Protein 2Q1W (pdb70)

Nearest PDB structures (foldseek):
  2q1w-assembly2_A-2  TM=1.003E+00  e=2.134E-65  Bordetella bronchiseptica
  2q1w-assembly1_B  TM=9.911E-01  e=5.938E-61  Bordetella bronchiseptica
  3sc6-assembly5_E  TM=8.103E-01  e=2.542E-18  Bacillus anthracis str. Ames
  3sc6-assembly6_F  TM=7.758E-01  e=1.770E-17  Bacillus anthracis str. Ames
  3sc6-assembly2_B  TM=7.796E-01  e=9.189E-17  Bacillus anthracis str. Ames

Structure (mmCIF, N/CA/C/O backbone):
data_2Q1W
#
_entry.id   2Q1W
#
_cell.length_a   93.673
_cell.length_b   158.988
_cell.length_c   68.222
_cell.angle_alpha   90.00
_cell.angle_beta   90.00
_cell.angle_gamma   90.00
#
_symmetry.space_group_name_H-M   'P 21 21 2'
#
loop_
_entity.id
_entity.type
_entity.pdbx_description
1 polymer 'Putative nucleotide sugar epimerase/ dehydratase'
2 non-polymer NICOTINAMIDE-ADENINE-DINUCLEOTIDE
3 water water
#
loop_
_atom_site.group_PDB
_atom_site.id
_atom_site.type_symbol
_atom_site.label_atom_id
_atom_site.label_alt_id
_atom_site.label_comp_id
_atom_site.label_asym_id
_atom_site.label_entity_id
_atom_site.label_seq_id
_atom_site.pdbx_PDB_ins_code
_atom_site.Cartn_x
_atom_site.Cartn_y
_atom_site.Cartn_z
_atom_site.occupancy
_atom_site.B_iso_or_equiv
_atom_site.auth_seq_id
_atom_site.auth_comp_id
_atom_site.auth_asym_id
_atom_site.auth_atom_id
_atom_site.pdbx_PDB_model_num
ATOM 1 N N . MET A 1 21 ? 31.815 -15.571 50.208 1.00 43.52 1 MET A N 1
ATOM 2 C CA . MET A 1 21 ? 31.075 -14.720 49.220 1.00 45.12 1 MET A CA 1
ATOM 3 C C . MET A 1 21 ? 29.564 -14.795 49.455 1.00 41.98 1 MET A C 1
ATOM 4 O O . MET A 1 21 ? 28.976 -15.885 49.519 1.00 41.99 1 MET A O 1
ATOM 9 N N . LYS A 1 22 ? 28.951 -13.640 49.629 1.00 38.85 2 LYS A N 1
ATOM 10 C CA . LYS A 1 22 ? 27.493 -13.576 49.802 1.00 36.33 2 LYS A CA 1
ATOM 11 C C . LYS A 1 22 ? 26.904 -13.040 48.500 1.00 34.08 2 LYS A C 1
ATOM 12 O O . LYS A 1 22 ? 27.580 -12.349 47.745 1.00 32.90 2 LYS A O 1
ATOM 18 N N . LYS A 1 23 ? 25.643 -13.380 48.247 1.00 32.86 3 LYS A N 1
ATOM 19 C CA . LYS A 1 23 ? 24.874 -12.810 47.149 1.00 31.36 3 LYS A CA 1
ATOM 20 C C . LYS A 1 23 ? 23.884 -11.872 47.833 1.00 30.67 3 LYS A C 1
ATOM 21 O O . LYS A 1 23 ? 23.119 -12.290 48.706 1.00 30.96 3 LYS A O 1
ATOM 27 N N . VAL A 1 24 ? 23.911 -10.601 47.472 1.00 29.87 4 VAL A N 1
ATOM 28 C CA . VAL A 1 24 ? 23.029 -9.622 48.152 1.00 28.06 4 VAL A CA 1
ATOM 29 C C . VAL A 1 24 ? 22.176 -8.859 47.162 1.00 26.54 4 VAL A C 1
ATOM 30 O O . VAL A 1 24 ? 22.696 -8.333 46.186 1.00 26.23 4 VAL A O 1
ATOM 34 N N . PHE A 1 25 ? 20.868 -8.801 47.442 1.00 25.47 5 PHE A N 1
ATOM 35 C CA . PHE A 1 25 ? 19.944 -7.917 46.711 1.00 24.76 5 PHE A CA 1
ATOM 36 C C . PHE A 1 25 ? 19.669 -6.612 47.492 1.00 24.10 5 PHE A C 1
ATOM 37 O O . PHE A 1 25 ? 19.314 -6.651 48.655 1.00 25.49 5 PHE A O 1
ATOM 45 N N . ILE A 1 26 ? 19.853 -5.469 46.842 1.00 23.03 6 ILE A N 1
ATOM 46 C CA . ILE A 1 26 ? 19.687 -4.195 47.479 1.00 22.00 6 ILE A CA 1
ATOM 47 C C . ILE A 1 26 ? 18.627 -3.378 46.728 1.00 22.55 6 ILE A C 1
ATOM 48 O O . ILE A 1 26 ? 18.784 -3.112 45.536 1.00 20.99 6 ILE A O 1
ATOM 53 N N . THR A 1 27 ? 17.543 -3.003 47.427 1.00 22.75 7 THR A N 1
ATOM 54 C CA . THR A 1 27 ? 16.568 -2.058 46.851 1.00 22.36 7 THR A CA 1
ATOM 55 C C . THR A 1 27 ? 16.985 -0.610 47.177 1.00 22.47 7 THR A C 1
ATOM 56 O O . THR A 1 27 ? 17.543 -0.365 48.250 1.00 23.36 7 THR A O 1
ATOM 60 N N . GLY A 1 28 ? 16.761 0.332 46.256 1.00 21.75 8 GLY A N 1
ATOM 61 C CA . GLY A 1 28 ? 17.196 1.712 46.454 1.00 21.59 8 GLY A CA 1
ATOM 62 C C . GLY A 1 28 ? 18.725 1.819 46.473 1.00 22.19 8 GLY A C 1
ATOM 63 O O . GLY A 1 28 ? 19.321 2.583 47.226 1.00 21.99 8 GLY A O 1
ATOM 64 N N . ILE A 1 29 ? 19.360 1.046 45.612 1.00 22.34 9 ILE A N 1
ATOM 65 C CA . ILE A 1 29 ? 20.801 0.909 45.625 1.00 22.07 9 ILE A CA 1
ATOM 66 C C . ILE A 1 29 ? 21.552 2.205 45.227 1.00 22.27 9 ILE A C 1
ATOM 67 O O . ILE A 1 29 ? 22.755 2.339 45.431 1.00 23.38 9 ILE A O 1
ATOM 72 N N . CYS A 1 30 ? 20.842 3.165 44.663 1.00 22.87 10 CYS A N 1
ATOM 73 C CA . CYS A 1 30 ? 21.466 4.427 44.266 1.00 23.07 10 CYS A CA 1
ATOM 74 C C . CYS A 1 30 ? 21.162 5.533 45.275 1.00 22.61 10 CYS A C 1
ATOM 75 O O . CYS A 1 30 ? 21.387 6.728 44.989 1.00 22.75 10 CYS A O 1
ATOM 78 N N . GLY A 1 31 ? 20.656 5.134 46.450 1.00 23.23 11 GLY A N 1
ATOM 79 C CA . GLY A 1 31 ? 20.345 6.080 47.536 1.00 23.29 11 GLY A CA 1
ATOM 80 C C . GLY A 1 31 ? 21.523 6.212 48.467 1.00 24.23 11 GLY A C 1
ATOM 81 O O . GLY A 1 31 ? 22.600 5.591 48.255 1.00 22.70 11 GLY A O 1
ATOM 82 N N . GLN A 1 32 ? 21.332 7.047 49.490 1.00 24.17 12 GLN A N 1
ATOM 83 C CA . GLN A 1 32 ? 22.387 7.409 50.415 1.00 23.22 12 GLN A CA 1
ATOM 84 C C . GLN A 1 32 ? 22.848 6.152 51.150 1.00 22.40 12 GLN A C 1
ATOM 85 O O . GLN A 1 32 ? 24.031 5.831 51.196 1.00 23.06 12 GLN A O 1
ATOM 91 N N . ILE A 1 33 ? 21.906 5.449 51.711 1.00 22.36 13 ILE A N 1
ATOM 92 C CA . ILE A 1 33 ? 22.214 4.296 52.550 1.00 22.50 13 ILE A CA 1
ATOM 93 C C . ILE A 1 33 ? 22.562 3.075 51.641 1.00 22.70 13 ILE A C 1
ATOM 94 O O . ILE A 1 33 ? 23.586 2.419 51.842 1.00 21.45 13 ILE A O 1
ATOM 99 N N . GLY A 1 34 ? 21.751 2.851 50.605 1.00 22.92 14 GLY A N 1
ATOM 100 C CA . GLY A 1 34 ? 21.900 1.654 49.763 1.00 23.24 14 GLY A CA 1
ATOM 101 C C . GLY A 1 34 ? 23.218 1.641 49.045 1.00 23.62 14 GLY A C 1
ATOM 102 O O . GLY A 1 34 ? 23.835 0.593 48.960 1.00 24.06 14 GLY A O 1
ATOM 103 N N . SER A 1 35 ? 23.651 2.797 48.529 1.00 23.68 15 SER A N 1
ATOM 104 C CA . SER A 1 35 ? 24.897 2.897 47.745 1.00 24.67 15 SER A CA 1
ATOM 105 C C . SER A 1 35 ? 26.129 2.647 48.586 1.00 25.61 15 SER A C 1
ATOM 106 O O . SER A 1 35 ? 27.065 1.958 48.164 1.00 27.39 15 SER A O 1
ATOM 109 N N . HIS A 1 36 ? 26.129 3.189 49.798 1.00 26.12 16 HIS A N 1
ATOM 110 C CA . HIS A 1 36 ? 27.215 2.929 50.762 1.00 25.53 16 HIS A CA 1
ATOM 111 C C . HIS A 1 36 ? 27.323 1.492 51.225 1.00 25.95 16 HIS A C 1
ATOM 112 O O . HIS A 1 36 ? 28.415 1.013 51.467 1.00 25.79 16 HIS A O 1
ATOM 119 N N . ILE A 1 37 ? 26.189 0.824 51.390 1.00 26.32 17 ILE A N 1
ATOM 120 C CA . ILE A 1 37 ? 26.179 -0.619 51.631 1.00 27.19 17 ILE A CA 1
ATOM 121 C C . ILE A 1 37 ? 26.727 -1.386 50.412 1.00 27.39 17 ILE A C 1
ATOM 122 O O . ILE A 1 37 ? 27.649 -2.167 50.543 1.00 27.64 17 ILE A O 1
ATOM 127 N N . ALA A 1 38 ? 26.190 -1.146 49.227 1.00 26.95 18 ALA A N 1
ATOM 128 C CA . ALA A 1 38 ? 26.752 -1.778 48.037 1.00 27.53 18 ALA A CA 1
ATOM 129 C C . ALA A 1 38 ? 28.302 -1.741 47.999 1.00 28.43 18 ALA A C 1
ATOM 130 O O . ALA A 1 38 ? 28.936 -2.767 47.780 1.00 28.78 18 ALA A O 1
ATOM 132 N N . GLU A 1 39 ? 28.893 -0.558 48.190 1.00 28.65 19 GLU A N 1
ATOM 133 C CA . GLU A 1 39 ? 30.348 -0.371 48.130 1.00 28.82 19 GLU A CA 1
ATOM 134 C C . GLU A 1 39 ? 31.139 -1.297 49.030 1.00 28.81 19 GLU A C 1
ATOM 135 O O . GLU A 1 39 ? 32.046 -1.948 48.586 1.00 29.23 19 GLU A O 1
ATOM 141 N N . LEU A 1 40 ? 30.763 -1.350 50.295 1.00 29.05 20 LEU A N 1
ATOM 142 C CA . LEU A 1 40 ? 31.367 -2.195 51.270 1.00 28.55 20 LEU A CA 1
ATOM 143 C C . LEU A 1 40 ? 31.284 -3.672 50.857 1.00 29.72 20 LEU A C 1
ATOM 144 O O . LEU A 1 40 ? 32.274 -4.393 50.930 1.00 29.04 20 LEU A O 1
ATOM 149 N N . LEU A 1 41 ? 30.109 -4.113 50.409 1.00 28.90 21 LEU A N 1
ATOM 150 C CA . LEU A 1 41 ? 29.905 -5.507 49.990 1.00 29.72 21 LEU A CA 1
ATOM 151 C C . LEU A 1 41 ? 30.748 -5.838 48.739 1.00 30.72 21 LEU A C 1
ATOM 152 O O . LEU A 1 41 ? 31.272 -6.941 48.615 1.00 30.01 21 LEU A O 1
ATOM 157 N N . LEU A 1 42 ? 30.873 -4.864 47.826 1.00 31.63 22 LEU A N 1
ATOM 158 C CA . LEU A 1 42 ? 31.517 -5.105 46.56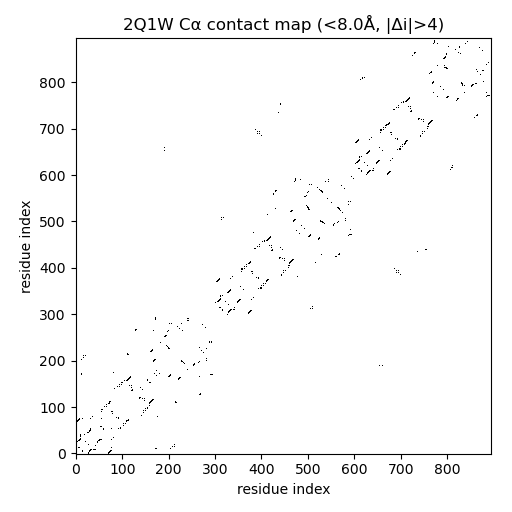4 1.00 32.67 22 LEU A CA 1
ATOM 159 C C . LEU A 1 42 ? 33.023 -5.168 46.792 1.00 33.60 22 LEU A C 1
ATOM 160 O O . LEU A 1 42 ? 33.711 -5.985 46.188 1.00 34.19 22 LEU A O 1
ATOM 165 N N . GLU A 1 43 ? 33.509 -4.302 47.671 1.00 34.09 23 GLU A N 1
ATOM 166 C CA . GLU A 1 43 ? 34.913 -4.222 48.009 1.00 34.57 23 GLU A CA 1
ATOM 167 C C . GLU A 1 43 ? 35.405 -5.544 48.630 1.00 34.20 23 GLU A C 1
ATOM 168 O O . GLU A 1 43 ? 36.557 -5.960 48.407 1.00 34.65 23 GLU A O 1
ATOM 172 N N . ARG A 1 44 ? 34.545 -6.225 49.370 1.00 33.10 24 ARG A N 1
ATOM 173 C CA . ARG A 1 44 ? 34.961 -7.477 50.013 1.00 33.26 24 ARG A CA 1
ATOM 174 C C . ARG A 1 44 ? 34.700 -8.718 49.143 1.00 33.03 24 ARG A C 1
ATOM 175 O O . ARG A 1 44 ? 34.910 -9.857 49.583 1.00 32.28 24 ARG A O 1
ATOM 183 N N . GLY A 1 45 ? 34.222 -8.494 47.921 1.00 33.24 25 GLY A N 1
ATOM 184 C CA . GLY A 1 45 ? 34.080 -9.576 46.946 1.00 33.30 25 GLY A CA 1
ATOM 185 C C . GLY A 1 45 ? 32.720 -10.235 46.862 1.00 33.53 25 GLY A C 1
ATOM 186 O O . GLY A 1 45 ? 32.611 -11.326 46.308 1.00 33.39 25 GLY A O 1
ATOM 187 N N . ASP A 1 46 ? 31.676 -9.598 47.408 1.00 33.08 26 ASP A N 1
ATOM 188 C CA . ASP A 1 46 ? 30.317 -10.156 47.310 1.00 31.94 26 ASP A CA 1
ATOM 189 C C . ASP A 1 46 ? 29.673 -9.898 45.956 1.00 31.44 26 ASP A C 1
ATOM 190 O O . ASP A 1 46 ? 30.067 -8.994 45.218 1.00 30.53 26 ASP A O 1
ATOM 195 N N . LYS A 1 47 ? 28.678 -10.720 45.634 1.00 31.76 27 LYS A N 1
ATOM 196 C CA . LYS A 1 47 ? 27.849 -10.487 44.450 1.00 32.23 27 LYS A CA 1
ATOM 197 C C . LYS A 1 47 ? 26.659 -9.580 44.854 1.00 30.59 27 LYS A C 1
ATOM 198 O O . LYS A 1 47 ? 25.928 -9.869 45.824 1.00 30.05 27 LYS A O 1
ATOM 204 N N . VAL A 1 48 ? 26.525 -8.472 44.131 1.00 29.20 28 VAL A N 1
ATOM 205 C CA . VAL A 1 48 ? 25.514 -7.450 44.419 1.00 28.37 28 VAL A CA 1
ATOM 206 C C . VAL A 1 48 ? 24.599 -7.230 43.210 1.00 26.95 28 VAL A C 1
ATOM 207 O O . VAL A 1 48 ? 25.077 -7.026 42.103 1.00 26.52 28 VAL A O 1
ATOM 211 N N . VAL A 1 49 ? 23.288 -7.326 43.445 1.00 25.83 29 VAL A N 1
ATOM 212 C CA . VAL A 1 49 ? 22.267 -6.969 42.448 1.00 24.47 29 VAL A CA 1
ATOM 213 C C . VAL A 1 49 ? 21.376 -5.886 43.077 1.00 23.89 29 VAL A C 1
ATOM 214 O O . VAL A 1 49 ? 20.965 -6.014 44.229 1.00 23.52 29 VAL A O 1
ATOM 218 N N . GLY A 1 50 ? 21.114 -4.803 42.355 1.00 23.35 30 GLY A N 1
ATOM 219 C CA . GLY A 1 50 ? 20.275 -3.756 42.920 1.00 23.16 30 GLY A CA 1
ATOM 220 C C . GLY A 1 50 ? 19.272 -3.155 41.953 1.00 23.13 30 GLY A C 1
ATOM 221 O O . GLY A 1 50 ? 19.437 -3.266 40.739 1.00 22.59 30 GLY A O 1
ATOM 222 N N . ILE A 1 51 ? 18.293 -2.451 42.519 1.00 22.15 31 ILE A N 1
ATOM 223 C CA . ILE A 1 51 ? 17.241 -1.783 41.756 1.00 22.61 31 ILE A CA 1
ATOM 224 C C . ILE A 1 51 ? 17.025 -0.360 42.284 1.00 21.87 31 ILE A C 1
ATOM 225 O O . ILE A 1 51 ? 17.107 -0.127 43.466 1.00 22.47 31 ILE A O 1
ATOM 230 N N . ASP A 1 52 ? 16.784 0.591 41.392 1.00 22.19 32 ASP A N 1
ATOM 231 C CA . ASP A 1 52 ? 16.473 1.966 41.782 1.00 22.76 32 ASP A CA 1
ATOM 232 C C . ASP A 1 52 ? 15.702 2.590 40.622 1.00 22.70 32 ASP A C 1
ATOM 233 O O . ASP A 1 52 ? 15.987 2.295 39.483 1.00 23.05 32 ASP A O 1
ATOM 238 N N . ASN A 1 53 ? 14.718 3.422 40.935 1.00 23.07 33 ASN A N 1
ATOM 239 C CA . ASN A 1 53 ? 13.907 4.098 39.945 1.00 23.75 33 ASN A CA 1
ATOM 240 C C . ASN A 1 53 ? 14.291 5.564 39.840 1.00 24.00 33 ASN A C 1
ATOM 241 O O . ASN A 1 53 ? 13.714 6.298 39.046 1.00 24.16 33 ASN A O 1
ATOM 246 N N . PHE A 1 54 ? 15.253 5.984 40.670 1.00 24.93 34 PHE A N 1
ATOM 247 C CA . PHE A 1 54 ? 15.738 7.366 40.724 1.00 24.57 34 PHE A CA 1
ATOM 248 C C . PHE A 1 54 ? 14.719 8.404 41.149 1.00 25.25 34 PHE A C 1
ATOM 249 O O . PHE A 1 54 ? 14.795 9.569 40.706 1.00 25.41 34 PHE A O 1
ATOM 257 N N . ALA A 1 55 ? 13.790 8.006 42.030 1.00 25.48 35 ALA A N 1
ATOM 258 C CA . ALA A 1 55 ? 12.819 8.951 42.613 1.00 25.34 35 ALA A CA 1
ATOM 259 C C . ALA A 1 55 ? 13.565 10.034 43.387 1.00 25.52 35 ALA A C 1
ATOM 260 O O . ALA A 1 55 ? 13.177 11.225 43.363 1.00 25.56 35 ALA A O 1
ATOM 262 N N . THR A 1 56 ? 14.626 9.611 44.077 1.00 24.60 36 THR A N 1
ATOM 263 C CA . THR A 1 56 ? 15.483 10.516 44.810 1.00 25.54 36 THR A CA 1
ATOM 264 C C . THR A 1 56 ? 16.984 10.218 44.677 1.00 26.07 36 THR A C 1
ATOM 265 O O . THR A 1 56 ? 17.790 11.100 44.881 1.00 26.89 36 THR A O 1
ATOM 269 N N . GLY A 1 57 ? 17.336 8.973 44.376 1.00 26.37 37 GLY A N 1
ATOM 270 C CA . GLY A 1 57 ? 18.705 8.586 44.157 1.00 27.01 37 GLY A CA 1
ATOM 271 C C . GLY A 1 57 ? 19.272 9.098 42.853 1.00 27.60 37 GLY A C 1
ATOM 272 O O . GLY A 1 57 ? 18.564 9.713 42.061 1.00 27.05 37 GLY A O 1
ATOM 273 N N . ARG A 1 58 ? 20.559 8.831 42.648 1.00 28.18 38 ARG A N 1
ATOM 274 C CA . ARG A 1 58 ? 21.312 9.361 41.538 1.00 30.56 38 ARG A CA 1
ATOM 275 C C . ARG A 1 58 ? 22.238 8.254 41.047 1.00 30.67 38 ARG A C 1
ATOM 276 O O . ARG A 1 58 ? 22.783 7.491 41.841 1.00 30.27 38 ARG A O 1
ATOM 284 N N . ARG A 1 59 ? 22.418 8.160 39.735 1.00 31.74 39 ARG A N 1
ATOM 285 C CA . ARG A 1 59 ? 23.147 7.045 39.174 1.00 32.55 39 ARG A CA 1
ATOM 286 C C . ARG A 1 59 ? 24.633 7.141 39.523 1.00 32.23 39 ARG A C 1
ATOM 287 O O . ARG A 1 59 ? 25.288 6.126 39.691 1.00 32.85 39 ARG A O 1
ATOM 295 N N . GLU A 1 60 ? 25.127 8.361 39.686 1.00 31.90 40 GLU A N 1
ATOM 296 C CA . GLU A 1 60 ? 26.514 8.633 40.087 1.00 32.93 40 GLU A CA 1
ATOM 297 C C . GLU A 1 60 ? 26.826 8.186 41.498 1.00 32.27 40 GLU A C 1
ATOM 298 O O . GLU A 1 60 ? 27.992 8.234 41.887 1.00 32.12 40 GLU A O 1
ATOM 304 N N . HIS A 1 61 ? 25.802 7.740 42.249 1.00 30.85 41 HIS A N 1
ATOM 305 C CA . HIS A 1 61 ? 26.009 7.194 43.605 1.00 29.60 41 HIS A CA 1
ATOM 306 C C . HIS A 1 61 ? 26.510 5.745 43.579 1.00 30.08 41 HIS 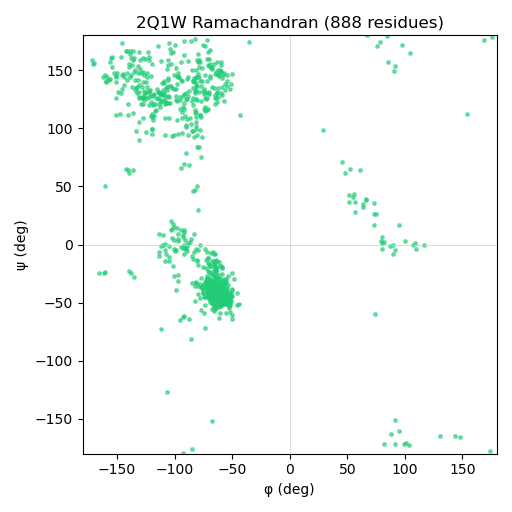A C 1
ATOM 307 O O . HIS A 1 61 ? 27.006 5.213 44.580 1.00 29.08 41 HIS A O 1
ATOM 314 N N . LEU A 1 62 ? 26.344 5.091 42.442 1.00 31.06 42 LEU A N 1
ATOM 315 C CA . LEU A 1 62 ? 26.751 3.704 42.330 1.00 32.29 42 LEU A CA 1
ATOM 316 C C . LEU A 1 62 ? 27.797 3.564 41.231 1.00 32.58 42 LEU A C 1
ATOM 317 O O . LEU A 1 62 ? 27.497 3.748 40.068 1.00 33.01 42 LEU A O 1
ATOM 322 N N . LYS A 1 63 ? 29.041 3.270 41.606 1.00 34.16 43 LYS A N 1
ATOM 323 C CA . LYS A 1 63 ? 30.112 3.072 40.608 1.00 34.81 43 LYS A CA 1
ATOM 324 C C . LYS A 1 63 ? 30.016 1.633 40.064 1.00 35.21 43 LYS A C 1
ATOM 325 O O . LYS A 1 63 ? 29.774 0.709 40.824 1.00 35.96 43 LYS A O 1
ATOM 327 N N . ASP A 1 64 ? 30.178 1.455 38.761 1.00 35.87 44 ASP A N 1
ATOM 328 C CA . ASP A 1 64 ? 30.117 0.117 38.141 1.00 37.56 44 ASP A CA 1
ATOM 329 C C . ASP A 1 64 ? 31.205 -0.813 38.659 1.00 37.45 44 ASP A C 1
ATOM 330 O O . ASP A 1 64 ? 32.329 -0.382 38.961 1.00 37.14 44 ASP A O 1
ATOM 335 N N . HIS A 1 65 ? 30.869 -2.099 38.743 1.00 36.25 45 HIS A N 1
ATOM 336 C CA . HIS A 1 65 ? 31.786 -3.085 39.271 1.00 34.89 45 HIS A CA 1
ATOM 337 C C . HIS A 1 65 ? 31.454 -4.437 38.591 1.00 34.19 45 HIS A C 1
ATOM 338 O O . HIS A 1 65 ? 30.284 -4.698 38.285 1.00 34.09 45 HIS A O 1
ATOM 345 N N . PRO A 1 66 ? 32.483 -5.265 38.300 1.00 33.06 46 PRO A N 1
ATOM 346 C CA . PRO A 1 66 ? 32.265 -6.589 37.734 1.00 32.24 46 PRO A CA 1
ATOM 347 C C . PRO A 1 66 ? 31.253 -7.456 38.446 1.00 31.75 46 PRO A C 1
ATOM 348 O O . PRO A 1 66 ? 30.533 -8.210 37.770 1.00 31.11 46 PRO A O 1
ATOM 352 N N . ASN A 1 67 ? 31.217 -7.400 39.783 1.00 31.07 47 ASN A N 1
ATOM 353 C CA . ASN A 1 67 ? 30.255 -8.203 40.557 1.00 30.59 47 ASN A CA 1
ATOM 354 C C . ASN A 1 67 ? 28.920 -7.495 40.867 1.00 29.46 47 ASN A C 1
ATOM 355 O O . ASN A 1 67 ? 28.134 -7.990 41.658 1.00 29.68 47 ASN A O 1
ATOM 360 N N . LEU A 1 68 ? 28.675 -6.344 40.245 1.00 28.23 48 LEU A N 1
ATOM 361 C CA . LEU A 1 68 ? 27.462 -5.591 40.454 1.00 27.07 48 LEU A CA 1
ATOM 362 C C . LEU A 1 68 ? 26.573 -5.622 39.195 1.00 28.04 48 LEU A C 1
ATOM 363 O O . LEU A 1 68 ? 27.010 -5.316 38.087 1.00 27.68 48 LEU A O 1
ATOM 368 N N . THR A 1 69 ? 25.312 -5.962 39.400 1.00 28.45 49 THR A N 1
ATOM 369 C CA . THR A 1 69 ? 24.286 -5.915 38.355 1.00 28.87 49 THR A CA 1
ATOM 370 C C . THR A 1 69 ? 23.255 -4.888 38.814 1.00 28.95 49 THR A C 1
ATOM 371 O O . THR A 1 69 ? 22.607 -5.086 39.841 1.00 28.64 49 THR A O 1
ATOM 375 N N . PHE A 1 70 ? 23.137 -3.784 38.071 1.00 28.76 50 PHE A N 1
ATOM 376 C CA . PHE A 1 70 ? 22.176 -2.758 38.379 1.00 28.05 50 PHE A CA 1
ATOM 377 C C . PHE A 1 70 ? 21.019 -2.780 37.373 1.00 28.03 50 PHE A C 1
ATOM 378 O O . PHE A 1 70 ? 21.265 -2.875 36.179 1.00 29.04 50 PHE A O 1
ATOM 386 N N . VAL A 1 71 ? 19.775 -2.668 37.851 1.00 27.08 51 VAL A N 1
ATOM 387 C CA . VAL A 1 71 ? 18.574 -2.590 36.978 1.00 26.87 51 VAL A CA 1
ATOM 388 C C . VAL A 1 71 ? 17.713 -1.397 37.383 1.00 26.27 51 VAL A C 1
ATOM 389 O O . VAL A 1 71 ? 17.289 -1.312 38.519 1.00 25.32 51 VAL A O 1
ATOM 393 N N . GLU A 1 72 ? 17.487 -0.466 36.455 1.00 25.75 52 GLU A N 1
ATOM 394 C CA . GLU A 1 72 ? 16.546 0.652 36.667 1.00 26.18 52 GLU A CA 1
ATOM 395 C C . GLU A 1 72 ? 15.079 0.155 36.653 1.00 25.31 52 GLU A C 1
ATOM 396 O O . GLU A 1 72 ? 14.650 -0.537 35.720 1.00 24.29 52 GLU A O 1
ATOM 402 N N . GLY A 1 73 ? 14.338 0.478 37.716 1.00 24.72 53 GLY A N 1
ATOM 403 C CA . GLY A 1 73 ? 12.946 0.024 37.864 1.00 24.28 53 GLY A CA 1
ATOM 404 C C . GLY A 1 73 ? 12.385 0.268 39.259 1.00 23.79 53 GLY A C 1
ATOM 405 O O . GLY A 1 73 ? 13.085 0.752 40.142 1.00 24.61 53 GLY A O 1
ATOM 406 N N . SER A 1 74 ? 11.108 -0.051 39.437 1.00 22.96 54 SER A N 1
ATOM 407 C CA . SER A 1 74 ? 10.407 0.188 40.671 1.00 21.60 54 SER A CA 1
ATOM 408 C C . SER A 1 74 ? 10.215 -1.120 41.393 1.00 22.17 54 SER A C 1
ATOM 409 O O . SER A 1 74 ? 9.944 -2.155 40.768 1.00 20.62 54 SER A O 1
ATOM 412 N N . ILE A 1 75 ? 10.356 -1.070 42.713 1.00 21.69 55 ILE A N 1
ATOM 413 C CA . ILE A 1 75 ? 10.022 -2.235 43.522 1.00 21.60 55 ILE A CA 1
ATOM 414 C C . ILE A 1 75 ? 8.531 -2.553 43.475 1.00 22.34 55 ILE A C 1
ATOM 415 O O . ILE A 1 75 ? 8.137 -3.660 43.848 1.00 22.11 55 ILE A O 1
ATOM 420 N N . ALA A 1 76 ? 7.710 -1.610 42.979 1.00 22.37 56 ALA A N 1
ATOM 421 C CA . ALA A 1 76 ? 6.268 -1.911 42.788 1.00 23.18 56 ALA A CA 1
ATOM 422 C C . ALA A 1 76 ? 6.070 -2.892 41.617 1.00 23.06 56 ALA A C 1
ATOM 423 O O . ALA A 1 76 ? 4.999 -3.445 41.466 1.00 21.21 56 ALA A O 1
ATOM 425 N N . ASP A 1 77 ? 7.133 -3.121 40.830 1.00 22.81 57 ASP A N 1
ATOM 426 C CA . ASP A 1 77 ? 7.065 -3.960 39.638 1.00 22.65 57 ASP A CA 1
ATOM 427 C C . ASP A 1 77 ? 7.227 -5.391 40.132 1.00 22.97 57 ASP A C 1
ATOM 428 O O . ASP A 1 77 ? 8.310 -5.836 40.365 1.00 23.94 57 ASP A O 1
ATOM 433 N N . HIS A 1 78 ? 6.105 -6.057 40.403 1.00 23.75 58 HIS A N 1
ATOM 434 C CA . HIS A 1 78 ? 6.101 -7.375 41.052 1.00 23.87 58 HIS A CA 1
ATOM 435 C C . HIS A 1 78 ? 6.952 -8.422 40.311 1.00 22.94 58 HIS A C 1
ATOM 436 O O . HIS A 1 78 ? 7.724 -9.171 40.919 1.00 23.96 58 HIS A O 1
ATOM 443 N N . ALA A 1 79 ? 6.811 -8.441 38.994 1.00 23.02 59 ALA A N 1
ATOM 444 C CA . ALA A 1 79 ? 7.505 -9.376 38.166 1.00 22.89 59 ALA A CA 1
ATOM 445 C C . ALA A 1 79 ? 8.997 -9.122 38.152 1.00 24.07 59 ALA A C 1
ATOM 446 O O . ALA A 1 79 ? 9.754 -10.078 38.204 1.00 25.17 59 ALA A O 1
ATOM 448 N N . LEU A 1 80 ? 9.428 -7.854 38.094 1.00 24.06 60 LEU A N 1
ATOM 449 C CA . LEU A 1 80 ? 10.846 -7.553 38.144 1.00 24.64 60 LEU A CA 1
ATOM 450 C C . LEU A 1 80 ? 11.535 -7.940 39.466 1.00 25.53 60 LEU A C 1
ATOM 451 O O . LEU A 1 80 ? 12.674 -8.436 39.458 1.00 23.79 60 LEU A O 1
ATOM 456 N N . VAL A 1 81 ? 10.856 -7.657 40.585 1.00 25.50 61 VAL A N 1
ATOM 457 C CA . VAL A 1 81 ? 11.402 -7.981 41.915 1.00 25.25 61 VAL A CA 1
ATOM 458 C C . VAL A 1 81 ? 11.588 -9.498 42.081 1.00 25.68 61 VAL A C 1
ATOM 459 O O . VAL A 1 81 ? 12.635 -9.961 42.474 1.00 25.46 61 VAL A O 1
ATOM 463 N N . ASN A 1 82 ? 10.552 -10.263 41.767 1.00 26.61 62 ASN A N 1
ATOM 464 C CA . ASN A 1 82 ? 10.619 -11.725 41.748 1.00 27.75 62 ASN A CA 1
ATOM 465 C C . ASN A 1 82 ? 11.661 -12.302 40.781 1.00 27.97 62 ASN A C 1
ATOM 466 O O . ASN A 1 82 ? 12.323 -13.275 41.098 1.00 28.03 62 ASN A O 1
ATOM 471 N N . GLN A 1 83 ? 11.814 -11.675 39.624 1.00 28.04 63 GLN A N 1
ATOM 472 C CA . GLN A 1 83 ? 12.759 -12.133 38.641 1.00 28.23 63 GLN A CA 1
ATOM 473 C C . GLN A 1 83 ? 14.192 -11.974 39.141 1.00 28.01 63 GLN A C 1
ATOM 474 O O . GLN A 1 83 ? 14.977 -12.919 39.065 1.00 27.53 63 GLN A O 1
ATOM 480 N N . LEU A 1 84 ? 14.522 -10.782 39.638 1.00 27.15 64 LEU A N 1
ATOM 481 C CA . LEU A 1 84 ? 15.843 -10.504 40.189 1.00 27.50 64 LEU A CA 1
ATOM 482 C C . LEU A 1 84 ? 16.202 -11.331 41.445 1.00 27.58 64 LEU A C 1
ATOM 483 O O . LEU A 1 84 ? 17.294 -11.867 41.528 1.00 27.67 64 LEU A O 1
ATOM 488 N N . ILE A 1 85 ? 15.299 -11.408 42.415 1.00 27.64 65 ILE A N 1
ATOM 489 C CA . ILE A 1 85 ? 15.513 -12.216 43.619 1.00 28.85 65 ILE A CA 1
ATOM 490 C C . ILE A 1 85 ? 15.490 -13.732 43.284 1.00 29.66 65 ILE A C 1
ATOM 491 O O . ILE A 1 85 ? 16.322 -14.504 43.771 1.00 28.69 65 ILE A O 1
ATOM 496 N N . GLY A 1 86 ? 14.556 -14.135 42.418 1.00 30.38 66 GLY A N 1
ATOM 497 C CA . GLY A 1 86 ? 14.465 -15.541 41.999 1.00 30.46 66 GLY A CA 1
ATOM 498 C C . GLY A 1 86 ? 15.747 -16.041 41.344 1.00 30.43 66 GLY A C 1
ATOM 499 O O . GLY A 1 86 ? 16.197 -17.138 41.621 1.00 31.25 66 GLY A O 1
ATOM 500 N N . ASP A 1 87 ? 16.327 -15.225 40.492 1.00 29.75 67 ASP A N 1
ATOM 501 C CA . ASP A 1 87 ? 17.518 -15.582 39.747 1.00 30.46 67 ASP A CA 1
ATOM 502 C C . ASP A 1 87 ? 18.759 -15.614 40.628 1.00 30.55 67 ASP A C 1
ATOM 503 O O . ASP A 1 87 ? 19.597 -16.482 40.452 1.00 30.39 67 ASP A O 1
ATOM 508 N N . LEU A 1 88 ? 18.854 -14.683 41.579 1.00 30.59 68 LEU A N 1
ATOM 509 C CA . LEU A 1 88 ? 20.079 -14.486 42.348 1.00 30.76 68 LEU A CA 1
ATOM 510 C C . LEU A 1 88 ? 20.144 -15.520 43.464 1.00 30.41 68 LEU A C 1
ATOM 511 O O . LEU A 1 88 ? 21.231 -15.957 43.828 1.00 30.28 68 LEU A O 1
ATOM 516 N N . GLN A 1 89 ? 18.982 -15.909 43.981 1.00 29.86 69 GLN A N 1
ATOM 517 C CA . GLN A 1 89 ? 18.899 -16.681 45.235 1.00 30.59 69 GLN A CA 1
ATOM 518 C C . GLN A 1 89 ? 19.844 -16.065 46.304 1.00 30.23 69 GLN A C 1
ATOM 519 O O . GLN A 1 89 ? 20.903 -16.640 46.611 1.00 30.22 69 GLN A O 1
ATOM 525 N N . PRO A 1 90 ? 19.480 -14.862 46.825 1.00 29.03 70 PRO A N 1
ATOM 526 C CA . PRO A 1 90 ? 20.422 -14.114 47.654 1.00 27.31 70 PRO A CA 1
ATOM 527 C C . PRO A 1 90 ? 20.536 -14.699 49.072 1.00 26.99 70 PRO A C 1
ATOM 528 O O . PRO A 1 90 ? 19.620 -15.363 49.548 1.00 26.87 70 PRO A O 1
ATOM 532 N N . ASP A 1 91 ? 21.692 -14.510 49.703 1.00 26.40 71 ASP A N 1
ATOM 533 C CA . ASP A 1 91 ? 21.859 -14.797 51.119 1.00 27.07 71 ASP A CA 1
ATOM 534 C C . ASP A 1 91 ? 21.137 -13.729 51.959 1.00 27.25 71 ASP A C 1
ATOM 535 O O . ASP A 1 91 ? 20.634 -14.042 53.006 1.00 28.54 71 ASP A O 1
ATOM 540 N N . ALA A 1 92 ? 21.064 -12.488 51.464 1.00 27.11 72 ALA A N 1
ATOM 541 C CA . ALA A 1 92 ? 20.408 -11.396 52.185 1.00 26.17 72 ALA A CA 1
ATOM 542 C C . ALA A 1 92 ? 19.725 -10.463 51.219 1.00 25.83 72 ALA A C 1
ATOM 543 O O . ALA A 1 92 ? 20.222 -10.254 50.116 1.00 25.87 72 ALA A O 1
ATOM 545 N N . VAL A 1 93 ? 18.597 -9.892 51.658 1.00 24.37 73 VAL A N 1
ATOM 546 C CA . VAL A 1 93 ? 18.033 -8.702 51.003 1.00 23.93 73 VAL A CA 1
ATOM 547 C C . VAL A 1 93 ? 18.257 -7.471 51.922 1.00 23.60 73 VAL A C 1
ATOM 548 O O . VAL A 1 93 ? 18.018 -7.538 53.112 1.00 23.82 73 VAL A O 1
ATOM 552 N N . VAL A 1 94 ? 18.699 -6.354 51.345 1.00 23.89 74 VAL A N 1
ATOM 553 C CA . VAL A 1 94 ? 18.884 -5.123 52.079 1.00 22.71 74 VAL A CA 1
ATOM 554 C C . VAL A 1 94 ? 17.929 -4.150 51.438 1.00 22.44 74 VAL A C 1
ATOM 555 O O . VAL A 1 94 ? 18.127 -3.784 50.306 1.00 23.21 74 VAL A O 1
ATOM 559 N N . HIS A 1 95 ? 16.875 -3.770 52.158 1.00 22.66 75 HIS A N 1
ATOM 560 C CA . HIS A 1 95 ? 15.726 -3.095 51.590 1.00 21.68 75 HIS A CA 1
ATOM 561 C C . HIS A 1 95 ? 15.700 -1.617 52.028 1.00 22.53 75 HIS A C 1
ATOM 562 O O . HIS A 1 95 ? 15.231 -1.271 53.113 1.00 23.79 75 HIS A O 1
ATOM 569 N N . THR A 1 96 ? 16.265 -0.756 51.199 1.00 22.74 76 THR A N 1
ATOM 570 C CA . THR A 1 96 ? 16.402 0.661 51.522 1.00 22.88 76 THR A CA 1
ATOM 571 C C . THR A 1 96 ? 15.448 1.527 50.674 1.00 22.92 76 THR A C 1
ATOM 572 O O . THR A 1 96 ? 15.252 2.704 50.972 1.00 22.64 76 THR A O 1
ATOM 576 N N . ALA A 1 97 ? 14.869 0.974 49.614 1.00 21.34 77 ALA A N 1
ATOM 577 C CA . ALA A 1 97 ? 14.002 1.805 48.763 1.00 22.94 77 ALA A CA 1
ATOM 578 C C . ALA A 1 97 ? 12.760 2.321 49.502 1.00 23.54 77 ALA A C 1
ATOM 579 O O . ALA A 1 97 ? 12.033 1.538 50.134 1.00 24.44 77 ALA A O 1
ATOM 581 N N . ALA A 1 98 ? 12.502 3.624 49.376 1.00 23.01 78 ALA A N 1
ATOM 582 C CA . ALA A 1 98 ? 11.343 4.221 50.020 1.00 22.96 78 ALA A CA 1
ATOM 583 C C . ALA A 1 98 ? 10.959 5.481 49.306 1.00 22.44 78 ALA A C 1
ATOM 584 O O . ALA A 1 98 ? 11.819 6.253 48.876 1.00 21.52 78 ALA A O 1
ATOM 586 N N . SER A 1 99 ? 9.641 5.668 49.203 1.00 22.70 79 SER A N 1
ATOM 587 C CA . SER A 1 99 ? 9.050 6.933 48.756 1.00 23.32 79 SER A CA 1
ATOM 588 C C . SER A 1 99 ? 8.720 7.789 49.977 1.00 23.80 79 SER A C 1
ATOM 589 O O . SER A 1 99 ? 8.245 7.265 51.000 1.00 23.62 79 SER A O 1
ATOM 592 N N . TYR A 1 100 ? 8.962 9.104 49.868 1.00 24.53 80 TYR A N 1
ATOM 593 C CA . TYR A 1 100 ? 8.800 10.023 51.004 1.00 25.28 80 TYR A CA 1
ATOM 594 C C . TYR A 1 100 ? 8.774 11.514 50.678 1.00 26.05 80 TYR A C 1
ATOM 595 O O . TYR A 1 100 ? 8.204 12.267 51.456 1.00 26.24 80 TYR A O 1
ATOM 604 N N . LYS A 1 101 ? 9.375 11.924 49.556 1.00 26.71 81 LYS A N 1
ATOM 605 C CA . LYS A 1 101 ? 9.814 13.328 49.330 1.00 28.23 81 LYS A CA 1
ATOM 606 C C . LYS A 1 101 ? 8.683 14.356 49.284 1.00 28.73 81 LYS A C 1
ATOM 607 O O . LYS A 1 101 ? 8.939 15.542 49.464 1.00 28.64 81 LYS A O 1
ATOM 609 N N . ASP A 1 102 ? 7.460 13.892 48.996 1.00 29.46 82 ASP A N 1
ATOM 610 C CA . ASP A 1 102 ? 6.288 14.752 48.934 1.00 28.88 82 ASP A CA 1
ATOM 611 C C . ASP A 1 102 ? 5.217 14.155 49.822 1.00 29.75 82 ASP A C 1
ATOM 612 O O . ASP A 1 102 ? 4.632 13.135 49.459 1.00 28.82 82 ASP A O 1
ATOM 617 N N . PRO A 1 103 ? 4.945 14.814 50.980 1.00 30.33 83 PRO A N 1
ATOM 618 C CA . PRO A 1 103 ? 3.986 14.352 51.992 1.00 30.87 83 PRO A CA 1
ATOM 619 C C . PRO A 1 103 ? 2.520 14.327 51.533 1.00 30.67 83 PRO A C 1
ATOM 620 O O . PRO A 1 103 ? 1.674 13.685 52.173 1.00 30.66 83 PRO A O 1
ATOM 624 N N . ASP A 1 104 ? 2.220 15.005 50.428 1.00 30.05 84 ASP A N 1
ATOM 625 C CA . ASP A 1 104 ? 0.876 14.929 49.831 1.00 29.19 84 ASP A CA 1
ATOM 626 C C . ASP A 1 104 ? 0.733 13.835 48.771 1.00 27.82 84 ASP A C 1
ATOM 627 O O . ASP A 1 104 ? -0.385 13.549 48.310 1.00 27.44 84 ASP A O 1
ATOM 632 N N . ASP A 1 105 ? 1.862 13.212 48.400 1.00 26.31 85 ASP A N 1
ATOM 633 C CA . ASP A 1 105 ? 1.880 12.169 47.386 1.00 25.64 85 ASP A CA 1
ATOM 634 C C . ASP A 1 105 ? 1.613 10.808 48.010 1.00 24.83 85 ASP A C 1
ATOM 635 O O . ASP A 1 105 ? 2.514 9.966 48.069 1.00 23.76 85 ASP A O 1
ATOM 640 N N . TRP A 1 106 ? 0.397 10.590 48.496 1.00 23.85 86 TRP A N 1
ATOM 641 C CA . TRP A 1 106 ? 0.108 9.318 49.181 1.00 24.29 86 TRP A CA 1
ATOM 642 C C . TRP A 1 106 ? 0.139 8.125 48.207 1.00 24.03 86 TRP A C 1
ATOM 643 O O . TRP A 1 106 ? 0.311 6.964 48.626 1.00 24.08 86 TRP A O 1
ATOM 654 N N . TYR A 1 107 ? -0.082 8.424 46.926 1.00 23.24 87 TYR A N 1
ATOM 655 C CA . TYR A 1 107 ? -0.082 7.428 45.889 1.00 23.46 87 TYR A CA 1
ATOM 656 C C . TYR A 1 107 ? 1.277 6.729 45.758 1.00 23.25 87 TYR A C 1
ATOM 657 O O . TYR A 1 107 ? 1.327 5.506 45.795 1.00 23.41 87 TYR A O 1
ATOM 666 N N . ASN A 1 108 ? 2.367 7.487 45.621 1.00 22.17 88 ASN A N 1
ATOM 667 C CA . ASN A 1 108 ? 3.673 6.867 45.480 1.00 23.03 88 ASN A CA 1
ATOM 668 C C . ASN A 1 108 ? 4.185 6.299 46.790 1.00 22.81 88 ASN A C 1
ATOM 669 O O . ASN A 1 108 ? 4.870 5.276 46.795 1.00 21.81 88 ASN A O 1
ATOM 674 N N . ASP A 1 109 ? 3.845 6.962 47.896 1.00 22.63 89 ASP A N 1
ATOM 675 C CA . ASP A 1 109 ? 4.159 6.410 49.232 1.00 21.87 89 ASP A CA 1
ATOM 676 C C . ASP A 1 109 ? 3.620 4.989 49.426 1.00 20.97 89 ASP A C 1
ATOM 677 O O . ASP A 1 109 ? 4.345 4.089 49.833 1.00 20.05 89 ASP A O 1
ATOM 682 N N . THR A 1 110 ? 2.335 4.790 49.119 1.00 20.96 90 THR A N 1
ATOM 683 C CA . THR A 1 110 ? 1.750 3.473 49.302 1.00 20.65 90 THR A CA 1
ATOM 684 C C . THR A 1 110 ? 2.200 2.509 48.212 1.00 21.62 90 THR A C 1
ATOM 685 O O . THR A 1 110 ? 2.465 1.342 48.496 1.00 21.84 90 THR A O 1
ATOM 689 N N . LEU A 1 111 ? 2.246 2.983 46.963 1.00 21.64 91 LEU A N 1
ATOM 690 C CA . LEU A 1 111 ? 2.711 2.160 45.842 1.00 22.34 91 LEU A CA 1
ATOM 691 C C . LEU A 1 111 ? 4.183 1.685 46.011 1.00 21.57 91 LEU A C 1
ATOM 692 O O . LEU A 1 111 ? 4.508 0.510 45.821 1.00 21.72 91 LEU A O 1
ATOM 697 N N . THR A 1 112 ? 5.068 2.581 46.385 1.00 20.40 92 THR A N 1
ATOM 698 C CA . THR A 1 112 ? 6.458 2.151 46.678 1.00 21.09 92 THR A CA 1
ATOM 699 C C . THR A 1 112 ? 6.593 1.379 48.040 1.00 21.44 92 THR A C 1
ATOM 700 O O . THR A 1 112 ? 7.142 0.279 48.113 1.00 21.58 92 THR A O 1
ATOM 704 N N . ASN A 1 113 ? 6.086 1.972 49.114 1.00 21.53 93 ASN A N 1
ATOM 705 C CA . ASN A 1 113 ? 6.361 1.441 50.420 1.00 21.33 93 ASN A CA 1
ATOM 706 C C . ASN A 1 113 ? 5.506 0.253 50.785 1.00 21.42 93 ASN A C 1
ATOM 707 O O . ASN A 1 113 ? 6.021 -0.631 51.419 1.00 21.10 93 ASN A O 1
ATOM 712 N N . CYS A 1 114 ? 4.221 0.225 50.360 1.00 20.59 94 CYS A N 1
ATOM 713 C CA . CYS A 1 114 ? 3.310 -0.847 50.727 1.00 20.85 94 CYS A CA 1
ATOM 714 C C . CYS A 1 114 ? 3.321 -1.948 49.669 1.00 21.07 94 CYS A C 1
ATOM 715 O O . CYS A 1 114 ? 3.643 -3.112 49.993 1.00 22.08 94 CYS A O 1
ATOM 718 N N . VAL A 1 115 ? 2.923 -1.609 48.438 1.00 20.66 95 VAL A N 1
ATOM 719 C CA . VAL A 1 115 ? 2.933 -2.561 47.312 1.00 20.26 95 VAL A CA 1
ATOM 720 C C . VAL A 1 115 ? 4.382 -2.969 46.980 1.00 20.37 95 VAL A C 1
ATOM 721 O O . VAL A 1 115 ? 4.714 -4.159 46.974 1.00 21.91 95 VAL A O 1
ATOM 725 N N . GLY A 1 116 ? 5.247 -2.008 46.716 1.00 19.78 96 GLY A N 1
ATOM 726 C CA . GLY A 1 116 ? 6.672 -2.342 46.492 1.00 20.50 96 GLY A CA 1
ATOM 727 C C . GLY A 1 116 ? 7.308 -3.053 47.670 1.00 20.92 96 GLY A C 1
ATOM 728 O O . GLY A 1 116 ? 7.947 -4.086 47.515 1.00 21.89 96 GLY A O 1
ATOM 729 N N . GLY A 1 117 ? 7.140 -2.482 48.854 1.00 21.22 97 GLY A N 1
ATOM 730 C CA . GLY A 1 117 ? 7.687 -3.031 50.091 1.00 21.27 97 GLY A CA 1
ATOM 731 C C . GLY A 1 117 ? 7.272 -4.458 50.363 1.00 22.65 97 GLY A C 1
ATOM 732 O O . GLY A 1 117 ? 8.132 -5.283 50.678 1.00 23.47 97 GLY A O 1
ATOM 733 N N . SER A 1 118 ? 5.981 -4.765 50.226 1.00 22.21 98 SER A N 1
ATOM 734 C CA . SER A 1 118 ? 5.474 -6.118 50.415 1.00 21.54 98 SER A CA 1
ATOM 735 C C . SER A 1 118 ? 5.891 -7.062 49.296 1.00 22.64 98 SER A C 1
ATOM 736 O O . SER A 1 118 ? 6.106 -8.264 49.537 1.00 22.17 98 SER A O 1
ATOM 739 N N . ASN A 1 119 ? 6.044 -6.525 48.073 1.00 23.67 99 ASN A N 1
ATOM 740 C CA . ASN A 1 119 ? 6.647 -7.287 46.948 1.00 24.15 99 ASN A CA 1
ATOM 741 C C . ASN A 1 119 ? 7.988 -7.879 47.348 1.00 24.33 99 ASN A C 1
ATOM 742 O O . ASN A 1 119 ? 8.264 -9.074 47.130 1.00 24.14 99 ASN A O 1
ATOM 747 N N . VAL A 1 120 ? 8.829 -7.013 47.911 1.00 23.92 100 VAL A N 1
ATOM 748 C CA . VAL A 1 120 ? 10.215 -7.343 48.246 1.00 23.66 100 VAL A CA 1
ATOM 749 C C . VAL A 1 120 ? 10.243 -8.301 49.426 1.00 23.91 100 VAL A C 1
ATOM 750 O O . VAL A 1 120 ? 11.030 -9.250 49.457 1.00 23.10 100 VAL A O 1
ATOM 754 N N . VAL A 1 121 ? 9.371 -8.063 50.394 1.00 23.82 101 VAL A N 1
ATOM 755 C CA . VAL A 1 121 ? 9.339 -8.927 51.549 1.00 23.53 101 VAL A CA 1
ATOM 756 C C . VAL A 1 121 ? 8.877 -10.328 51.133 1.00 24.72 101 VAL A C 1
ATOM 757 O O . VAL A 1 121 ? 9.503 -11.318 51.495 1.00 25.57 101 VAL A O 1
ATOM 761 N N . GLN A 1 122 ? 7.790 -10.420 50.366 1.00 25.20 102 GLN A N 1
ATOM 762 C CA . GLN A 1 122 ? 7.257 -11.723 49.961 1.00 25.30 102 GLN A CA 1
ATOM 763 C C . GLN A 1 122 ? 8.201 -12.495 49.019 1.00 26.01 102 GLN A C 1
ATOM 764 O O . GLN A 1 122 ? 8.329 -13.714 49.144 1.00 26.25 102 GLN A O 1
ATOM 770 N N . ALA A 1 123 ? 8.814 -11.791 48.076 1.00 26.41 103 ALA A N 1
ATOM 771 C CA . ALA A 1 123 ? 9.803 -12.406 47.174 1.00 27.87 103 ALA A CA 1
ATOM 772 C C . ALA A 1 123 ? 11.034 -12.967 47.925 1.00 28.94 103 ALA A C 1
ATOM 773 O O . ALA A 1 123 ? 11.591 -14.010 47.520 1.00 29.84 103 ALA A O 1
ATOM 775 N N . ALA A 1 124 ? 11.468 -12.269 48.977 1.00 28.09 104 ALA A N 1
ATOM 776 C CA . ALA A 1 124 ? 12.551 -12.756 49.809 1.00 28.49 104 ALA A CA 1
ATOM 777 C C . ALA A 1 124 ? 12.122 -14.023 50.580 1.00 28.58 104 ALA A C 1
ATOM 778 O O . ALA A 1 124 ? 12.874 -14.965 50.668 1.00 28.57 104 ALA A O 1
ATOM 780 N N . LYS A 1 125 ? 10.912 -14.012 51.126 1.00 28.98 105 LYS A N 1
ATOM 781 C CA . LYS A 1 125 ? 10.277 -15.140 51.783 1.00 29.19 105 LYS A CA 1
ATOM 782 C C . LYS A 1 125 ? 10.139 -16.356 50.849 1.00 30.09 105 LYS A C 1
ATOM 783 O O . LYS A 1 125 ? 10.528 -17.470 51.217 1.00 30.12 105 LYS A O 1
ATOM 787 N N . LYS A 1 126 ? 9.608 -16.149 49.638 1.00 30.35 106 LYS A N 1
ATOM 788 C CA . LYS A 1 126 ? 9.371 -17.244 48.697 1.00 30.26 106 LYS A CA 1
ATOM 789 C C . LYS A 1 126 ? 10.674 -17.893 48.236 1.00 30.06 106 LYS A C 1
ATOM 790 O O . LYS A 1 126 ? 10.691 -19.074 47.843 1.00 29.66 106 LYS A O 1
ATOM 792 N N . ASN A 1 127 ? 11.748 -17.114 48.276 1.00 29.96 107 ASN A N 1
ATOM 793 C CA . ASN A 1 127 ? 13.080 -17.564 47.855 1.00 30.53 107 ASN A CA 1
ATOM 794 C C . ASN A 1 127 ? 14.005 -17.954 48.998 1.00 30.72 107 ASN A C 1
ATOM 795 O O . ASN A 1 127 ? 15.215 -18.099 48.802 1.00 31.39 107 ASN A O 1
ATOM 800 N N . ASN A 1 128 ? 13.431 -18.143 50.186 1.00 31.91 108 ASN A N 1
ATOM 801 C CA . ASN A 1 128 ? 14.181 -18.606 51.368 1.00 33.12 108 ASN A CA 1
ATOM 802 C C . ASN A 1 128 ? 15.431 -17.781 51.624 1.00 32.71 108 ASN A C 1
ATOM 803 O O . ASN A 1 128 ? 16.516 -18.341 51.905 1.00 32.51 108 ASN A O 1
ATOM 808 N N . VAL A 1 129 ? 15.297 -16.455 51.481 1.00 31.49 109 VAL A N 1
ATOM 809 C CA . VAL A 1 129 ? 16.400 -15.550 51.810 1.00 30.67 109 VAL A CA 1
ATOM 810 C C . VAL A 1 129 ? 16.727 -15.676 53.319 1.00 30.18 109 VAL A C 1
ATOM 811 O O . VAL A 1 129 ? 15.832 -15.569 54.175 1.00 29.06 109 VAL A O 1
ATOM 815 N N . GLY A 1 130 ? 18.006 -15.922 53.620 1.00 29.28 110 GLY A N 1
ATOM 816 C CA . GLY A 1 130 ? 18.442 -16.137 55.001 1.00 29.14 110 GLY A CA 1
ATOM 817 C C . GLY A 1 130 ? 18.319 -14.929 55.909 1.00 28.25 110 GLY A C 1
ATOM 818 O O . GLY A 1 130 ? 17.926 -15.070 57.078 1.00 28.51 110 GLY A O 1
ATOM 819 N N . ARG A 1 131 ? 18.688 -13.760 55.376 1.00 27.26 111 ARG A N 1
ATOM 820 C CA . ARG A 1 131 ? 18.718 -12.494 56.145 1.00 27.11 111 ARG A CA 1
ATOM 821 C C . ARG A 1 131 ? 18.061 -11.295 55.434 1.00 26.01 111 ARG A C 1
ATOM 822 O O . ARG A 1 131 ? 18.283 -11.076 54.264 1.00 25.74 111 ARG A O 1
ATOM 830 N N . PHE A 1 132 ? 17.264 -10.530 56.172 1.00 25.36 112 PHE A N 1
ATOM 831 C CA . PHE A 1 132 ? 16.569 -9.403 55.611 1.00 24.97 112 PHE A CA 1
ATOM 832 C C . PHE A 1 132 ? 16.879 -8.191 56.477 1.00 24.61 112 PHE A C 1
ATOM 833 O O . PHE A 1 132 ? 16.689 -8.236 57.697 1.00 24.49 112 PHE A O 1
ATOM 841 N N . VAL A 1 133 ? 17.363 -7.127 55.838 1.00 24.29 113 VAL A N 1
ATOM 842 C CA . VAL A 1 133 ? 17.752 -5.896 56.572 1.00 24.95 113 VAL A CA 1
ATOM 843 C C . VAL A 1 133 ? 16.849 -4.746 56.126 1.00 24.44 113 VAL A C 1
ATOM 844 O O . VAL A 1 133 ? 16.826 -4.380 54.935 1.00 25.21 113 VAL A O 1
ATOM 848 N N . TYR A 1 134 ? 16.060 -4.237 57.061 1.00 24.20 114 TYR A N 1
ATOM 849 C CA . TYR A 1 134 ? 15.134 -3.164 56.776 1.00 24.33 114 TYR A CA 1
ATOM 850 C C . TYR A 1 134 ? 15.570 -1.875 57.476 1.00 25.36 114 TYR A C 1
ATOM 851 O O . TYR A 1 134 ? 16.319 -1.914 58.453 1.00 25.76 114 TYR A O 1
ATOM 860 N N . PHE A 1 135 ? 15.093 -0.734 56.955 1.00 26.56 115 PHE A N 1
ATOM 861 C CA . PHE A 1 135 ? 15.411 0.595 57.477 1.00 26.00 115 PHE A CA 1
ATOM 862 C C . PHE A 1 135 ? 14.099 1.278 57.735 1.00 26.36 115 PHE A C 1
ATOM 863 O O . PHE A 1 135 ? 13.255 1.300 56.849 1.00 24.99 115 PHE A O 1
ATOM 871 N N . GLN A 1 136 ? 13.915 1.783 58.967 1.00 26.22 116 GLN A N 1
ATOM 872 C CA . GLN A 1 136 ? 12.619 2.288 59.393 1.00 25.92 116 GLN A CA 1
ATOM 873 C C . GLN A 1 136 ? 12.760 3.631 60.130 1.00 26.90 116 GLN A C 1
ATOM 874 O O . GLN A 1 136 ? 13.777 3.895 60.765 1.00 26.17 116 GLN A O 1
ATOM 880 N N . THR A 1 137 ? 11.737 4.481 59.997 1.00 27.49 117 THR A N 1
ATOM 881 C CA . THR A 1 137 ? 11.721 5.794 60.632 1.00 28.37 117 THR A CA 1
ATOM 882 C C . THR A 1 137 ? 11.228 5.673 62.062 1.00 28.82 117 THR A C 1
ATOM 883 O O . THR A 1 137 ? 10.312 4.901 62.340 1.00 30.05 117 THR A O 1
ATOM 887 N N . ALA A 1 138 ? 11.838 6.431 62.968 1.00 29.09 118 ALA A N 1
ATOM 888 C CA . ALA A 1 138 ? 11.409 6.497 64.368 1.00 28.87 118 ALA A CA 1
ATOM 889 C C . ALA A 1 138 ? 9.971 6.987 64.523 1.00 28.65 118 ALA A C 1
ATOM 890 O O . ALA A 1 138 ? 9.386 6.810 65.566 1.00 28.56 118 ALA A O 1
ATOM 892 N N . LEU A 1 139 ? 9.432 7.632 63.483 1.00 28.69 119 LEU A N 1
ATOM 893 C CA . LEU A 1 139 ? 8.082 8.173 63.491 1.00 28.64 119 LEU A CA 1
ATOM 894 C C . LEU A 1 139 ? 7.011 7.077 63.593 1.00 29.09 119 LEU A C 1
ATOM 895 O O . LEU A 1 139 ? 5.838 7.385 63.799 1.00 28.71 119 LEU A O 1
ATOM 900 N N . CYS A 1 140 ? 7.423 5.811 63.482 1.00 29.97 120 CYS A N 1
ATOM 901 C CA . CYS A 1 140 ? 6.542 4.654 63.794 1.00 31.76 120 CYS A CA 1
ATOM 902 C C . CYS A 1 140 ? 5.991 4.754 65.213 1.00 32.72 120 CYS A C 1
ATOM 903 O O . CYS A 1 140 ? 4.906 4.271 65.485 1.00 32.10 120 CYS A O 1
ATOM 906 N N . TYR A 1 141 ? 6.773 5.383 66.104 1.00 33.80 121 TYR A N 1
ATOM 907 C CA . TYR A 1 141 ? 6.409 5.569 67.507 1.00 34.99 121 TYR A CA 1
ATOM 908 C C . TYR A 1 141 ? 5.448 6.759 67.676 1.00 36.80 121 TYR A C 1
ATOM 909 O O . TYR A 1 141 ? 4.813 6.920 68.716 1.00 37.42 121 TYR A O 1
ATOM 918 N N . GLY A 1 142 ? 5.328 7.579 66.636 1.00 38.22 122 GLY A N 1
ATOM 919 C CA . GLY A 1 142 ? 4.418 8.700 66.683 1.00 39.68 122 GLY A CA 1
ATOM 920 C C . GLY A 1 142 ? 5.138 9.977 67.007 1.00 41.07 122 GLY A C 1
ATOM 921 O O . GLY A 1 142 ? 6.371 10.014 67.052 1.00 39.88 122 GLY A O 1
ATOM 922 N N . VAL A 1 143 ? 4.339 11.019 67.232 1.00 43.29 123 VAL A N 1
ATOM 923 C CA . VAL A 1 143 ? 4.824 12.391 67.396 1.00 45.45 123 VAL A CA 1
ATOM 924 C C . VAL A 1 143 ? 4.611 12.962 68.823 1.00 46.78 123 VAL A C 1
ATOM 925 O O . VAL A 1 143 ? 4.840 14.161 69.062 1.00 47.41 123 VAL A O 1
ATOM 929 N N . LYS A 1 144 ? 4.197 12.111 69.764 1.00 47.95 124 LYS A N 1
ATOM 930 C CA . LYS A 1 144 ? 4.013 12.531 71.173 1.00 49.29 124 LYS A CA 1
ATOM 931 C C . LYS A 1 144 ? 4.466 11.394 72.098 1.00 50.54 124 LYS A C 1
ATOM 932 O O . LYS A 1 144 ? 3.621 10.805 72.828 1.00 50.34 124 LYS A O 1
ATOM 934 N N . PRO A 1 145 ? 5.790 11.071 72.071 1.00 51.20 125 PRO A N 1
ATOM 935 C CA . PRO A 1 145 ? 6.286 9.932 72.851 1.00 52.37 125 PRO A CA 1
ATOM 936 C C . PRO A 1 145 ? 6.396 10.317 74.304 1.00 53.59 125 PRO A C 1
ATOM 937 O O . PRO A 1 145 ? 7.235 11.149 74.653 1.00 55.21 125 PRO A O 1
ATOM 941 N N . ILE A 1 146 ? 5.521 9.770 75.137 1.00 54.32 126 ILE A N 1
ATOM 942 C CA . ILE A 1 146 ? 5.718 9.827 76.574 1.00 54.46 126 ILE A CA 1
ATOM 943 C C . ILE A 1 146 ? 6.528 8.547 76.855 1.00 54.79 126 ILE A C 1
ATOM 944 O O . ILE A 1 146 ? 5.984 7.424 76.839 1.00 55.26 126 ILE A O 1
ATOM 946 N N . GLN A 1 147 ? 7.840 8.750 77.024 1.00 54.06 127 GLN A N 1
ATOM 947 C CA . GLN A 1 147 ? 8.867 7.727 77.239 1.00 52.88 127 GLN A CA 1
ATOM 948 C C . GLN A 1 147 ? 10.121 8.408 76.699 1.00 52.26 127 GLN A C 1
ATOM 949 O O . GLN A 1 147 ? 10.217 8.679 75.493 1.00 52.39 127 GLN A O 1
ATOM 955 N N . GLN A 1 148 ? 11.056 8.720 77.593 1.00 51.32 128 GLN A N 1
ATOM 956 C CA . GLN A 1 148 ? 12.250 9.502 77.251 1.00 50.72 128 GLN A CA 1
ATOM 957 C C . GLN A 1 148 ? 13.446 8.823 77.926 1.00 49.44 128 GLN A C 1
ATOM 958 O O . GLN A 1 148 ? 13.496 8.767 79.166 1.00 49.60 128 GLN A O 1
ATOM 964 N N . PRO A 1 149 ? 14.386 8.246 77.136 1.00 47.86 129 PRO A N 1
ATOM 965 C CA . PRO A 1 149 ? 14.378 7.998 75.697 1.00 46.65 129 PRO A CA 1
ATOM 966 C C . PRO A 1 149 ? 13.368 6.914 75.328 1.00 45.62 129 PRO A C 1
ATOM 967 O O . PRO A 1 149 ? 12.859 6.198 76.216 1.00 45.09 129 PRO A O 1
ATOM 971 N N . VAL A 1 150 ? 13.101 6.808 74.020 1.00 44.05 130 VAL A N 1
ATOM 972 C CA . VAL A 1 150 ? 12.157 5.850 73.475 1.00 42.22 130 VAL A CA 1
ATOM 973 C C . VAL A 1 150 ? 12.783 4.472 73.483 1.00 41.50 130 VAL A C 1
ATOM 974 O O . VAL A 1 150 ? 13.936 4.286 73.068 1.00 41.20 130 VAL A O 1
ATOM 978 N N . ARG A 1 151 ? 12.014 3.516 73.985 1.00 40.88 131 ARG A N 1
ATOM 979 C CA . ARG A 1 151 ? 12.456 2.123 74.074 1.00 40.74 131 ARG A CA 1
ATOM 980 C C . ARG A 1 151 ? 11.800 1.262 72.966 1.00 39.68 131 ARG A C 1
ATOM 981 O O . ARG A 1 151 ? 10.858 1.689 72.330 1.00 38.37 131 ARG A O 1
ATOM 983 N N . LEU A 1 152 ? 12.333 0.066 72.735 1.00 40.19 132 LEU A N 1
ATOM 984 C CA . LEU A 1 152 ? 11.837 -0.810 71.676 1.00 40.59 132 LEU A CA 1
ATOM 985 C C . LEU A 1 152 ? 10.387 -1.258 71.919 1.00 41.43 132 LEU A C 1
ATOM 986 O O . LEU A 1 152 ? 9.669 -1.631 70.975 1.00 41.29 132 LEU A O 1
ATOM 991 N N . ASP A 1 153 ? 9.946 -1.186 73.175 1.00 41.99 133 ASP A N 1
ATOM 992 C CA . ASP A 1 153 ? 8.610 -1.645 73.535 1.00 42.84 133 ASP A CA 1
ATOM 993 C C . ASP A 1 153 ? 7.596 -0.534 73.455 1.00 42.51 133 ASP A C 1
ATOM 994 O O . ASP A 1 153 ? 6.425 -0.770 73.665 1.00 43.17 133 ASP A O 1
ATOM 999 N N . HIS A 1 154 ? 8.042 0.682 73.167 1.00 41.92 134 HIS A N 1
ATOM 1000 C CA . HIS A 1 154 ? 7.132 1.808 72.971 1.00 41.13 134 HIS A CA 1
ATOM 1001 C C . HIS A 1 154 ? 6.033 1.433 71.961 1.00 41.19 134 HIS A C 1
ATOM 1002 O O . HIS A 1 154 ? 6.316 0.748 70.959 1.00 40.22 134 HIS A O 1
ATOM 1009 N N . PRO A 1 155 ? 4.774 1.840 72.251 1.00 41.05 135 PRO A N 1
ATOM 1010 C CA . PRO A 1 155 ? 3.644 1.666 71.346 1.00 41.01 135 PRO A CA 1
ATOM 1011 C C . PRO A 1 155 ? 3.767 2.394 70.001 1.00 40.34 135 PRO A C 1
ATOM 1012 O O . PRO A 1 155 ? 4.332 3.489 69.903 1.00 39.57 135 PRO A O 1
ATOM 1016 N N . ARG A 1 156 ? 3.215 1.761 68.982 1.00 40.05 136 ARG A N 1
ATOM 1017 C CA . ARG A 1 156 ? 3.285 2.260 67.623 1.00 39.90 136 ARG A CA 1
ATOM 1018 C C . ARG A 1 156 ? 2.159 3.215 67.338 1.00 38.93 136 ARG A C 1
ATOM 1019 O O . ARG A 1 156 ? 1.001 2.971 67.708 1.00 39.36 136 ARG A O 1
ATOM 1027 N N . ASN A 1 157 ? 2.515 4.348 66.752 1.00 37.71 137 ASN A N 1
ATOM 1028 C CA . ASN A 1 157 ? 1.531 5.371 66.391 1.00 36.82 137 ASN A CA 1
ATOM 1029 C C . ASN A 1 157 ? 1.930 5.948 65.043 1.00 35.29 137 ASN A C 1
ATOM 1030 O O . ASN A 1 157 ? 2.264 7.136 64.970 1.00 35.34 137 ASN A O 1
ATOM 1035 N N . PRO A 1 158 ? 1.909 5.112 63.976 1.00 34.05 138 PRO A N 1
ATOM 1036 C CA . PRO A 1 158 ? 2.434 5.551 62.666 1.00 32.80 138 PRO A CA 1
ATOM 1037 C C . PRO A 1 158 ? 1.563 6.566 61.941 1.00 31.67 138 PRO A C 1
ATOM 1038 O O . PRO A 1 158 ? 1.973 7.068 60.899 1.00 31.66 138 PRO A O 1
ATOM 1042 N N . ALA A 1 159 ? 0.372 6.855 62.472 1.00 30.39 139 ALA A N 1
ATOM 1043 C CA . ALA A 1 159 ? -0.624 7.638 61.729 1.00 29.64 139 ALA A CA 1
ATOM 1044 C C . ALA A 1 159 ? -0.384 9.162 61.830 1.00 29.25 139 ALA A C 1
ATOM 1045 O O . ALA A 1 159 ? -1.314 9.955 62.102 1.00 29.03 139 ALA A O 1
ATOM 1047 N N . ASN A 1 160 ? 0.872 9.567 61.625 1.00 27.63 140 ASN A N 1
ATOM 1048 C CA . ASN A 1 160 ? 1.225 10.990 61.712 1.00 27.61 140 ASN A CA 1
ATOM 1049 C C . ASN A 1 160 ? 1.648 11.611 60.393 1.00 27.39 140 ASN A C 1
ATOM 1050 O O . ASN A 1 160 ? 1.813 12.826 60.320 1.00 27.87 140 ASN A O 1
ATOM 1055 N N . SER A 1 161 ? 1.856 10.767 59.371 1.00 26.55 141 SER A N 1
ATOM 1056 C CA . SER A 1 161 ? 2.290 11.189 58.042 1.00 25.25 141 SER A CA 1
ATOM 1057 C C . SER A 1 161 ? 2.167 9.989 57.151 1.00 24.69 141 SER A C 1
ATOM 1058 O O . SER A 1 161 ? 2.178 8.863 57.631 1.00 24.40 141 SER A O 1
ATOM 1061 N N . SER A 1 162 ? 2.024 10.260 55.857 1.00 23.74 142 SER A N 1
ATOM 1062 C CA . SER A 1 162 ? 1.980 9.280 54.810 1.00 22.51 142 SER A CA 1
ATOM 1063 C C . SER A 1 162 ? 3.215 8.403 54.861 1.00 22.99 142 SER A C 1
ATOM 1064 O O . SER A 1 162 ? 3.140 7.161 54.818 1.00 23.64 142 SER A O 1
ATOM 1067 N N . TYR A 1 163 ? 4.365 9.053 54.969 1.00 22.33 143 TYR A N 1
ATOM 1068 C CA . TYR A 1 163 ? 5.638 8.386 55.090 1.00 22.71 143 TYR A CA 1
ATOM 1069 C C . TYR A 1 163 ? 5.623 7.360 56.228 1.00 22.52 143 TYR A C 1
ATOM 1070 O O . TYR A 1 163 ? 5.934 6.177 56.024 1.00 21.87 143 TYR A O 1
ATOM 1079 N N . ALA A 1 164 ? 5.223 7.808 57.423 1.00 23.10 144 ALA A N 1
ATOM 1080 C CA . ALA A 1 164 ? 5.242 6.964 58.590 1.00 22.25 144 ALA A CA 1
ATOM 1081 C C . ALA A 1 164 ? 4.296 5.788 58.438 1.00 23.03 144 ALA A C 1
ATOM 1082 O O . ALA A 1 164 ? 4.685 4.652 58.770 1.00 23.41 144 ALA A O 1
ATOM 1084 N N . ILE A 1 165 ? 3.072 6.045 57.931 1.00 22.36 145 ILE A N 1
ATOM 1085 C CA . ILE A 1 165 ? 2.051 5.030 57.806 1.00 21.89 145 ILE A CA 1
ATOM 1086 C C . ILE A 1 165 ? 2.505 3.922 56.837 1.00 22.29 145 ILE A C 1
ATOM 1087 O O . ILE A 1 165 ? 2.399 2.701 57.144 1.00 22.17 145 ILE A O 1
ATOM 1092 N N . SER A 1 166 ? 2.981 4.341 55.662 1.00 21.84 146 SER A N 1
ATOM 1093 C CA . SER A 1 166 ? 3.348 3.414 54.609 1.00 22.65 146 SER A CA 1
ATOM 1094 C C . SER A 1 166 ? 4.625 2.618 54.945 1.00 22.79 146 SER A C 1
ATOM 1095 O O . SER A 1 166 ? 4.727 1.421 54.648 1.00 22.15 146 SER A O 1
ATOM 1098 N N . LYS A 1 167 ? 5.590 3.293 55.566 1.00 22.11 147 LYS A N 1
ATOM 1099 C CA . LYS A 1 167 ? 6.804 2.654 56.032 1.00 22.50 147 LYS A CA 1
ATOM 1100 C C . LYS A 1 167 ? 6.490 1.619 57.078 1.00 22.83 147 LYS A C 1
ATOM 1101 O O . LYS A 1 167 ? 7.126 0.556 57.102 1.00 22.46 147 LYS A O 1
ATOM 1107 N N . SER A 1 168 ? 5.510 1.929 57.934 1.00 22.41 148 SER A N 1
ATOM 1108 C CA . SER A 1 168 ? 5.136 1.021 59.019 1.00 23.85 148 SER A CA 1
ATOM 1109 C C . SER A 1 168 ? 4.325 -0.153 58.561 1.00 23.92 148 SER A C 1
ATOM 1110 O O . SER A 1 168 ? 4.523 -1.266 59.063 1.00 24.71 148 SER A O 1
ATOM 1113 N N . ALA A 1 169 ? 3.434 0.055 57.584 1.00 24.72 149 ALA A N 1
ATOM 1114 C CA . ALA A 1 169 ? 2.794 -1.082 56.917 1.00 24.19 149 ALA A CA 1
ATOM 1115 C C . ALA A 1 169 ? 3.852 -2.022 56.322 1.00 25.10 149 ALA A C 1
ATOM 1116 O O . ALA A 1 169 ? 3.763 -3.238 56.488 1.00 26.33 149 ALA A O 1
ATOM 1118 N N . ASN A 1 170 ? 4.873 -1.478 55.665 1.00 25.06 150 ASN A N 1
ATOM 1119 C CA . ASN A 1 170 ? 5.991 -2.301 55.161 1.00 25.49 150 ASN A CA 1
ATOM 1120 C C . ASN A 1 170 ? 6.667 -3.070 56.309 1.00 25.32 150 ASN A C 1
ATOM 1121 O O . ASN A 1 170 ? 6.972 -4.268 56.157 1.00 24.88 150 ASN A O 1
ATOM 1126 N N . GLU A 1 171 ? 6.882 -2.406 57.446 1.00 24.88 151 GLU A N 1
ATOM 1127 C CA . GLU A 1 171 ? 7.432 -3.092 58.631 1.00 25.05 151 GLU A CA 1
ATOM 1128 C C . GLU A 1 171 ? 6.539 -4.244 59.099 1.00 25.46 151 GLU A C 1
ATOM 1129 O O . GLU A 1 171 ? 7.038 -5.364 59.415 1.00 25.32 151 GLU A O 1
ATOM 1135 N N . ASP A 1 172 ? 5.222 -3.980 59.148 1.00 23.91 152 ASP A N 1
ATOM 1136 C CA . ASP A 1 172 ? 4.250 -4.988 59.495 1.00 23.26 152 ASP A CA 1
ATOM 1137 C C . ASP A 1 172 ? 4.369 -6.267 58.651 1.00 23.55 152 ASP A C 1
ATOM 1138 O O . ASP A 1 172 ? 4.386 -7.361 59.208 1.00 24.11 152 ASP A O 1
ATOM 1143 N N . TYR A 1 173 ? 4.409 -6.124 57.321 1.00 23.11 153 TYR A N 1
ATOM 1144 C CA . TYR A 1 173 ? 4.618 -7.257 56.420 1.00 23.61 153 TYR A CA 1
ATOM 1145 C C . TYR A 1 173 ? 5.878 -8.061 56.746 1.00 24.68 153 TYR A C 1
ATOM 1146 O O . TYR A 1 173 ? 5.852 -9.304 56.713 1.00 24.69 153 TYR A O 1
ATOM 1155 N N . LEU A 1 174 ? 6.987 -7.354 56.983 1.00 24.04 154 LEU A N 1
ATOM 1156 C CA . LEU A 1 174 ? 8.252 -7.993 57.338 1.00 25.04 154 LEU A CA 1
ATOM 1157 C C . LEU A 1 174 ? 8.132 -8.864 58.597 1.00 25.66 154 LEU A C 1
ATOM 1158 O O . LEU A 1 174 ? 8.622 -10.007 58.629 1.00 25.53 154 LEU A O 1
ATOM 1163 N N . GLU A 1 175 ? 7.514 -8.312 59.646 1.00 26.70 155 GLU A N 1
ATOM 1164 C CA . GLU A 1 175 ? 7.331 -9.046 60.903 1.00 28.71 155 GLU A CA 1
ATOM 1165 C C . GLU A 1 175 ? 6.505 -10.302 60.634 1.00 29.05 155 GLU A C 1
ATOM 1166 O O . GLU A 1 175 ? 6.886 -11.405 61.023 1.00 29.45 155 GLU A O 1
ATOM 1172 N N . TYR A 1 176 ? 5.395 -10.119 59.910 1.00 29.42 156 TYR A N 1
ATOM 1173 C CA . TYR A 1 176 ? 4.466 -11.204 59.615 1.00 28.78 156 TYR A CA 1
ATOM 1174 C C . TYR A 1 176 ? 5.084 -12.320 58.752 1.00 28.15 156 TYR A C 1
ATOM 1175 O O . TYR A 1 176 ? 4.699 -13.461 58.871 1.00 28.12 156 TYR A O 1
ATOM 1184 N N . SER A 1 177 ? 6.069 -11.980 57.927 1.00 28.26 157 SER A N 1
ATOM 1185 C CA . SER A 1 177 ? 6.629 -12.888 56.912 1.00 27.71 157 SER A CA 1
ATOM 1186 C C . SER A 1 177 ? 7.318 -14.132 57.484 1.00 28.77 157 SER A C 1
ATOM 1187 O O . SER A 1 177 ? 7.362 -15.162 56.803 1.00 28.16 157 SER A O 1
ATOM 1190 N N . GLY A 1 178 ? 7.857 -14.032 58.705 1.00 26.90 158 GLY A N 1
ATOM 1191 C CA . GLY A 1 178 ? 8.625 -15.122 59.269 1.00 28.61 158 GLY A CA 1
ATOM 1192 C C . GLY A 1 178 ? 10.098 -15.073 58.874 1.00 29.17 158 GLY A C 1
ATOM 1193 O O . GLY A 1 178 ? 10.884 -15.944 59.276 1.00 29.41 158 GLY A O 1
ATOM 1194 N N . LEU A 1 179 ? 10.458 -14.071 58.072 1.00 28.65 159 LEU A N 1
ATOM 1195 C CA . LEU A 1 179 ? 11.825 -13.875 57.629 1.00 28.78 159 LEU A CA 1
ATOM 1196 C C . LEU A 1 179 ? 12.717 -13.622 58.839 1.00 29.23 159 LEU A C 1
ATOM 1197 O O . LEU A 1 179 ? 12.264 -13.085 59.863 1.00 29.05 159 LEU A O 1
ATOM 1202 N N . ASP A 1 180 ? 13.982 -14.013 58.724 1.00 30.15 160 ASP A N 1
ATOM 1203 C CA . ASP A 1 180 ? 14.973 -13.620 59.741 1.00 31.33 160 ASP A CA 1
ATOM 1204 C C . ASP A 1 180 ? 15.534 -12.242 59.375 1.00 30.81 160 ASP A C 1
ATOM 1205 O O . ASP A 1 180 ? 16.362 -12.107 58.473 1.00 32.67 160 ASP A O 1
ATOM 1210 N N . PHE A 1 181 ? 15.078 -11.223 60.084 1.00 29.99 161 PHE A N 1
ATOM 1211 C CA . PHE A 1 181 ? 15.369 -9.848 59.722 1.00 28.60 161 PHE A CA 1
ATOM 1212 C C . PHE A 1 181 ? 16.055 -9.084 60.825 1.00 27.65 161 PHE A C 1
ATOM 1213 O O . PHE A 1 181 ? 16.013 -9.459 61.993 1.00 26.97 161 PHE A O 1
ATOM 1221 N N . VAL A 1 182 ? 16.676 -7.985 60.416 1.00 26.78 162 VAL A N 1
ATOM 1222 C CA . VAL A 1 182 ? 17.077 -6.916 61.324 1.00 25.81 162 VAL A CA 1
ATOM 1223 C C . VAL A 1 182 ? 16.446 -5.625 60.815 1.00 25.12 162 VAL A C 1
ATOM 1224 O O . VAL A 1 182 ? 16.535 -5.321 59.627 1.00 22.81 162 VAL A O 1
ATOM 1228 N N . THR A 1 183 ? 15.803 -4.887 61.704 1.00 24.97 163 THR A N 1
ATOM 1229 C CA . THR A 1 183 ? 15.307 -3.550 61.339 1.00 26.00 163 THR A CA 1
ATOM 1230 C C . THR A 1 183 ? 16.094 -2.514 62.086 1.00 25.79 163 THR A C 1
ATOM 1231 O O . THR A 1 183 ? 16.101 -2.496 63.299 1.00 25.83 163 THR A O 1
ATOM 1235 N N . PHE A 1 184 ? 16.719 -1.612 61.359 1.00 25.57 164 PHE A N 1
ATOM 1236 C CA . PHE A 1 184 ? 17.280 -0.463 62.022 1.00 25.45 164 PHE A CA 1
ATOM 1237 C C . PHE A 1 184 ? 16.277 0.689 61.989 1.00 25.01 164 PHE A C 1
ATOM 1238 O O . PHE A 1 184 ? 16.011 1.284 60.934 1.00 24.26 164 PHE A O 1
ATOM 1246 N N . ARG A 1 185 ? 15.808 1.046 63.179 1.00 25.22 165 ARG A N 1
ATOM 1247 C CA . ARG A 1 185 ? 14.974 2.208 63.368 1.00 26.25 165 ARG A CA 1
ATOM 1248 C C . ARG A 1 185 ? 15.844 3.456 63.617 1.00 27.41 165 ARG A C 1
ATOM 1249 O O . ARG A 1 185 ? 16.697 3.472 64.499 1.00 26.48 165 ARG A O 1
ATOM 1257 N N . LEU A 1 186 ? 15.593 4.500 62.838 1.00 27.61 166 LEU A N 1
ATOM 1258 C CA . LEU A 1 186 ? 16.545 5.593 62.715 1.00 28.42 166 LEU A CA 1
ATOM 1259 C C . LEU A 1 186 ? 15.844 6.920 62.941 1.00 28.36 166 LEU A C 1
ATOM 1260 O O . LEU A 1 186 ? 14.672 7.087 62.612 1.00 28.89 166 LEU A O 1
ATOM 1265 N N . ALA A 1 187 ? 16.569 7.871 63.499 1.00 29.35 167 ALA A N 1
ATOM 1266 C CA . ALA A 1 187 ? 16.075 9.232 63.502 1.00 30.25 167 ALA A CA 1
ATOM 1267 C C . ALA A 1 187 ? 16.501 9.949 62.220 1.00 29.99 167 ALA A C 1
ATOM 1268 O O . ALA A 1 187 ? 15.632 10.314 61.448 1.00 30.36 167 ALA A O 1
ATOM 1270 N N . ASN A 1 188 ? 17.821 10.144 62.015 1.00 29.75 168 ASN A N 1
ATOM 1271 C CA . ASN A 1 188 ? 18.365 11.019 60.958 1.00 29.73 168 ASN A CA 1
ATOM 1272 C C . ASN A 1 188 ? 19.732 10.552 60.485 1.00 29.26 168 ASN A C 1
ATOM 1273 O O . ASN A 1 188 ? 20.717 10.706 61.187 1.00 30.58 168 ASN A O 1
ATOM 1278 N N . VAL A 1 189 ? 19.799 10.070 59.260 1.00 28.38 169 VAL A N 1
ATOM 1279 C CA . VAL A 1 189 ? 21.039 9.598 58.653 1.00 27.14 169 VAL A CA 1
ATOM 1280 C C . VAL A 1 189 ? 21.480 10.657 57.650 1.00 27.44 169 VAL A C 1
ATOM 1281 O O . VAL A 1 189 ? 20.681 11.061 56.787 1.00 26.92 169 VAL A O 1
ATOM 1285 N N . VAL A 1 190 ? 22.731 11.110 57.772 1.00 25.75 170 VAL A N 1
ATOM 1286 C CA . VAL A 1 190 ? 23.233 12.187 56.940 1.00 26.53 170 VAL A CA 1
ATOM 1287 C C . VAL A 1 190 ? 24.683 11.844 56.506 1.00 27.11 170 VAL A C 1
ATOM 1288 O O . VAL A 1 190 ? 25.312 10.934 57.069 1.00 27.34 170 VAL A O 1
ATOM 1292 N N . GLY A 1 191 ? 25.213 12.563 55.521 1.00 26.91 171 GLY A N 1
ATOM 1293 C CA . GLY A 1 191 ? 26.559 12.278 55.026 1.00 27.04 171 GLY A CA 1
ATOM 1294 C C . GLY A 1 191 ? 26.564 12.510 53.528 1.00 27.00 171 GLY A C 1
ATOM 1295 O O . GLY A 1 191 ? 25.657 13.164 53.017 1.00 26.76 171 GLY A O 1
ATOM 1296 N N . PRO A 1 192 ? 27.596 12.011 52.816 1.00 26.20 172 PRO A N 1
ATOM 1297 C CA . PRO A 1 192 ? 27.535 12.135 51.363 1.00 26.47 172 PRO A CA 1
ATOM 1298 C C . PRO A 1 192 ? 26.323 11.390 50.773 1.00 26.56 172 PRO A C 1
ATOM 1299 O O . PRO A 1 192 ? 25.911 10.387 51.316 1.00 26.45 172 PRO A O 1
ATOM 1303 N N . ARG A 1 193 ? 25.728 11.941 49.716 1.00 27.10 173 ARG A N 1
ATOM 1304 C CA . ARG A 1 193 ? 24.588 11.332 48.995 1.00 27.46 173 ARG A CA 1
ATOM 1305 C C . ARG A 1 193 ? 23.281 11.565 49.722 1.00 28.16 173 ARG A C 1
ATOM 1306 O O . ARG A 1 193 ? 22.264 11.012 49.325 1.00 27.50 173 ARG A O 1
ATOM 1314 N N . ASN A 1 194 ? 23.325 12.376 50.787 1.00 28.97 174 ASN A N 1
ATOM 1315 C CA . ASN A 1 194 ? 22.145 12.754 51.555 1.00 29.64 174 ASN A CA 1
ATOM 1316 C C . ASN A 1 194 ? 21.438 13.815 50.736 1.00 31.47 174 ASN A C 1
ATOM 1317 O O . ASN A 1 194 ? 21.978 14.907 50.542 1.00 32.47 174 ASN A O 1
ATOM 1322 N N . VAL A 1 195 ? 20.267 13.493 50.210 1.00 31.64 175 VAL A N 1
ATOM 1323 C CA . VAL A 1 195 ? 19.620 14.386 49.277 1.00 33.58 175 VAL A CA 1
ATOM 1324 C C . VAL A 1 195 ? 18.374 15.010 49.898 1.00 34.51 175 VAL A C 1
ATOM 1325 O O . VAL A 1 195 ? 17.629 15.690 49.221 1.00 35.59 175 VAL A O 1
ATOM 1329 N N . SER A 1 196 ? 18.166 14.798 51.190 1.00 35.18 176 SER A N 1
ATOM 1330 C CA . SER A 1 196 ? 16.998 15.323 51.857 1.00 35.81 176 SER A CA 1
ATOM 1331 C C . SER A 1 196 ? 17.322 15.819 53.257 1.00 35.49 176 SER A C 1
ATOM 1332 O O . SER A 1 196 ? 18.182 15.270 53.931 1.00 36.47 176 SER A O 1
ATOM 1335 N N . GLY A 1 197 ? 16.619 16.861 53.703 1.00 35.58 177 GLY A N 1
ATOM 1336 C CA . GLY A 1 197 ? 16.730 17.346 55.086 1.00 33.99 177 GLY A CA 1
ATOM 1337 C C . GLY A 1 197 ? 17.563 18.604 55.112 1.00 33.04 177 GLY A C 1
ATOM 1338 O O . GLY A 1 197 ? 17.893 19.126 54.055 1.00 33.54 177 GLY A O 1
ATOM 1339 N N . PRO A 1 198 ? 17.899 19.104 56.317 1.00 32.24 178 PRO A N 1
ATOM 1340 C CA . PRO A 1 198 ? 18.545 20.407 56.456 1.00 31.44 178 PRO A CA 1
ATOM 1341 C C . PRO A 1 198 ? 19.979 20.461 55.910 1.00 31.80 178 PRO A C 1
ATOM 1342 O O . PRO A 1 198 ? 20.449 21.555 55.537 1.00 32.07 178 PRO A O 1
ATOM 1346 N N . LEU A 1 199 ? 20.673 19.324 55.850 1.00 29.94 179 LEU A N 1
ATOM 1347 C CA . LEU A 1 199 ? 22.072 19.363 55.418 1.00 29.47 179 LEU A CA 1
ATOM 1348 C C . LEU A 1 199 ? 22.199 19.928 53.988 1.00 28.13 179 LEU A C 1
ATOM 1349 O O . LEU A 1 199 ? 22.850 20.963 53.820 1.00 28.39 179 LEU A O 1
ATOM 1354 N N . PRO A 1 200 ? 21.555 19.294 52.967 1.00 27.08 180 PRO A N 1
ATOM 1355 C CA . PRO A 1 200 ? 21.704 19.879 51.630 1.00 26.62 180 PRO A CA 1
ATOM 1356 C C . PRO A 1 200 ? 21.058 21.266 51.457 1.00 26.15 180 PRO A C 1
ATOM 1357 O O . PRO A 1 200 ? 21.506 22.071 50.627 1.00 26.15 180 PRO A O 1
ATOM 1361 N N . ILE A 1 201 ? 20.028 21.560 52.242 1.00 25.78 181 ILE A N 1
ATOM 1362 C CA . ILE A 1 201 ? 19.379 22.878 52.166 1.00 24.84 181 ILE A CA 1
ATOM 1363 C C . ILE A 1 201 ? 20.311 23.948 52.665 1.00 23.00 181 ILE A C 1
ATOM 1364 O O . ILE A 1 201 ? 20.450 24.961 52.032 1.00 22.82 181 ILE A O 1
ATOM 1369 N N . PHE A 1 202 ? 20.921 23.727 53.822 1.00 22.99 182 PHE A N 1
ATOM 1370 C CA . PHE A 1 202 ? 21.948 24.642 54.323 1.00 23.30 182 PHE A CA 1
ATOM 1371 C C . PHE A 1 202 ? 23.049 24.841 53.260 1.00 23.10 182 PHE A C 1
ATOM 1372 O O . PHE A 1 202 ? 23.420 25.980 52.974 1.00 23.01 182 PHE A O 1
ATOM 1380 N N . PHE A 1 203 ? 23.528 23.756 52.643 1.00 23.39 183 PHE A N 1
ATOM 1381 C CA . PHE A 1 203 ? 24.623 23.879 51.637 1.00 24.89 183 PHE A CA 1
ATOM 1382 C C . PHE A 1 203 ? 24.217 24.757 50.490 1.00 25.93 183 PHE A C 1
ATOM 1383 O O . PHE A 1 203 ? 24.966 25.661 50.126 1.00 26.20 183 PHE A O 1
ATOM 1391 N N . GLN A 1 204 ? 23.030 24.486 49.924 1.00 27.04 184 GLN A N 1
ATOM 1392 C CA . GLN A 1 204 ? 22.575 25.171 48.721 1.00 27.07 184 GLN A CA 1
ATOM 1393 C C . GLN A 1 204 ? 22.316 26.630 49.002 1.00 26.96 184 GLN A C 1
ATOM 1394 O O . GLN A 1 204 ? 22.755 27.495 48.270 1.00 26.83 184 GLN A O 1
ATOM 1396 N N . ARG A 1 205 ? 21.615 26.911 50.089 1.00 27.53 185 ARG A N 1
ATOM 1397 C CA . ARG A 1 205 ? 21.220 28.277 50.373 1.00 27.88 185 ARG A CA 1
ATOM 1398 C C . ARG A 1 205 ? 22.420 29.088 50.790 1.00 28.45 185 ARG A C 1
ATOM 1399 O O . ARG A 1 205 ? 22.492 30.278 50.448 1.00 28.57 185 ARG A O 1
ATOM 1407 N N . LEU A 1 206 ? 23.339 28.469 51.532 1.00 28.66 186 LEU A N 1
ATOM 1408 C CA . LEU A 1 206 ? 24.596 29.149 51.879 1.00 29.41 186 LEU A CA 1
ATOM 1409 C C . LEU A 1 206 ? 25.435 29.481 50.657 1.00 29.94 186 LEU A C 1
ATOM 1410 O O . LEU A 1 206 ? 25.982 30.560 50.610 1.00 30.73 186 LEU A O 1
ATOM 1415 N N . SER A 1 207 ? 25.513 28.560 49.693 1.00 30.70 187 SER A N 1
ATOM 1416 C CA . SER A 1 207 ? 26.126 28.785 48.371 1.00 31.32 187 SER A CA 1
ATOM 1417 C C . SER A 1 207 ? 25.541 29.927 47.549 1.00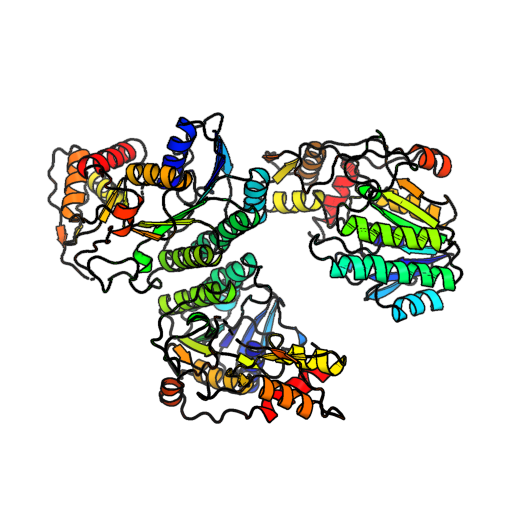 32.08 187 SER A C 1
ATOM 1418 O O . SER A 1 207 ? 26.279 30.601 46.828 1.00 32.66 187 SER A O 1
ATOM 1421 N N . GLU A 1 208 ? 24.219 30.098 47.599 1.00 32.61 188 GLU A N 1
ATOM 1422 C CA . GLU A 1 208 ? 23.523 31.130 46.816 1.00 32.58 188 GLU A CA 1
ATOM 1423 C C . GLU A 1 208 ? 23.419 32.473 47.557 1.00 32.80 188 GLU A C 1
ATOM 1424 O O . GLU A 1 208 ? 22.861 33.452 47.029 1.00 34.06 188 GLU A O 1
ATOM 1430 N N . GLY A 1 209 ? 23.938 32.517 48.782 1.00 31.71 189 GLY A N 1
ATOM 1431 C CA . GLY A 1 209 ? 23.876 33.715 49.588 1.00 31.44 189 GLY A CA 1
ATOM 1432 C C . GLY A 1 209 ? 22.472 33.961 50.119 1.00 31.13 189 GLY A C 1
ATOM 1433 O O . GLY A 1 209 ? 22.113 35.100 50.415 1.00 30.94 189 GLY A O 1
ATOM 1434 N N . LYS A 1 210 ? 21.680 32.904 50.270 1.00 30.29 190 LYS A N 1
ATOM 1435 C CA . LYS A 1 210 ? 20.314 33.090 50.740 1.00 30.45 190 LYS A CA 1
ATOM 1436 C C . LYS A 1 210 ? 20.167 32.814 52.262 1.00 31.02 190 LYS A C 1
ATOM 1437 O O . LYS A 1 210 ? 20.906 32.034 52.840 1.00 30.81 190 LYS A O 1
ATOM 1443 N N . LYS A 1 211 ? 19.199 33.473 52.885 1.00 31.12 191 LYS A N 1
ATOM 1444 C CA . LYS A 1 211 ? 18.965 33.347 54.309 1.00 31.26 191 LYS A CA 1
ATOM 1445 C C . LYS A 1 211 ? 18.587 31.904 54.658 1.00 30.41 191 LYS A C 1
ATOM 1446 O O . LYS A 1 211 ? 17.781 31.262 53.963 1.00 29.03 191 LYS A O 1
ATOM 1452 N N . CYS A 1 212 ? 19.203 31.411 55.723 1.00 28.84 192 CYS A N 1
ATOM 1453 C CA . CYS A 1 212 ? 18.919 30.093 56.244 1.00 28.89 192 CYS A CA 1
ATOM 1454 C C . CYS A 1 212 ? 18.129 30.217 57.541 1.00 28.60 192 CYS A C 1
ATOM 1455 O O . CYS A 1 212 ? 18.262 31.204 58.274 1.00 27.03 192 CYS A O 1
ATOM 1458 N N . PHE A 1 213 ? 17.300 29.213 57.832 1.00 28.08 193 PHE A N 1
ATOM 1459 C CA . PHE A 1 213 ? 16.610 29.209 59.135 1.00 27.67 193 PHE A CA 1
ATOM 1460 C C . PHE A 1 213 ? 17.149 28.129 60.045 1.00 27.42 193 PHE A C 1
ATOM 1461 O O . PHE A 1 213 ? 17.278 26.949 59.656 1.00 28.18 193 PHE A O 1
ATOM 1469 N N . VAL A 1 214 ? 17.470 28.508 61.275 1.00 26.91 194 VAL A N 1
ATOM 1470 C CA . VAL A 1 214 ? 17.858 27.491 62.241 1.00 25.56 194 VAL A CA 1
ATOM 1471 C C . VAL A 1 214 ? 16.676 27.291 63.188 1.00 24.77 194 VAL A C 1
ATOM 1472 O O . VAL A 1 214 ? 16.237 28.234 63.848 1.00 24.40 194 VAL A O 1
ATOM 1476 N N . THR A 1 215 ? 16.208 26.047 63.233 1.00 23.61 195 THR A N 1
ATOM 1477 C CA . THR A 1 215 ? 15.102 25.640 64.050 1.00 23.85 195 THR A CA 1
ATOM 1478 C C . THR A 1 215 ? 15.622 25.341 65.447 1.00 23.34 195 THR A C 1
ATOM 1479 O O . THR A 1 215 ? 16.732 24.805 65.624 1.00 22.93 195 THR A O 1
ATOM 1483 N N . LYS A 1 216 ? 14.820 25.747 66.428 1.00 23.15 196 LYS A N 1
ATOM 1484 C CA . LYS A 1 216 ? 15.069 25.458 67.844 1.00 22.68 196 LYS A CA 1
ATOM 1485 C C . LYS A 1 216 ? 14.577 24.035 68.096 1.00 23.60 196 LYS A C 1
ATOM 1486 O O . LYS A 1 216 ? 13.408 23.807 68.491 1.00 23.03 196 LYS A O 1
ATOM 1492 N N . ALA A 1 217 ? 15.484 23.095 67.778 1.00 22.88 197 ALA A N 1
ATOM 1493 C CA . ALA A 1 217 ? 15.296 21.684 67.977 1.00 23.52 197 ALA A CA 1
ATOM 1494 C C . ALA A 1 217 ? 16.669 21.047 68.123 1.00 24.56 197 ALA A C 1
ATOM 1495 O O . ALA A 1 217 ? 17.710 21.628 67.737 1.00 25.49 197 ALA A O 1
ATOM 1497 N N . ARG A 1 218 ? 16.674 19.848 68.680 1.00 24.69 198 ARG A N 1
ATOM 1498 C CA . ARG A 1 218 ? 17.885 19.073 68.853 1.00 24.68 198 ARG A CA 1
ATOM 1499 C C . ARG A 1 218 ? 17.587 17.702 68.251 1.00 26.31 198 ARG A C 1
ATOM 1500 O O . ARG A 1 218 ? 16.525 17.120 68.485 1.00 26.51 198 ARG A O 1
ATOM 1508 N N . ARG A 1 219 ? 18.518 17.177 67.475 1.00 27.16 199 ARG A N 1
ATOM 1509 C CA . ARG A 1 219 ? 18.296 15.919 66.792 1.00 28.15 199 ARG A CA 1
ATOM 1510 C C . ARG A 1 219 ? 19.497 15.028 66.794 1.00 28.04 199 ARG A C 1
ATOM 1511 O O . ARG A 1 219 ? 20.621 15.468 66.880 1.00 27.34 199 ARG A O 1
ATOM 1519 N N . ASP A 1 220 ? 19.234 13.744 66.660 1.00 29.58 200 ASP A N 1
ATOM 1520 C CA . ASP A 1 220 ? 20.306 12.774 66.621 1.00 30.76 200 ASP A CA 1
ATOM 1521 C C . ASP A 1 220 ? 20.615 12.506 65.167 1.00 30.91 200 ASP A C 1
ATOM 1522 O O . ASP A 1 220 ? 19.762 12.054 64.428 1.00 32.78 200 ASP A O 1
ATOM 1527 N N . PHE A 1 221 ? 21.826 12.851 64.753 1.00 31.15 201 PHE A N 1
ATOM 1528 C CA . PHE A 1 221 ? 22.282 12.643 63.416 1.00 31.03 201 PHE A CA 1
ATOM 1529 C C . PHE A 1 221 ? 23.297 11.489 63.399 1.00 31.40 201 PHE A C 1
ATOM 1530 O O . PHE A 1 221 ? 24.335 11.573 64.050 1.00 31.97 201 PHE A O 1
ATOM 1538 N N . VAL A 1 222 ? 23.009 10.450 62.627 1.00 30.66 202 VAL A N 1
ATOM 1539 C CA . VAL A 1 222 ? 23.934 9.324 62.441 1.00 31.20 202 VAL A CA 1
ATOM 1540 C C . VAL A 1 222 ? 24.603 9.406 61.054 1.00 29.95 202 VAL A C 1
ATOM 1541 O O . VAL A 1 222 ? 23.924 9.672 60.039 1.00 29.74 202 VAL A O 1
ATOM 1545 N N . PHE A 1 223 ? 25.909 9.163 61.019 1.00 28.11 203 PHE A N 1
ATOM 1546 C CA . PHE A 1 223 ? 26.687 9.148 59.761 1.00 27.54 203 PHE A CA 1
ATOM 1547 C C . PHE A 1 223 ? 26.360 7.900 58.918 1.00 26.82 203 PHE A C 1
ATOM 1548 O O . PHE A 1 223 ? 26.394 6.776 59.428 1.00 27.15 203 PHE A O 1
ATOM 1556 N N . VAL A 1 224 ? 26.071 8.087 57.630 1.00 26.53 204 VAL A N 1
ATOM 1557 C CA . VAL A 1 224 ? 25.716 6.950 56.758 1.00 25.71 204 VAL A CA 1
ATOM 1558 C C . VAL A 1 224 ? 26.702 5.780 56.824 1.00 26.08 204 VAL A C 1
ATOM 1559 O O . VAL A 1 224 ? 26.298 4.624 56.837 1.00 26.01 204 VAL A O 1
ATOM 1563 N N . LYS A 1 225 ? 27.998 6.081 56.901 1.00 26.63 205 LYS A N 1
ATOM 1564 C CA . LYS A 1 225 ? 29.022 5.040 56.870 1.00 26.90 205 LYS A CA 1
ATOM 1565 C C . LYS A 1 225 ? 28.964 4.227 58.138 1.00 26.18 205 LYS A C 1
ATOM 1566 O O . LYS A 1 225 ? 29.132 3.033 58.087 1.00 26.44 205 LYS A O 1
ATOM 1572 N N . ASP A 1 226 ? 28.674 4.857 59.271 1.00 26.75 206 ASP A N 1
ATOM 1573 C CA . ASP A 1 226 ? 28.448 4.084 60.517 1.00 27.03 206 ASP A CA 1
ATOM 1574 C C . ASP A 1 226 ? 27.337 3.034 60.342 1.00 26.96 206 ASP A C 1
ATOM 1575 O O . ASP A 1 226 ? 27.507 1.876 60.717 1.00 27.38 206 ASP A O 1
ATOM 1580 N N . LEU A 1 227 ? 26.201 3.462 59.789 1.00 26.56 207 LEU A N 1
ATOM 1581 C CA . LEU A 1 227 ? 25.057 2.585 59.525 1.00 25.91 207 LEU A CA 1
ATOM 1582 C C . LEU A 1 227 ? 25.372 1.479 58.503 1.00 26.21 207 LEU A C 1
ATOM 1583 O O . LEU A 1 227 ? 24.962 0.320 58.679 1.00 26.06 207 LEU A O 1
ATOM 1588 N N . ALA A 1 228 ? 26.087 1.836 57.434 1.00 26.16 208 ALA A N 1
ATOM 1589 C CA . ALA A 1 228 ? 26.458 0.852 56.423 1.00 26.53 208 ALA A CA 1
ATOM 1590 C C . ALA A 1 228 ? 27.312 -0.268 57.001 1.00 27.74 208 ALA A C 1
ATOM 1591 O O . ALA A 1 228 ? 27.094 -1.450 56.655 1.00 28.58 208 ALA A O 1
ATOM 1593 N N . ARG A 1 229 ? 28.285 0.088 57.861 1.00 28.38 209 ARG A N 1
ATOM 1594 C CA . ARG A 1 229 ? 29.137 -0.913 58.498 1.00 29.69 209 ARG A CA 1
ATOM 1595 C C . ARG A 1 229 ? 28.305 -1.849 59.339 1.00 29.09 209 ARG A C 1
ATOM 1596 O O . ARG A 1 229 ? 28.470 -3.044 59.270 1.00 30.11 209 ARG A O 1
ATOM 1604 N N . ALA A 1 230 ? 27.407 -1.304 60.144 1.00 29.50 210 ALA A N 1
ATOM 1605 C CA . ALA A 1 230 ? 26.553 -2.134 60.971 1.00 29.15 210 ALA A CA 1
ATOM 1606 C C . ALA A 1 230 ? 25.625 -3.019 60.117 1.00 29.68 210 ALA A C 1
ATOM 1607 O O . ALA A 1 230 ? 25.293 -4.171 60.516 1.00 30.15 210 ALA A O 1
ATOM 1609 N N . THR A 1 231 ? 25.206 -2.490 58.958 1.00 28.68 211 THR A N 1
ATOM 1610 C CA . THR A 1 231 ? 24.405 -3.286 57.994 1.00 28.13 211 THR A CA 1
ATOM 1611 C C . THR A 1 231 ? 25.145 -4.512 57.452 1.00 28.67 211 THR A C 1
ATOM 1612 O O . THR A 1 231 ? 24.531 -5.589 57.383 1.00 28.86 211 THR A O 1
ATOM 1616 N N . VAL A 1 232 ? 26.423 -4.338 57.060 1.00 28.57 212 VAL A N 1
ATOM 1617 C CA . VAL A 1 232 ? 27.269 -5.438 56.603 1.00 29.18 212 VAL A CA 1
ATOM 1618 C C . VAL A 1 232 ? 27.331 -6.568 57.646 1.00 30.52 212 VAL A C 1
ATOM 1619 O O . VAL A 1 232 ? 27.350 -7.737 57.288 1.00 30.30 212 VAL A O 1
ATOM 1623 N N . ARG A 1 233 ? 27.358 -6.200 58.935 1.00 31.50 213 ARG A N 1
ATOM 1624 C CA . ARG A 1 233 ? 27.303 -7.160 60.047 1.00 32.44 213 ARG A CA 1
ATOM 1625 C C . ARG A 1 233 ? 25.971 -7.897 60.196 1.00 32.15 213 ARG A C 1
ATOM 1626 O O . ARG A 1 233 ? 25.934 -9.111 60.437 1.00 32.29 213 ARG A O 1
ATOM 1634 N N . ALA A 1 234 ? 24.875 -7.161 60.063 1.00 32.12 214 ALA A N 1
ATOM 1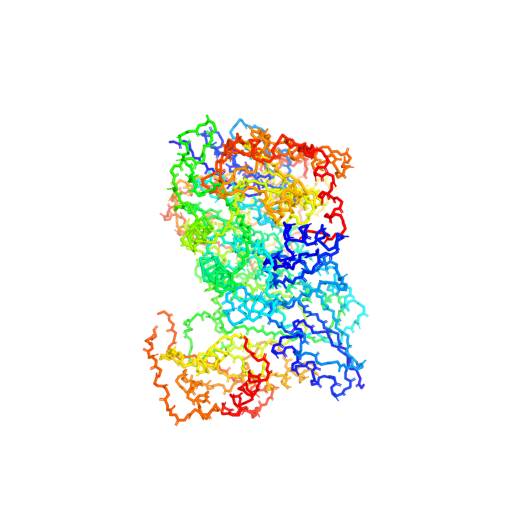635 C CA . ALA A 1 234 ? 23.540 -7.757 60.103 1.00 31.39 214 ALA A CA 1
ATOM 1636 C C . ALA A 1 234 ? 23.385 -8.702 58.923 1.00 31.62 214 ALA A C 1
ATOM 1637 O O . ALA A 1 234 ? 22.740 -9.736 59.056 1.00 32.23 214 ALA A O 1
ATOM 1639 N N . VAL A 1 235 ? 24.009 -8.356 57.787 1.00 31.99 215 VAL A N 1
ATOM 1640 C CA . VAL A 1 235 ? 24.025 -9.208 56.596 1.00 32.42 215 VAL A CA 1
ATOM 1641 C C . VAL A 1 235 ? 24.724 -10.546 56.919 1.00 33.65 215 VAL A C 1
ATOM 1642 O O . VAL A 1 235 ? 24.261 -11.616 56.521 1.00 32.25 215 VAL A O 1
ATOM 1646 N N . ASP A 1 236 ? 25.816 -10.449 57.686 1.00 34.60 216 ASP A N 1
ATOM 1647 C CA . ASP A 1 236 ? 26.623 -11.577 58.122 1.00 35.08 216 ASP A CA 1
ATOM 1648 C C . ASP A 1 236 ? 26.087 -12.286 59.370 1.00 35.82 216 ASP A C 1
ATOM 1649 O O . ASP A 1 236 ? 26.784 -13.129 59.955 1.00 36.67 216 ASP A O 1
ATOM 1654 N N . GLY A 1 237 ? 24.880 -11.939 59.802 1.00 35.54 217 GLY A N 1
ATOM 1655 C CA . GLY A 1 237 ? 24.214 -12.692 60.869 1.00 34.91 217 GLY A CA 1
ATOM 1656 C C . GLY A 1 237 ? 24.058 -12.032 62.228 1.00 34.43 217 GLY A C 1
ATOM 1657 O O . GLY A 1 237 ? 23.402 -12.578 63.099 1.00 34.03 217 GLY A O 1
ATOM 1658 N N . VAL A 1 238 ? 24.611 -10.832 62.404 1.00 34.24 218 VAL A N 1
ATOM 1659 C CA . VAL A 1 238 ? 24.523 -10.140 63.707 1.00 33.30 218 VAL A CA 1
ATOM 1660 C C . VAL A 1 238 ? 23.161 -9.483 63.890 1.00 32.89 218 VAL A C 1
ATOM 1661 O O . VAL A 1 238 ? 22.693 -8.787 62.993 1.00 32.94 218 VAL A O 1
ATOM 1665 N N . GLY A 1 239 ? 22.526 -9.708 65.038 1.00 32.23 219 GLY A N 1
ATOM 1666 C CA . GLY A 1 239 ? 21.252 -9.065 65.364 1.00 31.73 219 GLY A CA 1
ATOM 1667 C C . GLY A 1 239 ? 20.043 -9.867 64.925 1.00 31.82 219 GLY A C 1
ATOM 1668 O O . GLY A 1 239 ? 20.117 -10.585 63.925 1.00 31.99 219 GLY A O 1
ATOM 1669 N N . HIS A 1 240 ? 18.937 -9.750 65.667 1.00 31.07 220 HIS A N 1
ATOM 1670 C CA . HIS A 1 240 ? 17.634 -10.293 65.262 1.00 31.57 220 HIS A CA 1
ATOM 1671 C C . HIS A 1 240 ? 16.505 -9.314 65.641 1.00 31.48 220 HIS A C 1
ATOM 1672 O O . HIS A 1 240 ? 16.332 -8.988 66.817 1.00 31.93 220 HIS A O 1
ATOM 1679 N N . GLY A 1 241 ? 15.731 -8.838 64.664 1.00 30.84 221 GLY A N 1
ATOM 1680 C CA . GLY A 1 241 ? 14.556 -8.034 65.016 1.00 31.16 221 GLY A CA 1
ATOM 1681 C C . GLY A 1 241 ? 14.844 -6.540 64.985 1.00 30.44 221 GLY A C 1
ATOM 1682 O O . GLY A 1 241 ? 15.793 -6.118 64.353 1.00 29.82 221 GLY A O 1
ATOM 1683 N N . ALA A 1 242 ? 14.009 -5.751 65.654 1.00 30.66 222 ALA A N 1
ATOM 1684 C CA . ALA A 1 242 ? 14.113 -4.292 65.588 1.00 31.11 222 ALA A CA 1
ATOM 1685 C C . ALA A 1 242 ? 15.158 -3.737 66.549 1.00 31.42 222 ALA A C 1
ATOM 1686 O O . ALA A 1 242 ? 15.326 -4.240 67.657 1.00 31.31 222 ALA A O 1
ATOM 1688 N N . TYR A 1 243 ? 15.868 -2.713 66.084 1.00 30.90 223 TYR A N 1
ATOM 1689 C CA . TYR A 1 243 ? 16.910 -2.057 66.848 1.00 31.14 223 TYR A CA 1
ATOM 1690 C C . TYR A 1 243 ? 16.832 -0.570 66.627 1.00 31.81 223 TYR A C 1
ATOM 1691 O O . TYR A 1 243 ? 16.426 -0.103 65.556 1.00 31.26 223 TYR A O 1
ATOM 1700 N N . HIS A 1 244 ? 17.303 0.170 67.624 1.00 32.41 224 HIS A N 1
ATOM 1701 C CA . HIS A 1 244 ? 17.573 1.589 67.438 1.00 32.57 224 HIS A CA 1
ATOM 1702 C C . HIS A 1 244 ? 19.014 1.756 67.043 1.00 32.66 224 HIS A C 1
ATOM 1703 O O . HIS A 1 244 ? 19.907 1.379 67.790 1.00 33.08 224 HIS A O 1
ATOM 1710 N N . PHE A 1 245 ? 19.239 2.301 65.851 1.00 32.73 225 PHE A N 1
ATOM 1711 C CA . PHE A 1 245 ? 20.575 2.707 65.453 1.00 32.67 225 PHE A CA 1
ATOM 1712 C C . PHE A 1 245 ? 20.732 4.201 65.706 1.00 33.65 225 PHE A C 1
ATOM 1713 O O . PHE A 1 245 ? 20.345 5.036 64.904 1.00 32.94 225 PHE A O 1
ATOM 1721 N N . SER A 1 246 ? 21.293 4.492 66.867 1.00 34.85 226 SER A N 1
ATOM 1722 C CA . SER A 1 246 ? 21.444 5.839 67.394 1.00 36.57 226 SER A CA 1
ATOM 1723 C C . SER A 1 246 ? 22.615 5.859 68.382 1.00 37.65 226 SER A C 1
ATOM 1724 O O . SER A 1 246 ? 23.010 4.805 68.927 1.00 38.11 226 SER A O 1
ATOM 1727 N N . SER A 1 247 ? 23.140 7.052 68.651 1.00 38.99 227 SER A N 1
ATOM 1728 C CA . SER A 1 247 ? 24.138 7.213 69.733 1.00 40.09 227 SER A CA 1
ATOM 1729 C C . SER A 1 247 ? 23.475 7.401 71.100 1.00 40.47 227 SER A C 1
ATOM 1730 O O . SER A 1 247 ? 24.141 7.325 72.128 1.00 41.53 227 SER A O 1
ATOM 1733 N N . GLY A 1 248 ? 22.158 7.601 71.115 1.00 40.58 228 GLY A N 1
ATOM 1734 C CA . GLY A 1 248 ? 21.455 7.987 72.335 1.00 40.23 228 GLY A CA 1
ATOM 1735 C C . GLY A 1 248 ? 21.569 9.477 72.665 1.00 39.79 228 GLY A C 1
ATOM 1736 O O . GLY A 1 248 ? 20.974 9.956 73.636 1.00 40.67 228 GLY A O 1
ATOM 1737 N N . THR A 1 249 ? 22.343 10.206 71.875 1.00 38.85 229 THR A N 1
ATOM 1738 C CA . THR A 1 249 ? 22.597 11.629 72.104 1.00 38.30 229 THR A CA 1
ATOM 1739 C C . THR A 1 249 ? 22.006 12.482 70.975 1.00 36.55 229 THR A C 1
ATOM 1740 O O . THR A 1 249 ? 21.563 11.949 69.965 1.00 36.98 229 THR A O 1
ATOM 1744 N N . ASP A 1 250 ? 22.002 13.799 71.139 1.00 34.69 230 ASP A N 1
ATOM 1745 C CA . ASP A 1 250 ? 21.462 14.678 70.116 1.00 32.33 230 ASP A CA 1
ATOM 1746 C C . ASP A 1 250 ? 22.227 16.002 70.018 1.00 31.09 230 ASP A C 1
ATOM 1747 O O . ASP A 1 250 ? 23.120 16.288 70.831 1.00 30.80 230 ASP A O 1
ATOM 1752 N N . VAL A 1 251 ? 21.880 16.812 69.020 1.00 29.74 231 VAL A N 1
ATOM 1753 C CA . VAL A 1 251 ? 22.605 18.042 68.760 1.00 28.84 231 VAL A CA 1
ATOM 1754 C C . VAL A 1 251 ? 21.630 19.129 68.292 1.00 27.52 231 VAL A C 1
ATOM 1755 O O . VAL A 1 251 ? 20.674 18.806 67.573 1.00 27.14 231 VAL A O 1
ATOM 1759 N N . ALA A 1 252 ? 21.862 20.386 68.689 1.00 25.04 232 ALA A N 1
ATOM 1760 C CA . ALA A 1 252 ? 21.074 21.532 68.219 1.00 25.00 232 ALA A CA 1
ATOM 1761 C C . ALA A 1 252 ? 21.197 21.676 66.717 1.00 24.86 232 ALA A C 1
ATOM 1762 O O . ALA A 1 252 ? 22.255 21.376 66.138 1.00 25.94 232 ALA A O 1
ATOM 1764 N N . ILE A 1 253 ? 20.147 22.163 66.071 1.00 23.79 233 ILE A N 1
ATOM 1765 C CA . ILE A 1 253 ? 20.233 22.391 64.634 1.00 23.09 233 ILE A CA 1
ATOM 1766 C C . ILE A 1 253 ? 21.286 23.472 64.357 1.00 23.14 233 ILE A C 1
ATOM 1767 O O . ILE A 1 253 ? 21.930 23.463 63.324 1.00 22.81 233 ILE A O 1
ATOM 1772 N N . LYS A 1 254 ? 21.435 24.404 65.288 1.00 23.35 234 LYS A N 1
ATOM 1773 C CA . LYS A 1 254 ? 22.415 25.456 65.191 1.00 24.01 234 LYS A CA 1
ATOM 1774 C C . LYS A 1 254 ? 23.850 24.928 65.053 1.00 24.02 234 LYS A C 1
ATOM 1775 O O . LYS A 1 254 ? 24.630 25.456 64.279 1.00 23.79 234 LYS A O 1
ATOM 1781 N N . GLU A 1 255 ? 24.164 23.866 65.785 1.00 24.62 235 GLU A N 1
ATOM 1782 C CA . GLU A 1 255 ? 25.457 23.219 65.715 1.00 26.57 235 GLU A CA 1
ATOM 1783 C C . GLU A 1 255 ? 25.632 22.607 64.357 1.00 24.80 235 GLU A C 1
ATOM 1784 O O . GLU A 1 255 ? 26.741 22.607 63.825 1.00 24.14 235 GLU A O 1
ATOM 1790 N N . LEU A 1 256 ? 24.542 22.102 63.775 1.00 23.55 236 LEU A N 1
ATOM 1791 C CA . LEU A 1 256 ? 24.647 21.476 62.460 1.00 23.84 236 LEU A CA 1
ATOM 1792 C C . LEU A 1 256 ? 24.946 22.579 61.429 1.00 23.44 236 LEU A C 1
ATOM 1793 O O . LEU A 1 256 ? 25.885 22.469 60.627 1.00 23.19 236 LEU A O 1
ATOM 1798 N N . TYR A 1 257 ? 24.149 23.650 61.480 1.00 22.52 237 TYR A N 1
ATOM 1799 C CA . TYR A 1 257 ? 24.349 24.792 60.615 1.00 22.68 237 TYR A CA 1
ATOM 1800 C C . TYR A 1 257 ? 25.793 25.325 60.730 1.00 23.23 237 TYR A C 1
ATOM 1801 O O . TYR A 1 257 ? 26.419 25.645 59.755 1.00 23.97 237 TYR A O 1
ATOM 1810 N N . ASP A 1 258 ? 26.296 25.457 61.945 1.00 24.25 238 ASP A N 1
ATOM 1811 C CA . ASP A 1 258 ? 27.626 26.001 62.166 1.00 25.01 238 ASP A CA 1
ATOM 1812 C C . ASP A 1 258 ? 28.747 25.110 61.598 1.00 24.41 238 ASP A C 1
ATOM 1813 O O . ASP A 1 258 ? 29.740 25.621 61.130 1.00 24.86 238 ASP A O 1
ATOM 1818 N N . ALA A 1 259 ? 28.573 23.786 61.678 1.00 24.63 239 ALA A N 1
ATOM 1819 C CA . ALA A 1 259 ? 29.485 22.808 61.078 1.00 24.17 239 ALA A CA 1
ATOM 1820 C C . ALA A 1 259 ? 29.468 22.937 59.552 1.00 24.57 239 ALA A C 1
ATOM 1821 O O . ALA A 1 259 ? 30.505 22.830 58.925 1.00 25.31 239 ALA A O 1
ATOM 1823 N N . VAL A 1 260 ? 28.292 23.147 58.954 1.00 24.44 240 VAL A N 1
ATOM 1824 C CA . VAL A 1 260 ? 28.194 23.394 57.501 1.00 24.58 240 VAL A CA 1
ATOM 1825 C C . VAL A 1 260 ? 28.953 24.679 57.107 1.00 25.16 240 VAL A C 1
ATOM 1826 O O . VAL A 1 260 ? 29.782 24.642 56.196 1.00 25.16 240 VAL A O 1
ATOM 1830 N N . VAL A 1 261 ? 28.715 25.774 57.832 1.00 24.66 241 VAL A N 1
ATOM 1831 C CA . VAL A 1 261 ? 29.373 27.014 57.554 1.00 26.91 241 VAL A CA 1
ATOM 1832 C C . VAL A 1 261 ? 30.891 26.796 57.626 1.00 27.73 241 VAL A C 1
ATOM 1833 O O . VAL A 1 261 ? 31.626 27.224 56.754 1.00 27.63 241 VAL A O 1
ATOM 1837 N N . GLU A 1 262 ? 31.344 26.098 58.652 1.00 28.88 242 GLU A N 1
ATOM 1838 C CA . GLU A 1 262 ? 32.771 25.872 58.818 1.00 30.39 242 GLU A CA 1
ATOM 1839 C C . GLU A 1 262 ? 33.376 24.909 57.785 1.00 29.77 242 GLU A C 1
ATOM 1840 O O . GLU A 1 262 ? 34.477 25.183 57.277 1.00 30.02 242 GLU A O 1
ATOM 1846 N N . ALA A 1 263 ? 32.679 23.815 57.447 1.00 29.19 243 ALA A N 1
ATOM 1847 C CA . ALA A 1 263 ? 33.143 22.910 56.351 1.00 29.40 243 ALA A CA 1
ATOM 1848 C C . ALA A 1 263 ? 33.216 23.601 54.993 1.00 29.82 243 ALA A C 1
ATOM 1849 O O . ALA A 1 263 ? 34.047 23.267 54.157 1.00 30.22 243 ALA A O 1
ATOM 1851 N N . MET A 1 264 ? 32.317 24.557 54.774 1.00 30.18 244 MET A N 1
ATOM 1852 C CA . MET A 1 264 ? 32.298 25.316 53.545 1.00 29.68 244 MET A CA 1
ATOM 1853 C C . MET A 1 264 ? 33.352 26.427 53.520 1.00 30.87 244 MET A C 1
ATOM 1854 O O . MET A 1 264 ? 33.514 27.100 52.497 1.00 32.94 244 MET A O 1
ATOM 1859 N N . ALA A 1 265 ? 34.057 26.626 54.622 1.00 31.36 245 ALA A N 1
ATOM 1860 C CA . ALA A 1 265 ? 35.159 27.592 54.692 1.00 32.13 245 ALA A CA 1
ATOM 1861 C C . ALA A 1 265 ? 34.707 29.012 54.306 1.00 32.88 245 ALA A C 1
ATOM 1862 O O . ALA A 1 265 ? 35.452 29.762 53.670 1.00 33.41 245 ALA A O 1
ATOM 1864 N N . LEU A 1 266 ? 33.486 29.379 54.695 1.00 32.88 246 LEU A N 1
ATOM 1865 C CA . LEU A 1 266 ? 32.928 30.697 54.364 1.00 33.19 246 LEU A CA 1
ATOM 1866 C C . LEU A 1 266 ? 33.712 31.778 55.107 1.00 34.16 246 LEU A C 1
ATOM 1867 O O . LEU A 1 266 ? 34.054 31.600 56.287 1.00 34.01 246 LEU A O 1
ATOM 1872 N N . PRO A 1 267 ? 34.052 32.877 54.409 1.00 34.76 247 PRO A N 1
ATOM 1873 C CA . PRO A 1 267 ? 34.791 34.034 54.979 1.00 35.82 247 PRO A CA 1
ATOM 1874 C C . PRO A 1 267 ? 34.118 34.750 56.159 1.00 36.36 247 PRO A C 1
ATOM 1875 O O . PRO A 1 267 ? 34.796 35.173 57.100 1.00 37.68 247 PRO A O 1
ATOM 1879 N N . SER A 1 268 ? 32.806 34.914 56.092 1.00 36.34 248 SER A N 1
ATOM 1880 C CA . SER A 1 268 ? 32.054 35.665 57.091 1.00 37.24 248 SER A CA 1
ATOM 1881 C C . SER A 1 268 ? 30.945 34.756 57.574 1.00 35.76 248 SER A C 1
ATOM 1882 O O . SER A 1 268 ? 30.415 34.006 56.787 1.00 35.18 248 SER A O 1
ATOM 1885 N N . TYR A 1 269 ? 30.586 34.862 58.855 1.00 35.22 249 TYR A N 1
ATOM 1886 C CA . TYR A 1 269 ? 29.527 34.029 59.444 1.00 33.89 249 TYR A CA 1
ATOM 1887 C C . TYR A 1 269 ? 28.143 34.535 59.077 1.00 33.06 249 TYR A C 1
ATOM 1888 O O . TYR A 1 269 ? 27.752 35.605 59.511 1.00 33.03 249 TYR A O 1
ATOM 1897 N N . PRO A 1 270 ? 27.397 33.769 58.259 1.00 32.71 250 PRO A N 1
ATOM 1898 C CA . PRO A 1 270 ? 26.069 34.262 57.881 1.00 32.72 250 PRO A CA 1
ATOM 1899 C C . PRO A 1 270 ? 25.070 33.957 58.991 1.00 32.32 250 PRO A C 1
ATOM 1900 O O . PRO A 1 270 ? 24.763 32.785 59.269 1.00 32.95 250 PRO A O 1
ATOM 1904 N N . GLU A 1 271 ? 24.576 35.017 59.609 1.00 32.02 251 GLU A N 1
ATOM 1905 C CA . GLU A 1 271 ? 23.689 34.913 60.747 1.00 32.73 251 GLU A CA 1
ATOM 1906 C C . GLU A 1 271 ? 22.384 34.261 60.303 1.00 31.31 251 GLU A C 1
ATOM 1907 O O . GLU A 1 271 ? 21.707 34.778 59.400 1.00 31.27 251 GLU A O 1
ATOM 1913 N N . PRO A 1 272 ? 22.039 33.117 60.910 1.00 29.53 252 PRO A N 1
ATOM 1914 C CA . PRO A 1 272 ? 20.802 32.476 60.465 1.00 28.93 252 PRO A CA 1
ATOM 1915 C C . PRO A 1 272 ? 19.596 33.144 61.117 1.00 28.55 252 PRO A C 1
ATOM 1916 O O . PRO A 1 272 ? 19.724 33.816 62.153 1.00 28.18 252 PRO A O 1
ATOM 1920 N N . GLU A 1 273 ? 18.427 32.971 60.505 1.00 28.57 253 GLU A N 1
ATOM 1921 C CA . GLU A 1 273 ? 17.167 33.320 61.173 1.00 28.08 253 GLU A CA 1
ATOM 1922 C C . GLU A 1 273 ? 16.821 32.155 62.111 1.00 26.83 253 GLU A C 1
ATOM 1923 O O . GLU A 1 273 ? 17.059 30.993 61.776 1.00 27.04 253 GLU A O 1
ATOM 1929 N N . ILE A 1 274 ? 16.242 32.483 63.256 1.00 25.24 254 ILE A N 1
ATOM 1930 C CA . ILE A 1 274 ? 15.854 31.519 64.242 1.00 24.69 254 ILE A CA 1
ATOM 1931 C C . ILE A 1 274 ? 14.332 31.316 64.172 1.00 24.41 254 ILE A C 1
ATOM 1932 O O . ILE A 1 274 ? 13.572 32.267 64.037 1.00 24.93 254 ILE A O 1
ATOM 1937 N N . ARG A 1 275 ? 13.893 30.068 64.229 1.00 23.90 255 ARG A N 1
ATOM 1938 C CA . ARG A 1 275 ? 12.467 29.740 64.223 1.00 23.85 255 ARG A CA 1
ATOM 1939 C C . ARG A 1 275 ? 12.193 28.675 65.253 1.00 23.97 255 ARG A C 1
ATOM 1940 O O . ARG A 1 275 ? 13.104 28.008 65.730 1.00 23.64 255 ARG A O 1
ATOM 1948 N N . GLU A 1 276 ? 10.911 28.484 65.543 1.00 25.79 256 GLU A N 1
ATOM 1949 C CA . GLU A 1 276 ? 10.467 27.447 66.464 1.00 26.41 256 GLU A CA 1
ATOM 1950 C C . GLU A 1 276 ? 10.116 26.240 65.637 1.00 27.92 256 GLU A C 1
ATOM 1951 O O . GLU A 1 276 ? 9.843 26.380 64.463 1.00 27.84 256 GLU A O 1
ATOM 1957 N N . LEU A 1 277 ? 10.131 25.063 66.249 1.00 29.04 257 LEU A N 1
ATOM 1958 C CA . LEU A 1 277 ? 9.646 23.853 65.621 1.00 30.88 257 LEU A CA 1
ATOM 1959 C C . LEU A 1 277 ? 8.171 24.062 65.256 1.00 31.37 257 LEU A C 1
ATOM 1960 O O . LEU A 1 277 ? 7.372 24.468 66.088 1.00 31.07 257 LEU A O 1
ATOM 1965 N N . GLY A 1 278 ? 7.806 23.784 64.013 1.00 32.91 258 GLY A N 1
ATOM 1966 C CA . GLY A 1 278 ? 6.434 24.004 63.575 1.00 35.37 258 GLY A CA 1
ATOM 1967 C C . GLY A 1 278 ? 5.596 22.725 63.572 1.00 38.01 258 GLY A C 1
ATOM 1968 O O . GLY A 1 278 ? 6.142 21.605 63.727 1.00 37.15 258 GLY A O 1
ATOM 1969 N N . PRO A 1 279 ? 4.264 22.867 63.355 1.00 40.02 259 PRO A N 1
ATOM 1970 C CA . PRO A 1 279 ? 3.340 21.701 63.472 1.00 41.91 259 PRO A CA 1
ATOM 1971 C C . PRO A 1 279 ? 3.590 20.588 62.454 1.00 43.95 259 PRO A C 1
ATOM 1972 O O . PRO A 1 279 ? 3.181 19.448 62.685 1.00 45.00 259 PRO A O 1
ATOM 1976 N N . ASP A 1 280 ? 4.272 20.908 61.355 1.00 45.78 260 ASP A N 1
ATOM 1977 C CA . ASP A 1 280 ? 4.590 19.924 60.315 1.00 47.76 260 ASP A CA 1
ATOM 1978 C C . ASP A 1 280 ? 6.019 19.366 60.424 1.00 48.77 260 ASP A C 1
ATOM 1979 O O . ASP A 1 280 ? 6.404 18.465 59.651 1.00 49.34 260 ASP A O 1
ATOM 1984 N N . ASP A 1 281 ? 6.807 19.910 61.359 1.00 49.21 261 ASP A N 1
ATOM 1985 C CA . ASP A 1 281 ? 8.155 19.414 61.626 1.00 49.24 261 ASP A CA 1
ATOM 1986 C C . ASP A 1 281 ? 8.010 18.250 62.607 1.00 49.65 261 ASP A C 1
ATOM 1987 O O . ASP A 1 281 ? 7.082 18.226 63.441 1.00 49.00 261 ASP A O 1
ATOM 1992 N N . ALA A 1 282 ? 8.935 17.299 62.532 1.00 50.56 262 ALA A N 1
ATOM 1993 C CA . ALA A 1 282 ? 8.931 16.157 63.443 1.00 51.41 262 ALA A CA 1
ATOM 1994 C C . ALA A 1 282 ? 9.521 16.575 64.778 1.00 51.61 262 ALA A C 1
ATOM 1995 O O . ALA A 1 282 ? 10.403 17.420 64.797 1.00 52.41 262 ALA A O 1
ATOM 1997 N N . PRO A 1 283 ? 9.041 16.003 65.904 1.00 52.13 263 PRO A N 1
ATOM 1998 C CA . PRO A 1 283 ? 9.573 16.338 67.261 1.00 52.24 263 PRO A CA 1
ATOM 1999 C C . PRO A 1 283 ? 10.997 15.806 67.567 1.00 52.19 263 PRO A C 1
ATOM 2000 O O . PRO A 1 283 ? 11.513 14.948 66.857 1.00 51.94 263 PRO A O 1
ATOM 2004 N N . SER A 1 284 ? 11.616 16.326 68.628 1.00 52.48 264 SER A N 1
ATOM 2005 C CA . SER A 1 284 ? 12.969 15.944 68.988 1.00 51.88 264 SER A CA 1
ATOM 2006 C C . SER A 1 284 ? 12.937 14.545 69.670 1.00 52.29 264 SER A C 1
ATOM 2007 O O . SER A 1 284 ? 13.049 14.447 70.902 1.00 51.96 264 SER A O 1
ATOM 2010 N N . ILE A 1 285 ? 12.757 13.478 68.870 1.00 51.66 265 ILE A N 1
ATOM 2011 C CA . ILE A 1 285 ? 12.694 12.066 69.385 1.00 51.25 265 ILE A CA 1
ATOM 2012 C C . ILE A 1 285 ? 14.058 11.362 69.640 1.00 50.16 265 ILE A C 1
ATOM 2013 O O . ILE A 1 285 ? 14.806 11.057 68.694 1.00 50.89 265 ILE A O 1
ATOM 2015 N N . LEU A 1 286 ? 14.351 11.087 70.915 1.00 48.27 266 LEU A N 1
ATOM 2016 C CA . LEU A 1 286 ? 15.593 10.425 71.318 1.00 45.70 266 LEU A CA 1
ATOM 2017 C C . LEU A 1 286 ? 15.389 8.906 71.550 1.00 44.48 266 LEU A C 1
ATOM 2018 O O . LEU A 1 286 ? 14.422 8.480 72.194 1.00 44.10 266 LEU A O 1
ATOM 2020 N N . LEU A 1 287 ? 16.299 8.099 71.016 1.00 42.32 267 LEU A N 1
ATOM 2021 C CA . LEU A 1 287 ? 16.123 6.652 70.983 1.00 40.56 267 LEU A CA 1
ATOM 2022 C C . LEU A 1 287 ? 17.099 5.952 71.907 1.00 39.87 267 LEU A C 1
ATOM 2023 O O . LEU A 1 287 ? 18.264 6.284 71.955 1.00 39.69 267 LEU A O 1
ATOM 2028 N N . ASP A 1 288 ? 16.600 4.943 72.602 1.00 39.14 268 ASP A N 1
ATOM 2029 C CA . ASP A 1 288 ? 17.396 4.153 73.499 1.00 38.60 268 ASP A CA 1
ATOM 2030 C C . ASP A 1 288 ? 18.185 3.070 72.755 1.00 38.23 268 ASP A C 1
ATOM 2031 O O . ASP A 1 288 ? 17.589 2.113 72.222 1.00 37.59 268 ASP A O 1
ATOM 2036 N N . PRO A 1 289 ? 19.539 3.185 72.787 1.00 37.46 269 PRO A N 1
ATOM 2037 C CA . PRO A 1 289 ? 20.466 2.316 72.068 1.00 37.15 269 PRO A CA 1
ATOM 2038 C C . PRO A 1 289 ? 20.856 1.020 72.818 1.00 36.64 269 PRO A C 1
ATOM 2039 O O . PRO A 1 289 ? 21.633 0.238 72.305 1.00 36.78 269 PRO A O 1
ATOM 2043 N N . SER A 1 290 ? 20.295 0.795 73.996 1.00 36.53 270 SER A N 1
ATOM 2044 C CA . SER A 1 290 ? 20.753 -0.282 74.878 1.00 36.72 270 SER A CA 1
ATOM 2045 C C . SER A 1 290 ? 20.838 -1.673 74.223 1.00 36.01 270 SER A C 1
ATOM 2046 O O . SER A 1 290 ? 21.811 -2.381 74.401 1.00 35.63 270 SER A O 1
ATOM 2049 N N . ARG A 1 291 ? 19.829 -2.044 73.434 1.00 36.23 271 ARG A N 1
ATOM 2050 C CA . ARG A 1 291 ? 19.801 -3.367 72.804 1.00 35.25 271 ARG A CA 1
ATOM 2051 C C . ARG A 1 291 ? 20.820 -3.498 71.703 1.00 35.07 271 ARG A C 1
ATOM 2052 O O . ARG A 1 291 ? 21.299 -4.584 71.435 1.00 36.17 271 ARG A O 1
ATOM 2060 N N . THR A 1 292 ? 21.121 -2.380 71.051 1.00 35.27 272 THR A N 1
ATOM 2061 C CA . THR A 1 292 ? 22.114 -2.294 69.980 1.00 35.77 272 THR A CA 1
ATOM 2062 C C . THR A 1 292 ? 23.544 -2.454 70.513 1.00 36.37 272 THR A C 1
ATOM 2063 O O . THR A 1 292 ? 24.361 -3.101 69.888 1.00 36.40 272 THR A O 1
ATOM 2067 N N . ILE A 1 293 ? 23.837 -1.813 71.647 1.00 37.85 273 ILE A N 1
ATOM 2068 C CA . ILE A 1 293 ? 25.107 -1.991 72.392 1.00 38.59 273 ILE A CA 1
ATOM 2069 C C . ILE A 1 293 ? 25.235 -3.452 72.815 1.00 38.91 273 ILE A C 1
ATOM 2070 O O . ILE A 1 293 ? 26.259 -4.089 72.599 1.00 39.75 273 ILE A O 1
ATOM 2075 N N . GLN A 1 294 ? 24.158 -3.997 73.351 1.00 39.52 274 GLN A N 1
ATOM 2076 C CA . GLN A 1 294 ? 24.110 -5.404 73.752 1.00 40.49 274 GLN A CA 1
ATOM 2077 C C . GLN A 1 294 ? 24.506 -6.368 72.625 1.00 40.42 274 GLN A C 1
ATOM 2078 O O . GLN A 1 294 ? 25.367 -7.219 72.825 1.00 40.64 274 GLN A O 1
ATOM 2084 N N . ASP A 1 295 ? 23.888 -6.210 71.445 1.00 40.63 275 ASP A N 1
ATOM 2085 C CA . ASP A 1 295 ? 24.044 -7.138 70.306 1.00 39.77 275 ASP A CA 1
ATOM 2086 C C . ASP A 1 295 ? 25.059 -6.722 69.248 1.00 39.03 275 ASP A C 1
ATOM 2087 O O . ASP A 1 295 ? 25.614 -7.571 68.542 1.00 38.29 275 ASP A O 1
ATOM 2092 N N . PHE A 1 296 ? 25.291 -5.420 69.122 1.00 38.21 276 PHE A N 1
ATOM 2093 C CA . PHE A 1 296 ? 26.263 -4.937 68.157 1.00 37.96 276 PHE A CA 1
ATOM 2094 C C . PHE A 1 296 ? 27.525 -4.425 68.850 1.00 38.81 276 PHE A C 1
ATOM 2095 O O . PHE A 1 296 ? 28.510 -4.104 68.187 1.00 38.06 276 PHE A O 1
ATOM 2103 N N . GLY A 1 297 ? 27.487 -4.333 70.180 1.00 40.03 277 GLY A N 1
ATOM 2104 C CA . GLY A 1 297 ? 28.606 -3.743 70.922 1.00 41.73 277 GLY A CA 1
ATOM 2105 C C . GLY A 1 297 ? 28.618 -2.219 70.871 1.00 42.95 277 GLY A C 1
ATOM 2106 O O . GLY A 1 297 ? 27.802 -1.588 70.171 1.00 42.32 277 GLY A O 1
ATOM 2107 N N . LYS A 1 298 ? 29.539 -1.629 71.631 1.00 44.29 278 LYS A N 1
ATOM 2108 C CA . LYS A 1 298 ? 29.688 -0.179 71.674 1.00 45.41 278 LYS A CA 1
ATOM 2109 C C . LYS A 1 298 ? 30.320 0.237 70.373 1.00 45.90 278 LYS A C 1
ATOM 2110 O O . LYS A 1 298 ? 31.426 -0.207 70.043 1.00 47.10 278 LYS A O 1
ATOM 2112 N N . ILE A 1 299 ? 29.598 1.051 69.609 1.00 45.65 279 ILE A N 1
ATOM 2113 C CA . ILE A 1 299 ? 30.083 1.525 68.310 1.00 45.56 279 ILE A CA 1
ATOM 2114 C C . ILE A 1 299 ? 30.772 2.884 68.457 1.00 45.02 279 ILE A C 1
ATOM 2115 O O . ILE A 1 299 ? 30.339 3.728 69.259 1.00 45.33 279 ILE A O 1
ATOM 2120 N N . GLU A 1 300 ? 31.860 3.072 67.710 1.00 44.25 280 GLU A N 1
ATOM 2121 C CA . GLU A 1 300 ? 32.490 4.376 67.593 1.00 43.49 280 GLU A CA 1
ATOM 2122 C C . GLU A 1 300 ? 31.753 5.164 66.505 1.00 42.75 280 GLU A C 1
ATOM 2123 O O . GLU A 1 300 ? 31.987 4.962 65.318 1.00 43.50 280 GLU A O 1
ATOM 2125 N N . PHE A 1 301 ? 30.826 6.019 66.918 1.00 41.35 281 PHE A N 1
ATOM 2126 C CA . PHE A 1 301 ? 30.088 6.887 66.010 1.00 39.51 281 PHE A CA 1
ATOM 2127 C C . PHE A 1 301 ? 30.982 8.042 65.509 1.00 39.09 281 PHE A C 1
ATOM 2128 O O . PHE A 1 301 ? 31.663 8.708 66.294 1.00 39.20 281 PHE A O 1
ATOM 2136 N N . THR A 1 302 ? 30.985 8.257 64.198 1.00 37.72 282 THR A N 1
ATOM 2137 C CA . THR A 1 302 ? 31.743 9.340 63.585 1.00 36.86 282 THR A CA 1
ATOM 2138 C C . THR A 1 302 ? 31.311 10.732 64.116 1.00 36.59 282 THR A C 1
ATOM 2139 O O . THR A 1 302 ? 30.127 11.039 64.135 1.00 36.91 282 THR A O 1
ATOM 2143 N N . PRO A 1 303 ? 32.271 11.577 64.542 1.00 36.32 283 PRO A N 1
ATOM 2144 C CA . PRO A 1 303 ? 31.887 12.915 65.005 1.00 36.09 283 PRO A CA 1
ATOM 2145 C C . PRO A 1 303 ? 31.177 13.746 63.939 1.00 35.67 283 PRO A C 1
ATOM 2146 O O . PRO A 1 303 ? 31.365 13.523 62.738 1.00 35.69 283 PRO A O 1
ATOM 2150 N N . LEU A 1 304 ? 30.408 14.729 64.391 1.00 35.05 284 LEU A N 1
ATOM 2151 C CA . LEU A 1 304 ? 29.626 15.576 63.508 1.00 34.99 284 LEU A CA 1
ATOM 2152 C C . LEU A 1 304 ? 30.494 16.341 62.498 1.00 34.67 284 LEU A C 1
ATOM 2153 O O . LEU A 1 304 ? 30.165 16.420 61.326 1.00 33.81 284 LEU A O 1
ATOM 2158 N N . LYS A 1 305 ? 31.600 16.916 62.967 1.00 34.84 285 LYS A N 1
ATOM 2159 C CA . LYS A 1 305 ? 32.536 17.638 62.094 1.00 35.74 285 LYS A CA 1
ATOM 2160 C C . LYS A 1 305 ? 33.005 16.800 60.893 1.00 33.75 285 LYS A C 1
ATOM 2161 O O . LYS A 1 305 ? 32.995 17.269 59.760 1.00 34.29 285 LYS A O 1
ATOM 2167 N N . GLU A 1 306 ? 33.397 15.561 61.152 1.00 32.42 286 GLU A N 1
ATOM 2168 C CA . GLU A 1 306 ? 33.741 14.628 60.105 1.00 30.88 286 GLU A CA 1
ATOM 2169 C C . GLU A 1 306 ? 32.568 14.252 59.175 1.00 29.50 286 GLU A C 1
ATOM 2170 O O . GLU A 1 306 ? 32.720 14.206 57.954 1.00 29.59 286 GLU A O 1
ATOM 2172 N N . THR A 1 307 ? 31.410 13.938 59.755 1.00 28.54 287 THR A N 1
ATOM 2173 C CA . THR A 1 307 ? 30.181 13.652 58.990 1.00 26.98 287 THR A CA 1
ATOM 2174 C C . THR A 1 307 ? 29.865 14.781 57.999 1.00 26.73 287 THR A C 1
ATOM 2175 O O . THR A 1 307 ? 29.624 14.552 56.807 1.00 26.15 287 THR A O 1
ATOM 2179 N N . VAL A 1 308 ? 29.895 16.005 58.512 1.00 26.54 288 VAL A N 1
ATOM 2180 C CA . VAL A 1 308 ? 29.532 17.204 57.768 1.00 27.29 288 VAL A CA 1
ATOM 2181 C C . VAL A 1 308 ? 30.590 17.482 56.716 1.00 27.09 288 VAL A C 1
ATOM 2182 O O . VAL A 1 308 ? 30.240 17.793 55.584 1.00 27.79 288 VAL A O 1
ATOM 2186 N N . ALA A 1 309 ? 31.875 17.352 57.067 1.00 26.45 289 ALA A N 1
ATOM 2187 C CA . ALA A 1 309 ? 32.944 17.496 56.062 1.00 26.20 289 ALA A CA 1
ATOM 2188 C C . ALA A 1 309 ? 32.792 16.583 54.838 1.00 25.45 289 ALA A C 1
ATOM 2189 O O . ALA A 1 309 ? 32.874 17.045 53.717 1.00 26.03 289 ALA A O 1
ATOM 2191 N N . ALA A 1 310 ? 32.568 15.289 55.053 1.00 26.29 290 ALA A N 1
ATOM 2192 C CA . ALA A 1 310 ? 32.276 14.372 53.938 1.00 26.00 290 ALA A CA 1
ATOM 2193 C C . ALA A 1 310 ? 31.005 14.778 53.159 1.00 26.26 290 ALA A C 1
ATOM 2194 O O . ALA A 1 310 ? 30.955 14.637 51.959 1.00 27.25 290 ALA A O 1
ATOM 2196 N N . ALA A 1 311 ? 29.986 15.316 53.817 1.00 26.32 291 ALA A N 1
ATOM 2197 C CA . ALA A 1 311 ? 28.799 15.730 53.064 1.00 26.02 291 ALA A CA 1
ATOM 2198 C C . ALA A 1 311 ? 29.108 16.916 52.184 1.00 26.08 291 ALA A C 1
ATOM 2199 O O . ALA A 1 311 ? 28.681 16.949 51.022 1.00 25.83 291 ALA A O 1
ATOM 2201 N N . VAL A 1 312 ? 29.841 17.899 52.720 1.00 26.45 292 VAL A N 1
ATOM 2202 C CA . VAL A 1 312 ? 30.106 19.140 51.951 1.00 27.32 292 VAL A CA 1
ATOM 2203 C C . VAL A 1 312 ? 31.039 18.858 50.755 1.00 27.44 292 VAL A C 1
ATOM 2204 O O . VAL A 1 312 ? 30.852 19.410 49.668 1.00 27.25 292 VAL A O 1
ATOM 2208 N N . ALA A 1 313 ? 32.002 17.958 50.937 1.00 28.85 293 ALA A N 1
ATOM 2209 C CA . ALA A 1 313 ? 32.849 17.517 49.809 1.00 29.47 293 ALA A CA 1
ATOM 2210 C C . ALA A 1 313 ? 32.006 16.884 48.698 1.00 30.03 293 ALA A C 1
ATOM 2211 O O . ALA A 1 313 ? 32.164 17.208 47.527 1.00 30.39 293 ALA A O 1
ATOM 2213 N N . TYR A 1 314 ? 31.086 16.000 49.079 1.00 30.41 294 TYR A N 1
ATOM 2214 C CA . TYR A 1 314 ? 30.125 15.418 48.144 1.00 30.19 294 TYR A CA 1
ATOM 2215 C C . TYR A 1 314 ? 29.295 16.496 47.395 1.00 29.87 294 TYR A C 1
ATOM 2216 O O . TYR A 1 314 ? 29.191 16.478 46.164 1.00 29.65 294 TYR A O 1
ATOM 2225 N N . PHE A 1 315 ? 28.719 17.435 48.141 1.00 30.36 295 PHE A N 1
ATOM 2226 C CA . PHE A 1 315 ? 27.920 18.514 47.547 1.00 30.60 295 PHE A CA 1
ATOM 2227 C C . PHE A 1 315 ? 28.765 19.369 46.619 1.00 30.92 295 PHE A C 1
ATOM 2228 O O . PHE A 1 315 ? 28.297 19.754 45.561 1.00 30.96 295 PHE A O 1
ATOM 2236 N N . ARG A 1 316 ? 29.999 19.679 47.017 1.00 31.89 296 ARG A N 1
ATOM 2237 C CA A ARG A 1 316 ? 30.890 20.385 46.127 0.00 35.34 296 ARG A CA 1
ATOM 2238 C CA B ARG A 1 316 ? 30.895 20.439 46.147 0.50 33.59 296 ARG A CA 1
ATOM 2239 C C . ARG A 1 316 ? 31.130 19.693 44.827 1.00 35.85 296 ARG A C 1
ATOM 2240 O O . ARG A 1 316 ? 31.124 20.308 43.761 1.00 36.13 296 ARG A O 1
ATOM 2255 N N . GLU A 1 317 ? 31.253 18.363 44.895 1.00 38.60 297 GLU A N 1
ATOM 2256 C CA . GLU A 1 317 ? 31.477 17.531 43.695 1.00 41.77 297 GLU A CA 1
ATOM 2257 C C . GLU A 1 317 ? 30.242 17.339 42.813 1.00 41.95 297 GLU A C 1
ATOM 2258 O O . GLU A 1 317 ? 30.255 17.708 41.634 1.00 42.53 297 GLU A O 1
ATOM 2264 N N . TYR A 1 318 ? 29.173 16.783 43.386 1.00 42.49 298 TYR A N 1
ATOM 2265 C CA . TYR A 1 318 ? 28.001 16.402 42.592 1.00 43.13 298 TYR A CA 1
ATOM 2266 C C . TYR A 1 318 ? 26.850 17.392 42.649 1.00 42.72 298 TYR A C 1
ATOM 2267 O O . TYR A 1 318 ? 25.843 17.174 41.997 1.00 41.72 298 TYR A O 1
ATOM 2276 N N . GLY A 1 319 ? 26.983 18.443 43.459 1.00 43.86 299 GLY A N 1
ATOM 2277 C CA . GLY A 1 319 ? 25.899 19.404 43.696 1.00 44.30 299 GLY A CA 1
ATOM 2278 C C . GLY A 1 319 ? 24.713 18.811 44.441 1.00 45.68 299 GLY A C 1
ATOM 2279 O O . GLY A 1 319 ? 24.706 17.624 44.794 1.00 45.31 299 GLY A O 1
ATOM 2280 N N . VAL A 1 320 ? 23.699 19.637 44.686 1.00 46.45 300 VAL A N 1
ATOM 2281 C CA . VAL A 1 320 ? 22.519 19.188 45.433 1.00 47.63 300 VAL A CA 1
ATOM 2282 C C . VAL A 1 320 ? 21.384 18.847 44.456 1.00 48.24 300 VAL A C 1
ATOM 2283 O O . VAL A 1 320 ? 20.800 17.753 44.529 1.00 49.51 300 VAL A O 1
ATOM 2287 N N . HIS B 1 20 ? 19.437 31.490 1.104 1.00 33.11 0 HIS B N 1
ATOM 2288 C CA . HIS B 1 20 ? 19.035 30.036 1.082 1.00 32.19 0 HIS B CA 1
ATOM 2289 C C . HIS B 1 20 ? 18.975 29.377 2.476 1.00 31.61 0 HIS B C 1
ATOM 2290 O O . HIS B 1 20 ? 18.409 28.284 2.620 1.00 31.17 0 HIS B O 1
ATOM 2297 N N . MET B 1 21 ? 19.579 30.026 3.484 1.00 31.57 1 MET B N 1
ATOM 2298 C CA . MET B 1 21 ? 19.633 29.498 4.870 1.00 31.24 1 MET B CA 1
ATOM 2299 C C . MET B 1 21 ? 19.274 30.587 5.877 1.00 29.83 1 MET B C 1
ATOM 2300 O O . MET B 1 21 ? 20.131 31.410 6.244 1.00 30.06 1 MET B O 1
ATOM 2305 N N . LYS B 1 22 ? 18.009 30.593 6.311 1.00 27.54 2 LYS B N 1
ATOM 2306 C CA . LYS B 1 22 ? 17.591 31.382 7.447 1.00 25.28 2 LYS B CA 1
ATOM 2307 C C . LYS B 1 22 ? 18.164 30.792 8.740 1.00 24.24 2 LYS B C 1
ATOM 2308 O O . LYS B 1 22 ? 18.461 29.604 8.834 1.00 23.34 2 LYS B O 1
ATOM 2314 N N . LYS B 1 23 ? 18.323 31.663 9.722 1.00 23.32 3 LYS B N 1
ATOM 2315 C CA . LYS B 1 23 ? 18.711 31.294 11.065 1.00 22.30 3 LYS B CA 1
ATOM 2316 C C . LYS B 1 23 ? 17.506 31.469 11.961 1.00 21.09 3 LYS B C 1
ATOM 2317 O O . LYS B 1 23 ? 16.957 32.568 12.077 1.00 20.80 3 LYS B O 1
ATOM 2323 N N . VAL B 1 24 ? 17.098 30.381 12.607 1.00 21.26 4 VAL B N 1
ATOM 2324 C CA . VAL B 1 24 ? 15.892 30.388 13.436 1.00 19.62 4 VAL B CA 1
ATOM 2325 C C . VAL B 1 24 ? 16.185 29.839 14.830 1.00 19.45 4 VAL B C 1
ATOM 2326 O O . VAL B 1 24 ? 16.692 28.744 14.974 1.00 20.13 4 VAL B O 1
ATOM 2330 N N . PHE B 1 25 ? 15.837 30.599 15.862 1.00 19.45 5 PHE B N 1
ATOM 2331 C CA . PHE B 1 25 ? 15.955 30.120 17.239 1.00 19.30 5 PHE B CA 1
ATOM 2332 C C . PHE B 1 25 ? 14.587 29.600 17.760 1.00 19.49 5 PHE B C 1
ATOM 2333 O O . PHE B 1 25 ? 13.595 30.319 17.710 1.00 19.67 5 PHE B O 1
ATOM 2341 N N . ILE B 1 26 ? 14.531 28.337 18.208 1.00 18.50 6 ILE B N 1
ATOM 2342 C CA . ILE B 1 26 ? 13.267 27.772 18.708 1.00 17.69 6 ILE B CA 1
ATOM 2343 C C . ILE B 1 26 ? 13.337 27.488 20.215 1.00 18.31 6 ILE B C 1
ATOM 2344 O O . ILE B 1 26 ? 14.305 26.866 20.696 1.00 18.04 6 ILE B O 1
ATOM 2349 N N . THR B 1 27 ? 12.338 27.968 20.977 1.00 17.79 7 THR B N 1
ATOM 2350 C CA . THR B 1 27 ? 12.270 27.642 22.395 1.00 16.94 7 THR B CA 1
ATOM 2351 C C . THR B 1 27 ? 11.281 26.492 22.541 1.00 17.74 7 THR B C 1
ATOM 2352 O O . THR B 1 27 ? 10.315 26.424 21.783 1.00 17.07 7 THR B O 1
ATOM 2356 N N . GLY B 1 28 ? 11.527 25.564 23.483 1.00 16.99 8 GLY B N 1
ATOM 2357 C CA . GLY B 1 28 ? 10.631 24.447 23.634 1.00 16.83 8 GLY B CA 1
ATOM 2358 C C . GLY B 1 28 ? 10.698 23.569 22.412 1.00 16.90 8 GLY B C 1
ATOM 2359 O O . GLY B 1 28 ? 9.661 23.021 21.953 1.00 16.77 8 GLY B O 1
ATOM 2360 N N . ILE B 1 29 ? 11.916 23.401 21.892 1.00 16.44 9 ILE B N 1
ATOM 2361 C CA . ILE B 1 29 ? 12.137 22.713 20.620 1.00 16.63 9 ILE B CA 1
ATOM 2362 C C . ILE B 1 29 ? 11.852 21.189 20.706 1.00 18.37 9 ILE B C 1
ATOM 2363 O O . ILE B 1 29 ? 11.666 20.535 19.658 1.00 19.21 9 ILE B O 1
ATOM 2368 N N . CYS B 1 30 ? 11.827 20.602 21.912 1.00 17.83 10 CYS B N 1
ATOM 2369 C CA . CYS B 1 30 ? 11.549 19.173 21.990 1.00 18.30 10 CYS B CA 1
ATOM 2370 C C . CYS B 1 30 ? 10.073 18.910 22.290 1.00 19.20 10 CYS B C 1
ATOM 2371 O O . CYS B 1 30 ? 9.728 17.765 22.562 1.00 19.36 10 CYS B O 1
ATOM 2374 N N . GLY B 1 31 ? 9.234 19.963 22.259 1.00 18.69 11 GLY B N 1
ATOM 2375 C CA . GLY B 1 31 ? 7.770 19.821 22.436 1.00 18.81 11 GLY B CA 1
ATOM 2376 C C . GLY B 1 31 ? 7.005 19.494 21.177 1.00 17.81 11 GLY B C 1
ATOM 2377 O O . GLY B 1 31 ? 7.569 19.418 20.117 1.00 18.97 11 GLY B O 1
ATOM 2378 N N . GLN B 1 32 ? 5.706 19.254 21.308 1.00 18.38 12 GLN B N 1
ATOM 2379 C CA . GLN B 1 32 ? 4.875 18.921 20.181 1.00 16.03 12 GLN B CA 1
ATOM 2380 C C . GLN B 1 32 ? 5.045 19.902 19.030 1.00 16.81 12 GLN B C 1
ATOM 2381 O O . GLN B 1 32 ? 5.403 19.532 17.916 1.00 17.48 12 GLN B O 1
ATOM 2387 N N . ILE B 1 33 ? 4.747 21.159 19.285 1.00 17.33 13 ILE B N 1
ATOM 2388 C CA . ILE B 1 33 ? 4.762 22.174 18.227 1.00 17.86 13 ILE B CA 1
ATOM 2389 C C . ILE B 1 33 ? 6.177 22.556 17.791 1.00 17.57 13 ILE B C 1
ATOM 2390 O O . ILE B 1 33 ? 6.435 22.650 16.605 1.00 19.71 13 ILE B O 1
ATOM 2395 N N . GLY B 1 34 ? 7.089 22.784 18.729 1.00 18.34 14 GLY B N 1
ATOM 2396 C CA . GLY B 1 34 ? 8.464 23.222 18.395 1.00 17.76 14 GLY B CA 1
ATOM 2397 C C . GLY B 1 34 ? 9.229 22.252 17.521 1.00 17.72 14 GLY B C 1
ATOM 2398 O O . GLY B 1 34 ? 9.952 22.665 16.615 1.00 18.03 14 GLY B O 1
ATOM 2399 N N . SER B 1 35 ? 9.107 20.949 17.816 1.00 18.01 15 SER B N 1
ATOM 2400 C CA . SER B 1 35 ? 9.901 19.919 17.114 1.00 17.37 15 SER B CA 1
ATOM 2401 C C . SER B 1 35 ? 9.453 19.740 15.679 1.00 17.21 15 SER B C 1
ATOM 2402 O O . SER B 1 35 ? 10.307 19.498 14.802 1.00 16.68 15 SER B O 1
ATOM 2405 N N . HIS B 1 36 ? 8.119 19.831 15.440 1.00 16.78 16 HIS B N 1
ATOM 2406 C CA . HIS B 1 36 ? 7.552 19.737 14.100 1.00 17.19 16 HIS B CA 1
ATOM 2407 C C . HIS B 1 36 ? 7.951 20.971 13.269 1.00 16.96 16 HIS B C 1
ATOM 2408 O O . HIS B 1 36 ? 8.216 20.863 12.095 1.00 19.26 16 HIS B O 1
ATOM 2415 N N . ILE B 1 37 ? 7.977 22.133 13.871 1.00 17.37 17 ILE B N 1
ATOM 2416 C CA . ILE B 1 37 ? 8.490 23.326 13.206 1.00 18.51 17 ILE B CA 1
ATOM 2417 C C . ILE B 1 37 ? 10.006 23.150 12.874 1.00 19.17 17 ILE B C 1
ATOM 2418 O O . ILE B 1 37 ? 10.421 23.441 11.764 1.00 19.46 17 ILE B O 1
ATOM 2423 N N . ALA B 1 38 ? 10.808 22.677 13.825 1.00 18.57 18 ALA B N 1
ATOM 2424 C CA . ALA B 1 38 ? 12.257 22.422 13.574 1.00 20.28 18 ALA B CA 1
ATOM 2425 C C . ALA B 1 38 ? 12.492 21.535 12.371 1.00 20.69 18 ALA B C 1
ATOM 2426 O O . ALA B 1 38 ? 13.335 21.836 11.544 1.00 22.40 18 ALA B O 1
ATOM 2428 N N . GLU B 1 39 ? 11.740 20.443 12.285 1.00 20.64 19 GLU B N 1
ATOM 2429 C CA . GLU B 1 39 ? 11.835 19.516 11.167 1.00 20.94 19 GLU B CA 1
ATOM 2430 C C . GLU B 1 39 ? 11.596 20.157 9.821 1.00 20.06 19 GLU B C 1
ATOM 2431 O O . GLU B 1 39 ? 12.317 19.875 8.893 1.00 19.73 19 GLU B O 1
ATOM 2437 N N . LEU B 1 40 ? 10.545 20.980 9.719 1.00 19.95 20 LEU B N 1
ATOM 2438 C CA . LEU B 1 40 ? 10.205 21.666 8.478 1.00 19.60 20 LEU B CA 1
ATOM 2439 C C . LEU B 1 40 ? 11.348 22.588 8.072 1.00 19.98 20 LEU B C 1
ATOM 2440 O O . LEU B 1 40 ? 11.743 22.578 6.912 1.00 19.23 20 LEU B O 1
ATOM 2445 N N . LEU B 1 41 ? 11.859 23.376 9.021 1.00 19.25 21 LEU B N 1
ATOM 2446 C CA . LEU B 1 41 ? 12.956 24.323 8.756 1.00 19.53 21 LEU B CA 1
ATOM 2447 C C . LEU B 1 41 ? 14.257 23.626 8.343 1.00 20.18 21 LEU B C 1
ATOM 2448 O O . LEU B 1 41 ? 14.941 24.040 7.385 1.00 20.09 21 LEU B O 1
ATOM 2453 N N . LEU B 1 42 ? 14.564 22.525 9.019 1.00 20.45 22 LEU B N 1
ATOM 2454 C CA . LEU B 1 42 ? 15.805 21.805 8.726 1.00 20.02 22 LEU B CA 1
ATOM 2455 C C . LEU B 1 42 ? 15.780 21.138 7.366 1.00 20.55 22 LEU B C 1
ATOM 2456 O O . LEU B 1 42 ? 16.804 21.138 6.657 1.00 20.15 22 LEU B O 1
ATOM 2461 N N . GLU B 1 43 ? 14.630 20.587 6.977 1.00 21.37 23 GLU B N 1
ATOM 2462 C CA . GLU B 1 43 ? 14.566 19.828 5.707 1.00 23.00 23 GLU B CA 1
ATOM 2463 C C . GLU B 1 43 ? 14.688 20.741 4.510 1.00 21.96 23 GLU B C 1
ATOM 2464 O O . GLU B 1 43 ? 15.110 20.318 3.440 1.00 21.07 23 GLU B O 1
ATOM 2470 N N . ARG B 1 44 ? 14.344 22.011 4.708 1.00 22.13 24 ARG B N 1
ATOM 2471 C CA . ARG B 1 44 ? 14.442 22.985 3.621 1.00 21.26 24 ARG B CA 1
ATOM 2472 C C . ARG B 1 44 ? 15.783 23.684 3.549 1.00 20.52 24 ARG B C 1
ATOM 2473 O O . ARG B 1 44 ? 15.991 24.515 2.678 1.00 21.02 24 ARG B O 1
ATOM 2481 N N . GLY B 1 45 ? 16.686 23.401 4.484 1.00 21.40 25 GLY B N 1
ATOM 2482 C CA . GLY B 1 45 ? 18.040 23.976 4.442 1.00 19.59 25 GLY B CA 1
ATOM 2483 C C . GLY B 1 45 ? 18.331 25.065 5.473 1.00 20.64 25 GLY B C 1
ATOM 2484 O O . GLY B 1 45 ? 19.431 25.613 5.527 1.00 19.52 25 GLY B O 1
ATOM 2485 N N . ASP B 1 46 ? 17.359 25.404 6.310 1.00 21.75 26 ASP B N 1
ATOM 2486 C CA . ASP B 1 46 ? 17.607 26.418 7.380 1.00 21.78 26 ASP B CA 1
ATOM 2487 C C . ASP B 1 46 ? 18.530 25.954 8.517 1.00 21.19 26 ASP B C 1
ATOM 2488 O O . ASP B 1 46 ? 18.712 24.756 8.766 1.00 19.71 26 ASP B O 1
ATOM 2493 N N . LYS B 1 47 ? 19.092 26.932 9.216 1.00 21.74 27 LYS B N 1
ATOM 2494 C CA . LYS B 1 47 ? 19.910 26.653 10.377 1.00 22.09 27 LYS B CA 1
ATOM 2495 C C . LYS B 1 47 ? 19.042 26.860 11.610 1.00 21.73 27 LYS B C 1
ATOM 2496 O O . LYS B 1 47 ? 18.480 27.930 11.797 1.00 21.48 27 LYS B O 1
ATOM 2502 N N . VAL B 1 48 ? 18.947 25.831 12.448 1.00 21.47 28 VAL B N 1
ATOM 2503 C CA . VAL B 1 48 ? 18.113 25.898 13.638 1.00 22.07 28 VAL B CA 1
ATOM 2504 C C . VAL B 1 48 ? 18.927 25.732 14.923 1.00 22.34 28 VAL B C 1
ATOM 2505 O O . VAL B 1 48 ? 19.652 24.769 15.059 1.00 22.89 28 VAL B O 1
ATOM 2509 N N . VAL B 1 49 ? 18.751 26.653 15.867 1.00 22.03 29 VAL B N 1
ATOM 2510 C CA . VAL B 1 49 ? 19.243 26.489 17.217 1.00 21.32 29 VAL B CA 1
ATOM 2511 C C . VAL B 1 49 ? 18.028 26.401 18.163 1.00 22.10 29 VAL B C 1
ATOM 2512 O O . VAL B 1 49 ? 17.084 27.211 18.057 1.00 22.94 29 VAL B O 1
ATOM 2516 N N . GLY B 1 50 ? 18.011 25.407 19.054 1.00 21.14 30 GLY B N 1
ATOM 2517 C CA . GLY B 1 50 ? 16.864 25.281 19.954 1.00 20.22 30 GLY B CA 1
ATOM 2518 C C . GLY B 1 50 ? 17.216 25.000 21.396 1.00 18.91 30 GLY B C 1
ATOM 2519 O O . GLY B 1 50 ? 18.281 24.475 21.682 1.00 18.51 30 GLY B O 1
ATOM 2520 N N . ILE B 1 51 ? 16.283 25.313 22.300 1.00 18.69 31 ILE B N 1
ATOM 2521 C CA . ILE B 1 51 ? 16.470 25.130 23.749 1.00 18.14 31 ILE B CA 1
ATOM 2522 C C . ILE B 1 51 ? 15.257 24.409 24.356 1.00 18.81 31 ILE B C 1
ATOM 2523 O O . ILE B 1 51 ? 14.095 24.699 24.003 1.00 18.13 31 ILE B O 1
ATOM 2528 N N . ASP B 1 52 ? 15.529 23.459 25.249 1.00 18.48 32 ASP B N 1
ATOM 2529 C CA . ASP B 1 52 ? 14.440 22.750 25.950 1.00 18.48 32 ASP B CA 1
ATOM 2530 C C . ASP B 1 52 ? 14.921 22.293 27.314 1.00 18.34 32 ASP B C 1
ATOM 2531 O O . ASP B 1 52 ? 16.101 21.912 27.437 1.00 19.07 32 ASP B O 1
ATOM 2536 N N . ASN B 1 53 ? 14.074 22.397 28.348 1.00 18.74 33 ASN B N 1
ATOM 2537 C CA . ASN B 1 53 ? 14.454 21.872 29.702 1.00 19.24 33 ASN B CA 1
ATOM 2538 C C . ASN B 1 53 ? 13.842 20.497 30.027 1.00 20.11 33 ASN B C 1
ATOM 2539 O O . ASN B 1 53 ? 13.998 19.962 31.141 1.00 20.14 33 ASN B O 1
ATOM 2544 N N . PHE B 1 54 ? 13.130 19.935 29.049 1.00 21.13 34 PHE B N 1
ATOM 2545 C CA . PHE B 1 54 ? 12.393 18.690 29.262 1.00 21.99 34 PHE B CA 1
ATOM 2546 C C . PHE B 1 54 ? 11.379 18.717 30.403 1.00 21.86 34 PHE B C 1
ATOM 2547 O O . PHE B 1 54 ? 11.062 17.669 30.966 1.00 20.61 34 PHE B O 1
ATOM 2555 N N . ALA B 1 55 ? 10.820 19.892 30.714 1.00 21.91 35 ALA B N 1
ATOM 2556 C CA . ALA B 1 55 ? 9.678 19.921 31.637 1.00 21.87 35 ALA B CA 1
ATOM 2557 C C . ALA B 1 55 ? 8.543 19.045 31.131 1.00 22.38 35 ALA B C 1
ATOM 2558 O O . ALA B 1 55 ? 7.870 18.367 31.919 1.00 22.03 35 ALA B O 1
ATOM 2560 N N . THR B 1 56 ? 8.300 19.064 29.812 1.00 22.84 36 THR B N 1
ATOM 2561 C CA . THR B 1 56 ? 7.236 18.217 29.221 1.00 23.04 36 THR B CA 1
ATOM 2562 C C . THR B 1 56 ? 7.654 17.488 27.935 1.00 23.18 36 THR B C 1
ATOM 2563 O O . THR B 1 56 ? 7.102 16.445 27.630 1.00 22.28 36 THR B O 1
ATOM 2567 N N . GLY B 1 57 ? 8.600 18.055 27.177 1.00 23.06 37 GLY B N 1
ATOM 2568 C CA . GLY B 1 57 ? 8.940 17.498 25.889 1.00 23.41 37 GLY B CA 1
ATOM 2569 C C . GLY B 1 57 ? 9.959 16.402 26.111 1.00 24.67 37 GLY B C 1
ATOM 2570 O O . GLY B 1 57 ? 10.304 16.098 27.252 1.00 23.66 37 GLY B O 1
ATOM 2571 N N . ARG B 1 58 ? 10.454 15.824 25.024 1.00 24.82 38 ARG B N 1
ATOM 2572 C CA . ARG B 1 58 ? 11.336 14.643 25.101 1.00 26.80 38 ARG B CA 1
ATOM 2573 C C . ARG B 1 58 ? 12.446 14.795 24.106 1.00 25.95 38 ARG B C 1
ATOM 2574 O O . ARG B 1 58 ? 12.201 15.295 22.998 1.00 25.26 38 ARG B O 1
ATOM 2582 N N . ARG B 1 59 ? 13.645 14.321 24.462 1.00 26.08 39 ARG B N 1
ATOM 2583 C CA . ARG B 1 59 ? 14.784 14.404 23.541 1.00 27.37 39 ARG B CA 1
ATOM 2584 C C . ARG B 1 59 ? 14.524 13.703 22.220 1.00 27.15 39 ARG B C 1
ATOM 2585 O O . ARG B 1 59 ? 15.021 14.143 21.204 1.00 27.22 39 ARG B O 1
ATOM 2593 N N . GLU B 1 60 ? 13.729 12.624 22.251 1.00 26.79 40 GLU B N 1
ATOM 2594 C CA . GLU B 1 60 ? 13.486 11.754 21.102 1.00 27.30 40 GLU B CA 1
ATOM 2595 C C . GLU B 1 60 ? 12.594 12.435 20.066 1.00 26.31 40 GLU B C 1
ATOM 2596 O O . GLU B 1 60 ? 12.498 11.982 18.930 1.00 25.46 40 GLU B O 1
ATOM 2602 N N . HIS B 1 61 ? 11.972 13.542 20.465 1.00 25.96 41 HIS B N 1
ATOM 2603 C CA . HIS B 1 61 ? 11.108 14.353 19.585 1.00 25.76 41 HIS B CA 1
ATOM 2604 C C . HIS B 1 61 ? 11.902 15.131 18.566 1.00 25.94 41 HIS B C 1
ATOM 2605 O O . HIS B 1 61 ? 11.365 15.517 17.536 1.00 25.45 41 HIS B O 1
ATOM 2612 N N . LEU B 1 62 ? 13.188 15.318 18.855 1.00 26.33 42 LEU B N 1
ATOM 2613 C CA . LEU B 1 62 ? 14.071 16.118 18.023 1.00 27.26 42 LEU B CA 1
ATOM 2614 C C . LEU B 1 62 ? 15.227 15.294 17.487 1.00 27.92 42 LEU B C 1
ATOM 2615 O O . LEU B 1 62 ? 16.229 15.039 18.160 1.00 27.88 42 LEU B O 1
ATOM 2620 N N . LYS B 1 63 ? 15.060 14.873 16.242 1.00 29.32 43 LYS B N 1
ATOM 2621 C CA . LYS B 1 63 ? 16.050 14.061 15.561 1.00 30.51 43 LYS B CA 1
ATOM 2622 C C . LYS B 1 63 ? 17.264 14.912 15.165 1.00 31.10 43 LYS B C 1
ATOM 2623 O O . LYS B 1 63 ? 17.156 16.112 14.820 1.00 30.84 43 LYS B O 1
ATOM 2626 N N . ASP B 1 64 ? 18.419 14.289 15.215 1.00 31.51 44 ASP B N 1
ATOM 2627 C CA . ASP B 1 64 ? 19.647 14.954 14.838 1.00 31.88 44 ASP B CA 1
ATOM 2628 C C . ASP B 1 64 ? 19.743 15.382 13.380 1.00 30.56 44 ASP B C 1
ATOM 2629 O O . ASP B 1 64 ? 19.201 14.749 12.507 1.00 28.95 44 ASP B O 1
ATOM 2634 N N . HIS B 1 65 ? 20.464 16.483 13.156 1.00 29.62 45 HIS B N 1
ATOM 2635 C CA . HIS B 1 65 ? 20.568 17.066 11.841 1.00 28.04 45 HIS B CA 1
ATOM 2636 C C . HIS B 1 65 ? 21.787 17.942 11.799 1.00 27.34 45 HIS B C 1
ATOM 2637 O O . HIS B 1 65 ? 22.064 18.639 12.771 1.00 26.55 45 HIS B O 1
ATOM 2644 N N . PRO B 1 66 ? 22.541 17.906 10.674 1.00 27.60 46 PRO B N 1
ATOM 2645 C CA . PRO B 1 66 ? 23.736 18.740 10.500 1.00 26.43 46 PRO B CA 1
ATOM 2646 C C . PRO B 1 66 ? 23.541 20.238 10.720 1.00 25.93 46 PRO B C 1
ATOM 2647 O O . PRO B 1 66 ? 24.507 20.936 11.084 1.00 25.03 46 PRO B O 1
ATOM 2651 N N . ASN B 1 67 ? 22.324 20.747 10.498 1.00 24.62 47 ASN B N 1
ATOM 2652 C CA . ASN B 1 67 ? 22.096 22.194 10.658 1.00 23.80 47 ASN B CA 1
ATOM 2653 C C . ASN B 1 67 ? 21.388 22.525 11.923 1.00 23.34 47 ASN B C 1
ATOM 2654 O O . ASN B 1 67 ? 20.947 23.639 12.106 1.00 23.90 47 ASN B O 1
ATOM 2659 N N . LEU B 1 68 ? 21.308 21.540 12.810 1.00 23.26 48 LEU B N 1
ATOM 2660 C CA . LEU B 1 68 ? 20.664 21.696 14.128 1.00 22.60 48 LEU B CA 1
ATOM 2661 C C . LEU B 1 68 ? 21.686 21.779 15.236 1.00 22.34 48 LEU B C 1
ATOM 2662 O O . LEU B 1 68 ? 22.549 20.907 15.348 1.00 22.26 48 LEU B O 1
ATOM 2667 N N . THR B 1 69 ? 21.561 22.820 16.065 1.00 22.58 49 THR B N 1
ATOM 2668 C CA . THR B 1 69 ? 22.227 22.884 17.367 1.00 22.76 49 THR B CA 1
ATOM 2669 C C . THR B 1 69 ? 21.193 22.837 18.495 1.00 22.43 49 THR B C 1
ATOM 2670 O O . THR B 1 69 ? 20.388 23.745 18.619 1.00 22.79 49 THR B O 1
ATOM 2674 N N . PHE B 1 70 ? 21.270 21.801 19.328 1.00 22.78 50 PHE B N 1
ATOM 2675 C CA . PHE B 1 70 ? 20.434 21.652 20.509 1.00 23.17 50 PHE B CA 1
ATOM 2676 C C . PHE B 1 70 ? 21.132 21.998 21.824 1.00 23.48 50 PHE B C 1
ATOM 2677 O O . PHE B 1 70 ? 22.236 21.525 22.101 1.00 22.94 50 PHE B O 1
ATOM 2685 N N . VAL B 1 71 ? 20.426 22.752 22.658 1.00 23.63 51 VAL B N 1
ATOM 2686 C CA . VAL B 1 71 ? 20.929 23.187 23.974 1.00 24.41 51 VAL B CA 1
ATOM 2687 C C . VAL B 1 71 ? 19.907 22.826 25.038 1.00 24.91 51 VAL B C 1
ATOM 2688 O O . VAL B 1 71 ? 18.748 23.297 24.973 1.00 24.22 51 VAL B O 1
ATOM 2692 N N . GLU B 1 72 ? 20.314 22.015 26.020 1.00 24.84 52 GLU B N 1
ATOM 2693 C CA . GLU B 1 72 ? 19.449 21.751 27.196 1.00 25.08 52 GLU B CA 1
ATOM 2694 C C . GLU B 1 72 ? 19.562 22.901 28.190 1.00 23.37 52 GLU B C 1
ATOM 2695 O O . GLU B 1 72 ? 20.652 23.231 28.650 1.00 23.50 52 GLU B O 1
ATOM 2701 N N . GLY B 1 73 ? 18.442 23.502 28.537 1.00 22.14 53 GLY B N 1
ATOM 2702 C CA . GLY B 1 73 ? 18.494 24.617 29.447 1.00 21.88 53 GLY B CA 1
ATOM 2703 C C . GLY B 1 73 ? 17.114 25.199 29.603 1.00 20.93 53 GLY B C 1
ATOM 2704 O O . GLY B 1 73 ? 16.179 24.746 28.943 1.00 21.24 53 GLY B O 1
ATOM 2705 N N . SER B 1 74 ? 17.016 26.220 30.443 1.00 19.93 54 SER B N 1
ATOM 2706 C CA . SER B 1 74 ? 15.769 26.929 30.710 1.00 20.17 54 SER B CA 1
ATOM 2707 C C . SER B 1 74 ? 15.776 28.355 30.133 1.00 19.25 54 SER B C 1
ATOM 2708 O O . SER B 1 74 ? 16.732 29.096 30.306 1.00 19.79 54 SER B O 1
ATOM 2711 N N . ILE B 1 75 ? 14.707 28.745 29.453 1.00 17.99 55 ILE B N 1
ATOM 2712 C CA . ILE B 1 75 ? 14.566 30.131 28.997 1.00 17.37 55 ILE B CA 1
ATOM 2713 C C . ILE B 1 75 ? 14.469 31.142 30.146 1.00 17.69 55 ILE B C 1
ATOM 2714 O O . ILE B 1 75 ? 14.587 32.373 29.917 1.00 18.36 55 ILE B O 1
ATOM 2719 N N . ALA B 1 76 ? 14.246 30.646 31.371 1.00 17.20 56 ALA B N 1
ATOM 2720 C CA . ALA B 1 76 ? 14.299 31.501 32.549 1.00 18.51 56 ALA B CA 1
ATOM 2721 C C . ALA B 1 76 ? 15.730 32.031 32.775 1.00 17.57 56 ALA B C 1
ATOM 2722 O O . ALA B 1 76 ? 15.930 32.964 33.506 1.00 19.79 56 ALA B O 1
ATOM 2724 N N . ASP B 1 77 ? 16.726 31.425 32.159 1.00 18.54 57 ASP B N 1
ATOM 2725 C CA . ASP B 1 77 ? 18.121 31.804 32.385 1.00 17.58 57 ASP B CA 1
ATOM 2726 C C . ASP B 1 77 ? 18.419 32.983 31.447 1.00 17.45 57 ASP B C 1
ATOM 2727 O O . ASP B 1 77 ? 18.656 32.813 30.249 1.00 18.02 57 ASP B O 1
ATOM 2732 N N . HIS B 1 78 ? 18.339 34.192 31.983 1.00 17.06 58 HIS B N 1
ATOM 2733 C CA . HIS B 1 78 ? 18.498 35.402 31.178 1.00 18.70 58 HIS B CA 1
ATOM 2734 C C . HIS B 1 78 ? 19.821 35.397 30.371 1.00 19.89 58 HIS B C 1
ATOM 2735 O O . HIS B 1 78 ? 19.826 35.735 29.173 1.00 19.93 58 HIS B O 1
ATOM 2742 N N . ALA B 1 79 ? 20.927 34.968 30.998 1.00 19.64 59 ALA B N 1
ATOM 2743 C CA . ALA B 1 79 ? 22.231 35.043 30.346 1.00 19.13 59 ALA B CA 1
ATOM 2744 C C . ALA B 1 79 ? 22.350 34.036 29.201 1.00 19.52 59 ALA B C 1
ATOM 2745 O O . ALA B 1 79 ? 22.820 34.380 28.128 1.00 18.83 59 ALA B O 1
ATOM 2747 N N . LEU B 1 80 ? 21.917 32.794 29.427 1.00 19.89 60 LEU B N 1
ATOM 2748 C CA . LEU B 1 80 ? 21.832 31.783 28.374 1.00 20.70 60 LEU B CA 1
ATOM 2749 C C . LEU B 1 80 ? 21.022 32.231 27.140 1.00 19.75 60 LEU B C 1
ATOM 2750 O O . LEU B 1 80 ? 21.445 32.037 26.031 1.00 20.15 60 LEU B O 1
ATOM 2755 N N . VAL B 1 81 ? 19.839 32.771 27.345 1.00 20.20 61 VAL B N 1
ATOM 2756 C CA . VAL B 1 81 ? 18.998 33.175 26.228 1.00 20.00 61 VAL B CA 1
ATOM 2757 C C . VAL B 1 81 ? 19.714 34.260 25.401 1.00 19.82 61 VAL B C 1
ATOM 2758 O O . VAL B 1 81 ? 19.807 34.194 24.175 1.00 18.89 61 VAL B O 1
ATOM 2762 N N . ASN B 1 82 ? 20.235 35.243 26.100 1.00 19.96 62 ASN B N 1
ATOM 2763 C CA . ASN B 1 82 ? 20.874 36.356 25.468 1.00 20.61 62 ASN B CA 1
ATOM 2764 C C . ASN B 1 82 ? 22.153 35.930 24.701 1.00 20.45 62 ASN B C 1
ATOM 2765 O O . ASN B 1 82 ? 22.398 36.427 23.607 1.00 21.24 62 ASN B O 1
ATOM 2770 N N . GLN B 1 83 ? 22.877 34.958 25.241 1.00 20.12 63 GLN B N 1
ATOM 2771 C CA . GLN B 1 83 ? 24.044 34.357 24.589 1.00 21.24 63 GLN B CA 1
ATOM 2772 C C . GLN B 1 83 ? 23.630 33.535 23.319 1.00 21.16 63 GLN B C 1
ATOM 2773 O O . GLN B 1 83 ? 24.233 33.716 22.235 1.00 20.34 63 GLN B O 1
ATOM 2779 N N . LEU B 1 84 ? 22.640 32.641 23.458 1.00 19.87 64 LEU B N 1
ATOM 2780 C CA . LEU B 1 84 ? 22.142 31.848 22.304 1.00 20.20 64 LEU B CA 1
ATOM 2781 C C . LEU B 1 84 ? 21.642 32.709 21.156 1.00 19.29 64 LEU B C 1
ATOM 2782 O O . LEU B 1 84 ? 22.036 32.497 20.024 1.00 19.93 64 LEU B O 1
ATOM 2787 N N . ILE B 1 85 ? 20.760 33.675 21.441 1.00 19.71 65 ILE B N 1
ATOM 2788 C CA . ILE B 1 85 ? 20.213 34.580 20.409 1.00 19.00 65 ILE B CA 1
ATOM 2789 C C . ILE B 1 85 ? 21.287 35.599 19.936 1.00 19.77 65 ILE B C 1
ATOM 2790 O O . ILE B 1 85 ? 21.387 35.907 18.732 1.00 19.19 65 ILE B O 1
ATOM 2795 N N . GLY B 1 86 ? 22.057 36.108 20.899 1.00 19.60 66 GLY B N 1
ATOM 2796 C CA . GLY B 1 86 ? 23.173 37.014 20.642 1.00 20.49 66 GLY B CA 1
ATOM 2797 C C . GLY B 1 86 ? 24.170 36.369 19.682 1.00 20.93 66 GLY B C 1
ATOM 2798 O O . GLY B 1 86 ? 24.491 36.959 18.664 1.00 21.33 66 GLY B O 1
ATOM 2799 N N . ASP B 1 87 ? 24.581 35.137 19.965 1.00 20.72 67 ASP B N 1
ATOM 2800 C CA . ASP B 1 87 ? 25.547 34.433 19.110 1.00 22.34 67 ASP B CA 1
ATOM 2801 C C . ASP B 1 87 ? 24.994 34.095 17.707 1.00 22.57 67 ASP B C 1
ATOM 2802 O O . ASP B 1 87 ? 25.717 34.175 16.739 1.00 22.51 67 ASP B O 1
ATOM 2807 N N . LEU B 1 88 ? 23.714 33.745 17.605 1.00 21.67 68 LEU B N 1
ATOM 2808 C CA . LEU B 1 88 ? 23.134 33.320 16.327 1.00 20.34 68 LEU B CA 1
ATOM 2809 C C . LEU B 1 88 ? 22.733 34.481 15.438 1.00 20.05 68 LEU B C 1
ATOM 2810 O O . LEU B 1 88 ? 22.795 34.387 14.216 1.00 20.24 68 LEU B O 1
ATOM 2815 N N . GLN B 1 89 ? 22.257 35.564 16.037 1.00 21.11 69 GLN B N 1
ATOM 2816 C CA . GLN B 1 89 ? 21.595 36.633 15.258 1.00 20.94 69 GLN B CA 1
ATOM 2817 C C . GLN B 1 89 ? 20.476 36.038 14.368 1.00 21.09 69 GLN B C 1
ATOM 2818 O O . GLN B 1 89 ? 20.540 36.071 13.106 1.00 20.66 69 GLN B O 1
ATOM 2824 N N . PRO B 1 90 ? 19.427 35.478 15.007 1.00 20.14 70 PRO B N 1
ATOM 2825 C CA . PRO B 1 90 ? 18.434 34.791 14.141 1.00 20.36 70 PRO B CA 1
ATOM 2826 C C . PRO B 1 90 ? 17.646 35.757 13.266 1.00 20.21 70 PRO B C 1
ATOM 2827 O O . PRO B 1 90 ? 17.469 36.936 13.641 1.00 20.09 70 PRO B O 1
ATOM 2831 N N . ASP B 1 91 ? 17.205 35.248 12.115 1.00 19.33 71 ASP B N 1
ATOM 2832 C CA . ASP B 1 91 ? 16.220 35.917 11.289 1.00 20.41 71 ASP B CA 1
ATOM 2833 C C . ASP B 1 91 ? 14.885 35.859 11.993 1.00 20.37 71 ASP B C 1
ATOM 2834 O O . ASP B 1 91 ? 14.068 36.759 11.836 1.00 21.63 71 ASP B O 1
ATOM 2839 N N . ALA B 1 92 ? 14.676 34.814 12.790 1.00 19.51 72 ALA B N 1
ATOM 2840 C CA . ALA B 1 92 ? 13.395 34.607 13.456 1.00 19.26 72 ALA B CA 1
ATOM 2841 C C . ALA B 1 92 ? 13.519 33.825 14.762 1.00 19.01 72 ALA B C 1
ATOM 2842 O O . ALA B 1 92 ? 14.393 32.959 14.917 1.00 19.07 72 ALA B O 1
ATOM 2844 N N . VAL B 1 93 ? 12.636 34.169 15.699 1.00 19.46 73 VAL B N 1
ATOM 2845 C CA . VAL B 1 93 ? 12.461 33.434 16.944 1.00 19.47 73 VAL B CA 1
ATOM 2846 C C . VAL B 1 93 ? 11.041 32.810 16.955 1.00 20.82 73 VAL B C 1
ATOM 2847 O O . VAL B 1 93 ? 10.014 33.507 16.700 1.00 19.71 73 VAL B O 1
ATOM 2851 N N . VAL B 1 94 ? 11.015 31.491 17.167 1.00 19.32 74 VAL B N 1
ATOM 2852 C CA . VAL B 1 94 ? 9.776 30.751 17.328 1.00 18.17 74 VAL B CA 1
ATOM 2853 C C . VAL B 1 94 ? 9.689 30.345 18.810 1.00 18.91 74 VAL B C 1
ATOM 2854 O O . VAL B 1 94 ? 10.438 29.469 19.272 1.00 17.66 74 VAL B O 1
ATOM 2858 N N . HIS B 1 95 ? 8.769 30.988 19.539 1.00 18.22 75 HIS B N 1
ATOM 2859 C CA . HIS B 1 95 ? 8.710 30.836 20.972 1.00 17.60 75 HIS B CA 1
ATOM 2860 C C . HIS B 1 95 ? 7.568 29.887 21.383 1.00 18.10 75 HIS B C 1
ATOM 2861 O O . HIS B 1 95 ? 6.424 30.318 21.527 1.00 16.17 75 HIS B O 1
ATOM 2868 N N . THR B 1 96 ? 7.885 28.588 21.546 1.00 18.05 76 THR B N 1
ATOM 2869 C CA . THR B 1 96 ? 6.877 27.608 21.917 1.00 17.32 76 THR B CA 1
ATOM 2870 C C . THR B 1 96 ? 7.013 27.197 23.398 1.00 17.63 76 THR B C 1
ATOM 2871 O O . THR B 1 96 ? 6.085 26.619 23.978 1.00 17.80 76 THR B O 1
ATOM 2875 N N . ALA B 1 97 ? 8.130 27.518 24.047 1.00 16.92 77 ALA B N 1
ATOM 2876 C CA . ALA B 1 97 ? 8.344 27.010 25.418 1.00 17.31 77 ALA B CA 1
ATOM 2877 C C . ALA B 1 97 ? 7.318 27.565 26.405 1.00 18.75 77 ALA B C 1
ATOM 2878 O O . ALA B 1 97 ? 7.162 28.780 26.503 1.00 19.85 77 ALA B O 1
ATOM 2880 N N . ALA B 1 98 ? 6.657 26.693 27.169 1.00 19.16 78 ALA B N 1
ATOM 2881 C CA . ALA B 1 98 ? 5.681 27.128 28.181 1.00 19.01 78 ALA B CA 1
ATOM 2882 C C . ALA B 1 98 ? 5.616 26.152 29.326 1.00 18.54 78 ALA B C 1
ATOM 2883 O O . ALA B 1 98 ? 5.743 24.936 29.134 1.00 19.29 78 ALA B O 1
ATOM 2885 N N . SER B 1 99 ? 5.407 26.676 30.522 1.00 18.61 79 SER B N 1
ATOM 2886 C CA . SER B 1 99 ? 5.117 25.828 31.684 1.00 19.59 79 SER B CA 1
ATOM 2887 C C . SER B 1 99 ? 3.578 25.817 31.898 1.00 19.78 79 SER B C 1
ATOM 2888 O O . SER B 1 99 ? 2.940 26.865 31.796 1.00 19.80 79 SER B O 1
ATOM 2891 N N . TYR B 1 100 ? 3.013 24.653 32.202 1.00 20.35 80 TYR B N 1
ATOM 2892 C CA . TYR B 1 100 ? 1.566 24.483 32.337 1.00 21.36 80 TYR B CA 1
ATOM 2893 C C . TYR B 1 100 ? 1.161 23.221 33.124 1.00 23.51 80 TYR B C 1
ATOM 2894 O O . TYR B 1 100 ? 0.047 23.178 33.669 1.00 24.18 80 TYR B O 1
ATOM 2903 N N . LYS B 1 101 ? 2.015 22.186 33.166 1.00 24.01 81 LYS B N 1
ATOM 2904 C CA . LYS B 1 101 ? 1.500 20.818 33.487 1.00 26.49 81 LYS B CA 1
ATOM 2905 C C . LYS B 1 101 ? 0.903 20.622 34.880 1.00 26.54 81 LYS B C 1
ATOM 2906 O O . LYS B 1 101 ? 0.135 19.679 35.082 1.00 25.89 81 LYS B O 1
ATOM 2912 N N . ASP B 1 102 ? 1.306 21.457 35.851 1.00 25.75 82 ASP B N 1
ATOM 2913 C CA . ASP B 1 102 ? 0.762 21.384 37.208 1.00 24.37 82 ASP B CA 1
ATOM 2914 C C . ASP B 1 102 ? 0.091 22.726 37.507 1.00 24.50 82 ASP B C 1
ATOM 2915 O O . ASP B 1 102 ? 0.791 23.740 37.683 1.00 25.29 82 ASP B O 1
ATOM 2920 N N . PRO B 1 103 ? -1.263 22.759 37.583 1.00 23.74 83 PRO B N 1
ATOM 2921 C CA . PRO B 1 103 ? -1.981 24.030 37.798 1.00 23.52 83 PRO B CA 1
ATOM 2922 C C . PRO B 1 103 ? -1.664 24.755 39.096 1.00 23.25 83 PRO B C 1
ATOM 2923 O O . PRO B 1 103 ? -1.956 25.949 39.234 1.00 22.67 83 PRO B O 1
ATOM 2927 N N . ASP B 1 104 ? -1.105 24.035 40.054 1.00 22.83 84 ASP B N 1
ATOM 2928 C CA . ASP B 1 104 ? -0.776 24.634 41.312 1.00 23.25 84 ASP B CA 1
ATOM 2929 C C . ASP B 1 104 ? 0.674 25.091 41.309 1.00 22.03 84 ASP B C 1
ATOM 2930 O O . ASP B 1 104 ? 1.129 25.700 42.285 1.00 22.14 84 ASP B O 1
ATOM 2935 N N . ASP B 1 105 ? 1.385 24.840 40.213 1.00 20.51 85 ASP B N 1
ATOM 2936 C CA . ASP B 1 105 ? 2.797 25.216 40.174 1.00 19.82 85 ASP B CA 1
ATOM 2937 C C . ASP B 1 105 ? 2.930 26.622 39.582 1.00 19.43 85 ASP B C 1
ATOM 2938 O O . ASP B 1 105 ? 3.414 26.783 38.488 1.00 19.28 85 ASP B O 1
ATOM 2943 N N . TRP B 1 106 ? 2.480 27.623 40.332 1.00 19.32 86 TRP B N 1
ATOM 2944 C CA . TRP B 1 106 ? 2.562 29.038 39.931 1.00 19.09 86 TRP B CA 1
ATOM 2945 C C . TRP B 1 106 ? 3.985 29.513 39.751 1.00 20.20 86 TRP B C 1
ATOM 2946 O O . TRP B 1 106 ? 4.271 30.431 38.934 1.00 20.60 86 TRP B O 1
ATOM 2957 N N . TYR B 1 107 ? 4.889 28.917 40.509 1.00 19.10 87 TYR B N 1
ATOM 2958 C CA . TYR B 1 107 ? 6.265 29.337 40.458 1.00 19.53 87 TYR B CA 1
ATOM 2959 C C . TYR B 1 107 ? 6.887 29.074 39.064 1.00 18.92 87 TYR B C 1
ATOM 2960 O O . TYR B 1 107 ? 7.406 29.981 38.443 1.00 19.87 87 TYR B O 1
ATOM 2969 N N . ASN B 1 108 ? 6.826 27.837 38.586 1.00 18.21 88 ASN B N 1
ATOM 2970 C CA . ASN B 1 108 ? 7.374 27.505 37.298 1.00 17.79 88 ASN B CA 1
ATOM 2971 C C . ASN B 1 108 ? 6.640 28.170 36.137 1.00 18.41 88 ASN B C 1
ATOM 2972 O O . ASN B 1 108 ? 7.269 28.509 35.151 1.00 18.23 88 ASN B O 1
ATOM 2977 N N . ASP B 1 109 ? 5.300 28.291 36.238 1.00 16.33 89 ASP B N 1
ATOM 2978 C CA . ASP B 1 109 ? 4.515 28.972 35.251 1.00 15.87 89 ASP B CA 1
ATOM 2979 C C . ASP B 1 109 ? 4.959 30.391 35.094 1.00 15.51 89 ASP B C 1
ATOM 2980 O O . ASP B 1 109 ? 5.054 30.869 33.981 1.00 15.96 89 ASP B O 1
ATOM 2985 N N . THR B 1 110 ? 5.170 31.096 36.196 1.00 14.91 90 THR B N 1
ATOM 2986 C CA . THR B 1 110 ? 5.622 32.489 36.108 1.00 15.27 90 THR B CA 1
ATOM 2987 C C . THR B 1 110 ? 7.129 32.598 35.766 1.00 16.01 90 THR B C 1
ATOM 2988 O O . THR B 1 110 ? 7.532 33.498 35.026 1.00 17.77 90 THR B O 1
ATOM 2992 N N . LEU B 1 111 ? 7.953 31.698 36.293 1.00 16.25 91 LEU B N 1
ATOM 2993 C CA . LEU B 1 111 ? 9.382 31.663 35.958 1.00 16.02 91 LEU B CA 1
ATOM 2994 C C . LEU B 1 111 ? 9.628 31.316 34.484 1.00 17.18 91 LEU B C 1
ATOM 2995 O O . LEU B 1 111 ? 10.446 31.960 33.830 1.00 18.64 91 LEU B O 1
ATOM 3000 N N . THR B 1 112 ? 8.902 30.345 33.932 1.00 17.03 92 THR B N 1
ATOM 3001 C CA . THR B 1 112 ? 9.013 30.034 32.505 1.00 16.83 92 THR B CA 1
ATOM 3002 C C . THR B 1 112 ? 8.264 31.036 31.615 1.00 17.54 92 THR B C 1
ATOM 3003 O O . THR B 1 112 ? 8.859 31.616 30.715 1.00 18.57 92 THR B O 1
ATOM 3007 N N . ASN B 1 113 ? 6.955 31.210 31.847 1.00 17.76 93 ASN B N 1
ATOM 3008 C CA . ASN B 1 113 ? 6.097 32.033 31.002 1.00 17.54 93 ASN B CA 1
ATOM 3009 C C . ASN B 1 113 ? 6.331 33.500 31.107 1.00 18.05 93 ASN B C 1
ATOM 3010 O O . ASN B 1 113 ? 6.286 3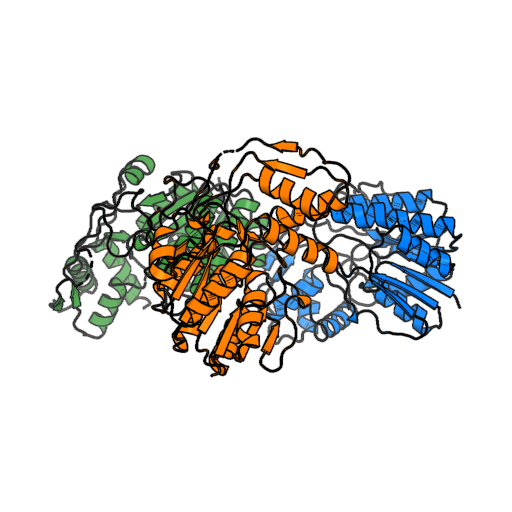4.182 30.090 1.00 19.15 93 ASN B O 1
ATOM 3015 N N . CYS B 1 114 ? 6.622 33.988 32.313 1.00 17.99 94 CYS B N 1
ATOM 3016 C CA . CYS B 1 114 ? 6.786 35.436 32.542 1.00 18.67 94 CYS B CA 1
ATOM 3017 C C . CYS B 1 114 ? 8.260 35.841 32.466 1.00 18.31 94 CYS B C 1
ATOM 3018 O O . CYS B 1 114 ? 8.628 36.608 31.590 1.00 19.37 94 CYS B O 1
ATOM 3021 N N . VAL B 1 115 ? 9.076 35.345 33.385 1.00 17.84 95 VAL B N 1
ATOM 3022 C CA . VAL B 1 115 ? 10.544 35.607 33.335 1.00 18.21 95 VAL B CA 1
ATOM 3023 C C . VAL B 1 115 ? 11.125 35.039 32.045 1.00 17.86 95 VAL B C 1
ATOM 3024 O O . VAL B 1 115 ? 11.630 35.800 31.229 1.00 18.58 95 VAL B O 1
ATOM 3028 N N . GLY B 1 116 ? 11.054 33.717 31.863 1.00 16.70 96 GLY B N 1
ATOM 3029 C CA . GLY B 1 116 ? 11.523 33.092 30.619 1.00 17.02 96 GLY B CA 1
ATOM 3030 C C . GLY B 1 116 ? 10.940 33.736 29.371 1.00 18.41 96 GLY B C 1
ATOM 3031 O O . GLY B 1 116 ? 11.650 34.083 28.434 1.00 17.11 96 GLY B O 1
ATOM 3032 N N . GLY B 1 117 ? 9.615 33.918 29.367 1.00 18.72 97 GLY B N 1
ATOM 3033 C CA . GLY B 1 117 ? 8.948 34.498 28.214 1.00 18.94 97 GLY B CA 1
ATOM 3034 C C . GLY B 1 117 ? 9.355 35.923 27.890 1.00 19.33 97 GLY B C 1
ATOM 3035 O O . GLY B 1 117 ? 9.636 36.241 26.737 1.00 19.13 97 GLY B O 1
ATOM 3036 N N . SER B 1 118 ? 9.366 36.800 28.891 1.00 19.59 98 SER B N 1
ATOM 3037 C CA . SER B 1 118 ? 9.947 38.164 28.675 1.00 19.80 98 SER B CA 1
ATOM 3038 C C . SER B 1 118 ? 11.443 38.162 28.280 1.00 19.28 98 SER B C 1
ATOM 3039 O O . SER B 1 118 ? 11.852 38.992 27.487 1.00 18.86 98 SER B O 1
ATOM 3042 N N . ASN B 1 119 ? 12.249 37.231 28.820 1.00 19.60 99 ASN B N 1
ATOM 3043 C CA . ASN B 1 119 ? 13.668 37.047 28.381 1.00 19.33 99 ASN B CA 1
ATOM 3044 C C . ASN B 1 119 ? 13.781 36.894 26.872 1.00 20.00 99 ASN B C 1
ATOM 3045 O O . ASN B 1 119 ? 14.612 37.540 26.236 1.00 21.22 99 ASN B O 1
ATOM 3050 N N . VAL B 1 120 ? 12.993 35.972 26.343 1.00 18.50 100 VAL B N 1
ATOM 3051 C CA . VAL B 1 120 ? 12.979 35.587 24.935 1.00 18.39 100 VAL B CA 1
ATOM 3052 C C . VAL B 1 120 ? 12.529 36.749 24.026 1.00 17.89 100 VAL B C 1
ATOM 3053 O O . VAL B 1 120 ? 13.164 37.040 23.030 1.00 17.91 100 VAL B O 1
ATOM 3057 N N . VAL B 1 121 ? 11.457 37.429 24.413 1.00 18.61 101 VAL B N 1
ATOM 3058 C CA . VAL B 1 121 ? 10.985 38.583 23.717 1.00 17.37 101 VAL B CA 1
ATOM 3059 C C . VAL B 1 121 ? 12.041 39.677 23.742 1.00 17.49 101 VAL B C 1
ATOM 3060 O O . VAL B 1 121 ? 12.352 40.232 22.723 1.00 17.80 101 VAL B O 1
ATOM 3064 N N . GLN B 1 122 ? 12.580 40.005 24.890 1.00 18.13 102 GLN B N 1
ATOM 3065 C CA . GLN B 1 122 ? 13.510 41.140 24.955 1.00 18.93 102 GLN B CA 1
ATOM 3066 C C . GLN B 1 122 ? 14.826 40.851 24.191 1.00 18.37 102 GLN B C 1
ATOM 3067 O O . GLN B 1 122 ? 15.350 41.739 23.515 1.00 18.59 102 GLN B O 1
ATOM 3073 N N . ALA B 1 123 ? 15.335 39.631 24.292 1.00 17.44 103 ALA B N 1
ATOM 3074 C CA . ALA B 1 123 ? 16.584 39.259 23.594 1.00 19.29 103 ALA B CA 1
ATOM 3075 C C . ALA B 1 123 ? 16.423 39.329 22.068 1.00 19.77 103 ALA B C 1
ATOM 3076 O O . ALA B 1 123 ? 17.333 39.741 21.340 1.00 19.41 103 ALA B O 1
ATOM 3078 N N . ALA B 1 124 ? 15.252 38.911 21.593 1.00 19.46 104 ALA B N 1
ATOM 3079 C CA . ALA B 1 124 ? 14.915 39.022 20.206 1.00 19.29 104 ALA B CA 1
ATOM 3080 C C . ALA B 1 124 ? 14.932 40.519 19.791 1.00 20.71 104 ALA B C 1
ATOM 3081 O O . ALA B 1 124 ? 15.533 40.863 18.762 1.00 20.21 104 ALA B O 1
ATOM 3083 N N . LYS B 1 125 ? 14.285 41.390 20.575 1.00 20.86 105 LYS B N 1
ATOM 3084 C CA . LYS B 1 125 ? 14.226 42.812 20.239 1.00 22.11 105 LYS B CA 1
ATOM 3085 C C . LYS B 1 125 ? 15.641 43.429 20.263 1.00 22.62 105 LYS B C 1
ATOM 3086 O O . LYS B 1 125 ? 16.041 44.128 19.360 1.00 22.82 105 LYS B O 1
ATOM 3089 N N . LYS B 1 126 ? 16.394 43.161 21.314 1.00 24.11 106 LYS B N 1
ATOM 3090 C CA . LYS B 1 126 ? 17.778 43.678 21.447 1.00 24.72 106 LYS B CA 1
ATOM 3091 C C . LYS B 1 126 ? 18.646 43.283 20.250 1.00 24.78 106 LYS B C 1
ATOM 3092 O O . LYS B 1 126 ? 19.587 44.004 19.879 1.00 25.27 106 LYS B O 1
ATOM 3096 N N . ASN B 1 127 ? 18.358 42.123 19.669 1.00 24.71 107 ASN B N 1
ATOM 3097 C CA . ASN B 1 127 ? 19.160 41.598 18.558 1.00 23.88 107 ASN B CA 1
ATOM 3098 C C . ASN B 1 127 ? 18.502 41.802 17.189 1.00 23.89 107 ASN B C 1
ATOM 3099 O O . ASN B 1 127 ? 18.877 41.167 16.204 1.00 23.73 107 ASN B O 1
ATOM 3104 N N . ASN B 1 128 ? 17.535 42.710 17.137 1.00 24.32 108 ASN B N 1
ATOM 3105 C CA . ASN B 1 128 ? 16.930 43.118 15.866 1.00 25.82 108 ASN B CA 1
ATOM 3106 C C . ASN B 1 128 ? 16.390 41.939 15.058 1.00 25.13 108 ASN B C 1
ATOM 3107 O O . ASN B 1 128 ? 16.559 41.895 13.818 1.00 25.17 108 ASN B O 1
ATOM 3112 N N . VAL B 1 129 ? 15.758 40.979 15.753 1.00 23.72 109 VAL B N 1
ATOM 3113 C CA . VAL B 1 129 ? 15.270 39.756 15.110 1.00 22.10 109 VAL B CA 1
ATOM 3114 C C . VAL B 1 129 ? 14.080 40.211 14.239 1.00 22.55 109 VAL B C 1
ATOM 3115 O O . VAL B 1 129 ? 13.218 40.943 14.731 1.00 23.93 109 VAL B O 1
ATOM 3119 N N . GLY B 1 130 ? 14.047 39.825 12.956 1.00 21.44 110 GLY B N 1
ATOM 3120 C CA . GLY B 1 130 ? 13.036 40.331 12.038 1.00 20.38 110 GLY B CA 1
ATOM 3121 C C . GLY B 1 130 ? 11.622 39.831 12.241 1.00 21.43 110 GLY B C 1
ATOM 3122 O O . GLY B 1 130 ? 10.645 40.566 11.937 1.00 20.19 110 GLY B O 1
ATOM 3123 N N . ARG B 1 131 ? 11.504 38.569 12.693 1.00 20.51 111 ARG B N 1
ATOM 3124 C CA . ARG B 1 131 ? 10.211 37.879 12.832 1.00 20.08 111 ARG B CA 1
ATOM 3125 C C . ARG B 1 131 ? 10.137 37.098 14.166 1.00 19.61 111 ARG B C 1
ATOM 3126 O O . ARG B 1 131 ? 11.066 36.418 14.526 1.00 20.02 111 ARG B O 1
ATOM 3134 N N . PHE B 1 132 ? 9.024 37.184 14.883 1.00 19.41 112 PHE B N 1
ATOM 3135 C CA . PHE B 1 132 ? 8.857 36.472 16.158 1.00 18.17 112 PHE B CA 1
ATOM 3136 C C . PHE B 1 132 ? 7.518 35.754 16.073 1.00 18.64 112 PHE B C 1
ATOM 3137 O O . PHE B 1 132 ? 6.513 36.384 15.747 1.00 18.32 112 PHE B O 1
ATOM 3145 N N . VAL B 1 133 ? 7.489 34.440 16.319 1.00 19.21 113 VAL B N 1
ATOM 3146 C CA . VAL B 1 133 ? 6.227 33.690 16.241 1.00 17.78 113 VAL B CA 1
ATOM 3147 C C . VAL B 1 133 ? 5.986 33.153 17.649 1.00 18.29 113 VAL B C 1
ATOM 3148 O O . VAL B 1 133 ? 6.889 32.562 18.272 1.00 18.14 113 VAL B O 1
ATOM 3152 N N . TYR B 1 134 ? 4.771 33.397 18.146 1.00 17.88 114 TYR B N 1
ATOM 3153 C CA . TYR B 1 134 ? 4.329 33.031 19.485 1.00 17.90 114 TYR B CA 1
ATOM 3154 C C . TYR B 1 134 ? 3.046 32.211 19.398 1.00 18.65 114 TYR B C 1
ATOM 3155 O O . TYR B 1 134 ? 2.345 32.285 18.391 1.00 18.63 114 TYR B O 1
ATOM 3164 N N . PHE B 1 135 ? 2.753 31.449 20.465 1.00 19.21 115 PHE B N 1
ATOM 3165 C CA . PHE B 1 135 ? 1.622 30.506 20.528 1.00 19.39 115 PHE B CA 1
ATOM 3166 C C . PHE B 1 135 ? 0.901 30.779 21.826 1.00 20.11 115 PHE B C 1
ATOM 3167 O O . PHE B 1 135 ? 1.525 30.839 22.893 1.00 19.76 115 PHE B O 1
ATOM 3175 N N . GLN B 1 136 ? -0.407 31.025 21.725 1.00 19.44 116 GLN B N 1
ATOM 3176 C CA . GLN B 1 136 ? -1.114 31.512 22.875 1.00 19.69 116 GLN B CA 1
ATOM 3177 C C . GLN B 1 136 ? -2.372 30.681 23.027 1.00 20.94 116 GLN B C 1
ATOM 3178 O O . GLN B 1 136 ? -2.939 30.210 22.022 1.00 20.24 116 GLN B O 1
ATOM 3184 N N . THR B 1 137 ? -2.800 30.488 24.281 1.00 21.00 117 THR B N 1
ATOM 3185 C CA . THR B 1 137 ? -4.067 29.800 24.568 1.00 20.93 117 THR B CA 1
ATOM 3186 C C . THR B 1 137 ? -5.313 30.707 24.430 1.00 21.62 117 THR B C 1
ATOM 3187 O O . THR B 1 137 ? -5.319 31.857 24.907 1.00 21.16 117 THR B O 1
ATOM 3191 N N . ALA B 1 138 ? -6.372 30.172 23.806 1.00 21.82 118 ALA B N 1
ATOM 3192 C CA . ALA B 1 138 ? -7.643 30.896 23.707 1.00 22.72 118 ALA B CA 1
ATOM 3193 C C . ALA B 1 138 ? -8.313 31.116 25.064 1.00 22.70 118 ALA B C 1
ATOM 3194 O O . ALA B 1 138 ? -9.287 31.863 25.151 1.00 23.66 118 ALA B O 1
ATOM 3196 N N . LEU B 1 139 ? -7.777 30.503 26.131 1.00 23.07 119 LEU B N 1
ATOM 3197 C CA . LEU B 1 139 ? -8.139 30.874 27.531 1.00 21.32 119 LEU B CA 1
ATOM 3198 C C . LEU B 1 139 ? -7.821 32.309 27.937 1.00 21.60 119 LEU B C 1
ATOM 3199 O O . LEU B 1 139 ? -8.356 32.790 28.957 1.00 21.69 119 LEU B O 1
ATOM 3204 N N . CYS B 1 140 ? -6.995 33.015 27.156 1.00 21.57 120 CYS B N 1
ATOM 3205 C CA . CYS B 1 140 ? -6.881 34.494 27.272 1.00 21.66 120 CYS B CA 1
ATOM 3206 C C . CYS B 1 140 ? -8.257 35.203 27.290 1.00 22.21 120 CYS B C 1
ATOM 3207 O O . CYS B 1 140 ? -8.406 36.288 27.898 1.00 20.65 120 CYS B O 1
ATOM 3210 N N . TYR B 1 141 ? -9.234 34.567 26.617 1.00 22.93 121 TYR B N 1
ATOM 3211 C CA . TYR B 1 141 ? -10.625 35.068 26.496 1.00 25.03 121 TYR B CA 1
ATOM 3212 C C . TYR B 1 141 ? -11.543 34.722 27.646 1.00 25.83 121 TYR B C 1
ATOM 3213 O O . TYR B 1 141 ? -12.635 35.256 27.718 1.00 26.38 121 TYR B O 1
ATOM 3222 N N . GLY B 1 142 ? -11.120 33.807 28.511 1.00 27.50 122 GLY B N 1
ATOM 3223 C CA . GLY B 1 142 ? -11.962 33.315 29.595 1.00 28.00 122 GLY B CA 1
ATOM 3224 C C . GLY B 1 142 ? -12.479 31.935 29.285 1.00 28.48 122 GLY B C 1
ATOM 3225 O O . GLY B 1 142 ? -12.412 31.501 28.155 1.00 29.02 122 GLY B O 1
ATOM 3226 N N . VAL B 1 143 ? -12.998 31.248 30.295 1.00 29.25 123 VAL B N 1
ATOM 3227 C CA . VAL B 1 143 ? -13.593 29.900 30.137 1.00 31.63 123 VAL B CA 1
ATOM 3228 C C . VAL B 1 143 ? -14.965 29.914 29.426 1.00 32.05 123 VAL B C 1
ATOM 3229 O O . VAL B 1 143 ? -15.328 28.955 28.768 1.00 32.56 123 VAL B O 1
ATOM 3233 N N . LYS B 1 144 ? -15.734 30.984 29.578 1.00 33.05 124 LYS B N 1
ATOM 3234 C CA . LYS B 1 144 ? -17.025 31.048 28.900 1.00 35.04 124 LYS B CA 1
ATOM 3235 C C . LYS B 1 144 ? -17.120 32.386 28.196 1.00 34.81 124 LYS B C 1
ATOM 3236 O O . LYS B 1 144 ? -17.601 33.355 28.792 1.00 35.65 124 LYS B O 1
ATOM 3242 N N . PRO B 1 145 ? -16.669 32.446 26.922 1.00 35.09 125 PRO B N 1
ATOM 3243 C CA . PRO B 1 145 ? -16.686 33.697 26.142 1.00 34.91 125 PRO B CA 1
ATOM 3244 C C . PRO B 1 145 ? -18.091 34.253 25.877 1.00 35.14 125 PRO B C 1
ATOM 3245 O O . PRO B 1 145 ? -19.068 33.508 25.926 1.00 35.37 125 PRO B O 1
ATOM 3249 N N . ILE B 1 146 ? -18.158 35.561 25.611 1.00 35.11 126 ILE B N 1
ATOM 3250 C CA . ILE B 1 146 ? -19.405 36.305 25.395 1.00 35.20 126 ILE B CA 1
ATOM 3251 C C . ILE B 1 146 ? -19.662 36.588 23.904 1.00 35.44 126 ILE B C 1
ATOM 3252 O O . ILE B 1 146 ? -20.621 37.302 23.541 1.00 35.38 126 ILE B O 1
ATOM 3257 N N . GLN B 1 147 ? -18.802 36.035 23.040 1.00 34.29 127 GLN B N 1
ATOM 3258 C CA . GLN B 1 147 ? -19.058 36.024 21.603 1.00 33.79 127 GLN B CA 1
ATOM 3259 C C . GLN B 1 147 ? -19.005 34.580 21.140 1.00 33.58 127 GLN B C 1
ATOM 3260 O O . GLN B 1 147 ? -18.263 33.769 21.705 1.00 33.53 127 GLN B O 1
ATOM 3266 N N . GLN B 1 148 ? -19.809 34.269 20.131 1.00 33.13 128 GLN B N 1
ATOM 3267 C CA . GLN B 1 148 ? -19.771 32.996 19.428 1.00 32.73 128 GLN B CA 1
ATOM 3268 C C . GLN B 1 148 ? -20.154 33.250 17.982 1.00 32.74 128 GLN B C 1
ATOM 3269 O O . GLN B 1 148 ? -21.306 33.603 17.732 1.00 33.39 128 GLN B O 1
ATOM 3275 N N . PRO B 1 149 ? -19.197 33.076 17.021 1.00 33.44 129 PRO B N 1
ATOM 3276 C CA . PRO B 1 149 ? -17.760 32.711 17.255 1.00 32.76 129 PRO B CA 1
ATOM 3277 C C . PRO B 1 149 ? -16.945 33.791 17.991 1.00 31.44 129 PRO B C 1
ATOM 3278 O O . PRO B 1 149 ? -17.312 34.961 17.950 1.00 31.26 129 PRO B O 1
ATOM 3282 N N . VAL B 1 150 ? -15.862 33.395 18.671 1.00 30.54 130 VAL B N 1
ATOM 3283 C CA . VAL B 1 150 ? -15.013 34.346 19.386 1.00 29.01 130 VAL B CA 1
ATOM 3284 C C . VAL B 1 150 ? -14.199 35.107 18.345 1.00 28.21 130 VAL B C 1
ATOM 3285 O O . VAL B 1 150 ? -13.568 34.511 17.465 1.00 27.03 130 VAL B O 1
ATOM 3289 N N . ARG B 1 151 ? -14.227 36.428 18.456 1.00 27.78 131 ARG B N 1
ATOM 3290 C CA . ARG B 1 151 ? -13.483 37.317 17.564 1.00 27.24 131 ARG B CA 1
ATOM 3291 C C . ARG B 1 151 ? -12.203 37.809 18.257 1.00 28.06 131 ARG B C 1
ATOM 3292 O O . ARG B 1 151 ? -12.050 37.706 19.501 1.00 27.48 131 ARG B O 1
ATOM 3300 N N . LEU B 1 152 ? -11.303 38.378 17.456 1.00 28.14 132 LEU B N 1
ATOM 3301 C CA . LEU B 1 152 ? -10.034 38.821 17.973 1.00 29.23 132 LEU B CA 1
ATOM 3302 C C . LEU B 1 152 ? -10.158 40.058 18.867 1.00 30.83 132 LEU B C 1
ATOM 3303 O O . LEU B 1 152 ? -9.202 40.382 19.590 1.00 31.14 132 LEU B O 1
ATOM 3308 N N . ASP B 1 153 ? -11.340 40.707 18.861 1.00 30.44 133 ASP B N 1
ATOM 3309 C CA . ASP B 1 153 ? -11.544 41.862 19.710 1.00 30.56 133 ASP B CA 1
ATOM 3310 C C . ASP B 1 153 ? -12.258 41.519 21.008 1.00 30.70 133 ASP B C 1
ATOM 3311 O O . ASP B 1 153 ? -12.582 42.405 21.814 1.00 30.96 133 ASP B O 1
ATOM 3316 N N . HIS B 1 154 ? -12.492 40.227 21.212 1.00 30.19 134 HIS B N 1
ATOM 3317 C CA . HIS B 1 154 ? -13.092 39.741 22.451 1.00 30.21 134 HIS B CA 1
ATOM 3318 C C . HIS B 1 154 ? -12.283 40.233 23.638 1.00 29.95 134 HIS B C 1
ATOM 3319 O O . HIS B 1 154 ? -11.042 40.206 23.599 1.00 30.58 134 HIS B O 1
ATOM 3326 N N . PRO B 1 155 ? -12.984 40.702 24.689 1.00 30.25 135 PRO B N 1
ATOM 3327 C CA . PRO B 1 155 ? -12.368 41.157 25.920 1.00 30.06 135 PRO B CA 1
ATOM 3328 C C . PRO B 1 155 ? -11.454 40.078 26.514 1.00 29.44 135 PRO B C 1
ATOM 3329 O O . PRO B 1 155 ? -11.753 38.886 26.472 1.00 29.15 135 PRO B O 1
ATOM 3333 N N . ARG B 1 156 ? -10.336 40.514 27.040 1.00 29.70 136 ARG B N 1
ATOM 3334 C CA . ARG B 1 156 ? -9.370 39.610 27.674 1.00 29.31 136 ARG B CA 1
ATOM 3335 C C . ARG B 1 156 ? -9.785 39.346 29.126 1.00 27.78 136 ARG B C 1
ATOM 3336 O O . ARG B 1 156 ? -10.012 40.276 29.916 1.00 28.68 136 ARG B O 1
ATOM 3344 N N . ASN B 1 157 ? -9.899 38.071 29.461 1.00 26.26 137 ASN B N 1
ATOM 3345 C CA . ASN B 1 157 ? -10.279 37.621 30.784 0.50 24.32 137 ASN B CA 1
ATOM 3346 C C . ASN B 1 157 ? -9.357 36.461 31.195 1.00 24.35 137 ASN B C 1
ATOM 3347 O O . ASN B 1 157 ? -9.809 35.328 31.330 1.00 23.60 137 ASN B O 1
ATOM 3352 N N . PRO B 1 158 ? -8.032 36.729 31.343 1.00 23.38 138 PRO B N 1
ATOM 3353 C CA . PRO B 1 158 ? -7.077 35.619 31.530 1.00 23.74 138 PRO B CA 1
ATOM 3354 C C . PRO B 1 158 ? -6.949 35.039 32.945 1.00 23.41 138 PRO B C 1
ATOM 3355 O O . PRO B 1 158 ? -6.215 34.070 33.117 1.00 24.80 138 PRO B O 1
ATOM 3359 N N . ALA B 1 159 ? -7.634 35.614 33.941 1.00 22.59 139 ALA B N 1
ATOM 3360 C CA . ALA B 1 159 ? -7.439 35.226 35.340 1.00 21.83 139 ALA B CA 1
ATOM 3361 C C . ALA B 1 159 ? -8.239 34.006 35.757 1.00 22.01 139 ALA B C 1
ATOM 3362 O O . ALA B 1 159 ? -8.844 33.967 36.815 1.00 23.14 139 ALA B O 1
ATOM 3364 N N . ASN B 1 160 ? -8.212 32.972 34.925 1.00 22.45 140 ASN B N 1
ATOM 3365 C CA . ASN B 1 160 ? -8.904 31.722 35.212 1.00 21.60 140 ASN B CA 1
ATOM 3366 C C . ASN B 1 160 ? -8.031 30.512 35.475 1.00 22.13 140 ASN B C 1
ATOM 3367 O O . ASN B 1 160 ? -8.560 29.419 35.703 1.00 20.68 140 ASN B O 1
ATOM 3372 N N . SER B 1 161 ? -6.698 30.684 35.403 1.00 21.46 141 SER B N 1
ATOM 3373 C CA . SER B 1 161 ? -5.751 29.609 35.686 1.00 20.75 141 SER B CA 1
ATOM 3374 C C . SER B 1 161 ? -4.379 30.237 35.705 1.00 20.50 141 SER B C 1
ATOM 3375 O O . SER B 1 161 ? -4.191 31.318 35.193 1.00 20.51 141 SER B O 1
ATOM 3378 N N . SER B 1 162 ? -3.435 29.576 36.354 1.00 20.92 142 SER B N 1
ATOM 3379 C CA . SER B 1 162 ? -2.056 30.025 36.350 1.00 20.10 142 SER B CA 1
ATOM 3380 C C . SER B 1 162 ? -1.506 30.073 34.919 1.00 20.62 142 SER B C 1
ATOM 3381 O O . SER B 1 162 ? -0.799 31.023 34.517 1.00 21.64 142 SER B O 1
ATOM 3384 N N . TYR B 1 163 ? -1.797 29.019 34.159 1.00 20.42 143 TYR B N 1
ATOM 3385 C CA . TYR B 1 163 ? -1.451 28.905 32.759 1.00 20.02 143 TYR B CA 1
ATOM 3386 C C . TYR B 1 163 ? -1.912 30.121 31.916 1.00 19.62 143 TYR B C 1
ATOM 3387 O O . TYR B 1 163 ? -1.088 30.783 31.293 1.00 19.06 143 TYR B O 1
ATOM 3396 N N . ALA B 1 164 ? -3.211 30.419 31.914 1.00 19.46 144 ALA B N 1
ATOM 3397 C CA . ALA B 1 164 ? -3.723 31.554 31.153 1.00 19.59 144 ALA B CA 1
ATOM 3398 C C . ALA B 1 164 ? -3.148 32.907 31.592 1.00 20.30 144 ALA B C 1
ATOM 3399 O O . ALA B 1 164 ? -2.850 33.741 30.733 1.00 21.91 144 ALA B O 1
ATOM 3401 N N . ILE B 1 165 ? -3.023 33.140 32.906 1.00 20.25 145 ILE B N 1
ATOM 3402 C CA . ILE B 1 165 ? -2.537 34.408 33.417 1.00 20.07 145 ILE B CA 1
ATOM 3403 C C . ILE B 1 165 ? -1.074 34.609 32.939 1.00 19.69 145 ILE B C 1
ATOM 3404 O O . ILE B 1 165 ? -0.721 35.669 32.438 1.00 19.61 145 ILE B O 1
ATOM 3409 N N . SER B 1 166 ? -0.226 33.588 33.118 1.00 18.86 146 SER B N 1
ATOM 3410 C CA . SER B 1 166 ? 1.218 33.715 32.777 1.00 17.11 146 SER B CA 1
ATOM 3411 C C . SER B 1 166 ? 1.496 33.668 31.243 1.00 17.18 146 SER B C 1
ATOM 3412 O O . SER B 1 166 ? 2.315 34.401 30.740 1.00 17.01 146 SER B O 1
ATOM 3415 N N . LYS B 1 167 ? 0.785 32.838 30.491 1.00 18.23 147 LYS B N 1
ATOM 3416 C CA . LYS B 1 167 ? 0.788 32.945 29.019 1.00 17.30 147 LYS B CA 1
ATOM 3417 C C . LYS B 1 167 ? 0.405 34.350 28.474 1.00 17.54 147 LYS B C 1
ATOM 3418 O O . LYS B 1 167 ? 0.957 34.827 27.471 1.00 16.33 147 LYS B O 1
ATOM 3424 N N . SER B 1 168 ? -0.564 34.995 29.112 1.00 17.13 148 SER B N 1
ATOM 3425 C CA . SER B 1 168 ? -1.101 36.241 28.594 1.00 17.03 148 SER B CA 1
ATOM 3426 C C . SER B 1 168 ? -0.211 37.394 28.963 1.00 17.19 148 SER B C 1
ATOM 3427 O O . SER B 1 168 ? -0.125 38.338 28.214 1.00 18.25 148 SER B O 1
ATOM 3430 N N . ALA B 1 169 ? 0.439 37.340 30.123 1.00 18.61 149 ALA B N 1
ATOM 3431 C CA . ALA B 1 169 ? 1.552 38.279 30.453 1.00 18.36 149 ALA B CA 1
ATOM 3432 C C . ALA B 1 169 ? 2.667 38.228 29.414 1.00 19.14 149 ALA B C 1
ATOM 3433 O O . ALA B 1 169 ? 3.142 39.251 28.957 1.00 19.14 149 ALA B O 1
ATOM 3435 N N . ASN B 1 170 ? 3.078 37.021 29.027 1.00 19.43 150 ASN B N 1
ATOM 3436 C CA . ASN B 1 170 ? 4.058 36.853 27.976 1.00 19.26 150 ASN B CA 1
ATOM 3437 C C . ASN B 1 170 ? 3.557 37.476 26.684 1.00 20.46 150 ASN B C 1
ATOM 3438 O O . ASN B 1 170 ? 4.313 38.168 26.003 1.00 20.78 150 ASN B O 1
ATOM 3443 N N . GLU B 1 171 ? 2.289 37.216 26.316 1.00 19.96 151 GLU B N 1
ATOM 3444 C CA . GLU B 1 171 ? 1.719 37.875 25.147 1.00 20.08 151 GLU B CA 1
ATOM 3445 C C . GLU B 1 171 ? 1.792 39.405 25.234 1.00 19.71 151 GLU B C 1
ATOM 3446 O O . GLU B 1 171 ? 2.152 40.049 24.257 1.00 20.91 151 GLU B O 1
ATOM 3452 N N . ASP B 1 172 ? 1.409 39.986 26.375 1.00 19.51 152 ASP B N 1
ATOM 3453 C CA . ASP B 1 172 ? 1.494 41.423 26.616 1.00 19.59 152 ASP B CA 1
ATOM 3454 C C . ASP B 1 172 ? 2.919 42.001 26.304 1.00 20.34 152 ASP B C 1
ATOM 3455 O O . ASP B 1 172 ? 3.030 43.067 25.726 1.00 19.95 152 ASP B O 1
ATOM 3460 N N . TYR B 1 173 ? 3.984 41.327 26.749 1.00 19.77 153 TYR B N 1
ATOM 3461 C CA . TYR B 1 173 ? 5.384 41.796 26.516 1.00 20.50 153 TYR B CA 1
ATOM 3462 C C . TYR B 1 173 ? 5.717 41.794 25.034 1.00 20.61 153 TYR B C 1
ATOM 3463 O O . TYR B 1 173 ? 6.393 42.699 24.550 1.00 20.64 153 TYR B O 1
ATOM 3472 N N . LEU B 1 174 ? 5.166 40.812 24.314 1.00 20.04 154 LEU B N 1
ATOM 3473 C CA . LEU B 1 174 ? 5.391 40.666 22.876 1.00 20.89 154 LEU B CA 1
ATOM 3474 C C . LEU B 1 174 ? 4.771 41.851 22.134 1.00 20.66 154 LEU B C 1
ATOM 3475 O O . LEU B 1 174 ? 5.428 42.504 21.307 1.00 20.99 154 LEU B O 1
ATOM 3480 N N . GLU B 1 175 ? 3.510 42.099 22.419 1.00 20.86 155 GLU B N 1
ATOM 3481 C CA . GLU B 1 175 ? 2.787 43.263 21.909 1.00 21.50 155 GLU B CA 1
ATOM 3482 C C . GLU B 1 175 ? 3.510 44.541 22.269 1.00 20.88 155 GLU B C 1
ATOM 3483 O O . GLU B 1 175 ? 3.682 45.385 21.428 1.00 22.70 155 GLU B O 1
ATOM 3489 N N . TYR B 1 176 ? 3.940 44.675 23.512 1.00 21.21 156 TYR B N 1
ATOM 3490 C CA . TYR B 1 176 ? 4.620 45.879 23.976 1.00 20.51 156 TYR B CA 1
ATOM 3491 C C . TYR B 1 176 ? 6.026 46.075 23.351 1.00 21.73 156 TYR B C 1
ATOM 3492 O O . TYR B 1 176 ? 6.446 47.221 23.149 1.00 21.86 156 TYR B O 1
ATOM 3501 N N . SER B 1 177 ? 6.732 44.985 23.039 1.00 20.71 157 SER B N 1
ATOM 3502 C CA . SER B 1 177 ? 8.127 45.056 22.550 1.00 21.73 157 SER B CA 1
ATOM 3503 C C . SER B 1 177 ? 8.420 45.895 21.271 1.00 21.95 157 SER B C 1
ATOM 3504 O O . SER B 1 177 ? 9.540 46.394 21.094 1.00 23.74 157 SER B O 1
ATOM 3507 N N . GLY B 1 178 ? 7.460 46.000 20.361 1.00 22.91 158 GLY B N 1
ATOM 3508 C CA . GLY B 1 178 ? 7.701 46.635 19.076 1.00 23.30 158 GLY B CA 1
ATOM 3509 C C . GLY B 1 178 ? 8.141 45.640 17.995 1.00 23.72 158 GLY B C 1
ATOM 3510 O O . GLY B 1 178 ? 8.259 46.019 16.838 1.00 25.23 158 GLY B O 1
ATOM 3511 N N . LEU B 1 179 ? 8.351 44.371 18.356 1.00 23.41 159 LEU B N 1
ATOM 3512 C CA . LEU B 1 179 ? 8.711 43.303 17.390 1.00 23.16 159 LEU B CA 1
ATOM 3513 C C . LEU B 1 179 ? 7.666 43.091 16.298 1.00 23.87 159 LEU B C 1
ATOM 3514 O O . LEU B 1 179 ? 6.444 43.314 16.516 1.00 24.32 159 LEU B O 1
ATOM 3519 N N . ASP B 1 180 ? 8.130 42.674 15.113 1.00 24.27 160 ASP B N 1
ATOM 3520 C CA . ASP B 1 180 ? 7.228 42.186 14.066 1.00 24.74 160 ASP B CA 1
ATOM 3521 C C . ASP B 1 180 ? 6.879 40.739 14.371 1.00 24.65 160 ASP B C 1
ATOM 3522 O O . ASP B 1 180 ? 7.653 39.821 14.074 1.00 24.98 160 ASP B O 1
ATOM 3527 N N . PHE B 1 181 ? 5.706 40.528 14.955 1.00 23.73 161 PHE B N 1
ATOM 3528 C CA . PHE B 1 181 ? 5.348 39.217 15.461 1.00 22.22 161 PHE B CA 1
ATOM 3529 C C . PHE B 1 181 ? 4.065 38.720 14.801 1.00 21.75 161 PHE B C 1
ATOM 3530 O O . PHE B 1 181 ? 3.276 39.506 14.270 1.00 21.18 161 PHE B O 1
ATOM 3538 N N . VAL B 1 182 ? 3.895 37.405 14.851 1.00 21.39 162 VAL B N 1
ATOM 3539 C CA . VAL B 1 182 ? 2.616 36.706 14.628 1.00 20.71 162 VAL B CA 1
ATOM 3540 C C . VAL B 1 182 ? 2.358 35.908 15.916 1.00 20.70 162 VAL B C 1
ATOM 3541 O O . VAL B 1 182 ? 3.266 35.233 16.429 1.00 19.82 162 VAL B O 1
ATOM 3545 N N . THR B 1 183 ? 1.152 36.046 16.471 1.00 20.32 163 THR B N 1
ATOM 3546 C CA . THR B 1 183 ? 0.705 35.160 17.545 1.00 19.35 163 THR B CA 1
ATOM 3547 C C . THR B 1 183 ? -0.389 34.273 16.982 1.00 20.02 163 THR B C 1
ATOM 3548 O O . THR B 1 183 ? -1.365 34.783 16.452 1.00 18.77 163 THR B O 1
ATOM 3552 N N . PHE B 1 184 ? -0.198 32.956 17.089 1.00 19.85 164 PHE B N 1
ATOM 3553 C CA . PHE B 1 184 ? -1.281 32.010 16.845 1.00 19.96 164 PHE B CA 1
ATOM 3554 C C . PHE B 1 184 ? -1.992 31.711 18.165 1.00 20.28 164 PHE B C 1
ATOM 3555 O O . PHE B 1 184 ? -1.384 31.233 19.121 1.00 18.80 164 PHE B O 1
ATOM 3563 N N . ARG B 1 185 ? -3.267 32.082 18.212 1.00 21.37 165 ARG B N 1
ATOM 3564 C CA . ARG B 1 185 ? -4.133 31.844 19.389 1.00 20.58 165 ARG B CA 1
ATOM 3565 C C . ARG B 1 185 ? -4.868 30.557 19.118 1.00 21.04 165 ARG B C 1
ATOM 3566 O O . ARG B 1 185 ? -5.457 30.383 18.050 1.00 20.15 165 ARG B O 1
ATOM 3574 N N . LEU B 1 186 ? -4.789 29.625 20.056 1.00 20.76 166 LEU B N 1
ATOM 3575 C CA . LEU B 1 186 ? -5.250 28.282 19.742 1.00 20.94 166 LEU B CA 1
ATOM 3576 C C . LEU B 1 186 ? -6.164 27.758 20.822 1.00 20.98 166 LEU B C 1
ATOM 3577 O O . LEU B 1 186 ? -6.079 28.183 21.966 1.00 21.13 166 LEU B O 1
ATOM 3582 N N . ALA B 1 187 ? -7.042 26.836 20.421 1.00 22.00 167 ALA B N 1
ATOM 3583 C CA . ALA B 1 187 ? -7.857 26.031 21.325 1.00 22.34 167 ALA B CA 1
ATOM 3584 C C . ALA B 1 187 ? -7.036 24.817 21.733 1.00 23.02 167 ALA B C 1
ATOM 3585 O O . ALA B 1 187 ? -6.443 24.807 22.830 1.00 25.44 167 ALA B O 1
ATOM 3587 N N . ASN B 1 188 ? -6.986 23.788 20.895 1.00 22.18 168 ASN B N 1
ATOM 3588 C CA . ASN B 1 188 ? -6.218 22.576 21.209 1.00 22.24 168 ASN B CA 1
ATOM 3589 C C . ASN B 1 188 ? -5.405 22.171 19.987 1.00 20.89 168 ASN B C 1
ATOM 3590 O O . ASN B 1 188 ? -5.943 22.117 18.895 1.00 21.11 168 ASN B O 1
ATOM 3595 N N . VAL B 1 189 ? -4.136 21.874 20.198 1.00 20.01 169 VAL B N 1
ATOM 3596 C CA . VAL B 1 189 ? -3.236 21.327 19.164 1.00 20.44 169 VAL B CA 1
ATOM 3597 C C . VAL B 1 189 ? -2.896 19.857 19.510 1.00 21.53 169 VAL B C 1
ATOM 3598 O O . VAL B 1 189 ? -2.471 19.544 20.634 1.00 22.14 169 VAL B O 1
ATOM 3602 N N . VAL B 1 190 ? -3.072 18.953 18.546 1.00 21.93 170 VAL B N 1
ATOM 3603 C CA . VAL B 1 190 ? -3.027 17.517 18.803 1.00 21.95 170 VAL B CA 1
ATOM 3604 C C . VAL B 1 190 ? -2.344 16.841 17.623 1.00 22.79 170 VAL B C 1
ATOM 3605 O O . VAL B 1 190 ? -2.148 17.467 16.552 1.00 21.79 170 VAL B O 1
ATOM 3609 N N . GLY B 1 191 ? -1.969 15.578 17.825 1.00 22.09 171 GLY B N 1
ATOM 3610 C CA . GLY B 1 191 ? -1.192 14.844 16.840 1.00 22.14 171 GLY B CA 1
ATOM 3611 C C . GLY B 1 191 ? -0.001 14.181 17.501 1.00 22.29 171 GLY B C 1
ATOM 3612 O O . GLY B 1 191 ? 0.048 14.089 18.726 1.00 21.94 171 GLY B O 1
ATOM 3613 N N . PRO B 1 192 ? 0.991 13.720 16.704 1.00 22.57 172 PRO B N 1
ATOM 3614 C CA . PRO B 1 192 ? 2.150 13.088 17.323 1.00 21.46 172 PRO B CA 1
ATOM 3615 C C . PRO B 1 192 ? 2.829 14.072 18.273 1.00 22.54 172 PRO B C 1
ATOM 3616 O O . PRO B 1 192 ? 2.860 15.279 17.979 1.00 21.86 172 PRO B O 1
ATOM 3620 N N . ARG B 1 193 ? 3.339 13.561 19.401 1.00 22.32 173 ARG B N 1
ATOM 3621 C CA . ARG B 1 193 ? 4.106 14.370 20.359 1.00 22.92 173 ARG B CA 1
ATOM 3622 C C . ARG B 1 193 ? 3.233 15.215 21.300 1.00 23.07 173 ARG B C 1
ATOM 3623 O O . ARG B 1 193 ? 3.757 15.934 22.146 1.00 23.68 173 ARG B O 1
ATOM 3631 N N . ASN B 1 194 ? 1.920 15.103 21.154 1.00 23.55 174 ASN B N 1
ATOM 3632 C CA . ASN B 1 194 ? 0.960 15.719 22.059 1.00 24.38 174 ASN B CA 1
ATOM 3633 C C . ASN B 1 194 ? 1.037 14.951 23.378 1.00 25.42 174 ASN B C 1
ATOM 3634 O O . ASN B 1 194 ? 0.763 13.750 23.420 1.00 25.56 174 ASN B O 1
ATOM 3639 N N . VAL B 1 195 ? 1.451 15.646 24.440 1.00 27.07 175 VAL B N 1
ATOM 3640 C CA . VAL B 1 195 ? 1.615 15.026 25.744 1.00 28.51 175 VAL B CA 1
ATOM 3641 C C . VAL B 1 195 ? 0.560 15.516 26.742 1.00 30.12 175 VAL B C 1
ATOM 3642 O O . VAL B 1 195 ? 0.532 15.054 27.880 1.00 32.37 175 VAL B O 1
ATOM 3646 N N . SER B 1 196 ? -0.338 16.405 26.331 1.00 30.38 176 SER B N 1
ATOM 3647 C CA . SER B 1 196 ? -1.330 16.917 27.270 1.00 31.63 176 SER B CA 1
ATOM 3648 C C . SER B 1 196 ? -2.747 16.853 26.731 1.00 31.18 176 SER B C 1
ATOM 3649 O O . SER B 1 196 ? -2.971 16.804 25.520 1.00 33.07 176 SER B O 1
ATOM 3652 N N . GLY B 1 197 ? -3.720 16.884 27.616 1.00 30.03 177 GLY B N 1
ATOM 3653 C CA . GLY B 1 197 ? -5.098 16.990 27.192 1.00 28.63 177 GLY B CA 1
ATOM 3654 C C . GLY B 1 197 ? -5.693 15.604 27.026 1.00 28.42 177 GLY B C 1
ATOM 3655 O O . GLY B 1 197 ? -5.066 14.621 27.399 1.00 27.98 177 GLY B O 1
ATOM 3656 N N . PRO B 1 198 ? -6.918 15.522 26.474 1.00 27.96 178 PRO B N 1
ATOM 3657 C CA . PRO B 1 198 ? -7.652 14.235 26.462 1.00 28.17 178 PRO B CA 1
ATOM 3658 C C . PRO B 1 198 ? -7.052 13.148 25.610 1.00 27.34 178 PRO B C 1
ATOM 3659 O O . PRO B 1 198 ? -7.194 11.976 25.932 1.00 26.71 178 PRO B O 1
ATOM 3663 N N . LEU B 1 199 ? -6.352 13.524 24.547 1.00 26.99 179 LEU B N 1
ATOM 3664 C CA . LEU B 1 199 ? -5.975 12.533 23.536 1.00 27.28 179 LEU B CA 1
ATOM 3665 C C . LEU B 1 199 ? -5.001 11.473 24.054 1.00 26.10 179 LEU B C 1
ATOM 3666 O O . LEU B 1 199 ? -5.258 10.278 23.885 1.00 26.44 179 LEU B O 1
ATOM 3671 N N . PRO B 1 200 ? -3.874 11.892 24.675 1.00 27.07 180 PRO B N 1
ATOM 3672 C CA . PRO B 1 200 ? -3.008 10.886 25.296 1.00 26.94 180 PRO B CA 1
ATOM 3673 C C . PRO B 1 200 ? -3.668 10.106 26.437 1.00 26.22 180 PRO B C 1
ATOM 3674 O O . PRO B 1 200 ? -3.338 8.957 26.644 1.00 27.27 180 PRO B O 1
ATOM 3678 N N . ILE B 1 201 ? -4.621 10.711 27.133 1.00 26.33 181 ILE B N 1
ATOM 3679 C CA . ILE B 1 201 ? -5.376 10.041 28.207 1.00 26.88 181 ILE B CA 1
ATOM 3680 C C . ILE B 1 201 ? -6.324 8.958 27.666 1.00 25.86 181 ILE B C 1
ATOM 3681 O O . ILE B 1 201 ? -6.354 7.838 28.169 1.00 26.37 181 ILE B O 1
ATOM 3686 N N . PHE B 1 202 ? -7.074 9.284 26.635 1.00 25.16 182 PHE B N 1
ATOM 3687 C CA . PHE B 1 202 ? -7.885 8.300 25.945 1.00 25.19 182 PHE B CA 1
ATOM 3688 C C . PHE B 1 202 ? -7.054 7.089 25.499 1.00 25.65 182 PHE B C 1
ATOM 3689 O O . PHE B 1 202 ? -7.421 5.921 25.762 1.00 25.27 182 PHE B O 1
ATOM 3697 N N . PHE B 1 203 ? -5.929 7.355 24.838 1.00 25.76 183 PHE B N 1
ATOM 3698 C CA . PHE B 1 203 ? -5.090 6.261 24.328 1.00 25.49 183 PHE B CA 1
ATOM 3699 C C . PHE B 1 203 ? -4.608 5.337 25.447 1.00 25.38 183 PHE B C 1
ATOM 3700 O O . PHE B 1 203 ? -4.746 4.116 25.367 1.00 25.13 183 PHE B O 1
ATOM 3708 N N . GLN B 1 204 ? -4.000 5.920 26.474 1.00 26.42 184 GLN B N 1
ATOM 3709 C CA . GLN B 1 204 ? -3.514 5.148 27.618 1.00 26.77 184 GLN B CA 1
ATOM 3710 C C . GLN B 1 204 ? -4.611 4.343 28.343 1.00 26.10 184 GLN B C 1
ATOM 3711 O O . GLN B 1 204 ? -4.452 3.155 28.557 1.00 26.88 184 GLN B O 1
ATOM 3717 N N . ARG B 1 205 ? -5.710 4.996 28.713 1.00 25.07 185 ARG B N 1
ATOM 3718 C CA . ARG B 1 205 ? -6.801 4.339 29.408 1.00 24.19 185 ARG B CA 1
ATOM 3719 C C . ARG B 1 205 ? -7.464 3.284 28.539 1.00 24.00 185 ARG B C 1
ATOM 3720 O O . ARG B 1 205 ? -7.789 2.207 29.046 1.00 23.88 185 ARG B O 1
ATOM 3728 N N . LEU B 1 206 ? -7.593 3.545 27.235 1.00 23.39 186 LEU B N 1
ATOM 3729 C CA . LEU B 1 206 ? -8.161 2.528 26.317 1.00 24.15 186 LEU B CA 1
ATOM 3730 C C . LEU B 1 206 ? -7.276 1.304 26.159 1.00 24.78 186 LEU B C 1
ATOM 3731 O O . LEU B 1 206 ? -7.776 0.178 26.055 1.00 25.46 186 LEU B O 1
ATOM 3736 N N . SER B 1 207 ? -5.969 1.518 26.104 1.00 25.50 187 SER B N 1
ATOM 3737 C CA . SER B 1 207 ? -5.040 0.411 25.989 1.00 27.05 187 SER B CA 1
ATOM 3738 C C . SER B 1 207 ? -4.867 -0.356 27.317 1.00 27.22 187 SER B C 1
ATOM 3739 O O . SER B 1 207 ? -4.445 -1.527 27.296 1.00 27.42 187 SER B O 1
ATOM 3742 N N . GLU B 1 208 ? -5.219 0.272 28.449 1.00 27.08 188 GLU B N 1
ATOM 3743 C CA . GLU B 1 208 ? -5.259 -0.414 29.747 1.00 28.00 188 GLU B CA 1
ATOM 3744 C C . GLU B 1 208 ? -6.649 -0.989 30.105 1.00 28.85 188 GLU B C 1
ATOM 3745 O O . GLU B 1 208 ? -6.815 -1.662 31.124 1.00 30.09 188 GLU B O 1
ATOM 3751 N N . GLY B 1 209 ? -7.640 -0.762 29.256 1.00 28.82 189 GLY B N 1
ATOM 3752 C CA . GLY B 1 209 ? -8.979 -1.294 29.488 1.00 28.54 189 GLY B CA 1
ATOM 3753 C C . GLY B 1 209 ? -9.749 -0.557 30.570 1.00 28.56 189 GLY B C 1
ATOM 3754 O O . GLY B 1 209 ? -10.643 -1.127 31.195 1.00 28.00 189 GLY B O 1
ATOM 3755 N N . LYS B 1 210 ? -9.400 0.716 30.773 1.00 28.65 190 LYS B N 1
ATOM 3756 C CA . LYS B 1 210 ? -9.945 1.557 31.852 1.00 27.50 190 LYS B CA 1
ATOM 3757 C C . LYS B 1 210 ? -11.013 2.465 31.281 1.00 28.26 190 LYS B C 1
ATOM 3758 O O . LYS B 1 210 ? -10.892 2.909 30.140 1.00 29.41 190 LYS B O 1
ATOM 3764 N N . LYS B 1 211 ? -12.042 2.757 32.077 1.00 27.74 191 LYS B N 1
ATOM 3765 C CA . LYS B 1 211 ? -13.118 3.632 31.668 1.00 28.08 191 LYS B CA 1
ATOM 3766 C C . LYS B 1 211 ? -12.620 5.071 31.383 1.00 27.60 191 LYS B C 1
ATOM 3767 O O . LYS B 1 211 ? -11.918 5.683 32.205 1.00 26.91 191 LYS B O 1
ATOM 3773 N N . CYS B 1 212 ? -13.024 5.594 30.222 1.00 27.48 192 CYS B N 1
ATOM 3774 C CA . CYS B 1 212 ? -12.778 6.988 29.842 1.00 27.34 192 CYS B CA 1
ATOM 3775 C C . CYS B 1 212 ? -14.030 7.851 30.007 1.00 27.70 192 CYS B C 1
ATOM 3776 O O . CYS B 1 212 ? -15.167 7.356 29.936 1.00 25.45 192 CYS B O 1
ATOM 3779 N N . PHE B 1 213 ? -13.790 9.151 30.180 1.00 28.06 193 PHE B N 1
ATOM 3780 C CA . PHE B 1 213 ? -14.855 10.105 30.444 1.00 29.64 193 PHE B CA 1
ATOM 3781 C C . PHE B 1 213 ? -14.997 11.035 29.284 1.00 30.47 193 PHE B C 1
ATOM 3782 O O . PHE B 1 213 ? -14.012 11.548 28.789 1.00 29.56 193 PHE B O 1
ATOM 3790 N N . VAL B 1 214 ? -16.223 11.204 28.799 1.00 31.29 194 VAL B N 1
ATOM 3791 C CA . VAL B 1 214 ? -16.436 12.150 27.727 1.00 32.73 194 VAL B CA 1
ATOM 3792 C C . VAL B 1 214 ? -17.394 13.246 28.168 1.00 33.33 194 VAL B C 1
ATOM 3793 O O . VAL B 1 214 ? -18.526 12.970 28.560 1.00 32.90 194 VAL B O 1
ATOM 3797 N N . THR B 1 215 ? -16.920 14.491 28.138 1.00 33.22 195 THR B N 1
ATOM 3798 C CA . THR B 1 215 ? -17.768 15.600 28.503 1.00 33.21 195 THR B CA 1
ATOM 3799 C C . THR B 1 215 ? -18.632 15.947 27.304 1.00 33.42 195 THR B C 1
ATOM 3800 O O . THR B 1 215 ? -18.204 15.801 26.152 1.00 33.29 195 THR B O 1
ATOM 3804 N N . LYS B 1 216 ? -19.871 16.346 27.586 1.00 33.12 196 LYS B N 1
ATOM 3805 C CA . LYS B 1 216 ? -20.786 16.852 26.587 1.00 33.62 196 LYS B CA 1
ATOM 3806 C C . LYS B 1 216 ? -20.373 18.303 26.318 1.00 33.34 196 LYS B C 1
ATOM 3807 O O . LYS B 1 216 ? -20.887 19.249 26.939 1.00 33.18 196 LYS B O 1
ATOM 3813 N N . ALA B 1 217 ? -19.385 18.457 25.437 1.00 33.16 197 ALA B N 1
ATOM 3814 C CA . ALA B 1 217 ? -18.873 19.764 25.056 1.00 32.88 197 ALA B CA 1
ATOM 3815 C C . ALA B 1 217 ? -18.235 19.627 23.686 1.00 32.50 197 ALA B C 1
ATOM 3816 O O . ALA B 1 217 ? -17.851 18.521 23.264 1.00 32.26 197 ALA B O 1
ATOM 3818 N N . ARG B 1 218 ? -18.156 20.762 22.990 1.00 32.32 198 ARG B N 1
ATOM 3819 C CA . ARG B 1 218 ? -17.530 20.846 21.673 1.00 31.63 198 ARG B CA 1
ATOM 3820 C C . ARG B 1 218 ? -16.368 21.817 21.741 1.00 31.30 198 ARG B C 1
ATOM 3821 O O . ARG B 1 218 ? -16.521 22.947 22.249 1.00 31.44 198 ARG B O 1
ATOM 3829 N N . ARG B 1 219 ? -15.203 21.351 21.276 1.00 30.40 199 ARG B N 1
ATOM 3830 C CA . ARG B 1 219 ? -13.962 22.161 21.250 1.00 29.99 199 ARG B CA 1
ATOM 3831 C C . ARG B 1 219 ? -13.193 21.998 19.944 1.00 28.68 199 ARG B C 1
ATOM 3832 O O . ARG B 1 219 ? -13.332 20.981 19.268 1.00 28.11 199 ARG B O 1
ATOM 3840 N N . ASP B 1 220 ? -12.396 23.013 19.596 1.00 27.97 200 ASP B N 1
ATOM 3841 C CA . ASP B 1 220 ? -11.595 22.974 18.388 1.00 27.88 200 ASP B CA 1
ATOM 3842 C C . ASP B 1 220 ? -10.299 22.211 18.614 1.00 28.24 200 ASP B C 1
ATOM 3843 O O . ASP B 1 220 ? -9.618 22.429 19.604 1.00 27.87 200 ASP B O 1
ATOM 3848 N N . PHE B 1 221 ? -9.992 21.294 17.697 1.00 28.83 201 PHE B N 1
ATOM 3849 C CA . PHE B 1 221 ? -8.709 20.560 17.672 1.00 28.31 201 PHE B CA 1
ATOM 3850 C C . PHE B 1 221 ? -8.026 20.761 16.316 1.00 28.24 201 PHE B C 1
ATOM 3851 O O . PHE B 1 221 ? -8.645 20.508 15.272 1.00 28.22 201 PHE B O 1
ATOM 3859 N N . VAL B 1 222 ? -6.766 21.208 16.347 1.00 26.72 202 VAL B N 1
ATOM 3860 C CA . VAL B 1 222 ? -5.983 21.468 15.161 1.00 25.89 202 VAL B CA 1
ATOM 3861 C C . VAL B 1 222 ? -4.786 20.500 15.112 1.00 24.74 202 VAL B C 1
ATOM 3862 O O . VAL B 1 222 ? -4.118 20.320 16.121 1.00 24.01 202 VAL B O 1
ATOM 3866 N N . PHE B 1 223 ? -4.534 19.887 13.951 1.00 23.00 203 PHE B N 1
ATOM 3867 C CA . PHE B 1 223 ? -3.384 19.028 13.742 1.00 22.47 203 PHE B CA 1
ATOM 3868 C C . PHE B 1 223 ? -2.115 19.850 13.872 1.00 22.04 203 PHE B C 1
ATOM 3869 O O . PHE B 1 223 ? -1.961 20.894 13.229 1.00 22.41 203 PHE B O 1
ATOM 3877 N N . VAL B 1 224 ? -1.222 19.404 14.737 1.00 21.92 204 VAL B N 1
ATOM 3878 C CA . VAL B 1 224 ? 0.099 20.056 14.881 1.00 21.21 204 VAL B CA 1
ATOM 3879 C C . VAL B 1 224 ? 0.767 20.367 13.529 1.00 20.94 204 VAL B C 1
ATOM 3880 O O . VAL B 1 224 ? 1.319 21.459 13.344 1.00 20.56 204 VAL B O 1
ATOM 3884 N N . LYS B 1 225 ? 0.695 19.462 12.562 1.00 20.55 205 LYS B N 1
ATOM 3885 C CA . LYS B 1 225 ? 1.433 19.741 11.291 1.00 21.61 205 LY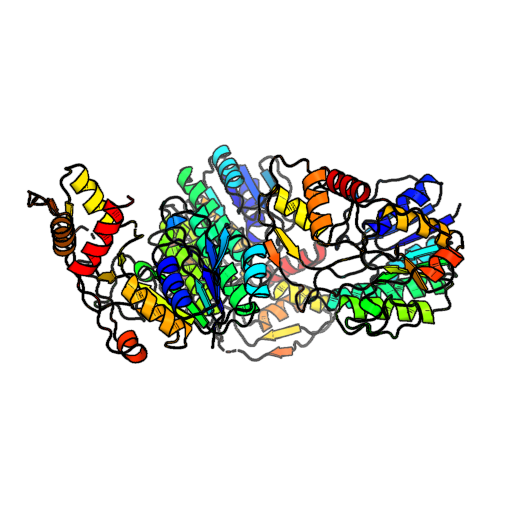S B CA 1
ATOM 3886 C C . LYS B 1 225 ? 0.878 20.915 10.434 1.00 21.23 205 LYS B C 1
ATOM 3887 O O . LYS B 1 225 ? 1.637 21.632 9.777 1.00 20.78 205 LYS B O 1
ATOM 3893 N N . ASP B 1 226 ? -0.447 21.097 10.436 1.00 20.57 206 ASP B N 1
ATOM 3894 C CA . ASP B 1 226 ? -1.069 22.317 9.879 1.00 20.05 206 ASP B CA 1
ATOM 3895 C C . ASP B 1 226 ? -0.464 23.575 10.525 1.00 20.09 206 ASP B C 1
ATOM 3896 O O . ASP B 1 226 ? -0.069 24.524 9.835 1.00 20.97 206 ASP B O 1
ATOM 3901 N N . LEU B 1 227 ? -0.398 23.588 11.852 1.00 19.68 207 LEU B N 1
ATOM 3902 C CA . LEU B 1 227 ? 0.112 24.734 12.595 1.00 20.54 207 LEU B CA 1
ATOM 3903 C C . LEU B 1 227 ? 1.571 24.995 12.236 1.00 20.41 207 LEU B C 1
ATOM 3904 O O . LEU B 1 227 ? 1.975 26.171 12.078 1.00 20.55 207 LEU B O 1
ATOM 3909 N N . ALA B 1 228 ? 2.344 23.910 12.089 1.00 19.55 208 ALA B N 1
ATOM 3910 C CA . ALA B 1 228 ? 3.794 23.998 11.802 1.00 20.01 208 ALA B CA 1
ATOM 3911 C C . ALA B 1 228 ? 4.029 24.593 10.410 1.00 21.38 208 ALA B C 1
ATOM 3912 O O . ALA B 1 228 ? 4.882 25.439 10.247 1.00 20.99 208 ALA B O 1
ATOM 3914 N N . ARG B 1 229 ? 3.247 24.171 9.414 1.00 23.21 209 ARG B N 1
ATOM 3915 C CA . ARG B 1 229 ? 3.363 24.748 8.068 1.00 24.71 209 ARG B CA 1
ATOM 3916 C C . ARG B 1 229 ? 2.964 26.240 8.040 1.00 24.56 209 ARG B C 1
ATOM 3917 O O . ARG B 1 229 ? 3.540 27.007 7.255 1.00 25.03 209 ARG B O 1
ATOM 3925 N N . ALA B 1 230 ? 1.984 26.644 8.859 1.00 23.80 210 ALA B N 1
ATOM 3926 C CA . ALA B 1 230 ? 1.626 28.071 8.934 1.00 23.50 210 ALA B CA 1
ATOM 3927 C C . ALA B 1 230 ? 2.702 28.896 9.602 1.00 23.47 210 ALA B C 1
ATOM 3928 O O . ALA B 1 230 ? 2.880 30.063 9.236 1.00 23.68 210 ALA B O 1
ATOM 3930 N N . THR B 1 231 ? 3.390 28.296 10.592 1.00 21.87 211 THR B N 1
ATOM 3931 C CA . THR B 1 231 ? 4.477 28.928 11.281 1.00 20.54 211 THR B CA 1
ATOM 3932 C C . THR B 1 231 ? 5.650 29.235 10.322 1.00 20.73 211 THR B C 1
ATOM 3933 O O . THR B 1 231 ? 6.308 30.258 10.432 1.00 20.48 211 THR B O 1
ATOM 3937 N N . VAL B 1 232 ? 5.937 28.318 9.407 1.00 21.21 212 VAL B N 1
ATOM 3938 C CA . VAL B 1 232 ? 7.026 28.518 8.468 1.00 19.73 212 VAL B CA 1
ATOM 3939 C C . VAL B 1 232 ? 6.683 29.697 7.552 1.00 19.91 212 VAL B C 1
ATOM 3940 O O . VAL B 1 232 ? 7.551 30.530 7.293 1.00 17.31 212 VAL B O 1
ATOM 3944 N N . ARG B 1 233 ? 5.413 29.761 7.073 1.00 18.53 213 ARG B N 1
ATOM 3945 C CA . ARG B 1 233 ? 4.933 30.950 6.354 1.00 19.59 213 ARG B CA 1
ATOM 3946 C C . ARG B 1 233 ? 5.111 32.229 7.190 1.00 19.88 213 ARG B C 1
ATOM 3947 O O . ARG B 1 233 ? 5.513 33.280 6.659 1.00 20.39 213 ARG B O 1
ATOM 3955 N N . ALA B 1 234 ? 4.808 32.149 8.486 1.00 19.56 214 ALA B N 1
ATOM 3956 C CA . ALA B 1 234 ? 4.924 33.312 9.386 1.00 19.53 214 ALA B CA 1
ATOM 3957 C C . ALA B 1 234 ? 6.375 33.714 9.584 1.00 19.89 214 ALA B C 1
ATOM 3958 O O . ALA B 1 234 ? 6.718 34.934 9.574 1.00 20.97 214 ALA B O 1
ATOM 3960 N N . VAL B 1 235 ? 7.245 32.714 9.725 1.00 19.18 215 VAL B N 1
ATOM 3961 C CA . VAL B 1 235 ? 8.708 32.956 9.713 1.00 19.40 215 VAL B CA 1
ATOM 3962 C C . VAL B 1 235 ? 9.117 33.676 8.439 1.00 20.15 215 VAL B C 1
ATOM 3963 O O . VAL B 1 235 ? 9.942 34.616 8.473 1.00 20.51 215 VAL B O 1
ATOM 3967 N N . ASP B 1 236 ? 8.529 33.273 7.308 1.00 20.92 216 ASP B N 1
ATOM 3968 C CA . ASP B 1 236 ? 8.885 33.885 6.041 1.00 21.73 216 ASP B CA 1
ATOM 3969 C C . ASP B 1 236 ? 8.264 35.269 5.782 1.00 22.63 216 ASP B C 1
ATOM 3970 O O . ASP B 1 236 ? 8.525 35.872 4.753 1.00 23.86 216 ASP B O 1
ATOM 3975 N N . GLY B 1 237 ? 7.468 35.778 6.700 1.00 21.13 217 GLY B N 1
ATOM 3976 C CA . GLY B 1 237 ? 6.972 37.142 6.550 1.00 20.93 217 GLY B CA 1
ATOM 3977 C C . GLY B 1 237 ? 5.475 37.215 6.407 1.00 20.34 217 GLY B C 1
ATOM 3978 O O . GLY B 1 237 ? 4.938 38.319 6.291 1.00 20.63 217 GLY B O 1
ATOM 3979 N N . VAL B 1 238 ? 4.787 36.067 6.424 1.00 19.98 218 VAL B N 1
ATOM 3980 C CA . VAL B 1 238 ? 3.303 36.081 6.291 1.00 20.38 218 VAL B CA 1
ATOM 3981 C C . VAL B 1 238 ? 2.571 36.400 7.615 1.00 20.85 218 VAL B C 1
ATOM 3982 O O . VAL B 1 238 ? 2.824 35.780 8.633 1.00 20.28 218 VAL B O 1
ATOM 3986 N N . GLY B 1 239 ? 1.713 37.421 7.582 1.00 21.35 219 GLY B N 1
ATOM 3987 C CA . GLY B 1 239 ? 0.921 37.829 8.722 1.00 21.33 219 GLY B CA 1
ATOM 3988 C C . GLY B 1 239 ? 1.615 38.772 9.671 1.00 21.78 219 GLY B C 1
ATOM 3989 O O . GLY B 1 239 ? 2.860 38.829 9.743 1.00 22.70 219 GLY B O 1
ATOM 3990 N N . HIS B 1 240 ? 0.803 39.508 10.410 1.00 22.37 220 HIS B N 1
ATOM 3991 C CA . HIS B 1 240 ? 1.268 40.465 11.442 1.00 23.41 220 HIS B CA 1
ATOM 3992 C C . HIS B 1 240 ? 0.197 40.557 12.525 1.00 23.06 220 HIS B C 1
ATOM 3993 O O . HIS B 1 240 ? -0.995 40.813 12.212 1.00 23.04 220 HIS B O 1
ATOM 4000 N N . GLY B 1 241 ? 0.614 40.327 13.778 1.00 23.63 221 GLY B N 1
ATOM 4001 C CA . GLY B 1 241 ? -0.269 40.369 14.957 1.00 23.80 221 GLY B CA 1
ATOM 4002 C C . GLY B 1 241 ? -0.910 39.038 15.337 1.00 24.03 221 GLY B C 1
ATOM 4003 O O . GLY B 1 241 ? -0.374 37.981 15.058 1.00 23.59 221 GLY B O 1
ATOM 4004 N N . ALA B 1 242 ? -2.091 39.102 15.944 1.00 23.89 222 ALA B N 1
ATOM 4005 C CA . ALA B 1 242 ? -2.749 37.914 16.484 1.00 24.12 222 ALA B CA 1
ATOM 4006 C C . ALA B 1 242 ? -3.794 37.317 15.523 1.00 24.34 222 ALA B C 1
ATOM 4007 O O . ALA B 1 242 ? -4.511 38.068 14.850 1.00 24.65 222 ALA B O 1
ATOM 4009 N N . TYR B 1 243 ? -3.882 35.979 15.519 1.00 23.66 223 TYR B N 1
ATOM 4010 C CA . TYR B 1 243 ? -4.743 35.207 14.622 1.00 23.96 223 TYR B CA 1
ATOM 4011 C C . TYR B 1 243 ? -5.221 34.009 15.385 1.00 23.67 223 TYR B C 1
ATOM 4012 O O . TYR B 1 243 ? -4.480 33.476 16.191 1.00 24.78 223 TYR B O 1
ATOM 4021 N N . HIS B 1 244 ? -6.446 33.587 15.105 1.00 23.45 224 HIS B N 1
ATOM 4022 C CA . HIS B 1 244 ? -7.000 32.334 15.590 1.00 22.63 224 HIS B CA 1
ATOM 4023 C C . HIS B 1 244 ? -6.585 31.281 14.602 1.00 23.58 224 HIS B C 1
ATOM 4024 O O . HIS B 1 244 ? -7.057 31.279 13.432 1.00 23.39 224 HIS B O 1
ATOM 4031 N N . PHE B 1 245 ? -5.664 30.416 15.020 1.00 21.99 225 PHE B N 1
ATOM 4032 C CA . PHE B 1 245 ? -5.335 29.356 14.120 1.00 22.05 225 PHE B CA 1
ATOM 4033 C C . PHE B 1 245 ? -6.379 28.244 14.212 1.00 23.39 225 PHE B C 1
ATOM 4034 O O . PHE B 1 245 ? -6.300 27.343 15.085 1.00 24.13 225 PHE B O 1
ATOM 4042 N N . SER B 1 246 ? -7.353 28.317 13.327 1.00 23.63 226 SER B N 1
ATOM 4043 C CA . SER B 1 246 ? -8.530 27.437 13.425 1.00 26.34 226 SER B CA 1
ATOM 4044 C C . SER B 1 246 ? -9.261 27.341 12.132 1.00 27.17 226 SER B C 1
ATOM 4045 O O . SER B 1 246 ? -9.330 28.324 11.396 1.00 27.68 226 SER B O 1
ATOM 4048 N N . SER B 1 247 ? -9.836 26.168 11.862 1.00 28.83 227 SER B N 1
ATOM 4049 C CA . SER B 1 247 ? -10.840 26.021 10.770 1.00 29.29 227 SER B CA 1
ATOM 4050 C C . SER B 1 247 ? -12.128 26.831 10.990 1.00 30.07 227 SER B C 1
ATOM 4051 O O . SER B 1 247 ? -12.916 27.014 10.057 1.00 30.92 227 SER B O 1
ATOM 4054 N N . GLY B 1 248 ? -12.346 27.316 12.208 1.00 30.10 228 GLY B N 1
ATOM 4055 C CA . GLY B 1 248 ? -13.630 27.921 12.603 1.00 31.46 228 GLY B CA 1
ATOM 4056 C C . GLY B 1 248 ? -14.761 26.962 12.959 1.00 32.34 228 GLY B C 1
ATOM 4057 O O . GLY B 1 248 ? -15.875 27.402 13.192 1.00 32.81 228 GLY B O 1
ATOM 4058 N N . THR B 1 249 ? -14.478 25.653 12.953 1.00 33.32 229 THR B N 1
ATOM 4059 C CA . THR B 1 249 ? -15.394 24.600 13.395 1.00 34.03 229 THR B CA 1
ATOM 4060 C C . THR B 1 249 ? -14.961 24.067 14.791 1.00 34.49 229 THR B C 1
ATOM 4061 O O . THR B 1 249 ? -13.918 24.498 15.351 1.00 34.18 229 THR B O 1
ATOM 4065 N N . ASP B 1 250 ? -15.776 23.189 15.385 1.00 33.41 230 ASP B N 1
ATOM 4066 C CA . ASP B 1 250 ? -15.366 22.496 16.610 1.00 32.94 230 ASP B CA 1
ATOM 4067 C C . ASP B 1 250 ? -15.866 21.064 16.550 1.00 32.95 230 ASP B C 1
ATOM 4068 O O . ASP B 1 250 ? -16.641 20.730 15.664 1.00 33.37 230 ASP B O 1
ATOM 4073 N N . VAL B 1 251 ? -15.369 20.203 17.435 1.00 32.63 231 VAL B N 1
ATOM 4074 C CA . VAL B 1 251 ? -15.856 18.836 17.505 1.00 32.12 231 VAL B CA 1
ATOM 4075 C C . VAL B 1 251 ? -16.266 18.511 18.943 1.00 31.53 231 VAL B C 1
ATOM 4076 O O . VAL B 1 251 ? -15.706 19.058 19.898 1.00 30.89 231 VAL B O 1
ATOM 4080 N N . ALA B 1 252 ? -17.266 17.640 19.076 1.00 30.41 232 ALA B N 1
ATOM 4081 C CA . ALA B 1 252 ? -17.701 17.144 20.368 1.00 29.66 232 ALA B CA 1
ATOM 4082 C C . ALA B 1 252 ? -16.578 16.248 20.863 1.00 28.59 232 ALA B C 1
ATOM 4083 O O . ALA B 1 252 ? -15.952 15.537 20.086 1.00 26.78 232 ALA B O 1
ATOM 4085 N N . ILE B 1 253 ? -16.327 16.274 22.166 1.00 29.04 233 ILE B N 1
ATOM 4086 C CA . ILE B 1 253 ? -15.330 15.381 22.795 1.00 28.24 233 ILE B CA 1
ATOM 4087 C C . ILE B 1 253 ? -15.603 13.913 22.452 1.00 28.73 233 ILE B C 1
ATOM 4088 O O . ILE B 1 253 ? -14.662 13.118 22.299 1.00 29.28 233 ILE B O 1
ATOM 4093 N N . LYS B 1 254 ? -16.892 13.561 22.339 1.00 28.77 234 LYS B N 1
ATOM 4094 C CA . LYS B 1 254 ? -17.356 12.211 21.977 1.00 28.47 234 LYS B CA 1
ATOM 4095 C C . LYS B 1 254 ? -16.801 11.828 20.608 1.00 28.52 234 LYS B C 1
ATOM 4096 O O . LYS B 1 254 ? -16.362 10.675 20.418 1.00 28.03 234 LYS B O 1
ATOM 4102 N N . GLU B 1 255 ? -16.784 12.784 19.666 1.00 28.37 235 GLU B N 1
ATOM 4103 C CA . GLU B 1 255 ? -16.193 12.527 18.343 1.00 29.36 235 GLU B CA 1
ATOM 4104 C C . GLU B 1 255 ? -14.669 12.283 18.429 1.00 27.52 235 GLU B C 1
ATOM 4105 O O . GLU B 1 255 ? -14.150 11.424 17.738 1.00 28.30 235 GLU B O 1
ATOM 4111 N N . LEU B 1 256 ? -13.958 13.058 19.243 1.00 26.44 236 LE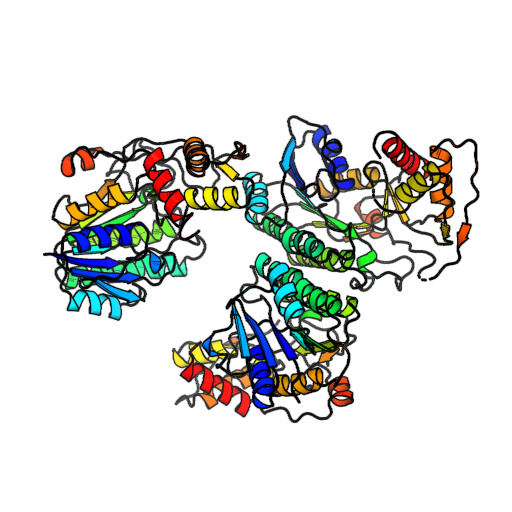U B N 1
ATOM 4112 C CA . LEU B 1 256 ? -12.528 12.803 19.476 1.00 26.70 236 LEU B CA 1
ATOM 4113 C C . LEU B 1 256 ? -12.281 11.374 20.051 1.00 26.09 236 LEU B C 1
ATOM 4114 O O . LEU B 1 256 ? -11.399 10.657 19.606 1.00 25.34 236 LEU B O 1
ATOM 4119 N N . TYR B 1 257 ? -13.049 11.014 21.076 1.00 26.05 237 TYR B N 1
ATOM 4120 C CA . TYR B 1 257 ? -12.996 9.690 21.707 1.00 25.76 237 TYR B CA 1
ATOM 4121 C C . TYR B 1 257 ? -13.254 8.585 20.696 1.00 25.32 237 TYR B C 1
ATOM 4122 O O . TYR B 1 257 ? -12.517 7.608 20.636 1.00 25.43 237 TYR B O 1
ATOM 4131 N N . ASP B 1 258 ? -14.264 8.776 19.851 1.00 25.91 238 ASP B N 1
ATOM 4132 C CA . ASP B 1 258 ? -14.655 7.755 18.889 1.00 25.90 238 ASP B CA 1
ATOM 4133 C C . ASP B 1 258 ? -13.635 7.620 17.785 1.00 25.70 238 ASP B C 1
ATOM 4134 O O . ASP B 1 258 ? -13.454 6.526 17.226 1.00 25.48 238 ASP B O 1
ATOM 4139 N N . ALA B 1 259 ? -12.987 8.739 17.444 1.00 25.78 239 ALA B N 1
ATOM 4140 C CA . ALA B 1 259 ? -11.870 8.720 16.492 1.00 24.80 239 ALA B CA 1
ATOM 4141 C C . ALA B 1 259 ? -10.689 7.935 17.053 1.00 24.59 239 ALA B C 1
ATOM 4142 O O . ALA B 1 259 ? -9.988 7.275 16.303 1.00 24.28 239 ALA B O 1
ATOM 4144 N N . VAL B 1 260 ? -10.454 8.035 18.368 1.00 24.40 240 VAL B N 1
ATOM 4145 C CA . VAL B 1 260 ? -9.389 7.260 19.034 1.00 23.32 240 VAL B CA 1
ATOM 4146 C C . VAL B 1 260 ? -9.715 5.751 19.033 1.00 24.52 240 VAL B C 1
ATOM 4147 O O . VAL B 1 260 ? -8.893 4.949 18.626 1.00 25.68 240 VAL B O 1
ATOM 4151 N N . VAL B 1 261 ? -10.923 5.369 19.457 1.00 25.65 241 VAL B N 1
ATOM 4152 C CA . VAL B 1 261 ? -11.344 3.959 19.442 1.00 26.09 241 VAL B CA 1
ATOM 4153 C C . VAL B 1 261 ? -11.129 3.335 18.038 1.00 26.85 241 VAL B C 1
ATOM 4154 O O . VAL B 1 261 ? -10.499 2.272 17.882 1.00 27.57 241 VAL B O 1
ATOM 4158 N N . GLU B 1 262 ? -11.608 4.031 17.010 1.00 27.96 242 GLU B N 1
ATOM 4159 C CA . GLU B 1 262 ? -11.478 3.591 15.617 1.00 28.44 242 GLU B CA 1
ATOM 4160 C C . GLU B 1 262 ? -10.013 3.573 15.174 1.00 27.40 242 GLU B C 1
ATOM 4161 O O . GLU B 1 262 ? -9.616 2.682 14.443 1.00 28.50 242 GLU B O 1
ATOM 4167 N N . ALA B 1 263 ? -9.185 4.516 15.619 1.00 25.52 243 ALA B N 1
ATOM 4168 C CA . ALA B 1 263 ? -7.776 4.500 15.176 1.00 25.85 243 ALA B CA 1
ATOM 4169 C C . ALA B 1 263 ? -7.033 3.292 15.806 1.00 25.57 243 ALA B C 1
ATOM 4170 O O . ALA B 1 263 ? -6.164 2.706 15.193 1.00 26.96 243 ALA B O 1
ATOM 4172 N N . MET B 1 264 ? -7.402 2.929 17.029 1.00 24.99 244 MET B N 1
ATOM 4173 C CA . MET B 1 264 ? -6.802 1.818 17.728 1.00 24.90 244 MET B CA 1
ATOM 4174 C C . MET B 1 264 ? -7.388 0.455 17.292 1.00 25.98 244 MET B C 1
ATOM 4175 O O . MET B 1 264 ? -6.842 -0.598 17.656 1.00 25.90 244 MET B O 1
ATOM 4180 N N . ALA B 1 265 ? -8.516 0.498 16.566 1.00 26.68 245 ALA B N 1
ATOM 4181 C CA . ALA B 1 265 ? -9.172 -0.686 15.980 1.00 26.77 245 ALA B CA 1
ATOM 4182 C C . ALA B 1 265 ? -9.472 -1.714 17.080 1.00 27.28 245 ALA B C 1
ATOM 4183 O O . ALA B 1 265 ? -9.272 -2.928 16.920 1.00 26.28 245 ALA B O 1
ATOM 4185 N N . LEU B 1 266 ? -9.968 -1.193 18.201 1.00 27.31 246 LEU B N 1
ATOM 4186 C CA . LEU B 1 266 ? -10.400 -2.012 19.329 1.00 28.31 246 LEU B CA 1
ATOM 4187 C C . LEU B 1 266 ? -11.483 -2.978 18.835 1.00 29.43 246 LEU B C 1
ATOM 4188 O O . LEU B 1 266 ? -12.225 -2.629 17.893 1.00 30.13 246 LEU B O 1
ATOM 4193 N N . PRO B 1 267 ? -11.519 -4.207 19.395 1.00 29.15 247 PRO B N 1
ATOM 4194 C CA . PRO B 1 267 ? -12.414 -5.191 18.783 1.00 30.74 247 PRO B CA 1
ATOM 4195 C C . PRO B 1 267 ? -13.905 -4.910 19.039 1.00 31.80 247 PRO B C 1
ATOM 4196 O O . PRO B 1 267 ? -14.751 -5.262 18.215 1.00 31.92 247 PRO B O 1
ATOM 4200 N N . SER B 1 268 ? -14.217 -4.280 20.164 1.00 32.53 248 SER B N 1
ATOM 4201 C CA . SER B 1 268 ? -15.583 -3.828 20.379 1.00 33.80 248 SER B CA 1
ATOM 4202 C C . SER B 1 268 ? -15.543 -2.398 20.940 1.00 33.41 248 SER B C 1
ATOM 4203 O O . SER B 1 268 ? -14.498 -1.955 21.441 1.00 33.52 248 SER B O 1
ATOM 4206 N N . TYR B 1 269 ? -16.659 -1.681 20.831 1.00 32.47 249 TYR B N 1
ATOM 4207 C CA . TYR B 1 269 ? -16.730 -0.320 21.300 1.00 31.92 249 TYR B CA 1
ATOM 4208 C C . TYR B 1 269 ? -16.811 -0.216 22.843 1.00 32.32 249 TYR B C 1
ATOM 4209 O O . TYR B 1 269 ? -17.775 -0.667 23.436 1.00 31.83 249 TYR B O 1
ATOM 4218 N N . PRO B 1 270 ? -15.793 0.395 23.504 1.00 32.31 250 PRO B N 1
ATOM 4219 C CA . PRO B 1 270 ? -15.935 0.672 24.940 1.00 32.70 250 PRO B CA 1
ATOM 4220 C C . PRO B 1 270 ? -16.755 1.953 25.210 1.00 33.84 250 PRO B C 1
ATOM 4221 O O . PRO B 1 270 ? -16.295 3.091 24.917 1.00 33.65 250 PRO B O 1
ATOM 4225 N N . GLU B 1 271 ? -17.965 1.759 25.741 1.00 33.57 251 GLU B N 1
ATOM 4226 C CA . GLU B 1 271 ? -18.849 2.847 26.097 1.00 33.54 251 GLU B CA 1
ATOM 4227 C C . GLU B 1 271 ? -18.148 3.771 27.086 1.00 33.08 251 GLU B C 1
ATOM 4228 O O . GLU B 1 271 ? -17.688 3.313 28.131 1.00 31.95 251 GLU B O 1
ATOM 4234 N N . PRO B 1 272 ? -18.038 5.074 26.743 1.00 33.03 252 PRO B N 1
ATOM 4235 C CA . PRO B 1 272 ? -17.460 6.048 27.670 1.00 33.34 252 PRO B CA 1
ATOM 4236 C C . PRO B 1 272 ? -18.486 6.463 28.720 1.00 34.10 252 PRO B C 1
ATOM 4237 O O . PRO B 1 272 ? -19.698 6.219 28.560 1.00 33.79 252 PRO B O 1
ATOM 4241 N N . GLU B 1 273 ? -18.004 7.069 29.789 1.00 34.43 253 GLU B N 1
ATOM 4242 C CA . GLU B 1 273 ? -18.874 7.637 30.784 1.00 35.48 253 GLU B CA 1
ATOM 4243 C C . GLU B 1 273 ? -19.083 9.093 30.382 1.00 35.95 253 GLU B C 1
ATOM 4244 O O . GLU B 1 273 ? -18.119 9.851 30.259 1.00 34.92 253 GLU B O 1
ATOM 4250 N N . ILE B 1 274 ? -20.346 9.464 30.173 1.00 36.78 254 ILE B N 1
ATOM 4251 C CA . ILE B 1 274 ? -20.735 10.813 29.741 1.00 37.41 254 ILE B CA 1
ATOM 4252 C C . ILE B 1 274 ? -20.824 11.731 30.964 1.00 37.69 254 ILE B C 1
ATOM 4253 O O . ILE B 1 274 ? -21.553 11.431 31.898 1.00 36.20 254 ILE B O 1
ATOM 4258 N N . ARG B 1 275 ? -20.016 12.797 30.977 1.00 38.72 255 ARG B N 1
ATOM 4259 C CA . ARG B 1 275 ? -20.123 13.863 31.969 1.00 40.15 255 ARG B CA 1
ATOM 4260 C C . ARG B 1 275 ? -20.919 15.018 31.399 1.00 41.75 255 ARG B C 1
ATOM 4261 O O . ARG B 1 275 ? -20.811 15.320 30.206 1.00 41.54 255 ARG B O 1
ATOM 4269 N N . GLU B 1 276 ? -21.661 15.706 32.265 1.00 43.59 256 GLU B N 1
ATOM 4270 C CA . GLU B 1 276 ? -22.371 16.926 31.899 1.00 45.37 256 GLU B CA 1
ATOM 4271 C C . GLU B 1 276 ? -21.390 18.088 31.901 1.00 45.92 256 GLU B C 1
ATOM 4272 O O . GLU B 1 276 ? -20.363 18.043 32.585 1.00 46.11 256 GLU B O 1
ATOM 4278 N N . LEU B 1 277 ? -21.717 19.144 31.160 1.00 47.14 257 LEU B N 1
ATOM 4279 C CA . LEU B 1 277 ? -20.938 20.369 31.223 1.00 47.71 257 LEU B CA 1
ATOM 4280 C C . LEU B 1 277 ? -21.101 21.037 32.589 1.00 48.37 257 LEU B C 1
ATOM 4281 O O . LEU B 1 277 ? -20.106 21.438 33.208 1.00 48.72 257 LEU B O 1
ATOM 4283 N N . ASP B 1 280 ? -20.780 27.080 34.361 1.00 48.02 260 ASP B N 1
ATOM 4284 C CA . ASP B 1 280 ? -19.339 27.465 34.384 1.00 48.48 260 ASP B CA 1
ATOM 4285 C C . ASP B 1 280 ? -18.642 27.665 32.998 1.00 48.08 260 ASP B C 1
ATOM 4286 O O . ASP B 1 280 ? -18.131 28.757 32.690 1.00 47.88 260 ASP B O 1
ATOM 4288 N N . ASP B 1 281 ? -18.628 26.601 32.187 1.00 47.92 261 ASP B N 1
ATOM 4289 C CA . ASP B 1 281 ? -17.981 26.578 30.873 1.00 47.53 261 ASP B CA 1
ATOM 4290 C C . ASP B 1 281 ? -18.972 26.638 29.712 1.00 46.52 261 ASP B C 1
ATOM 4291 O O . ASP B 1 281 ? -20.150 26.298 29.870 1.00 46.98 261 ASP B O 1
ATOM 4296 N N . ALA B 1 282 ? -18.485 27.059 28.546 1.00 44.51 262 ALA B N 1
ATOM 4297 C CA . ALA B 1 282 ? -19.314 27.122 27.351 1.00 42.94 262 ALA B CA 1
ATOM 4298 C C . ALA B 1 282 ? -19.504 25.739 26.723 1.00 41.71 262 ALA B C 1
ATOM 4299 O O . ALA B 1 282 ? -18.560 24.952 26.700 1.00 41.44 262 ALA B O 1
ATOM 4301 N N . PRO B 1 283 ? -20.733 25.436 26.215 1.00 40.69 263 PRO B N 1
ATOM 4302 C CA . PRO B 1 283 ? -21.022 24.167 25.541 1.00 39.63 263 PRO B CA 1
ATOM 4303 C C . PRO B 1 283 ? -20.176 23.992 24.291 1.00 38.84 263 PRO B C 1
ATOM 4304 O O . PRO B 1 283 ? -19.807 22.853 23.923 1.00 38.14 263 PRO B O 1
ATOM 4308 N N . SER B 1 284 ? -19.899 25.123 23.634 1.00 37.32 264 SER B N 1
ATOM 4309 C CA . SER B 1 284 ? -19.181 25.145 22.370 1.00 36.33 264 SER B CA 1
ATOM 4310 C C . SER B 1 284 ? -18.389 26.446 22.264 1.00 35.14 264 SER B C 1
ATOM 4311 O O . SER B 1 284 ? -18.919 27.530 22.545 1.00 34.57 264 SER B O 1
ATOM 4314 N N . ILE B 1 285 ? -17.110 26.312 21.899 1.00 33.61 265 ILE B N 1
ATOM 4315 C CA . ILE B 1 285 ? -16.273 27.456 21.593 1.00 31.87 265 ILE B CA 1
ATOM 4316 C C . ILE B 1 285 ? -15.746 27.405 20.152 1.00 31.27 265 ILE B C 1
ATOM 4317 O O . ILE B 1 285 ? -14.969 26.521 19.761 1.00 31.19 265 ILE B O 1
ATOM 4322 N N . LEU B 1 286 ? -16.217 28.341 19.348 1.00 30.58 266 LEU B N 1
ATOM 4323 C CA . LEU B 1 286 ? -15.700 28.501 17.999 1.00 30.42 266 LEU B CA 1
ATOM 4324 C C . LEU B 1 286 ? -14.845 29.738 18.039 1.00 28.92 266 LEU B C 1
ATOM 4325 O O . LEU B 1 286 ? -15.175 30.689 18.744 1.00 28.77 266 LEU B O 1
ATOM 4330 N N . LEU B 1 287 ? -13.750 29.692 17.294 1.00 27.78 267 LEU B N 1
ATOM 4331 C CA . LEU B 1 287 ? -12.904 30.837 17.092 1.00 27.37 267 LEU B CA 1
ATOM 4332 C C . LEU B 1 287 ? -13.161 31.303 15.665 1.00 27.42 267 LEU B C 1
ATOM 4333 O O . LEU B 1 287 ? -13.216 30.513 14.753 1.00 27.54 267 LEU B O 1
ATOM 4338 N N . ASP B 1 288 ? -13.363 32.598 15.500 1.00 27.76 268 ASP B N 1
ATOM 4339 C CA . ASP B 1 288 ? -13.578 33.214 14.186 1.00 27.71 268 ASP B CA 1
ATOM 4340 C C . ASP B 1 288 ? -12.231 33.214 13.415 1.00 27.20 268 ASP B C 1
ATOM 4341 O O . ASP B 1 288 ? -11.272 33.868 13.830 1.00 26.64 268 ASP B O 1
ATOM 4346 N N . PRO B 1 289 ? -12.181 32.476 12.286 1.00 26.54 269 PRO B N 1
ATOM 4347 C CA . PRO B 1 289 ? -11.009 32.306 11.490 1.00 26.87 269 PRO B CA 1
ATOM 4348 C C . PRO B 1 289 ? -10.857 33.392 10.418 1.00 27.19 269 PRO B C 1
ATOM 4349 O O . PRO B 1 289 ? -9.871 33.358 9.684 1.00 26.49 269 PRO B O 1
ATOM 4353 N N . SER B 1 290 ? -11.791 34.354 10.363 1.00 27.07 270 SER B N 1
ATOM 4354 C CA . SER B 1 290 ? -11.867 35.280 9.242 1.00 27.17 270 SER B CA 1
ATOM 4355 C C . SER B 1 290 ? -10.540 35.988 8.909 1.00 26.67 270 SER B C 1
ATOM 4356 O O . SER B 1 290 ? -10.184 36.070 7.734 1.00 27.43 270 SER B O 1
ATOM 4359 N N . ARG B 1 291 ? -9.838 36.526 9.904 1.00 26.53 271 ARG B N 1
ATOM 4360 C CA . ARG B 1 291 ? -8.590 37.257 9.629 1.00 26.79 271 ARG B CA 1
ATOM 4361 C C . ARG B 1 291 ? -7.467 36.296 9.189 1.00 26.71 271 ARG B C 1
ATOM 4362 O O . ARG B 1 291 ? -6.543 36.690 8.522 1.00 25.94 271 ARG B O 1
ATOM 4370 N N . THR B 1 292 ? -7.604 35.025 9.553 1.00 26.68 272 THR B N 1
ATOM 4371 C CA . THR B 1 292 ? -6.649 33.990 9.186 1.00 27.07 272 THR B CA 1
ATOM 4372 C C . THR B 1 292 ? -6.838 33.651 7.702 1.00 27.24 272 THR B C 1
ATOM 4373 O O . THR B 1 292 ? -5.867 33.552 6.935 1.00 26.90 272 THR B O 1
ATOM 4377 N N . ILE B 1 293 ? -8.092 33.494 7.282 1.00 27.49 273 ILE B N 1
ATOM 4378 C CA . ILE B 1 293 ? -8.369 33.330 5.861 1.00 27.02 273 ILE B CA 1
ATOM 4379 C C . ILE B 1 293 ? -7.880 34.583 5.080 1.00 27.81 273 ILE B C 1
ATOM 4380 O O . ILE B 1 293 ? -7.192 34.453 4.069 1.00 28.23 273 ILE B O 1
ATOM 4385 N N . GLN B 1 294 ? -8.228 35.784 5.549 1.00 28.02 274 GLN B N 1
ATOM 4386 C CA . GLN B 1 294 ? -7.740 37.029 4.925 1.00 30.49 274 GLN B CA 1
ATOM 4387 C C . GLN B 1 294 ? -6.209 37.026 4.606 1.00 29.26 274 GLN B C 1
ATOM 4388 O O . GLN B 1 294 ? -5.821 37.294 3.465 1.00 29.45 274 GLN B O 1
ATOM 4394 N N . ASP B 1 295 ? -5.368 36.701 5.587 1.00 28.46 275 ASP B N 1
ATOM 4395 C CA . ASP B 1 295 ? -3.900 36.863 5.491 1.00 27.85 275 ASP B CA 1
ATOM 4396 C C . ASP B 1 295 ? -3.102 35.595 5.182 1.00 28.48 275 ASP B C 1
ATOM 4397 O O . ASP B 1 295 ? -2.004 35.668 4.651 1.00 29.73 275 ASP B O 1
ATOM 4402 N N . PHE B 1 296 ? -3.620 34.425 5.544 1.00 29.02 276 PHE B N 1
ATOM 4403 C CA . PHE B 1 296 ? -2.943 33.143 5.276 1.00 28.55 276 PHE B CA 1
ATOM 4404 C C . PHE B 1 296 ? -3.648 32.323 4.176 1.00 28.85 276 PHE B C 1
ATOM 4405 O O . PHE B 1 296 ? -3.196 31.259 3.776 1.00 28.55 276 PHE B O 1
ATOM 4413 N N . GLY B 1 297 ? -4.788 32.814 3.704 1.00 30.20 277 GLY B N 1
ATOM 4414 C CA . GLY B 1 297 ? -5.565 32.107 2.678 1.00 30.86 277 GLY B CA 1
ATOM 4415 C C . GLY B 1 297 ? -6.433 31.019 3.260 1.00 31.75 277 GLY B C 1
ATOM 4416 O O . GLY B 1 297 ? -6.573 30.894 4.487 1.00 30.81 277 GLY B O 1
ATOM 4417 N N . LYS B 1 298 ? -7.028 30.231 2.368 1.00 33.28 278 LYS B N 1
ATOM 4418 C CA . LYS B 1 298 ? -7.908 29.152 2.778 1.00 34.37 278 LYS B CA 1
ATOM 4419 C C . LYS B 1 298 ? -7.070 27.894 2.951 1.00 34.65 278 LYS B C 1
ATOM 4420 O O . LYS B 1 298 ? -6.693 27.250 1.973 1.00 36.28 278 LYS B O 1
ATOM 4422 N N . ILE B 1 299 ? -6.800 27.563 4.210 1.00 33.53 279 ILE B N 1
ATOM 4423 C CA . ILE B 1 299 ? -5.968 26.440 4.595 1.00 33.02 279 ILE B CA 1
ATOM 4424 C C . ILE B 1 299 ? -6.806 25.191 4.545 1.00 32.95 279 ILE B C 1
ATOM 4425 O O . ILE B 1 299 ? -7.922 25.190 5.037 1.00 33.31 279 ILE B O 1
ATOM 4430 N N . GLU B 1 300 ? -6.287 24.145 3.910 1.00 33.40 280 GLU B N 1
ATOM 4431 C CA . GLU B 1 300 ? -6.886 22.817 3.994 1.00 33.24 280 GLU B CA 1
ATOM 4432 C C . GLU B 1 300 ? -6.443 22.149 5.295 1.00 33.02 280 GLU B C 1
ATOM 4433 O O . GLU B 1 300 ? -5.310 21.637 5.409 1.00 33.81 280 GLU B O 1
ATOM 4435 N N . PHE B 1 301 ? -7.338 22.159 6.277 1.00 32.11 281 PHE B N 1
ATOM 4436 C CA . PHE B 1 301 ? -7.059 21.535 7.567 1.00 31.73 281 PHE B CA 1
ATOM 4437 C C . PHE B 1 301 ? -7.138 20.019 7.429 1.00 31.71 281 PHE B C 1
ATOM 4438 O O . PHE B 1 301 ? -8.034 19.487 6.781 1.00 31.66 281 PHE B O 1
ATOM 4446 N N . THR B 1 302 ? -6.149 19.334 7.978 1.00 31.42 282 THR B N 1
ATOM 4447 C CA . THR B 1 302 ? -6.179 17.871 8.094 1.00 31.09 282 THR B CA 1
ATOM 4448 C C . THR B 1 302 ? -7.434 17.436 8.863 1.00 31.48 282 THR B C 1
ATOM 4449 O O . THR B 1 302 ? -7.726 18.016 9.897 1.00 31.68 282 THR B O 1
ATOM 4453 N N . PRO B 1 303 ? -8.177 16.434 8.351 1.00 32.24 283 PRO B N 1
ATOM 4454 C CA . PRO B 1 303 ? -9.358 15.925 9.030 1.00 32.99 283 PRO B CA 1
ATOM 4455 C C . PRO B 1 303 ? -8.993 15.210 10.320 1.00 32.67 283 PRO B C 1
ATOM 4456 O O . PRO B 1 303 ? -7.885 14.682 10.435 1.00 32.44 283 PRO B O 1
ATOM 4460 N N . LEU B 1 304 ? -9.923 15.209 11.268 1.00 32.35 284 LEU B N 1
ATOM 4461 C CA . LEU B 1 304 ? -9.739 14.584 12.579 1.00 33.29 284 LEU B CA 1
ATOM 4462 C C . LEU B 1 304 ? -9.238 13.143 12.537 1.00 33.07 284 LEU B C 1
ATOM 4463 O O . LEU B 1 304 ? -8.364 12.756 13.314 1.00 32.49 284 LEU B O 1
ATOM 4468 N N . LYS B 1 305 ? -9.821 12.342 11.649 1.00 32.25 285 LYS B N 1
ATOM 4469 C CA . LYS B 1 305 ? -9.451 10.944 11.545 1.00 31.99 285 LYS B CA 1
ATOM 4470 C C . LYS B 1 305 ? -7.959 10.786 11.293 1.00 31.04 285 LYS B C 1
ATOM 4471 O O . LYS B 1 305 ? -7.282 9.982 11.936 1.00 30.25 285 LYS B O 1
ATOM 4473 N N . GLU B 1 306 ? -7.457 11.567 10.345 1.00 30.84 286 GLU B N 1
ATOM 4474 C CA . GLU B 1 306 ? -6.037 11.526 9.961 1.00 30.72 286 GLU B CA 1
ATOM 4475 C C . GLU B 1 306 ? -5.101 12.017 11.107 1.00 28.51 286 GLU B C 1
ATOM 4476 O O . GLU B 1 306 ? -4.025 11.463 11.352 1.00 29.29 286 GLU B O 1
ATOM 4482 N N . THR B 1 307 ? -5.548 13.050 11.799 1.00 27.56 287 THR B N 1
ATOM 4483 C CA . THR B 1 307 ? -4.869 13.643 12.947 1.00 26.45 287 THR B CA 1
ATOM 4484 C C . THR B 1 307 ? -4.717 12.650 14.113 1.00 26.16 287 THR B C 1
ATOM 4485 O O . THR B 1 307 ? -3.599 12.441 14.678 1.00 24.82 287 THR B O 1
ATOM 4489 N N . VAL B 1 308 ? -5.845 12.014 14.433 1.00 25.72 288 VAL B N 1
ATOM 4490 C CA . VAL B 1 308 ? -5.903 11.024 15.510 1.00 25.67 288 VAL B CA 1
ATOM 4491 C C . VAL B 1 308 ? -5.120 9.752 15.163 1.00 25.40 288 VAL B C 1
ATOM 4492 O O . VAL B 1 308 ? -4.447 9.192 16.026 1.00 26.91 288 VAL B O 1
ATOM 4496 N N . ALA B 1 309 ? -5.177 9.315 13.910 1.00 24.20 289 ALA B N 1
ATOM 4497 C CA . ALA B 1 309 ? -4.420 8.147 13.509 1.00 24.15 289 ALA B CA 1
ATOM 4498 C C . ALA B 1 309 ? -2.911 8.392 13.639 1.00 23.82 289 ALA B C 1
ATOM 4499 O O . ALA B 1 309 ? -2.149 7.492 14.032 1.00 23.05 289 ALA B O 1
ATOM 4501 N N . ALA B 1 310 ? -2.489 9.614 13.272 1.00 24.12 290 ALA B N 1
ATOM 4502 C CA . ALA B 1 310 ? -1.082 10.052 13.419 1.00 23.04 290 ALA B CA 1
ATOM 4503 C C . ALA B 1 310 ? -0.661 10.075 14.884 1.00 22.46 290 ALA B C 1
ATOM 4504 O O . ALA B 1 310 ? 0.397 9.561 15.217 1.00 22.82 290 ALA B O 1
ATOM 4506 N N . ALA B 1 311 ? -1.499 10.644 15.755 1.00 21.15 291 ALA B N 1
ATOM 4507 C CA . ALA B 1 311 ? -1.242 10.632 17.200 1.00 20.64 291 ALA B CA 1
ATOM 4508 C C . ALA B 1 311 ? -1.125 9.198 17.759 1.00 19.99 291 ALA B C 1
ATOM 4509 O O . ALA B 1 311 ? -0.188 8.890 18.500 1.00 18.17 291 ALA B O 1
ATOM 4511 N N . VAL B 1 312 ? -2.116 8.361 17.447 1.00 20.12 292 VAL B N 1
ATOM 4512 C CA . VAL B 1 312 ? -2.163 6.970 17.941 1.00 21.12 292 VAL B CA 1
ATOM 4513 C C . VAL B 1 312 ? -0.926 6.206 17.498 1.00 21.40 292 VAL B C 1
ATOM 4514 O O . VAL B 1 312 ? -0.338 5.448 18.269 1.00 21.32 292 VAL B O 1
ATOM 4518 N N . ALA B 1 313 ? -0.486 6.456 16.261 1.00 21.74 293 ALA B N 1
ATOM 4519 C CA . ALA B 1 313 ? 0.733 5.848 15.766 1.00 21.23 293 ALA B CA 1
ATOM 4520 C C . ALA B 1 313 ? 1.919 6.293 16.627 1.00 21.52 293 ALA B C 1
ATOM 4521 O O . ALA B 1 313 ? 2.761 5.492 16.961 1.00 21.76 293 ALA B O 1
ATOM 4523 N N . TYR B 1 314 ? 1.981 7.571 16.993 1.00 21.31 294 TYR B N 1
ATOM 4524 C CA . TYR B 1 314 ? 3.029 8.069 17.887 1.00 21.08 294 TYR B CA 1
ATOM 4525 C C . TYR B 1 314 ? 2.951 7.434 19.296 1.00 20.00 294 TYR B C 1
ATOM 4526 O O . TYR B 1 314 ? 3.970 7.025 19.894 1.00 22.54 294 TYR B O 1
ATOM 4535 N N . PHE B 1 315 ? 1.763 7.363 19.858 1.00 19.78 295 PHE B N 1
ATOM 4536 C CA . PHE B 1 315 ? 1.640 6.820 21.225 1.00 19.85 295 PHE B CA 1
ATOM 4537 C C . PHE B 1 315 ? 2.068 5.332 21.262 1.00 20.52 295 PHE B C 1
ATOM 4538 O O . PHE B 1 315 ? 2.655 4.878 22.250 1.00 21.06 295 PHE B O 1
ATOM 4546 N N . ARG B 1 316 ? 1.753 4.588 20.199 1.00 20.91 296 ARG B N 1
ATOM 4547 C CA . ARG B 1 316 ? 2.138 3.160 20.092 1.00 22.11 296 ARG B CA 1
ATOM 4548 C C . ARG B 1 316 ? 3.647 2.933 20.007 1.00 22.42 296 ARG B C 1
ATOM 4549 O O . ARG B 1 316 ? 4.127 1.874 20.390 1.00 23.15 296 ARG B O 1
ATOM 4557 N N . GLU B 1 317 ? 4.377 3.940 19.526 1.00 22.22 297 GLU B N 1
ATOM 4558 C CA . GLU B 1 317 ? 5.845 3.865 19.364 1.00 24.04 297 GLU B CA 1
ATOM 4559 C C . GLU B 1 317 ? 6.596 4.512 20.488 1.00 23.65 297 GLU B C 1
ATOM 4560 O O . GLU B 1 317 ? 7.605 4.010 20.869 1.00 24.53 297 GLU B O 1
ATOM 4566 N N . TYR B 1 318 ? 6.095 5.640 20.986 1.00 25.14 298 TYR B N 1
ATOM 4567 C CA . TYR B 1 318 ? 6.780 6.435 22.013 1.00 25.91 298 TYR B CA 1
ATOM 4568 C C . TYR B 1 318 ? 6.218 6.240 23.418 1.00 26.64 298 TYR B C 1
ATOM 4569 O O . TYR B 1 318 ? 6.900 6.551 24.379 1.00 26.91 298 TYR B O 1
ATOM 4578 N N . GLY B 1 319 ? 4.990 5.721 23.537 1.00 27.04 299 GLY B N 1
ATOM 4579 C CA . GLY B 1 319 ? 4.331 5.639 24.829 1.00 28.51 299 GLY B CA 1
ATOM 4580 C C . GLY B 1 319 ? 3.820 7.011 25.246 1.00 30.50 299 GLY B C 1
ATOM 4581 O O . GLY B 1 319 ? 4.133 8.042 24.625 1.00 29.52 299 GLY B O 1
ATOM 4582 N N . VAL B 1 320 ? 3.031 7.048 26.311 1.00 32.20 300 VAL B N 1
ATOM 4583 C CA . VAL B 1 320 ? 2.528 8.323 26.826 1.00 33.11 300 VAL B CA 1
ATOM 4584 C C . VAL B 1 320 ? 3.367 8.738 28.042 1.00 34.95 300 VAL B C 1
ATOM 4585 O O . VAL B 1 320 ? 3.261 8.101 29.123 1.00 36.45 300 VAL B O 1
ATOM 4589 N N . HIS C 1 20 ? -7.181 42.795 70.235 1.00 44.13 0 HIS C N 1
ATOM 4590 C CA . HIS C 1 20 ? -5.989 41.853 70.221 1.00 45.16 0 HIS C CA 1
ATOM 4591 C C . HIS C 1 20 ? -4.885 42.136 69.157 1.00 43.36 0 HIS C C 1
ATOM 4592 O O . HIS C 1 20 ? -5.187 42.492 68.021 1.00 43.56 0 HIS C O 1
ATOM 4599 N N . MET C 1 21 ? -3.623 41.984 69.573 1.00 41.50 1 MET C N 1
ATOM 4600 C CA . MET C 1 21 ? -2.425 41.981 68.731 1.00 40.16 1 MET C CA 1
ATOM 4601 C C . MET C 1 21 ? -2.537 41.176 67.413 1.00 39.45 1 MET C C 1
ATOM 4602 O O . MET C 1 21 ? -2.634 39.931 67.415 1.00 40.17 1 MET C O 1
ATOM 4607 N N . LYS C 1 22 ? -2.534 41.860 66.277 1.00 37.44 2 LYS C N 1
ATOM 4608 C CA . LYS C 1 22 ? -2.566 41.108 65.025 1.00 35.56 2 LYS C CA 1
ATOM 4609 C C . LYS C 1 22 ? -1.153 40.761 64.576 1.00 34.12 2 LYS C C 1
ATOM 4610 O O . LYS C 1 22 ? -0.185 41.383 65.007 1.00 32.96 2 LYS C O 1
ATOM 4616 N N . LYS C 1 23 ? -1.046 39.728 63.742 1.00 33.43 3 LYS C N 1
ATOM 4617 C CA . LYS C 1 23 ? 0.209 39.389 63.083 1.00 31.91 3 LYS C CA 1
ATOM 4618 C C . LYS C 1 23 ? 0.130 39.791 61.594 1.00 30.69 3 LYS C C 1
ATOM 4619 O O . LYS C 1 23 ? -0.764 39.355 60.879 1.00 30.67 3 LYS C O 1
ATOM 4625 N N . VAL C 1 24 ? 1.044 40.651 61.149 1.00 29.08 4 VAL C N 1
ATOM 4626 C CA . VAL C 1 24 ? 0.987 41.140 59.772 1.00 28.15 4 VAL C CA 1
ATOM 4627 C C . VAL C 1 24 ? 2.338 40.961 59.069 1.00 27.23 4 VAL C C 1
ATOM 4628 O O . VAL C 1 24 ? 3.364 41.381 59.580 1.00 26.99 4 VAL C O 1
ATOM 4632 N N . PHE C 1 25 ? 2.307 40.302 57.916 1.00 26.72 5 PHE C N 1
ATOM 4633 C CA . PHE C 1 25 ? 3.483 40.155 57.031 1.00 26.15 5 PHE C CA 1
ATOM 4634 C C . PHE C 1 25 ? 3.422 41.245 55.972 1.00 24.92 5 PHE C C 1
ATOM 4635 O O . PHE C 1 25 ? 2.414 41.373 55.302 1.00 26.49 5 PHE C O 1
ATOM 4643 N N . ILE C 1 26 ? 4.472 42.044 55.854 1.00 24.12 6 ILE C N 1
ATOM 4644 C CA . ILE C 1 26 ? 4.533 43.149 54.895 1.00 23.09 6 ILE C CA 1
ATOM 4645 C C . ILE C 1 26 ? 5.654 42.909 53.898 1.00 23.16 6 ILE C C 1
ATOM 4646 O O . ILE C 1 26 ? 6.808 42.803 54.295 1.00 23.71 6 ILE C O 1
ATOM 4651 N N . THR C 1 27 ? 5.341 42.840 52.606 1.00 22.25 7 THR C N 1
ATOM 4652 C CA . THR C 1 27 ? 6.421 42.806 51.618 1.00 21.84 7 THR C CA 1
ATOM 4653 C C . THR C 1 27 ? 6.794 44.215 51.220 1.00 21.70 7 THR C C 1
ATOM 4654 O O . THR C 1 27 ? 5.904 45.087 51.107 1.00 22.75 7 THR C O 1
ATOM 4658 N N . GLY C 1 28 ? 8.091 44.459 51.008 1.00 19.93 8 GLY C N 1
ATOM 4659 C CA . GLY C 1 28 ? 8.528 45.761 50.567 1.00 20.25 8 GLY C CA 1
ATOM 4660 C C . GLY C 1 28 ? 8.445 46.760 51.708 1.00 21.56 8 GLY C C 1
ATOM 4661 O O . GLY C 1 28 ? 8.184 47.935 51.501 1.00 20.42 8 GLY C O 1
ATOM 4662 N N . ILE C 1 29 ? 8.731 46.280 52.923 1.00 22.59 9 ILE C N 1
ATOM 4663 C CA . ILE C 1 29 ? 8.502 47.036 54.148 1.00 23.38 9 ILE C CA 1
ATOM 4664 C C . ILE C 1 29 ? 9.362 48.310 54.327 1.00 24.31 9 ILE C C 1
ATOM 4665 O O . ILE C 1 29 ? 8.969 49.215 55.080 1.00 22.78 9 ILE C O 1
ATOM 4670 N N . CYS C 1 30 ? 10.492 48.399 53.609 1.00 24.59 10 CYS C N 1
ATOM 4671 C CA . CYS C 1 30 ? 11.326 49.602 53.605 1.00 24.98 10 CYS C CA 1
ATOM 4672 C C . CYS C 1 30 ? 10.975 50.583 52.494 1.00 25.47 10 CYS C C 1
ATOM 4673 O O . CYS C 1 30 ? 11.742 51.528 52.240 1.00 26.24 10 CYS C O 1
ATOM 4676 N N . GLY C 1 31 ? 9.835 50.376 51.838 1.00 24.96 11 GLY C N 1
ATOM 4677 C CA . GLY C 1 31 ? 9.398 51.277 50.778 1.00 24.63 11 GLY C CA 1
ATOM 4678 C C . GLY C 1 31 ? 8.514 52.362 51.358 1.00 24.80 11 GLY C C 1
ATOM 4679 O O . GLY C 1 31 ? 8.184 52.327 52.532 1.00 24.37 11 GLY C O 1
ATOM 4680 N N . GLN C 1 32 ? 8.131 53.317 50.521 1.00 25.59 12 GLN C N 1
ATOM 4681 C CA . GLN C 1 32 ? 7.228 54.393 50.896 1.00 25.84 12 GLN C CA 1
ATOM 4682 C C . GLN C 1 32 ? 5.965 53.851 51.584 1.00 26.28 12 GLN C C 1
ATOM 4683 O O . GLN C 1 32 ? 5.720 54.106 52.754 1.00 26.35 12 GLN C O 1
ATOM 4689 N N . ILE C 1 33 ? 5.171 53.082 50.856 1.00 26.13 13 ILE C N 1
ATOM 4690 C CA . ILE C 1 33 ? 3.894 52.650 51.382 1.00 25.26 13 ILE C CA 1
ATOM 4691 C C . ILE C 1 33 ? 4.086 51.653 52.527 1.00 25.62 13 ILE C C 1
ATOM 4692 O O . ILE C 1 33 ? 3.433 51.800 53.567 1.00 24.64 13 ILE C O 1
ATOM 4697 N N . GLY C 1 34 ? 4.962 50.647 52.340 1.00 24.43 14 GLY C N 1
ATOM 4698 C CA . GLY C 1 34 ? 5.109 49.582 53.338 1.00 23.59 14 GLY C CA 1
ATOM 4699 C C . GLY C 1 34 ? 5.616 50.059 54.688 1.00 23.11 14 GLY C C 1
ATOM 4700 O O . GLY C 1 34 ? 5.091 49.647 55.707 1.00 22.66 14 GLY C O 1
ATOM 4701 N N . SER C 1 35 ? 6.605 50.968 54.688 1.00 23.24 15 SER C N 1
ATOM 4702 C CA . SER C 1 35 ? 7.214 51.483 55.936 1.00 23.32 15 SER C CA 1
ATOM 4703 C C . SER C 1 35 ? 6.178 52.291 56.709 1.00 23.99 15 SER C C 1
ATOM 4704 O O . SER C 1 35 ? 6.128 52.199 57.917 1.00 24.37 15 SER C O 1
ATOM 4707 N N . HIS C 1 36 ? 5.355 53.083 55.992 1.00 24.83 16 HIS C N 1
ATOM 4708 C CA . HIS C 1 36 ? 4.312 53.865 56.628 1.00 24.54 16 HIS C CA 1
ATOM 4709 C C . HIS C 1 36 ? 3.224 52.991 57.237 1.00 24.11 16 HIS C C 1
ATOM 4710 O O . HIS C 1 36 ? 2.688 53.290 58.313 1.00 22.94 16 HIS C O 1
ATOM 4717 N N . ILE C 1 37 ? 2.862 51.920 56.539 1.00 24.26 17 ILE C N 1
ATOM 4718 C CA . ILE C 1 37 ? 1.908 50.961 57.098 1.00 23.08 17 ILE C CA 1
ATOM 4719 C C . ILE C 1 37 ? 2.521 50.293 58.346 1.00 24.55 17 ILE C C 1
ATOM 4720 O O . ILE C 1 37 ? 1.868 50.170 59.374 1.00 26.15 17 ILE C O 1
ATOM 4725 N N . ALA C 1 38 ? 3.784 49.882 58.253 1.00 24.97 18 ALA C N 1
ATOM 4726 C CA . ALA C 1 38 ? 4.477 49.169 59.326 1.00 25.98 18 ALA C CA 1
ATOM 4727 C C . ALA C 1 38 ? 4.439 50.006 60.594 1.00 26.44 18 ALA C C 1
ATOM 4728 O O . ALA C 1 38 ? 4.108 49.501 61.646 1.00 28.15 18 ALA C O 1
ATOM 4730 N N . GLU C 1 39 ? 4.738 51.294 60.473 1.00 27.60 19 GLU C N 1
ATOM 4731 C CA . GLU C 1 39 ? 4.681 52.259 61.580 1.00 27.66 19 GLU C CA 1
ATOM 4732 C C . GLU C 1 39 ? 3.334 52.321 62.271 1.00 28.68 19 GLU C C 1
ATOM 4733 O O . GLU C 1 39 ? 3.271 52.263 63.502 1.00 29.44 19 GLU C O 1
ATOM 4739 N N . LEU C 1 40 ? 2.256 52.439 61.494 1.00 29.53 20 LEU C N 1
ATOM 4740 C CA . LEU C 1 40 ? 0.880 52.449 62.055 1.00 29.79 20 LEU C CA 1
ATOM 4741 C C . LEU C 1 40 ? 0.556 51.179 62.829 1.00 29.97 20 LEU C C 1
ATOM 4742 O O . LEU C 1 40 ? 0.102 51.263 63.953 1.00 31.20 20 LEU C O 1
ATOM 4747 N N . LEU C 1 41 ? 0.829 50.015 62.239 1.00 29.97 21 LEU C N 1
ATOM 4748 C CA . LEU C 1 41 ? 0.606 48.724 62.886 1.00 29.86 21 LEU C CA 1
ATOM 4749 C C . LEU C 1 41 ? 1.444 48.554 64.150 1.00 30.60 21 LEU C C 1
ATOM 4750 O O . LEU C 1 41 ? 0.942 48.073 65.138 1.00 31.17 21 LEU C O 1
ATOM 4755 N N . LEU C 1 42 ? 2.714 48.950 64.118 1.00 30.75 22 LEU C N 1
ATOM 4756 C CA . LEU C 1 42 ? 3.595 48.696 65.237 1.00 31.12 22 LEU C CA 1
ATOM 4757 C C . LEU C 1 42 ? 3.211 49.572 66.439 1.00 31.67 22 LEU C C 1
ATOM 4758 O O . LEU C 1 42 ? 3.264 49.144 67.593 1.00 30.32 22 LEU C O 1
ATOM 4763 N N . GLU C 1 43 ? 2.831 50.810 66.144 1.00 32.76 23 GLU C N 1
ATOM 4764 C CA . GLU C 1 43 ? 2.437 51.745 67.174 1.00 33.50 23 GLU C CA 1
ATOM 4765 C C . GLU C 1 43 ? 1.166 51.315 67.925 1.00 33.63 23 GLU C C 1
ATOM 4766 O O . GLU C 1 43 ? 1.024 51.663 69.079 1.00 34.23 23 GLU C O 1
ATOM 4768 N N . ARG C 1 44 ? 0.261 50.571 67.288 1.00 33.20 24 ARG C N 1
ATOM 4769 C CA . ARG C 1 44 ? -0.968 50.096 67.955 1.00 33.36 24 ARG C CA 1
ATOM 4770 C C . ARG C 1 44 ? -0.788 48.682 68.580 1.00 33.48 24 ARG C C 1
ATOM 4771 O O . ARG C 1 44 ? -1.751 48.068 69.034 1.00 33.36 24 ARG C O 1
ATOM 4779 N N . GLY C 1 45 ? 0.435 48.161 68.552 1.00 32.71 25 GLY C N 1
ATOM 4780 C CA . GLY C 1 45 ? 0.764 46.924 69.251 1.00 32.78 25 GLY C CA 1
ATOM 4781 C C . GLY C 1 45 ? 0.838 45.623 68.484 1.00 32.09 25 GLY C C 1
ATOM 4782 O O . GLY C 1 45 ? 1.057 44.566 69.080 1.00 31.59 25 GLY C O 1
ATOM 4783 N N . ASP C 1 46 ? 0.654 45.691 67.166 1.00 31.65 26 ASP C N 1
ATOM 4784 C CA . ASP C 1 46 ? 0.685 44.506 66.311 1.00 31.00 26 ASP C CA 1
ATOM 4785 C C . ASP C 1 46 ? 2.088 43.904 66.151 1.00 30.56 26 ASP C C 1
ATOM 4786 O O . ASP C 1 46 ? 3.110 44.584 66.306 1.00 29.46 26 ASP C O 1
ATOM 4791 N N . LYS C 1 47 ? 2.128 42.610 65.857 1.00 30.78 27 LYS C N 1
ATOM 4792 C CA . LYS C 1 47 ? 3.381 41.970 65.500 1.00 31.75 27 LYS C CA 1
ATOM 4793 C C . LYS C 1 47 ? 3.547 42.076 63.956 1.00 30.68 27 LYS C C 1
ATOM 4794 O O . LYS C 1 47 ? 2.647 41.681 63.194 1.00 29.59 27 LYS C O 1
ATOM 4800 N N . VAL C 1 48 ? 4.691 42.632 63.537 1.00 29.18 28 VAL C N 1
ATOM 4801 C CA . VAL C 1 48 ? 5.018 42.879 62.126 1.00 28.18 28 VAL C CA 1
ATOM 4802 C C . VAL C 1 48 ? 6.299 42.143 61.684 1.00 28.25 28 VAL C C 1
ATOM 4803 O O . VAL C 1 48 ? 7.363 42.299 62.264 1.00 27.74 28 VAL C O 1
ATOM 4807 N N . VAL C 1 49 ? 6.170 41.319 60.655 1.00 28.11 29 VAL C N 1
ATOM 4808 C CA . VAL C 1 49 ? 7.314 40.701 60.026 1.00 26.93 29 VAL C CA 1
ATOM 4809 C C . VAL C 1 49 ? 7.395 41.279 58.599 1.00 26.64 29 VAL C C 1
ATOM 4810 O O . VAL C 1 49 ? 6.386 41.326 57.883 1.00 25.29 29 VAL C O 1
ATOM 4814 N N . GLY C 1 50 ? 8.589 41.732 58.215 1.00 25.03 30 GLY C N 1
ATOM 4815 C CA . GLY C 1 50 ? 8.776 42.335 56.927 1.00 24.77 30 GLY C CA 1
ATOM 4816 C C . GLY C 1 50 ? 9.942 41.787 56.136 1.00 24.73 30 GLY C C 1
ATOM 4817 O O . GLY C 1 50 ? 10.915 41.333 56.708 1.00 25.10 30 GLY C O 1
ATOM 4818 N N . ILE C 1 51 ? 9.814 41.848 54.821 1.00 24.00 31 ILE C N 1
ATOM 4819 C CA . ILE C 1 51 ? 10.848 41.479 53.853 1.00 23.42 31 ILE C CA 1
ATOM 4820 C C . ILE C 1 51 ? 11.088 42.617 52.842 1.00 23.62 31 ILE C C 1
ATOM 4821 O O . ILE C 1 51 ? 10.135 43.268 52.394 1.00 23.38 31 ILE C O 1
ATOM 4826 N N . ASP C 1 52 ? 12.362 42.848 52.505 1.00 23.96 32 ASP C N 1
ATOM 4827 C CA . ASP C 1 52 ? 12.746 43.834 51.507 1.00 25.06 32 ASP C CA 1
ATOM 4828 C C . ASP C 1 52 ? 14.146 43.477 51.008 1.00 25.89 32 ASP C C 1
ATOM 4829 O O . ASP C 1 52 ? 14.980 42.989 51.799 1.00 25.40 32 ASP C O 1
ATOM 4834 N N . ASN C 1 53 ? 14.400 43.703 49.714 1.00 25.94 33 ASN C N 1
ATOM 4835 C CA . ASN C 1 53 ? 15.721 43.400 49.132 1.00 26.58 33 ASN C CA 1
ATOM 4836 C C . ASN C 1 53 ? 16.509 44.667 48.816 1.00 27.40 33 ASN C C 1
ATOM 4837 O O . ASN C 1 53 ? 17.620 44.599 48.282 1.00 28.42 33 ASN C O 1
ATOM 4842 N N . PHE C 1 54 ? 15.913 45.810 49.112 1.00 27.61 34 PHE C N 1
ATOM 4843 C CA . PHE C 1 54 ? 16.502 47.133 48.843 1.00 29.06 34 PHE C CA 1
ATOM 4844 C C . PHE C 1 54 ? 16.709 47.443 47.367 1.00 29.35 34 PHE C C 1
ATOM 4845 O O . PHE C 1 54 ? 17.616 48.174 47.035 1.00 29.94 34 PHE C O 1
ATOM 4853 N N . ALA C 1 55 ? 15.822 46.974 46.494 1.00 29.27 35 ALA C N 1
ATOM 4854 C CA . ALA C 1 55 ? 15.884 47.432 45.099 1.00 28.96 35 ALA C CA 1
ATOM 4855 C C . ALA C 1 55 ? 15.712 48.962 45.042 1.00 28.67 35 ALA C C 1
ATOM 4856 O O . ALA C 1 55 ? 16.420 49.643 44.305 1.00 29.07 35 ALA C O 1
ATOM 4858 N N . THR C 1 56 ? 14.787 49.493 45.842 1.00 28.24 36 THR C N 1
ATOM 4859 C CA . THR C 1 56 ? 14.504 50.919 45.849 1.00 28.34 36 THR C CA 1
ATOM 4860 C C . THR C 1 56 ? 14.267 51.477 47.257 1.00 29.30 36 THR C C 1
ATOM 4861 O O . THR C 1 56 ? 14.393 52.696 47.478 1.00 28.86 36 THR C O 1
ATOM 4865 N N . GLY C 1 57 ? 13.887 50.597 48.185 1.00 30.13 37 GLY C N 1
ATOM 4866 C CA . GLY C 1 57 ? 13.689 50.993 49.578 1.00 31.52 37 GLY C CA 1
ATOM 4867 C C . GLY C 1 57 ? 14.997 51.248 50.307 1.00 32.28 37 GLY C C 1
ATOM 4868 O O . GLY C 1 57 ? 16.096 50.952 49.776 1.00 33.06 37 GLY C O 1
ATOM 4869 N N . ARG C 1 58 ? 14.888 51.800 51.518 1.00 32.60 38 ARG C N 1
ATOM 4870 C CA . ARG C 1 58 ? 16.069 52.157 52.356 1.00 32.92 38 ARG C CA 1
ATOM 4871 C C . ARG C 1 58 ? 15.926 51.644 53.796 1.00 33.21 38 ARG C C 1
ATOM 4872 O O . ARG C 1 58 ? 14.826 51.693 54.379 1.00 32.69 38 ARG C O 1
ATOM 4875 N N . ARG C 1 59 ? 17.022 51.179 54.385 1.00 33.90 39 ARG C N 1
ATOM 4876 C CA . ARG C 1 59 ? 16.957 50.634 55.737 1.00 35.21 39 ARG C CA 1
ATOM 4877 C C . ARG C 1 59 ? 16.419 51.667 56.747 1.00 36.04 39 ARG C C 1
ATOM 4878 O O . ARG C 1 59 ? 15.672 51.326 57.658 1.00 35.68 39 ARG C O 1
ATOM 4880 N N . GLU C 1 60 ? 16.775 52.931 56.525 1.00 36.67 40 GLU C N 1
ATOM 4881 C CA . GLU C 1 60 ? 16.373 54.074 57.360 1.00 37.98 40 GLU C CA 1
ATOM 4882 C C . GLU C 1 60 ? 14.884 54.359 57.385 1.00 37.75 40 GLU C C 1
ATOM 4883 O O . GLU C 1 60 ? 14.383 54.999 58.316 1.00 38.16 40 GLU C O 1
ATOM 4889 N N . HIS C 1 61 ? 14.179 53.902 56.364 1.00 36.89 41 HIS C N 1
ATOM 4890 C CA . HIS C 1 61 ? 12.745 54.043 56.305 1.00 37.06 41 HIS C CA 1
ATOM 4891 C C . HIS C 1 61 ? 12.058 53.253 57.413 1.00 37.02 41 HIS C C 1
ATOM 4892 O O . HIS C 1 61 ? 10.926 53.556 57.767 1.00 37.46 41 HIS C O 1
ATOM 4899 N N . LEU C 1 62 ? 12.743 52.240 57.947 1.00 37.22 42 LEU C N 1
ATOM 4900 C CA . LEU C 1 62 ? 12.135 51.321 58.904 1.00 37.71 42 LEU C CA 1
ATOM 4901 C C . LEU C 1 62 ? 12.857 51.329 60.263 1.00 39.14 42 LEU C C 1
ATOM 4902 O O . LEU C 1 62 ? 13.906 50.682 60.444 1.00 39.78 42 LEU C O 1
ATOM 4907 N N . LYS C 1 63 ? 12.295 52.062 61.221 1.00 40.14 43 LYS C N 1
ATOM 4908 C CA . LYS C 1 63 ? 12.937 52.188 62.531 1.00 41.46 43 LYS C CA 1
ATOM 4909 C C . LYS C 1 63 ? 12.735 50.900 63.351 1.00 41.89 43 LYS C C 1
ATOM 4910 O O . LYS C 1 63 ? 11.670 50.300 63.300 1.00 41.82 43 LYS C O 1
ATOM 4912 N N . ASP C 1 64 ? 13.764 50.470 64.081 1.00 42.91 44 ASP C N 1
ATOM 4913 C CA . ASP C 1 64 ? 13.657 49.321 65.022 1.00 43.20 44 ASP C CA 1
ATOM 4914 C C . ASP C 1 64 ? 12.453 49.435 65.978 1.00 41.52 44 ASP C C 1
ATOM 4915 O O . ASP C 1 64 ? 12.057 50.527 66.372 1.00 41.38 44 ASP C O 1
ATOM 4920 N N . HIS C 1 65 ? 11.878 48.295 66.338 1.00 40.66 45 HIS C N 1
ATOM 4921 C CA . HIS C 1 65 ? 10.755 48.235 67.267 1.00 39.62 45 HIS C CA 1
ATOM 4922 C C . HIS C 1 65 ? 10.746 46.808 67.784 1.00 39.47 45 HIS C C 1
ATOM 4923 O O . HIS C 1 65 ? 11.016 45.926 67.007 1.00 39.20 45 HIS C O 1
ATOM 4930 N N . PRO C 1 66 ? 10.458 46.586 69.099 1.00 39.53 46 PRO C N 1
ATOM 4931 C CA . PRO C 1 66 ? 10.497 45.224 69.659 1.00 39.55 46 PRO C CA 1
ATOM 4932 C C . PRO C 1 66 ? 9.556 44.211 68.999 1.00 39.23 46 PRO C C 1
ATOM 4933 O O . PRO C 1 66 ? 9.817 43.016 69.044 1.00 39.96 46 PRO C O 1
ATOM 4937 N N . ASN C 1 67 ? 8.473 44.687 68.405 1.00 38.18 47 ASN C N 1
ATOM 4938 C CA . ASN C 1 67 ? 7.535 43.821 67.714 1.00 37.43 47 ASN C CA 1
ATOM 4939 C C . ASN C 1 67 ? 7.733 43.748 66.187 1.00 35.40 47 ASN C C 1
ATOM 4940 O O . ASN C 1 67 ? 6.857 43.292 65.475 1.00 33.84 47 ASN C O 1
ATOM 4945 N N . LEU C 1 68 ? 8.885 44.229 65.715 1.00 33.95 48 LEU C N 1
ATOM 4946 C CA . LEU C 1 68 ? 9.253 44.164 64.298 1.00 32.79 48 LEU C CA 1
ATOM 4947 C C . LEU C 1 68 ? 10.346 43.140 64.058 1.00 32.56 48 LEU C C 1
ATOM 4948 O O . LEU C 1 68 ? 11.433 43.215 64.659 1.00 32.60 48 LEU C O 1
ATOM 4953 N N . THR C 1 69 ? 10.080 42.236 63.115 1.00 31.79 49 THR C N 1
ATOM 4954 C CA . THR C 1 69 ? 11.100 41.340 62.601 1.00 31.79 49 THR C CA 1
ATOM 4955 C C . THR C 1 69 ? 11.338 41.702 61.137 1.00 31.39 49 THR C C 1
ATOM 4956 O O . THR C 1 69 ? 10.405 41.648 60.323 1.00 32.40 49 THR C O 1
ATOM 4960 N N . PHE C 1 70 ? 12.575 42.062 60.808 1.00 30.00 50 PHE C N 1
ATOM 4961 C CA . PHE C 1 70 ? 12.967 42.348 59.438 1.00 28.77 50 PHE C CA 1
ATOM 4962 C C . PHE C 1 70 ? 13.889 41.292 58.831 1.00 28.44 50 PHE C C 1
ATOM 4963 O O . PHE C 1 70 ? 14.930 40.964 59.416 1.00 28.63 50 PHE C O 1
ATOM 4971 N N . VAL C 1 71 ? 13.533 40.794 57.639 1.00 27.59 51 VAL C N 1
ATOM 4972 C CA . VAL C 1 71 ? 14.377 39.855 56.905 1.00 26.96 51 VAL C CA 1
ATOM 4973 C C . VAL C 1 71 ? 14.788 40.433 55.566 1.00 27.41 51 VAL C C 1
ATOM 4974 O O . VAL C 1 71 ? 13.940 40.791 54.731 1.00 27.00 51 VAL C O 1
ATOM 4978 N N . GLU C 1 72 ? 16.096 40.559 55.353 1.00 27.29 52 GLU C N 1
ATOM 4979 C CA . GLU C 1 72 ? 16.560 41.034 54.067 1.00 28.15 52 GLU C CA 1
ATOM 4980 C C . GLU C 1 72 ? 16.454 39.878 53.094 1.00 27.38 52 GLU C C 1
ATOM 4981 O O . GLU C 1 72 ? 16.997 38.814 53.351 1.00 27.20 52 GLU C O 1
ATOM 4987 N N . GLY C 1 73 ? 15.728 40.077 52.001 1.00 25.97 53 GLY C N 1
ATOM 4988 C CA . GLY C 1 73 ? 15.657 39.030 50.978 1.00 26.88 53 GLY C CA 1
ATOM 4989 C C . GLY C 1 73 ? 14.677 39.380 49.876 1.00 25.55 53 GLY C C 1
ATOM 4990 O O . GLY C 1 73 ? 14.103 40.459 49.884 1.00 25.27 53 GLY C O 1
ATOM 4991 N N . SER C 1 74 ? 14.514 38.471 48.922 1.00 24.89 54 SER C N 1
ATOM 4992 C CA . SER C 1 74 ? 13.628 38.709 47.792 1.00 24.16 54 SER C CA 1
ATOM 4993 C C . SER C 1 74 ? 12.395 37.851 47.883 1.00 23.50 54 SER C C 1
ATOM 4994 O O . SER C 1 74 ? 12.499 36.662 48.209 1.00 23.81 54 SER C O 1
ATOM 4997 N N . ILE C 1 75 ? 11.232 38.428 47.555 1.00 22.46 55 ILE C N 1
ATOM 4998 C CA . ILE C 1 75 ? 9.982 37.670 47.454 1.00 20.58 55 ILE C CA 1
ATOM 4999 C C . ILE C 1 75 ? 9.979 36.619 46.318 1.00 21.22 55 ILE C C 1
ATOM 5000 O O . ILE C 1 75 ? 9.107 35.710 46.291 1.00 21.89 55 ILE C O 1
ATOM 5005 N N . ALA C 1 76 ? 10.933 36.740 45.386 1.00 21.29 56 ALA C N 1
ATOM 5006 C CA . ALA C 1 76 ? 11.116 35.734 44.330 1.00 22.56 56 ALA C CA 1
ATOM 5007 C C . ALA C 1 76 ? 11.659 34.434 44.942 1.00 23.02 56 ALA C C 1
ATOM 5008 O O . ALA C 1 76 ? 11.517 33.342 44.370 1.00 23.50 56 ALA C O 1
ATOM 5010 N N . ASP C 1 77 ? 12.208 34.541 46.154 1.00 23.20 57 ASP C N 1
ATOM 5011 C CA . ASP C 1 77 ? 12.717 33.369 46.912 1.00 22.01 57 ASP C CA 1
ATOM 5012 C C . ASP C 1 77 ? 11.507 32.604 47.488 1.00 21.87 57 ASP C C 1
ATOM 5013 O O . ASP C 1 77 ? 11.027 32.914 48.574 1.00 21.49 57 ASP C O 1
ATOM 5018 N N . HIS C 1 78 ? 11.025 31.612 46.741 1.00 21.22 58 HIS C N 1
ATOM 5019 C CA . HIS C 1 78 ? 9.826 30.813 47.096 1.00 20.90 58 HIS C CA 1
ATOM 5020 C C . HIS C 1 78 ? 9.905 30.195 48.504 1.00 21.61 58 HIS C C 1
ATOM 5021 O O . HIS C 1 78 ? 8.961 30.320 49.284 1.00 21.60 58 HIS C O 1
ATOM 5028 N N . ALA C 1 79 ? 11.022 29.531 48.832 1.00 21.74 59 ALA C N 1
ATOM 5029 C CA . ALA C 1 79 ? 11.189 28.876 50.141 1.00 21.53 59 ALA C CA 1
ATOM 5030 C C . ALA C 1 79 ? 11.202 29.894 51.292 1.00 21.29 59 ALA C C 1
ATOM 5031 O O . ALA C 1 79 ? 10.555 29.681 52.290 1.00 22.30 59 ALA C O 1
ATOM 5033 N N . LEU C 1 80 ? 11.921 31.003 51.144 1.00 20.97 60 LEU C N 1
ATOM 5034 C CA . LEU C 1 80 ? 11.905 32.068 52.131 1.00 21.31 60 LEU C CA 1
ATOM 5035 C C . LEU C 1 80 ? 10.495 32.626 52.433 1.00 20.55 60 LEU C C 1
ATOM 5036 O O . LEU C 1 80 ? 10.123 32.785 53.588 1.00 20.16 60 LEU C O 1
ATOM 5041 N N . VAL C 1 81 ? 9.761 32.981 51.382 1.00 21.68 61 VAL C N 1
ATOM 5042 C CA . VAL C 1 81 ? 8.394 33.569 51.488 1.00 21.12 61 VAL C CA 1
ATOM 5043 C C . VAL C 1 81 ? 7.481 32.588 52.177 1.00 21.70 61 VAL C C 1
ATOM 5044 O O . VAL C 1 81 ? 6.803 32.962 53.119 1.00 22.29 61 VAL C O 1
ATOM 5048 N N . ASN C 1 82 ? 7.502 31.328 51.734 1.00 21.70 62 ASN C N 1
ATOM 5049 C CA . ASN C 1 82 ? 6.733 30.257 52.419 1.00 21.81 62 ASN C CA 1
ATOM 5050 C C . ASN C 1 82 ? 7.100 29.956 53.876 1.00 21.41 62 ASN C C 1
ATOM 5051 O O . ASN C 1 82 ? 6.221 29.664 54.701 1.00 21.17 62 ASN C O 1
ATOM 5056 N N . GLN C 1 83 ? 8.391 30.036 54.187 1.00 21.74 63 GLN C N 1
ATOM 5057 C CA . GLN C 1 83 ? 8.888 29.794 55.510 1.00 21.63 63 GLN C CA 1
ATOM 5058 C C . GLN C 1 83 ? 8.391 30.905 56.420 1.00 22.34 63 GLN C C 1
ATOM 5059 O O . GLN C 1 83 ? 7.842 30.636 57.494 1.00 23.48 63 GLN C O 1
ATOM 5065 N N . LEU C 1 84 ? 8.588 32.154 56.010 1.00 21.60 64 LEU C N 1
ATOM 5066 C CA . LEU C 1 84 ? 8.123 33.301 56.787 1.00 21.32 64 LEU C CA 1
ATOM 5067 C C . LEU C 1 84 ? 6.609 33.328 57.041 1.00 21.87 64 LEU C C 1
ATOM 5068 O O . LEU C 1 84 ? 6.176 33.554 58.187 1.00 23.26 64 LEU C O 1
ATOM 5073 N N . ILE C 1 85 ? 5.800 33.114 56.006 1.00 22.27 65 ILE C N 1
ATOM 5074 C CA . ILE C 1 85 ? 4.331 33.127 56.166 1.00 23.33 65 ILE C CA 1
ATOM 5075 C C . ILE C 1 85 ? 3.879 31.876 56.932 1.00 24.11 65 ILE C C 1
ATOM 5076 O O . ILE C 1 85 ? 3.045 31.969 57.840 1.00 25.12 65 ILE C O 1
ATOM 5081 N N . GLY C 1 86 ? 4.464 30.724 56.609 1.00 23.83 66 GLY C N 1
ATOM 5082 C CA . GLY C 1 86 ? 4.096 29.485 57.247 1.00 23.82 66 GLY C CA 1
ATOM 5083 C C . GLY C 1 86 ? 4.264 29.544 58.764 1.00 24.81 66 GLY C C 1
ATOM 5084 O O . GLY C 1 86 ? 3.370 29.155 59.506 1.00 25.06 66 GLY C O 1
ATOM 5085 N N . ASP C 1 87 ? 5.426 30.003 59.203 1.00 24.28 67 ASP C N 1
ATOM 5086 C CA . ASP C 1 87 ? 5.786 30.112 60.628 1.00 24.77 67 ASP C CA 1
ATOM 5087 C C . ASP C 1 87 ? 4.913 31.108 61.387 1.00 24.61 67 ASP C C 1
ATOM 5088 O O . ASP C 1 87 ? 4.452 30.820 62.477 1.00 26.69 67 ASP C O 1
ATOM 5093 N N . LEU C 1 88 ? 4.730 32.286 60.812 1.00 25.41 68 LEU C N 1
ATOM 5094 C CA . LEU C 1 88 ? 4.026 33.400 61.427 1.00 25.94 68 LEU C CA 1
ATOM 5095 C C . LEU C 1 88 ? 2.510 33.193 61.475 1.00 25.42 68 LEU C C 1
ATOM 5096 O O . LEU C 1 88 ? 1.836 33.634 62.403 1.00 26.04 68 LEU C O 1
ATOM 5101 N N . GLN C 1 89 ? 1.976 32.509 60.482 1.00 25.61 69 GLN C N 1
ATOM 5102 C CA . GLN C 1 89 ? 0.524 32.387 60.321 1.00 26.38 69 GLN C CA 1
ATOM 5103 C C . GLN C 1 89 ? -0.161 33.773 60.453 1.00 26.32 69 GLN C C 1
ATOM 5104 O O . GLN C 1 89 ? -0.973 33.987 61.368 1.00 26.25 69 GLN C O 1
ATOM 5110 N N . PRO C 1 90 ? 0.184 34.727 59.551 1.00 25.96 70 PRO C N 1
ATOM 5111 C CA . PRO C 1 90 ? -0.296 36.107 59.811 1.00 25.08 70 PRO C CA 1
ATOM 5112 C C . PRO C 1 90 ? -1.799 36.232 59.648 1.00 25.90 70 PRO C C 1
ATOM 5113 O O . PRO C 1 90 ? -2.436 35.438 58.915 1.00 25.16 70 PRO C O 1
ATOM 5117 N N . ASP C 1 91 ? -2.359 37.241 60.330 1.00 26.09 71 ASP C N 1
ATOM 5118 C CA . ASP C 1 91 ? -3.768 37.631 60.140 1.00 26.08 71 ASP C CA 1
ATOM 5119 C C . ASP C 1 91 ? -3.967 38.282 58.761 1.00 26.01 71 ASP C C 1
ATOM 5120 O O . ASP C 1 91 ? -5.047 38.198 58.183 1.00 25.87 71 ASP C O 1
ATOM 5125 N N . ALA C 1 92 ? -2.908 38.943 58.273 1.00 25.52 72 ALA C N 1
ATOM 5126 C CA . ALA C 1 92 ? -2.937 39.730 57.029 1.00 24.33 72 ALA C CA 1
ATOM 5127 C C . ALA C 1 92 ? -1.567 39.726 56.368 1.00 23.90 72 ALA C C 1
ATOM 5128 O O . ALA C 1 92 ? -0.551 39.657 57.057 1.00 22.52 72 ALA C O 1
ATOM 5130 N N . VAL C 1 93 ? -1.563 39.776 55.032 1.00 23.22 73 VAL C N 1
ATOM 5131 C CA . VAL C 1 93 ? -0.336 40.044 54.271 1.00 22.10 73 VAL C CA 1
ATOM 5132 C C . VAL C 1 93 ? -0.586 41.368 53.567 1.00 21.66 73 VAL C C 1
ATOM 5133 O O . VAL C 1 93 ? -1.648 41.545 52.915 1.00 21.46 73 VAL C O 1
ATOM 5137 N N . VAL C 1 94 ? 0.329 42.322 53.757 1.00 20.98 74 VAL C N 1
ATOM 5138 C CA . VAL C 1 94 ? 0.297 43.583 53.020 1.00 20.35 74 VAL C CA 1
ATOM 5139 C C . VAL C 1 94 ? 1.415 43.478 51.973 1.00 21.37 74 VAL C C 1
ATOM 5140 O O . VAL C 1 94 ? 2.601 43.464 52.303 1.00 22.08 74 VAL C O 1
ATOM 5144 N N . HIS C 1 95 ? 1.036 43.347 50.707 1.00 21.56 75 HIS C N 1
ATOM 5145 C CA . HIS C 1 95 ? 1.997 43.158 49.629 1.00 21.77 75 HIS C CA 1
ATOM 5146 C C . HIS C 1 95 ? 2.290 44.449 48.830 1.00 22.36 75 HIS C C 1
ATOM 5147 O O . HIS C 1 95 ? 1.576 44.787 47.900 1.00 23.39 75 HIS C O 1
ATOM 5154 N N . THR C 1 96 ? 3.352 45.162 49.214 1.00 23.06 76 THR C N 1
ATOM 5155 C CA . THR C 1 96 ? 3.764 46.399 48.539 1.00 23.03 76 THR C CA 1
ATOM 5156 C C . THR C 1 96 ? 5.010 46.246 47.638 1.00 22.98 76 THR C C 1
ATOM 5157 O O . THR C 1 96 ? 5.336 47.202 46.910 1.00 22.32 76 THR C O 1
ATOM 5161 N N . ALA C 1 97 ? 5.713 45.102 47.725 1.00 21.36 77 ALA C N 1
ATOM 5162 C CA . ALA C 1 97 ? 6.995 44.924 47.038 1.00 21.83 77 ALA C CA 1
ATOM 5163 C C . ALA C 1 97 ? 6.728 44.943 45.560 1.00 22.42 77 ALA C C 1
ATOM 5164 O O . ALA C 1 97 ? 5.735 44.348 45.107 1.00 22.98 77 ALA C O 1
ATOM 5166 N N . ALA C 1 98 ? 7.564 45.680 44.826 1.00 22.37 78 ALA C N 1
ATOM 5167 C CA . ALA C 1 98 ? 7.459 45.790 43.382 1.00 22.49 78 ALA C CA 1
ATOM 5168 C C . ALA C 1 98 ? 8.733 46.308 42.774 1.00 22.03 78 ALA C C 1
ATOM 5169 O O . ALA C 1 98 ? 9.399 47.178 43.339 1.00 22.07 78 ALA C O 1
ATOM 5171 N N . SER C 1 99 ? 9.025 45.761 41.590 1.00 22.33 79 SER C N 1
ATOM 5172 C CA . SER C 1 99 ? 10.145 46.172 40.744 1.00 22.66 79 SER C CA 1
ATOM 5173 C C . SER C 1 99 ? 9.596 47.082 39.650 1.00 22.23 79 SER C C 1
ATOM 5174 O O . SER C 1 99 ? 8.540 46.812 39.076 1.00 22.04 79 SER C O 1
ATOM 5177 N N . TYR C 1 100 ? 10.262 48.199 39.409 1.00 23.02 80 TYR C N 1
ATOM 5178 C CA . TYR C 1 100 ? 9.756 49.180 38.428 1.00 23.79 80 TYR C CA 1
ATOM 5179 C C . TYR C 1 100 ? 10.802 50.182 37.899 1.00 25.00 80 TYR C C 1
ATOM 5180 O O . TYR C 1 100 ? 10.612 50.720 36.806 1.00 23.91 80 TYR C O 1
ATOM 5189 N N . LYS C 1 101 ? 11.877 50.409 38.671 1.00 25.03 81 LYS C N 1
ATOM 5190 C CA . LYS C 1 101 ? 12.724 51.599 38.509 1.00 26.56 81 LYS C CA 1
ATOM 5191 C C . LYS C 1 101 ? 13.381 51.736 37.115 1.00 26.00 81 LYS C C 1
ATOM 5192 O O . LYS C 1 101 ? 13.609 52.847 36.627 1.00 25.87 81 LYS C O 1
ATOM 5196 N N . ASP C 1 102 ? 13.648 50.604 36.468 1.00 25.76 82 ASP C N 1
ATOM 5197 C CA . ASP C 1 102 ? 14.220 50.604 35.129 1.00 25.11 82 ASP C CA 1
ATOM 5198 C C . ASP C 1 102 ? 13.243 49.916 34.176 1.00 24.25 82 ASP C C 1
ATOM 5199 O O . ASP C 1 102 ? 13.083 48.689 34.220 1.00 23.69 82 ASP C O 1
ATOM 5204 N N . PRO C 1 103 ? 12.576 50.714 33.316 1.00 24.99 83 PRO C N 1
ATOM 5205 C CA . PRO C 1 103 ? 11.583 50.170 32.368 1.00 25.53 83 PRO C CA 1
ATOM 5206 C C . PRO C 1 103 ? 12.115 49.104 31.385 1.00 25.17 83 PRO C C 1
ATOM 5207 O O . PRO C 1 103 ? 11.303 48.373 30.783 1.00 23.85 83 PRO C O 1
ATOM 5211 N N . ASP C 1 104 ? 13.448 49.058 31.209 1.00 24.12 84 ASP C N 1
ATOM 5212 C CA . ASP C 1 104 ? 14.083 48.069 30.373 1.00 24.23 84 ASP C CA 1
ATOM 5213 C C . ASP C 1 104 ? 14.440 46.795 31.120 1.00 23.03 84 ASP C C 1
ATOM 5214 O O . ASP C 1 104 ? 14.867 45.821 30.517 1.00 22.11 84 ASP C O 1
ATOM 5219 N N . ASP C 1 105 ? 14.237 46.802 32.439 1.00 23.11 85 ASP C N 1
ATOM 5220 C CA . ASP C 1 105 ? 14.612 45.673 33.259 1.00 22.30 85 ASP C CA 1
ATOM 5221 C C . ASP C 1 105 ? 13.434 44.722 33.482 1.00 21.64 85 ASP C C 1
ATOM 5222 O O . ASP C 1 105 ? 12.946 44.529 34.605 1.00 22.08 85 ASP C O 1
ATOM 5227 N N . TRP C 1 106 ? 13.011 44.117 32.383 1.00 20.34 86 TRP C N 1
ATOM 5228 C CA . TRP C 1 106 ? 11.864 43.225 32.329 1.00 19.45 86 TRP C CA 1
ATOM 5229 C C . TRP C 1 106 ? 12.108 42.052 33.222 1.00 21.00 86 TRP C C 1
ATOM 5230 O O . TRP C 1 106 ? 11.140 41.423 33.703 1.00 20.96 86 TRP C O 1
ATOM 5241 N N . TYR C 1 107 ? 13.395 41.746 33.436 1.00 19.48 87 TYR C N 1
ATOM 5242 C CA . TYR C 1 107 ? 13.803 40.555 34.155 1.00 20.09 87 TYR C CA 1
ATOM 5243 C C . TYR C 1 107 ? 13.408 40.651 35.602 1.00 19.68 87 TYR C C 1
ATOM 5244 O O . TYR C 1 107 ? 12.758 39.774 36.109 1.00 21.91 87 TYR C O 1
ATOM 5253 N N . ASN C 1 108 ? 13.841 41.705 36.285 1.00 18.94 88 ASN C N 1
ATOM 5254 C CA . ASN C 1 108 ? 13.503 41.919 37.678 1.00 18.32 88 ASN C CA 1
ATOM 5255 C C . ASN C 1 108 ? 12.054 42.309 37.893 1.00 16.84 88 ASN C C 1
ATOM 5256 O O . ASN C 1 108 ? 11.488 42.009 38.925 1.00 17.14 88 ASN C O 1
ATOM 5261 N N . ASP C 1 109 ? 11.468 42.968 36.914 1.00 16.35 89 ASP C N 1
ATOM 5262 C CA . ASP C 1 109 ? 10.018 43.221 36.921 1.00 16.89 89 ASP C CA 1
ATOM 5263 C C . ASP C 1 109 ? 9.205 41.893 36.951 1.00 17.15 89 ASP C C 1
ATOM 5264 O O . ASP C 1 109 ? 8.348 41.717 37.800 1.00 18.46 89 ASP C O 1
ATOM 5269 N N . THR C 1 110 ? 9.501 40.947 36.048 1.00 17.54 90 THR C N 1
ATOM 5270 C CA . THR C 1 110 ? 8.827 39.627 36.049 1.00 17.03 90 THR C CA 1
ATOM 5271 C C . THR C 1 110 ? 9.206 38.783 37.249 1.00 16.85 90 THR C C 1
ATOM 5272 O O . THR C 1 110 ? 8.344 38.170 37.892 1.00 17.36 90 THR C O 1
ATOM 5276 N N . LEU C 1 111 ? 10.493 38.734 37.550 1.00 17.46 91 LEU C N 1
ATOM 5277 C CA . LEU C 1 111 ? 10.961 37.970 38.706 1.00 17.36 91 LEU C CA 1
ATOM 5278 C C . LEU C 1 111 ? 10.353 38.450 40.039 1.00 17.02 91 LEU C C 1
ATOM 5279 O O . LEU C 1 111 ? 9.999 37.637 40.892 1.00 18.35 91 LEU C O 1
ATOM 5284 N N . THR C 1 112 ? 10.260 39.752 40.238 1.00 17.94 92 THR C N 1
ATOM 5285 C CA . THR C 1 112 ? 9.674 40.304 41.476 1.00 18.21 92 THR C CA 1
ATOM 5286 C C . THR C 1 112 ? 8.121 40.334 41.421 1.00 19.19 92 THR C C 1
ATOM 5287 O O . THR C 1 112 ? 7.441 39.887 42.354 1.00 20.20 92 THR C O 1
ATOM 5291 N N . ASN C 1 113 ? 7.553 40.842 40.338 1.00 19.57 93 ASN C N 1
ATOM 5292 C CA . ASN C 1 113 ? 6.117 41.130 40.352 1.00 20.22 93 ASN C CA 1
ATOM 5293 C C . ASN C 1 113 ? 5.317 39.885 39.996 1.00 19.85 93 ASN C C 1
ATOM 5294 O O . ASN C 1 113 ? 4.204 39.698 40.475 1.00 21.30 93 ASN C O 1
ATOM 5299 N N . CYS C 1 114 ? 5.882 39.051 39.127 1.00 18.40 94 CYS C N 1
ATOM 5300 C CA . CYS C 1 114 ? 5.231 37.837 38.685 1.00 18.63 94 CYS C CA 1
ATOM 5301 C C . CYS C 1 114 ? 5.572 36.605 39.516 1.00 17.85 94 CYS C C 1
ATOM 5302 O O . CYS C 1 114 ? 4.666 36.005 40.116 1.00 17.91 94 CYS C O 1
ATOM 5305 N N . VAL C 1 115 ? 6.846 36.228 39.535 1.00 16.86 95 VAL C N 1
ATOM 5306 C CA . VAL C 1 115 ? 7.310 35.130 40.377 1.00 17.20 95 VAL C CA 1
ATOM 5307 C C . VAL C 1 115 ? 7.165 35.495 41.852 1.00 18.46 95 VAL C C 1
ATOM 5308 O O . VAL C 1 115 ? 6.463 34.821 42.560 1.00 20.69 95 VAL C O 1
ATOM 5312 N N . GLY C 1 116 ? 7.767 36.588 42.293 1.00 18.20 96 GLY C N 1
ATOM 5313 C CA . GLY C 1 116 ? 7.607 37.021 43.676 1.00 18.84 96 GLY C CA 1
ATOM 5314 C C . GLY C 1 116 ? 6.148 37.275 44.066 1.00 18.77 96 GLY C C 1
ATOM 5315 O O . GLY C 1 116 ? 5.718 36.882 45.135 1.00 19.31 96 GLY C O 1
ATOM 5316 N N . GLY C 1 117 ? 5.406 37.958 43.214 1.00 18.35 97 GLY C N 1
ATOM 5317 C CA . GLY C 1 117 ? 4.007 38.306 43.489 1.00 17.83 97 GLY C CA 1
ATOM 5318 C C . GLY C 1 117 ? 3.127 37.099 43.621 1.00 17.65 97 GLY C C 1
ATOM 5319 O O . GLY C 1 117 ? 2.371 36.987 44.561 1.00 18.54 97 GLY C O 1
ATOM 5320 N N . SER C 1 118 ? 3.209 36.167 42.685 1.00 18.20 98 SER C N 1
ATOM 5321 C CA . SER C 1 118 ? 2.468 34.911 42.843 1.00 18.59 98 SER C CA 1
ATOM 5322 C C . SER C 1 118 ? 2.961 34.070 44.034 1.00 18.16 98 SER C C 1
ATOM 5323 O O . SER C 1 118 ? 2.154 33.388 44.675 1.00 17.10 98 SER C O 1
ATOM 5326 N N . ASN C 1 119 ? 4.278 34.097 44.313 1.00 18.41 99 ASN C N 1
ATOM 5327 C CA . ASN C 1 119 ? 4.835 33.427 45.483 1.00 18.60 99 ASN C CA 1
ATOM 5328 C C . ASN C 1 119 ? 4.059 33.902 46.748 1.00 19.27 99 ASN C C 1
ATOM 5329 O O . ASN C 1 119 ? 3.627 33.095 47.593 1.00 19.29 99 ASN C O 1
ATOM 5334 N N . VAL C 1 120 ? 3.910 35.213 46.869 1.00 18.67 100 VAL C N 1
ATOM 5335 C CA . VAL C 1 120 ? 3.304 35.823 48.041 1.00 19.44 100 VAL C CA 1
ATOM 5336 C C . VAL C 1 120 ? 1.796 35.545 48.122 1.00 19.51 100 VAL C C 1
ATOM 5337 O O . VAL C 1 120 ? 1.269 35.184 49.201 1.00 20.51 100 VAL C O 1
ATOM 5341 N N . VAL C 1 121 ? 1.109 35.710 47.004 1.00 19.03 101 VAL C N 1
ATOM 5342 C CA . VAL C 1 121 ? -0.306 35.343 46.922 1.00 20.31 101 VAL C CA 1
ATOM 5343 C C . VAL C 1 121 ? -0.541 33.850 47.307 1.00 21.07 101 VAL C C 1
ATOM 5344 O O . VAL C 1 121 ? -1.430 33.542 48.095 1.00 19.64 101 VAL C O 1
ATOM 5348 N N . GLN C 1 122 ? 0.233 32.930 46.723 1.00 21.91 102 GLN C N 1
ATOM 5349 C CA . GLN C 1 122 ? -0.018 31.497 46.937 1.00 21.81 102 GLN C CA 1
ATOM 5350 C C . GLN C 1 122 ? 0.306 31.022 48.365 1.00 22.64 102 GLN C C 1
ATOM 5351 O O . GLN C 1 122 ? -0.447 30.248 48.934 1.00 21.45 102 GLN C O 1
ATOM 5357 N N . ALA C 1 123 ? 1.416 31.517 48.923 1.00 22.44 103 ALA C N 1
ATOM 5358 C CA . ALA C 1 123 ? 1.720 31.349 50.324 1.00 22.92 103 ALA C CA 1
ATOM 5359 C C . ALA C 1 123 ? 0.591 31.862 51.276 1.00 23.00 103 ALA C C 1
ATOM 5360 O O . ALA C 1 123 ? 0.266 31.205 52.256 1.00 23.15 103 ALA C O 1
ATOM 5362 N N . ALA C 1 124 ? 0.062 33.040 51.006 1.00 21.76 104 ALA C N 1
ATOM 5363 C CA . ALA C 1 124 ? -1.042 33.535 51.759 1.00 22.07 104 ALA C CA 1
ATOM 5364 C C . ALA C 1 124 ? -2.213 32.573 51.618 1.00 22.46 104 ALA C C 1
ATOM 5365 O O . ALA C 1 124 ? -2.857 32.223 52.596 1.00 22.91 104 ALA C O 1
ATOM 5367 N N . LYS C 1 125 ? -2.494 32.101 50.424 1.00 23.00 105 LYS C N 1
ATOM 5368 C CA . LYS C 1 125 ? -3.667 31.253 50.262 1.00 24.85 105 LYS C CA 1
ATOM 5369 C C . LYS C 1 125 ? -3.422 29.900 50.949 1.00 25.59 105 LYS C C 1
ATOM 5370 O O . LYS C 1 125 ? -4.298 29.378 51.628 1.00 25.48 105 LYS C O 1
ATOM 5374 N N . LYS C 1 126 ? -2.218 29.346 50.772 1.00 25.76 106 LYS C N 1
ATOM 5375 C CA . LYS C 1 126 ? -1.833 28.058 51.377 1.00 26.88 106 LYS C CA 1
ATOM 5376 C C . LYS C 1 126 ? -1.961 28.050 52.924 1.00 26.71 106 LYS C C 1
ATOM 5377 O O . LYS C 1 126 ? -2.217 27.015 53.535 1.00 26.73 106 LYS C O 1
ATOM 5380 N N . ASN C 1 127 ? -1.718 29.207 53.535 1.00 25.76 107 ASN C N 1
ATOM 5381 C CA . ASN C 1 127 ? -1.706 29.353 54.965 1.00 25.87 107 ASN C CA 1
ATOM 5382 C C . ASN C 1 127 ? -3.000 30.035 55.447 1.00 25.78 107 ASN C C 1
ATOM 5383 O O . ASN C 1 127 ? -3.037 30.603 56.509 1.00 27.10 107 ASN C O 1
ATOM 5388 N N . ASN C 1 128 ? -4.049 29.995 54.628 1.00 26.67 108 ASN C N 1
ATOM 5389 C CA . ASN C 1 128 ? -5.384 30.466 55.013 1.00 26.97 108 ASN C CA 1
ATOM 5390 C C . ASN C 1 128 ? -5.364 31.855 55.591 1.00 26.54 108 ASN C C 1
ATOM 5391 O O . ASN C 1 128 ? -6.093 32.126 56.526 1.00 26.75 108 ASN C O 1
ATOM 5396 N N . VAL C 1 129 ? -4.505 32.720 55.065 1.00 26.44 109 VAL C N 1
ATOM 5397 C CA . VAL C 1 129 ? -4.392 34.077 55.549 1.00 25.41 109 VAL C CA 1
ATOM 5398 C C . VAL C 1 129 ? -5.707 34.790 55.304 1.00 25.51 109 VAL C C 1
ATOM 5399 O O . VAL C 1 129 ? -6.153 34.859 54.178 1.00 26.92 109 VAL C O 1
ATOM 5403 N N . GLY C 1 130 ? -6.309 35.315 56.363 1.00 25.80 110 GLY C N 1
ATOM 5404 C CA . GLY C 1 130 ? -7.633 35.890 56.311 1.00 25.85 110 GLY C CA 1
ATOM 5405 C C . GLY C 1 130 ? -7.800 37.157 55.506 1.00 26.17 110 GLY C C 1
ATOM 5406 O O . GLY C 1 130 ? -8.848 37.343 54.898 1.00 26.68 110 GLY C O 1
ATOM 5407 N N . ARG C 1 131 ? -6.789 38.038 55.516 1.00 26.68 111 ARG C N 1
ATOM 5408 C CA . ARG C 1 131 ? -6.831 39.306 54.734 1.00 25.99 111 ARG C CA 1
ATOM 5409 C C . ARG C 1 131 ? -5.545 39.547 53.960 1.00 24.56 111 ARG C C 1
ATOM 5410 O O . ARG C 1 131 ? -4.491 39.391 54.519 1.00 26.34 111 ARG C O 1
ATOM 5418 N N . PHE C 1 132 ? -5.660 39.944 52.691 1.00 23.65 112 PHE C N 1
ATOM 5419 C CA . PHE C 1 132 ? -4.557 40.291 51.814 1.00 23.03 112 PHE C CA 1
ATOM 5420 C C . PHE C 1 132 ? -4.792 41.691 51.211 1.00 22.69 112 PHE C C 1
ATOM 5421 O O . PHE C 1 132 ? -5.801 41.922 50.581 1.00 23.27 112 PHE C O 1
ATOM 5429 N N . VAL C 1 133 ? -3.842 42.606 51.389 1.00 22.43 113 VAL C N 1
ATOM 5430 C CA . VAL C 1 133 ? -3.872 43.948 50.810 1.00 20.96 113 VAL C CA 1
ATOM 5431 C C . VAL C 1 133 ? -2.783 44.098 49.750 1.00 21.49 113 VAL C C 1
ATOM 5432 O O . VAL C 1 133 ? -1.570 43.876 50.005 1.00 21.74 113 VAL C O 1
ATOM 5436 N N . TYR C 1 134 ? -3.245 44.470 48.560 1.00 19.97 114 TYR C N 1
ATOM 5437 C CA . TYR C 1 134 ? -2.419 44.691 47.380 1.00 20.60 114 TYR C CA 1
ATOM 5438 C C . TYR C 1 134 ? -2.568 46.145 46.886 1.00 20.35 114 TYR C C 1
ATOM 5439 O O . TYR C 1 134 ? -3.550 46.805 47.162 1.00 19.03 114 TYR C O 1
ATOM 5448 N N . PHE C 1 135 ? -1.551 46.617 46.179 1.00 21.97 115 PHE C N 1
ATOM 5449 C CA . PHE C 1 135 ? -1.469 47.966 45.620 1.00 21.46 115 PHE C CA 1
ATOM 5450 C C . PHE C 1 135 ? -1.181 47.882 44.132 1.00 22.54 115 PHE C C 1
ATOM 5451 O O . PHE C 1 135 ? -0.284 47.167 43.705 1.00 23.81 115 PHE C O 1
ATOM 5459 N N . GLN C 1 136 ? -1.933 48.614 43.331 1.00 22.65 116 GLN C N 1
ATOM 5460 C CA . GLN C 1 136 ? -1.916 48.413 41.906 1.00 21.69 116 GLN C CA 1
ATOM 5461 C C . GLN C 1 136 ? -1.920 49.770 41.239 1.00 22.10 116 GLN C C 1
ATOM 5462 O O . GLN C 1 136 ? -2.503 50.724 41.753 1.00 22.88 116 GLN C O 1
ATOM 5468 N N . THR C 1 137 ? -1.231 49.855 40.104 1.00 22.14 117 THR C N 1
ATOM 5469 C CA . THR C 1 137 ? -1.172 51.060 39.287 1.00 21.81 117 THR C CA 1
ATOM 5470 C C . THR C 1 137 ? -2.419 51.145 38.391 1.00 22.06 117 THR C C 1
ATOM 5471 O O . THR C 1 137 ? -2.851 50.148 37.842 1.00 22.08 117 THR C O 1
ATOM 5475 N N . ALA C 1 138 ? -2.955 52.355 38.239 1.00 22.58 118 ALA C N 1
ATOM 5476 C CA . ALA C 1 138 ? -4.067 52.653 37.318 1.00 23.86 118 ALA C CA 1
ATOM 5477 C C . ALA C 1 138 ? -3.699 52.550 35.834 1.00 23.84 118 ALA C C 1
ATOM 5478 O O . ALA C 1 138 ? -4.559 52.610 34.969 1.00 24.05 118 ALA C O 1
ATOM 5480 N N . LEU C 1 139 ? -2.418 52.365 35.553 1.00 24.03 119 LEU C N 1
ATOM 5481 C CA . LEU C 1 139 ? -1.934 51.907 34.241 1.00 23.43 119 LEU C CA 1
ATOM 5482 C C . LEU C 1 139 ? -2.490 50.573 33.821 1.00 23.43 119 LEU C C 1
ATOM 5483 O O . LEU C 1 139 ? -2.501 50.257 32.623 1.00 23.67 119 LEU C O 1
ATOM 5488 N N . CYS C 1 140 ? -2.991 49.772 34.756 1.00 23.62 120 CYS C N 1
ATOM 5489 C CA . CYS C 1 140 ? -3.794 48.571 34.357 1.00 23.70 120 CYS C CA 1
ATOM 5490 C C . CYS C 1 140 ? -4.919 48.904 33.348 1.00 23.41 120 CYS C C 1
ATOM 5491 O O . CYS C 1 140 ? -5.323 48.060 32.532 1.00 22.05 120 CYS C O 1
ATOM 5494 N N . TYR C 1 141 ? -5.367 50.161 33.358 1.00 23.26 121 TYR C N 1
ATOM 5495 C CA . TYR C 1 141 ? -6.408 50.609 32.417 1.00 24.35 121 TYR C CA 1
ATOM 5496 C C . TYR C 1 141 ? -5.878 51.205 31.101 1.00 25.65 121 TYR C C 1
ATOM 5497 O O . TYR C 1 141 ? -6.687 51.640 30.272 1.00 25.95 121 TYR C O 1
ATOM 5506 N N . GLY C 1 142 ? -4.543 51.267 30.950 1.00 24.79 122 GLY C N 1
ATOM 5507 C CA . GLY C 1 142 ? -3.905 51.827 29.773 1.00 25.37 122 GLY C CA 1
ATOM 5508 C C . GLY C 1 142 ? -3.507 53.252 30.061 1.00 25.60 122 GLY C C 1
ATOM 5509 O O . GLY C 1 142 ? -3.874 53.804 31.089 1.00 26.21 122 GLY C O 1
ATOM 5510 N N . VAL C 1 143 ? -2.754 53.873 29.168 1.00 27.15 123 VAL C N 1
ATOM 5511 C CA . VAL C 1 143 ? -2.234 55.220 29.447 1.00 28.52 123 VAL C CA 1
ATOM 5512 C C . VAL C 1 143 ? -3.284 56.309 29.245 1.00 29.34 123 VAL C C 1
ATOM 5513 O O . VAL C 1 143 ? -3.237 57.324 29.907 1.00 31.20 123 VAL C O 1
ATOM 5517 N N . LYS C 1 144 ? -4.170 56.108 28.277 1.00 30.68 124 LYS C N 1
ATOM 5518 C CA . LYS C 1 144 ? -5.290 56.982 27.971 1.00 32.08 124 LYS C CA 1
ATOM 5519 C C . LYS C 1 144 ? -6.617 56.194 28.120 1.00 32.15 124 LYS C C 1
ATOM 5520 O O . LYS C 1 144 ? -6.992 55.456 27.224 1.00 32.80 124 LYS C O 1
ATOM 5522 N N . PRO C 1 145 ? -7.272 56.284 29.289 1.00 32.16 125 PRO C N 1
ATOM 5523 C CA . PRO C 1 145 ? -8.557 55.617 29.532 1.00 33.64 125 PRO C CA 1
ATOM 5524 C C . PRO C 1 145 ? -9.694 56.058 28.561 1.00 34.40 125 PRO C C 1
ATOM 5525 O O . PRO C 1 145 ? -9.654 57.182 28.019 1.00 34.26 125 PRO C O 1
ATOM 5529 N N . ILE C 1 146 ? -10.678 55.173 28.365 1.00 35.42 126 ILE C N 1
ATOM 5530 C CA . ILE C 1 146 ? -11.863 55.454 27.525 1.00 36.90 126 ILE C CA 1
ATOM 5531 C C . ILE C 1 146 ? -13.060 55.904 28.343 1.00 37.45 126 ILE C C 1
ATOM 5532 O O . ILE C 1 146 ? -14.156 56.112 27.799 1.00 39.09 126 ILE C O 1
ATOM 5537 N N . GLN C 1 147 ? -12.851 56.037 29.654 1.00 38.03 127 GLN C N 1
ATOM 5538 C CA . GLN C 1 147 ? -13.849 56.512 30.616 1.00 36.91 127 GLN C CA 1
ATOM 5539 C C . GLN C 1 147 ? -13.282 57.698 31.383 1.00 37.00 127 GLN C C 1
ATOM 5540 O O . GLN C 1 147 ? -12.092 57.725 31.741 1.00 36.67 127 GLN C O 1
ATOM 5546 N N . GLN C 1 148 ? -14.138 58.687 31.619 1.00 36.90 128 GLN C N 1
ATOM 5547 C CA . GLN C 1 148 ? -13.802 59.821 32.474 1.00 37.11 128 GLN C CA 1
ATOM 5548 C C . GLN C 1 148 ? -15.049 60.189 33.323 1.00 36.63 128 GLN C C 1
ATOM 5549 O O . GLN C 1 148 ? -16.089 60.564 32.759 1.00 36.36 128 GLN C O 1
ATOM 5555 N N . PRO C 1 149 ? -14.990 59.966 34.665 1.00 35.66 129 PRO C N 1
ATOM 5556 C CA . PRO C 1 149 ? -13.889 59.335 35.418 1.00 34.55 129 PRO C CA 1
ATOM 5557 C C . PRO C 1 149 ? -13.805 57.823 35.149 1.00 33.36 129 PRO C C 1
ATOM 5558 O O . PRO C 1 149 ? -14.784 57.211 34.712 1.00 31.93 129 PRO C O 1
ATOM 5562 N N . VAL C 1 150 ? -12.640 57.227 35.420 1.00 32.64 130 VAL C N 1
ATOM 5563 C CA . VAL C 1 150 ? -12.472 55.790 35.184 1.00 31.56 130 VAL C CA 1
ATOM 5564 C C . VAL C 1 150 ? -13.248 54.999 36.240 1.00 31.47 130 VAL C C 1
ATOM 5565 O O . VAL C 1 150 ? -13.050 55.191 37.454 1.00 31.42 130 VAL C O 1
ATOM 5569 N N . ARG C 1 151 ? -14.116 54.115 35.777 1.00 30.27 131 ARG C N 1
ATOM 5570 C CA . ARG C 1 151 ? -14.879 53.255 36.655 1.00 31.16 131 ARG C CA 1
ATOM 5571 C C . ARG C 1 151 ? -14.150 51.920 36.875 1.00 31.44 131 ARG C C 1
ATOM 5572 O O . ARG C 1 151 ? -13.233 51.572 36.116 1.00 31.37 131 ARG C O 1
ATOM 5580 N N . LEU C 1 152 ? -14.554 51.182 37.918 1.00 31.37 132 LEU C N 1
ATOM 5581 C CA . LEU C 1 152 ? -13.927 49.901 38.262 1.00 30.92 132 LEU C CA 1
ATOM 5582 C C . LEU C 1 152 ? -14.137 48.831 37.192 1.00 31.63 132 LEU C C 1
ATOM 5583 O O . LEU C 1 152 ? -13.369 47.868 37.090 1.00 31.81 132 LEU C O 1
ATOM 5588 N N . ASP C 1 153 ? -15.124 49.044 36.343 1.00 31.82 133 ASP C N 1
ATOM 5589 C CA . ASP C 1 153 ? -15.330 48.172 35.178 1.00 32.57 133 ASP C CA 1
ATOM 5590 C C . ASP C 1 153 ? -14.660 48.606 33.825 1.00 32.15 133 ASP C C 1
ATOM 5591 O O . ASP C 1 153 ? -14.960 48.031 32.780 1.00 31.36 133 ASP C O 1
ATOM 5596 N N . HIS C 1 154 ? -13.807 49.637 33.855 1.00 31.91 134 HIS C N 1
ATOM 5597 C CA . HIS C 1 154 ? -12.983 50.022 32.691 1.00 31.72 134 HIS C CA 1
ATOM 5598 C C . HIS C 1 154 ? -12.226 48.806 32.168 1.00 31.06 134 HIS C C 1
ATOM 5599 O O . HIS C 1 154 ? -11.686 48.039 32.956 1.00 31.22 134 HIS C O 1
ATOM 5606 N N . PRO C 1 155 ? -12.228 48.595 30.840 1.00 31.72 135 PRO C N 1
ATOM 5607 C CA . PRO C 1 155 ? -11.517 47.425 30.300 1.00 31.44 135 PRO C CA 1
ATOM 5608 C C . PRO C 1 155 ? -10.031 47.437 30.704 1.00 30.71 135 PRO C C 1
ATOM 5609 O O . PRO C 1 155 ? -9.422 48.519 30.846 1.00 30.19 135 PRO C O 1
ATOM 5613 N N . ARG C 1 156 ? -9.450 46.270 30.887 1.00 30.07 136 ARG C N 1
ATOM 5614 C CA . ARG C 1 156 ? -8.011 46.226 31.205 1.00 30.80 136 ARG C CA 1
ATOM 5615 C C . ARG C 1 156 ? -7.136 46.343 29.957 1.00 30.36 136 ARG C C 1
ATOM 5616 O O . ARG C 1 156 ? -7.361 45.644 28.946 1.00 30.23 136 ARG C O 1
ATOM 5624 N N . ASN C 1 157 ? -6.158 47.249 30.035 1.00 29.01 137 ASN C N 1
ATOM 5625 C CA . ASN C 1 157 ? -5.258 47.534 28.917 1.00 28.28 137 ASN C CA 1
ATOM 5626 C C . ASN C 1 157 ? -3.826 47.729 29.428 1.00 26.62 137 ASN C C 1
ATOM 5627 O O . ASN C 1 157 ? -3.264 48.810 29.300 1.00 25.96 137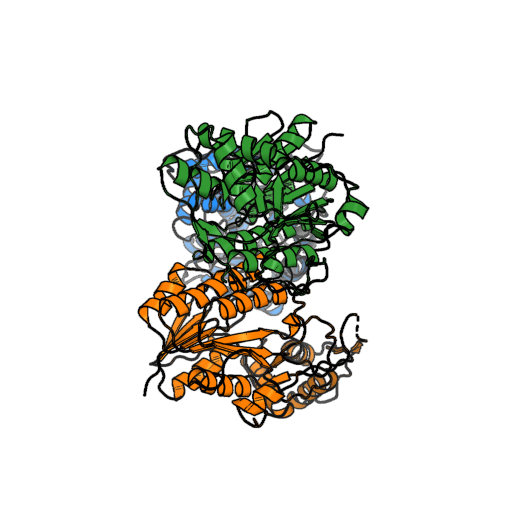 ASN C O 1
ATOM 5632 N N . PRO C 1 158 ? -3.254 46.684 30.058 1.00 25.08 138 PRO C N 1
ATOM 5633 C CA . PRO C 1 158 ? -2.000 46.826 30.818 1.00 24.04 138 PRO C CA 1
ATOM 5634 C C . PRO C 1 158 ? -0.715 46.755 30.005 1.00 22.87 138 PRO C C 1
ATOM 5635 O O . PRO C 1 158 ? 0.312 47.009 30.555 1.00 23.29 138 PRO C O 1
ATOM 5639 N N . ALA C 1 159 ? -0.775 46.445 28.707 1.00 22.66 139 ALA C N 1
ATOM 5640 C CA . ALA C 1 159 ? 0.444 46.285 27.891 1.00 22.18 139 ALA C CA 1
ATOM 5641 C C . ALA C 1 159 ? 1.049 47.598 27.423 1.00 22.73 139 ALA C C 1
ATOM 5642 O O . ALA C 1 159 ? 1.357 47.767 26.240 1.00 23.41 139 ALA C O 1
ATOM 5644 N N . ASN C 1 160 ? 1.254 48.532 28.346 1.00 22.86 140 ASN C N 1
ATOM 5645 C CA . ASN C 1 160 ? 1.828 49.819 27.975 1.00 22.53 140 ASN C CA 1
ATOM 5646 C C . ASN C 1 160 ? 3.227 50.006 28.588 1.00 22.21 140 ASN C C 1
ATOM 5647 O O . ASN C 1 160 ? 3.921 51.014 28.315 1.00 20.86 140 ASN C O 1
ATOM 5652 N N . SER C 1 161 ? 3.618 49.044 29.447 1.00 22.26 141 SER C N 1
ATOM 5653 C CA . SER C 1 161 ? 4.921 49.075 30.105 1.00 21.59 141 SER C CA 1
ATOM 5654 C C . SER C 1 161 ? 5.212 47.782 30.853 1.00 21.29 141 SER C C 1
ATOM 5655 O O . SER C 1 161 ? 4.268 47.078 31.226 1.00 21.40 141 SER C O 1
ATOM 5658 N N . SER C 1 162 ? 6.503 47.470 31.057 1.00 19.17 142 SER C N 1
ATOM 5659 C CA . SER C 1 162 ? 6.889 46.261 31.781 1.00 18.76 142 SER C CA 1
ATOM 5660 C C . SER C 1 162 ? 6.266 46.281 33.191 1.00 19.16 142 SER C C 1
ATOM 5661 O O . SER C 1 162 ? 5.910 45.237 33.748 1.00 19.51 142 SER C O 1
ATOM 5664 N N . TYR C 1 163 ? 6.182 47.486 33.765 1.00 18.72 143 TYR C N 1
ATOM 5665 C CA . TYR C 1 163 ? 5.706 47.720 35.102 1.00 19.97 143 TYR C CA 1
ATOM 5666 C C . TYR C 1 163 ? 4.227 47.353 35.175 1.00 20.23 143 TYR C C 1
ATOM 5667 O O . TYR C 1 163 ? 3.850 46.515 35.962 1.00 20.81 143 TYR C O 1
ATOM 5676 N N . ALA C 1 164 ? 3.403 47.932 34.305 1.00 20.78 144 ALA C N 1
ATOM 5677 C CA . ALA C 1 164 ? 1.953 47.689 34.317 1.00 19.93 144 ALA C CA 1
ATOM 5678 C C . ALA C 1 164 ? 1.648 46.227 33.963 1.00 20.93 144 ALA C C 1
ATOM 5679 O O . ALA C 1 164 ? 0.797 45.596 34.612 1.00 21.53 144 ALA C O 1
ATOM 5681 N N . ILE C 1 165 ? 2.330 45.666 32.952 1.00 20.40 145 ILE C N 1
ATOM 5682 C CA . ILE C 1 165 ? 2.109 44.280 32.569 1.00 19.37 145 ILE C CA 1
ATOM 5683 C C . ILE C 1 165 ? 2.340 43.314 33.721 1.00 19.96 145 ILE C C 1
ATOM 5684 O O . ILE C 1 165 ? 1.518 42.451 33.994 1.00 20.76 145 ILE C O 1
ATOM 5689 N N . SER C 1 166 ? 3.486 43.428 34.371 1.00 20.30 146 SER C N 1
ATOM 5690 C CA . SER C 1 166 ? 3.850 42.533 35.450 1.00 19.54 146 SER C CA 1
ATOM 5691 C C . SER C 1 166 ? 3.019 42.750 36.719 1.00 19.20 146 SER C C 1
ATOM 5692 O O . SER C 1 166 ? 2.652 41.796 37.421 1.00 18.53 146 SER C O 1
ATOM 5695 N N . LYS C 1 167 ? 2.728 44.011 37.014 1.00 20.20 147 LYS C N 1
ATOM 5696 C CA . LYS C 1 167 ? 1.874 44.390 38.149 1.00 20.01 147 LYS C CA 1
ATOM 5697 C C . LYS C 1 167 ? 0.449 43.843 37.981 1.00 20.50 147 LYS C C 1
ATOM 5698 O O . LYS C 1 167 ? -0.227 43.432 38.953 1.00 20.01 147 LYS C O 1
ATOM 5704 N N . SER C 1 168 ? 0.027 43.826 36.726 1.00 19.58 148 SER C N 1
ATOM 5705 C CA . SER C 1 168 ? -1.279 43.389 36.366 1.00 20.50 148 SER C CA 1
ATOM 5706 C C . SER C 1 168 ? -1.388 41.852 36.396 1.00 20.43 148 SER C C 1
ATOM 5707 O O . SER C 1 168 ? -2.449 41.343 36.746 1.00 22.57 148 SER C O 1
ATOM 5710 N N . ALA C 1 169 ? -0.338 41.123 36.011 1.00 19.08 149 ALA C N 1
ATOM 5711 C CA . ALA C 1 169 ? -0.316 39.656 36.175 1.00 18.56 149 ALA C CA 1
ATOM 5712 C C . ALA C 1 169 ? -0.330 39.251 37.677 1.00 19.19 149 ALA C C 1
ATOM 5713 O O . ALA C 1 169 ? -0.982 38.275 38.069 1.00 20.44 149 ALA C O 1
ATOM 5715 N N . ASN C 1 170 ? 0.349 40.015 38.520 1.00 19.15 150 ASN C N 1
ATOM 5716 C CA . ASN C 1 170 ? 0.246 39.819 39.963 1.00 19.94 150 ASN C CA 1
ATOM 5717 C C . ASN C 1 170 ? -1.220 39.999 40.452 1.00 19.93 150 ASN C C 1
ATOM 5718 O O . ASN C 1 170 ? -1.693 39.224 41.276 1.00 19.35 150 ASN C O 1
ATOM 5723 N N . GLU C 1 171 ? -1.892 41.059 40.003 1.00 20.15 151 GLU C N 1
ATOM 5724 C CA . GLU C 1 171 ? -3.315 41.237 40.312 1.00 21.42 151 GLU C CA 1
ATOM 5725 C C . GLU C 1 171 ? -4.176 40.069 39.850 1.00 20.96 151 GLU C C 1
ATOM 5726 O O . GLU C 1 171 ? -5.095 39.667 40.567 1.00 22.22 151 GLU C O 1
ATOM 5732 N N . ASP C 1 172 ? -3.923 39.572 38.637 1.00 20.48 152 ASP C N 1
ATOM 5733 C CA . ASP C 1 172 ? -4.616 38.390 38.145 1.00 20.91 152 ASP C CA 1
ATOM 5734 C C . ASP C 1 172 ? -4.578 37.173 39.100 1.00 20.81 152 ASP C C 1
ATOM 5735 O O . ASP C 1 172 ? -5.602 36.494 39.329 1.00 21.03 152 ASP C O 1
ATOM 5740 N N . TYR C 1 173 ? -3.391 36.880 39.599 1.00 19.13 153 TYR C N 1
ATOM 5741 C CA . TYR C 1 173 ? -3.151 35.752 40.475 1.00 20.04 153 TYR C CA 1
ATOM 5742 C C . TYR C 1 173 ? -3.917 35.957 41.781 1.00 20.10 153 TYR C C 1
ATOM 5743 O O . TYR C 1 173 ? -4.451 35.003 42.340 1.00 19.77 153 TYR C O 1
ATOM 5752 N N . LEU C 1 174 ? -3.942 37.193 42.260 1.00 19.92 154 LEU C N 1
ATOM 5753 C CA . LEU C 1 174 ? -4.672 37.552 43.478 1.00 21.64 154 LEU C CA 1
ATOM 5754 C C . LEU C 1 174 ? -6.183 37.324 43.322 1.00 22.26 154 LEU C C 1
ATOM 5755 O O . LEU C 1 174 ? -6.842 36.800 44.232 1.00 22.39 154 LEU C O 1
ATOM 5760 N N . GLU C 1 175 ? -6.716 37.779 42.198 1.00 22.17 155 GLU C N 1
ATOM 5761 C CA . GLU C 1 175 ? -8.133 37.609 41.920 1.00 24.44 155 GLU C CA 1
ATOM 5762 C C . GLU C 1 175 ? -8.479 36.121 41.767 1.00 24.02 155 GLU C C 1
ATOM 5763 O O . GLU C 1 175 ? -9.516 35.665 42.291 1.00 24.10 155 GLU C O 1
ATOM 5769 N N . TYR C 1 176 ? -7.593 35.379 41.088 1.00 23.92 156 TYR C N 1
ATOM 5770 C CA . TYR C 1 176 ? -7.703 33.922 40.881 1.00 23.91 156 TYR C CA 1
ATOM 5771 C C . TYR C 1 176 ? -7.578 33.116 42.175 1.00 24.33 156 TYR C C 1
ATOM 5772 O O . TYR C 1 176 ? -8.172 32.048 42.291 1.00 25.10 156 TYR C O 1
ATOM 5781 N N . SER C 1 177 ? -6.801 33.605 43.149 1.00 24.23 157 SER C N 1
ATOM 5782 C CA . SER C 1 177 ? -6.478 32.816 44.350 1.00 24.83 157 SER C CA 1
ATOM 5783 C C . SER C 1 177 ? -7.671 32.442 45.228 1.00 25.79 157 SER C C 1
ATOM 5784 O O . SER C 1 177 ? -7.608 31.413 45.872 1.00 27.20 157 SER C O 1
ATOM 5787 N N . GLY C 1 178 ? -8.694 33.290 45.319 1.00 26.56 158 GLY C N 1
ATOM 5788 C CA . GLY C 1 178 ? -9.823 33.015 46.200 1.00 26.99 158 GLY C CA 1
ATOM 5789 C C . GLY C 1 178 ? -9.598 33.590 47.601 1.00 27.69 158 GLY C C 1
ATOM 5790 O O . GLY C 1 178 ? -10.442 33.435 48.475 1.00 27.26 158 GLY C O 1
ATOM 5791 N N . LEU C 1 179 ? -8.440 34.227 47.820 1.00 27.07 159 LEU C N 1
ATOM 5792 C CA . LEU C 1 179 ? -8.189 34.976 49.034 1.00 26.39 159 LEU C CA 1
ATOM 5793 C C . LEU C 1 179 ? -9.207 36.100 49.169 1.00 26.24 159 LEU C C 1
ATOM 5794 O O . LEU C 1 179 ? -9.706 36.621 48.169 1.00 26.09 159 LEU C O 1
ATOM 5799 N N . ASP C 1 180 ? -9.524 36.467 50.413 1.00 26.40 160 ASP C N 1
ATOM 5800 C CA . ASP C 1 180 ? -10.302 37.671 50.676 1.00 25.73 160 ASP C CA 1
ATOM 5801 C C . ASP C 1 180 ? -9.349 38.852 50.641 1.00 25.46 160 ASP C C 1
ATOM 5802 O O . ASP C 1 180 ? -8.585 39.066 51.583 1.00 26.79 160 ASP C O 1
ATOM 5807 N N . PHE C 1 181 ? -9.380 39.640 49.582 1.00 24.23 161 PHE C N 1
ATOM 5808 C CA . PHE C 1 181 ? -8.352 40.660 49.445 1.00 24.41 161 PHE C CA 1
ATOM 5809 C C . PHE C 1 181 ? -8.967 42.036 49.308 1.00 24.60 161 PHE C C 1
ATOM 5810 O O . PHE C 1 181 ? -10.151 42.180 49.032 1.00 25.19 161 PHE C O 1
ATOM 5818 N N . VAL C 1 182 ? -8.137 43.049 49.482 1.00 25.28 162 VAL C N 1
ATOM 5819 C CA . VAL C 1 182 ? -8.439 44.401 49.025 1.00 24.53 162 VAL C CA 1
ATOM 5820 C C . VAL C 1 182 ? -7.264 44.866 48.172 1.00 24.10 162 VAL C C 1
ATOM 5821 O O . VAL C 1 182 ? -6.099 44.763 48.595 1.00 22.45 162 VAL C O 1
ATOM 5825 N N . THR C 1 183 ? -7.586 45.351 46.965 1.00 23.69 163 THR C N 1
ATOM 5826 C CA . THR C 1 183 ? -6.618 46.001 46.080 1.00 23.09 163 THR C CA 1
ATOM 5827 C C . THR C 1 183 ? -6.933 47.485 46.050 1.00 22.85 163 THR C C 1
ATOM 5828 O O . THR C 1 183 ? -8.073 47.889 45.700 1.00 23.06 163 THR C O 1
ATOM 5832 N N . PHE C 1 184 ? -5.936 48.305 46.396 1.00 22.33 164 PHE C N 1
ATOM 5833 C CA . PHE C 1 184 ? -6.025 49.750 46.114 1.00 22.02 164 PHE C CA 1
ATOM 5834 C C . PHE C 1 184 ? -5.370 50.091 44.778 1.00 22.23 164 PHE C C 1
ATOM 5835 O O . PHE C 1 184 ? -4.128 49.979 44.604 1.00 21.93 164 PHE C O 1
ATOM 5843 N N . ARG C 1 185 ? -6.203 50.422 43.799 1.00 22.19 165 ARG C N 1
ATOM 5844 C CA . ARG C 1 185 ? -5.702 50.916 42.507 1.00 22.87 165 ARG C CA 1
ATOM 5845 C C . ARG C 1 185 ? -5.473 52.421 42.631 1.00 23.79 165 ARG C C 1
ATOM 5846 O O . ARG C 1 185 ? -6.382 53.189 43.038 1.00 23.22 165 ARG C O 1
ATOM 5854 N N . LEU C 1 186 ? -4.235 52.818 42.341 1.00 23.85 166 LEU C N 1
ATOM 5855 C CA . LEU C 1 186 ? -3.766 54.172 42.567 1.00 24.32 166 LEU C CA 1
ATOM 5856 C C . LEU C 1 186 ? -3.200 54.839 41.308 1.00 25.02 166 LEU C C 1
ATOM 5857 O O . LEU C 1 186 ? -2.569 54.175 40.467 1.00 24.01 166 LEU C O 1
ATOM 5862 N N . ALA C 1 187 ? -3.437 56.159 41.198 1.00 25.96 167 ALA C N 1
ATOM 5863 C CA . ALA C 1 187 ? -2.761 57.006 40.219 1.00 26.08 167 ALA C CA 1
ATOM 5864 C C . ALA C 1 187 ? -1.304 57.263 40.632 1.00 27.27 167 ALA C C 1
ATOM 5865 O O . ALA C 1 187 ? -0.374 56.728 40.011 1.00 27.79 167 ALA C O 1
ATOM 5867 N N . ASN C 1 188 ? -1.105 58.080 41.661 1.00 27.34 168 ASN C N 1
ATOM 5868 C CA . ASN C 1 188 ? 0.214 58.477 42.116 1.00 28.12 168 ASN C CA 1
ATOM 5869 C C . ASN C 1 188 ? 0.160 58.623 43.607 1.00 28.78 168 ASN C C 1
ATOM 5870 O O . ASN C 1 188 ? -0.757 59.244 44.124 1.00 29.10 168 ASN C O 1
ATOM 5875 N N . VAL C 1 189 ? 1.148 58.061 44.290 1.00 28.70 169 VAL C N 1
ATOM 5876 C CA . VAL C 1 189 ? 1.250 58.147 45.735 1.00 28.94 169 VAL C CA 1
ATOM 5877 C C . VAL C 1 189 ? 2.478 58.982 46.035 1.00 29.39 169 VAL C C 1
ATOM 5878 O O . VAL C 1 189 ? 3.578 58.668 45.565 1.00 28.91 169 VAL C O 1
ATOM 5882 N N . VAL C 1 190 ? 2.289 60.044 46.812 1.00 29.05 170 VAL C N 1
ATOM 5883 C CA . VAL C 1 190 ? 3.387 60.964 47.112 1.00 29.61 170 VAL C CA 1
ATOM 5884 C C . VAL C 1 190 ? 3.538 61.177 48.637 1.00 30.20 170 VAL C C 1
ATOM 5885 O O . VAL C 1 190 ? 2.636 60.891 49.416 1.00 29.96 170 VAL C O 1
ATOM 5889 N N . GLY C 1 191 ? 4.707 61.651 49.050 1.00 30.33 171 GLY C N 1
ATOM 5890 C CA . GLY C 1 191 ? 4.972 61.907 50.457 1.00 30.51 171 GLY C CA 1
ATOM 5891 C C . GLY C 1 191 ? 6.437 61.660 50.748 1.00 30.56 171 GLY C C 1
ATOM 5892 O O . GLY C 1 191 ? 7.237 61.501 49.825 1.00 30.45 171 GLY C O 1
ATOM 5893 N N . PRO C 1 192 ? 6.783 61.565 52.037 1.00 30.98 172 PRO C N 1
ATOM 5894 C CA . PRO C 1 192 ? 8.133 61.202 52.350 1.00 31.54 172 PRO C CA 1
ATOM 5895 C C . PRO C 1 192 ? 8.374 59.755 51.913 1.00 32.37 172 PRO C C 1
ATOM 5896 O O . PRO C 1 192 ? 7.426 58.945 51.892 1.00 32.69 172 PRO C O 1
ATOM 5900 N N . ARG C 1 193 ? 9.623 59.453 51.562 1.00 32.20 173 ARG C N 1
ATOM 5901 C CA . ARG C 1 193 ? 10.056 58.105 51.167 1.00 33.86 173 ARG C CA 1
ATOM 5902 C C . ARG C 1 193 ? 9.738 57.770 49.697 1.00 34.75 173 ARG C C 1
ATOM 5903 O O . ARG C 1 193 ? 10.009 56.672 49.239 1.00 35.50 173 ARG C O 1
ATOM 5911 N N . ASN C 1 194 ? 9.175 58.734 48.975 1.00 36.49 174 ASN C N 1
ATOM 5912 C CA . ASN C 1 194 ? 8.737 58.588 47.555 1.00 38.44 174 ASN C CA 1
ATOM 5913 C C . ASN C 1 194 ? 9.908 58.589 46.571 1.00 38.72 174 ASN C C 1
ATOM 5914 O O . ASN C 1 194 ? 10.911 59.287 46.791 1.00 39.92 174 ASN C O 1
ATOM 5919 N N . SER C 1 196 ? 10.357 58.081 43.567 1.00 46.79 176 SER C N 1
ATOM 5920 C CA . SER C 1 196 ? 10.298 58.463 42.148 1.00 46.83 176 SER C CA 1
ATOM 5921 C C . SER C 1 196 ? 9.061 59.323 41.739 1.00 46.14 176 SER C C 1
ATOM 5922 O O . SER C 1 196 ? 8.158 59.551 42.551 1.00 46.95 176 SER C O 1
ATOM 5925 N N . GLY C 1 197 ? 9.026 59.787 40.486 1.00 44.73 177 GLY C N 1
ATOM 5926 C CA . GLY C 1 197 ? 7.912 60.594 39.955 1.00 42.82 177 GLY C CA 1
ATOM 5927 C C . GLY C 1 197 ? 8.195 62.101 39.904 1.00 41.73 177 GLY C C 1
ATOM 5928 O O . GLY C 1 197 ? 9.313 62.520 40.139 1.00 41.10 177 GLY C O 1
ATOM 5929 N N . PRO C 1 198 ? 7.167 62.925 39.609 1.00 41.28 178 PRO C N 1
ATOM 5930 C CA . PRO C 1 198 ? 7.320 64.382 39.414 1.00 40.86 178 PRO C CA 1
ATOM 5931 C C . PRO C 1 198 ? 7.858 65.166 40.625 1.00 40.58 178 PRO C C 1
ATOM 5932 O O . PRO C 1 198 ? 8.663 66.081 40.432 1.00 40.45 178 PRO C O 1
ATOM 5936 N N . LEU C 1 199 ? 7.408 64.827 41.847 1.00 40.05 179 LEU C N 1
ATOM 5937 C CA . LEU C 1 199 ? 7.841 65.512 43.068 1.00 39.59 179 LEU C CA 1
ATOM 5938 C C . LEU C 1 199 ? 9.362 65.531 43.253 1.00 39.30 179 LEU C C 1
ATOM 5939 O O . LEU C 1 199 ? 9.966 66.607 43.359 1.00 38.45 179 LEU C O 1
ATOM 5944 N N . PRO C 1 200 ? 9.985 64.340 43.316 1.00 39.02 180 PRO C N 1
ATOM 5945 C CA . PRO C 1 200 ? 11.447 64.309 43.423 1.00 38.99 180 PRO C CA 1
ATOM 5946 C C . PRO C 1 200 ? 12.143 64.915 42.194 1.00 38.93 180 PRO C C 1
ATOM 5947 O O . PRO C 1 200 ? 13.217 65.493 42.334 1.00 40.00 180 PRO C O 1
ATOM 5951 N N . ILE C 1 201 ? 11.562 64.759 41.004 1.00 38.68 181 ILE C N 1
ATOM 5952 C CA . ILE C 1 201 ? 12.109 65.399 39.785 1.00 39.01 181 ILE C CA 1
ATOM 5953 C C . ILE C 1 201 ? 12.104 66.933 39.917 1.00 38.10 181 ILE C C 1
ATOM 5954 O O . ILE C 1 201 ? 13.134 67.580 39.793 1.00 38.12 181 ILE C O 1
ATOM 5959 N N . PHE C 1 202 ? 10.947 67.497 40.228 1.00 37.74 182 PHE C N 1
ATOM 5960 C CA . PHE C 1 202 ? 10.834 68.919 40.480 1.00 37.00 182 PHE C CA 1
ATOM 5961 C C . PHE C 1 202 ? 11.830 69.394 41.532 1.00 37.09 182 PHE C C 1
ATOM 5962 O O . PHE C 1 202 ? 12.609 70.305 41.271 1.00 36.54 182 PHE C O 1
ATOM 5970 N N . PHE C 1 203 ? 11.817 68.767 42.699 1.00 37.20 183 PHE C N 1
ATOM 5971 C CA . PHE C 1 203 ? 12.749 69.107 43.758 1.00 37.34 183 PHE C CA 1
ATOM 5972 C C . PHE C 1 203 ? 14.176 69.057 43.270 1.00 37.76 183 PHE C C 1
ATOM 5973 O O . PHE C 1 203 ? 14.933 69.986 43.460 1.00 37.94 183 PHE C O 1
ATOM 5981 N N . GLN C 1 204 ? 14.539 67.952 42.643 1.00 38.56 184 GLN C N 1
ATOM 5982 C CA . GLN C 1 204 ? 15.929 67.737 42.232 1.00 39.23 184 GLN C CA 1
ATOM 5983 C C . GLN C 1 204 ? 16.358 68.836 41.254 1.00 39.58 184 GLN C C 1
ATOM 5984 O O . GLN C 1 204 ? 17.387 69.470 41.456 1.00 39.85 184 GLN C O 1
ATOM 5987 N N . ARG C 1 205 ? 15.555 69.087 40.215 1.00 39.56 185 ARG C N 1
ATOM 5988 C CA . ARG C 1 205 ? 15.923 70.086 39.203 1.00 39.43 185 ARG C CA 1
ATOM 5989 C C . ARG C 1 205 ? 16.015 71.490 39.793 1.00 40.17 185 ARG C C 1
ATOM 5990 O O . ARG C 1 205 ? 16.996 72.184 39.552 1.00 40.86 185 ARG C O 1
ATOM 5998 N N . LEU C 1 206 ? 15.019 71.887 40.589 1.00 40.94 186 LEU C N 1
ATOM 5999 C CA . LEU C 1 206 ? 15.000 73.209 41.221 1.00 41.07 186 LEU C CA 1
ATOM 6000 C C . LEU C 1 206 ? 16.183 73.424 42.172 1.00 41.55 186 LEU C C 1
ATOM 6001 O O . LEU C 1 206 ? 16.626 74.554 42.377 1.00 41.31 186 LEU C O 1
ATOM 6006 N N . SER C 1 207 ? 16.671 72.335 42.765 1.00 42.55 187 SER C N 1
ATOM 6007 C CA . SER C 1 207 ? 17.842 72.375 43.624 1.00 44.13 187 SER C CA 1
ATOM 6008 C C . SER C 1 207 ? 19.121 72.633 42.823 1.00 44.53 187 SER C C 1
ATOM 6009 O O . SER C 1 207 ? 20.049 73.297 43.295 1.00 45.60 187 SER C O 1
ATOM 6012 N N . GLU C 1 208 ? 19.164 72.077 41.618 1.00 44.93 188 GLU C N 1
ATOM 6013 C CA . GLU C 1 208 ? 20.283 72.265 40.716 1.00 45.29 188 GLU C CA 1
ATOM 6014 C C . GLU C 1 208 ? 20.123 73.539 39.884 1.00 45.77 188 GLU C C 1
ATOM 6015 O O . GLU C 1 208 ? 20.963 73.831 39.023 1.00 46.96 188 GLU C O 1
ATOM 6021 N N . GLY C 1 209 ? 19.069 74.312 40.163 1.00 45.41 189 GLY C N 1
ATOM 6022 C CA . GLY C 1 209 ? 18.804 75.555 39.451 1.00 45.07 189 GLY C CA 1
ATOM 6023 C C . GLY C 1 209 ? 18.288 75.343 38.029 1.00 45.01 189 GLY C C 1
ATOM 6024 O O . GLY C 1 209 ? 18.327 76.265 37.208 1.00 44.19 189 GLY C O 1
ATOM 6025 N N . LYS C 1 210 ? 17.822 74.126 37.730 1.00 44.58 190 LYS C N 1
ATOM 6026 C CA . LYS C 1 210 ? 17.338 73.792 36.377 1.00 44.08 190 LYS C CA 1
ATOM 6027 C C . LYS C 1 210 ? 15.890 74.266 36.173 1.00 43.45 190 LYS C C 1
ATOM 6028 O O . LYS C 1 210 ? 15.108 74.359 37.134 1.00 44.32 190 LYS C O 1
ATOM 6034 N N . LYS C 1 211 ? 15.552 74.596 34.926 1.00 42.22 191 LYS C N 1
ATOM 6035 C CA . LYS C 1 211 ? 14.208 75.036 34.584 1.00 41.20 191 LYS C CA 1
ATOM 6036 C C . LYS C 1 211 ? 13.371 73.782 34.379 1.00 40.30 191 LYS C C 1
ATOM 6037 O O . LYS C 1 211 ? 13.871 72.781 33.877 1.00 40.34 191 LYS C O 1
ATOM 6040 N N . CYS C 1 212 ? 12.107 73.818 34.786 1.00 40.02 192 CYS C N 1
ATOM 6041 C CA . CYS C 1 212 ? 11.253 72.615 34.687 1.00 39.66 192 CYS C CA 1
ATOM 6042 C C . CYS C 1 212 ? 10.167 72.719 33.630 1.00 39.43 192 CYS C C 1
ATOM 6043 O O . CYS C 1 212 ? 9.570 73.768 33.448 1.00 38.68 192 CYS C O 1
ATOM 6046 N N . PHE C 1 213 ? 9.935 71.619 32.927 1.00 39.86 193 PHE C N 1
ATOM 6047 C CA . PHE C 1 213 ? 8.754 71.505 32.080 1.00 40.97 193 PHE C CA 1
ATOM 6048 C C . PHE C 1 213 ? 7.543 71.232 32.972 1.00 41.43 193 PHE C C 1
ATOM 6049 O O . PHE C 1 213 ? 7.601 70.439 33.913 1.00 41.43 193 PHE C O 1
ATOM 6057 N N . VAL C 1 214 ? 6.453 71.919 32.689 1.00 42.20 194 VAL C N 1
ATOM 6058 C CA . VAL C 1 214 ? 5.214 71.704 33.408 1.00 42.69 194 VAL C CA 1
ATOM 6059 C C . VAL C 1 214 ? 4.145 71.557 32.345 1.00 43.60 194 VAL C C 1
ATOM 6060 O O . VAL C 1 214 ? 3.746 72.535 31.683 1.00 44.01 194 VAL C O 1
ATOM 6064 N N . THR C 1 215 ? 3.719 70.317 32.151 1.00 44.33 195 THR C N 1
ATOM 6065 C CA . THR C 1 215 ? 2.750 70.011 31.124 1.00 45.54 195 THR C CA 1
ATOM 6066 C C . THR C 1 215 ? 1.330 70.374 31.571 1.00 45.16 195 THR C C 1
ATOM 6067 O O . THR C 1 215 ? 1.037 70.430 32.769 1.00 44.96 195 THR C O 1
ATOM 6071 N N . LYS C 1 216 ? 0.492 70.676 30.578 1.00 45.15 196 LYS C N 1
ATOM 6072 C CA . LYS C 1 216 ? -0.871 71.136 30.779 1.00 45.13 196 LYS C CA 1
ATOM 6073 C C . LYS C 1 216 ? -1.738 69.881 30.821 1.00 45.08 196 LYS C C 1
ATOM 6074 O O . LYS C 1 216 ? -2.345 69.494 29.799 1.00 46.40 196 LYS C O 1
ATOM 6076 N N . ALA C 1 217 ? -1.717 69.219 31.988 1.00 43.14 197 ALA C N 1
ATOM 6077 C CA . ALA C 1 217 ? -2.486 68.015 32.280 1.00 41.08 197 ALA C CA 1
ATOM 6078 C C . ALA C 1 217 ? -2.865 68.041 33.745 1.00 39.84 197 ALA C C 1
ATOM 6079 O O . ALA C 1 217 ? -2.289 68.790 34.533 1.00 38.90 197 ALA C O 1
ATOM 6081 N N . ARG C 1 218 ? -3.874 67.247 34.081 1.00 38.45 198 ARG C N 1
ATOM 6082 C CA . ARG C 1 218 ? -4.349 67.090 35.441 1.00 36.94 198 ARG C CA 1
ATOM 6083 C C . ARG C 1 218 ? -4.216 65.604 35.780 1.00 35.87 198 ARG C C 1
ATOM 6084 O O . ARG C 1 218 ? -4.573 64.731 34.969 1.00 35.06 198 ARG C O 1
ATOM 6092 N N . ARG C 1 219 ? -3.660 65.330 36.957 1.00 34.89 199 ARG C N 1
ATOM 6093 C CA . ARG C 1 219 ? -3.508 63.958 37.438 1.00 34.39 199 ARG C CA 1
ATOM 6094 C C . ARG C 1 219 ? -3.852 63.850 38.912 1.00 33.99 199 ARG C C 1
ATOM 6095 O O . ARG C 1 219 ? -3.860 64.845 39.642 1.00 34.66 199 ARG C O 1
ATOM 6103 N N . ASP C 1 220 ? -4.133 62.630 39.355 1.00 34.06 200 ASP C N 1
ATOM 6104 C CA . ASP C 1 220 ? -4.464 62.394 40.747 1.00 33.59 200 ASP C CA 1
ATOM 6105 C C . ASP C 1 220 ? -3.256 62.036 41.639 1.00 33.70 200 ASP C C 1
ATOM 6106 O O . ASP C 1 220 ? -2.453 61.161 41.316 1.00 33.62 200 ASP C O 1
ATOM 6111 N N . PHE C 1 221 ? -3.128 62.743 42.753 1.00 33.59 201 PHE C N 1
ATOM 6112 C CA . PHE C 1 221 ? -2.051 62.520 43.733 1.00 33.68 201 PHE C CA 1
ATOM 6113 C C . PHE C 1 221 ? -2.622 62.246 45.136 1.00 33.83 201 PHE C C 1
ATOM 6114 O O . PHE C 1 221 ? -3.558 62.919 45.597 1.00 34.40 201 PHE C O 1
ATOM 6122 N N . VAL C 1 222 ? -2.064 61.246 45.804 1.00 32.58 202 VAL C N 1
ATOM 6123 C CA . VAL C 1 222 ? -2.637 60.757 47.037 1.00 31.87 202 VAL C CA 1
ATOM 6124 C C . VAL C 1 222 ? -1.493 60.686 48.057 1.00 31.34 202 VAL C C 1
ATOM 6125 O O . VAL C 1 222 ? -0.436 60.123 47.751 1.00 31.84 202 VAL C O 1
ATOM 6129 N N . PHE C 1 223 ? -1.704 61.234 49.254 1.00 30.01 203 PHE C N 1
ATOM 6130 C CA . PHE C 1 223 ? -0.701 61.197 50.324 1.00 28.89 203 PHE C CA 1
ATOM 6131 C C . PHE C 1 223 ? -0.536 59.799 50.866 1.00 27.87 203 PHE C C 1
ATOM 6132 O O . PHE C 1 223 ? -1.528 59.151 51.201 1.00 27.61 203 PHE C O 1
ATOM 6140 N N . VAL C 1 224 ? 0.717 59.349 50.973 1.00 27.63 204 VAL C N 1
ATOM 6141 C CA . VAL C 1 224 ? 1.011 57.977 51.431 1.00 27.25 204 VAL C CA 1
ATOM 6142 C C . VAL C 1 224 ? 0.376 57.694 52.792 1.00 27.89 204 VAL C C 1
ATOM 6143 O O . VAL C 1 224 ? -0.019 56.561 53.068 1.00 27.90 204 VAL C O 1
ATOM 6147 N N . LYS C 1 225 ? 0.292 58.719 53.639 1.00 28.26 205 LYS C N 1
ATOM 6148 C CA . LYS C 1 225 ? -0.260 58.531 54.982 1.00 29.49 205 LYS C CA 1
ATOM 6149 C C . LYS C 1 225 ? -1.761 58.314 54.986 1.00 28.49 205 LYS C C 1
ATOM 6150 O O . LYS C 1 225 ? -2.250 57.530 55.805 1.00 28.98 205 LYS C O 1
ATOM 6156 N N . ASP C 1 226 ? -2.484 58.932 54.054 1.00 28.02 206 ASP C N 1
ATOM 6157 C CA . ASP C 1 226 ? -3.938 58.621 53.911 1.00 28.09 206 ASP C CA 1
ATOM 6158 C C . ASP C 1 226 ? -4.133 57.179 53.511 1.00 27.90 206 ASP C C 1
ATOM 6159 O O . ASP C 1 226 ? -5.002 56.497 54.038 1.00 27.82 206 ASP C O 1
ATOM 6164 N N . LEU C 1 227 ? -3.289 56.719 52.578 1.00 28.12 207 LEU C N 1
ATOM 6165 C CA . LEU C 1 227 ? -3.344 55.352 52.065 1.00 27.19 207 LEU C CA 1
ATOM 6166 C C . LEU C 1 227 ? -2.979 54.323 53.124 1.00 26.38 207 LEU C C 1
ATOM 6167 O O . LEU C 1 227 ? -3.588 53.283 53.177 1.00 26.41 207 LEU C O 1
ATOM 6172 N N . ALA C 1 228 ? -1.977 54.632 53.942 1.00 27.40 208 ALA C N 1
ATOM 6173 C CA . ALA C 1 228 ? -1.513 53.791 55.076 1.00 27.56 208 ALA C CA 1
ATOM 6174 C C . ALA C 1 228 ? -2.609 53.556 56.121 1.00 28.44 208 ALA C C 1
ATOM 6175 O O . ALA C 1 228 ? -2.794 52.450 56.597 1.00 27.98 208 ALA C O 1
ATOM 6177 N N . ARG C 1 229 ? -3.348 54.601 56.477 1.00 29.16 209 ARG C N 1
ATOM 6178 C CA . ARG C 1 229 ? -4.403 54.379 57.422 1.00 30.72 209 ARG C CA 1
ATOM 6179 C C . ARG C 1 229 ? -5.624 53.722 56.837 1.00 28.58 209 ARG C C 1
ATOM 6180 O O . ARG C 1 229 ? -6.294 53.003 57.549 1.00 30.10 209 ARG C O 1
ATOM 6188 N N . ALA C 1 230 ? -5.909 53.914 55.556 1.00 27.94 210 ALA C N 1
ATOM 6189 C CA . ALA C 1 230 ? -6.951 53.096 54.888 1.00 27.47 210 ALA C CA 1
ATOM 6190 C C . ALA C 1 230 ? -6.543 51.621 54.778 1.00 27.31 210 ALA C C 1
ATOM 6191 O O . ALA C 1 230 ? -7.403 50.743 54.843 1.00 28.53 210 ALA C O 1
ATOM 6193 N N . THR C 1 231 ? -5.237 51.347 54.647 1.00 26.31 211 THR C N 1
ATOM 6194 C CA . THR C 1 231 ? -4.723 49.962 54.660 1.00 25.54 211 THR C CA 1
ATOM 6195 C C . THR C 1 231 ? -4.923 49.254 56.014 1.00 26.19 211 THR C C 1
ATOM 6196 O O . THR C 1 231 ? -5.292 48.072 56.063 1.00 26.36 211 THR C O 1
ATOM 6200 N N . VAL C 1 232 ? -4.655 49.962 57.113 1.00 26.85 212 VAL C N 1
ATOM 6201 C CA . VAL C 1 232 ? -4.883 49.411 58.459 1.00 26.85 212 VAL C CA 1
ATOM 6202 C C . VAL C 1 232 ? -6.342 49.000 58.583 1.00 27.58 212 VAL C C 1
ATOM 6203 O O . VAL C 1 232 ? -6.639 47.913 59.061 1.00 28.37 212 VAL C O 1
ATOM 6207 N N . ARG C 1 233 ? -7.261 49.835 58.087 1.00 27.63 213 ARG C N 1
ATOM 6208 C CA . ARG C 1 233 ? -8.691 49.473 58.076 1.00 27.95 213 ARG C CA 1
ATOM 6209 C C . ARG C 1 233 ? -8.968 48.250 57.197 1.00 27.54 213 ARG C C 1
ATOM 6210 O O . ARG C 1 233 ? -9.776 47.393 57.554 1.00 27.46 213 ARG C O 1
ATOM 6218 N N . ALA C 1 234 ? -8.290 48.167 56.049 1.00 26.39 214 ALA C N 1
ATOM 6219 C CA . ALA C 1 234 ? -8.388 46.965 55.224 1.00 26.46 214 ALA C CA 1
ATOM 6220 C C . ALA C 1 234 ? -7.855 45.722 55.982 1.00 26.52 214 ALA C C 1
ATOM 6221 O O . ALA C 1 234 ? -8.496 44.671 55.989 1.00 27.71 214 ALA C O 1
ATOM 6223 N N . VAL C 1 235 ? -6.714 45.855 56.657 1.00 28.28 215 VAL C N 1
ATOM 6224 C CA . VAL C 1 235 ? -6.155 44.771 57.490 1.00 28.96 215 VAL C CA 1
ATOM 6225 C C . VAL C 1 235 ? -7.199 44.269 58.514 1.00 29.76 215 VAL C C 1
ATOM 6226 O O . VAL C 1 235 ? -7.399 43.048 58.677 1.00 29.94 215 VAL C O 1
ATOM 6230 N N . ASP C 1 236 ? -7.915 45.230 59.108 1.00 30.22 216 ASP C N 1
ATOM 6231 C CA . ASP C 1 236 ? -9.002 45.005 60.092 1.00 29.97 216 ASP C CA 1
ATOM 6232 C C . ASP C 1 236 ? -10.310 44.468 59.536 1.00 30.00 216 ASP C C 1
ATOM 6233 O O . ASP C 1 236 ? -11.222 44.152 60.293 1.00 30.42 216 ASP C O 1
ATOM 6238 N N . GLY C 1 237 ? -10.388 44.325 58.219 1.00 29.46 217 GLY C N 1
ATOM 6239 C CA . GLY C 1 237 ? -11.555 43.745 57.583 1.00 27.67 217 GLY C CA 1
ATOM 6240 C C . GLY C 1 237 ? -12.473 44.657 56.787 1.00 27.50 217 GLY C C 1
ATOM 6241 O O . GLY C 1 237 ? -13.461 44.179 56.273 1.00 27.06 217 GLY C O 1
ATOM 6242 N N . VAL C 1 238 ? -12.158 45.961 56.679 1.00 27.59 218 VAL C N 1
ATOM 6243 C CA . VAL C 1 238 ? -12.925 46.877 55.817 1.00 27.33 218 VAL C CA 1
ATOM 6244 C C . VAL C 1 238 ? -12.634 46.661 54.311 1.00 27.12 218 VAL C C 1
ATOM 6245 O O . VAL C 1 238 ? -11.469 46.656 53.893 1.00 26.80 218 VAL C O 1
ATOM 6249 N N . GLY C 1 239 ? -13.678 46.444 53.518 1.00 25.80 219 GLY C N 1
ATOM 6250 C CA . GLY C 1 239 ? -13.540 46.357 52.066 1.00 25.66 219 GLY C CA 1
ATOM 6251 C C . GLY C 1 239 ? -13.311 44.947 51.557 1.00 25.40 219 GLY C C 1
ATOM 6252 O O . GLY C 1 239 ? -12.810 44.105 52.279 1.00 25.81 219 GLY C O 1
ATOM 6253 N N . HIS C 1 240 ? -13.701 44.685 50.322 1.00 26.38 220 HIS C N 1
ATOM 6254 C CA . HIS C 1 240 ? -13.412 43.422 49.649 1.00 27.54 220 HIS C CA 1
ATOM 6255 C C . HIS C 1 240 ? -13.237 43.764 48.183 1.00 27.99 220 HIS C C 1
ATOM 6256 O O . HIS C 1 240 ? -14.107 44.415 47.599 1.00 30.12 220 HIS C O 1
ATOM 6263 N N . GLY C 1 241 ? -12.164 43.296 47.573 1.00 27.32 221 GLY C N 1
ATOM 6264 C CA . GLY C 1 241 ? -11.950 43.475 46.138 1.00 25.51 221 GLY C CA 1
ATOM 6265 C C . GLY C 1 241 ? -11.250 44.776 45.811 1.00 24.09 221 GLY C C 1
ATOM 6266 O O . GLY C 1 241 ? -10.650 45.396 46.695 1.00 23.71 221 GLY C O 1
ATOM 6267 N N . ALA C 1 242 ? -11.333 45.171 44.533 1.00 22.92 222 ALA C N 1
ATOM 6268 C CA . ALA C 1 242 ? -10.683 46.351 43.977 1.00 22.81 222 ALA C CA 1
ATOM 6269 C C . ALA C 1 242 ? -11.424 47.668 44.224 1.00 23.69 222 ALA C C 1
ATOM 6270 O O . ALA C 1 242 ? -12.657 47.746 44.048 1.00 25.65 222 ALA C O 1
ATOM 6272 N N . TYR C 1 243 ? -10.648 48.676 44.606 1.00 23.71 223 TYR C N 1
ATOM 6273 C CA . TYR C 1 243 ? -11.082 50.029 44.887 1.00 24.41 223 TYR C CA 1
ATOM 6274 C C . TYR C 1 243 ? -10.138 51.020 44.228 1.00 25.13 223 TYR C C 1
ATOM 6275 O O . TYR C 1 243 ? -8.939 50.762 44.100 1.00 23.97 223 TYR C O 1
ATOM 6284 N N . HIS C 1 244 ? -10.680 52.171 43.860 1.00 25.35 224 HIS C N 1
ATOM 6285 C CA . HIS C 1 244 ? -9.877 53.321 43.442 1.00 26.75 224 HIS C CA 1
ATOM 6286 C C . HIS C 1 244 ? -9.640 54.104 44.681 1.00 27.28 224 HIS C C 1
ATOM 6287 O O . HIS C 1 244 ? -10.588 54.669 45.248 1.00 27.53 224 HIS C O 1
ATOM 6294 N N . PHE C 1 245 ? -8.403 54.120 45.151 1.00 27.55 225 PHE C N 1
ATOM 6295 C CA . PHE C 1 245 ? -8.109 54.945 46.278 1.00 28.44 225 PHE C CA 1
ATOM 6296 C C . PHE C 1 245 ? -7.743 56.309 45.781 1.00 29.32 225 PHE C C 1
ATOM 6297 O O . PHE C 1 245 ? -6.571 56.579 45.456 1.00 29.42 225 PHE C O 1
ATOM 6305 N N . SER C 1 246 ? -8.758 57.170 45.749 1.00 30.13 226 SER C N 1
ATOM 6306 C CA . SER C 1 246 ? -8.644 58.520 45.193 1.00 30.87 226 SER C CA 1
ATOM 6307 C C . SER C 1 246 ? -9.696 59.418 45.851 1.00 32.08 226 SER C C 1
ATOM 6308 O O . SER C 1 246 ? -10.731 58.937 46.296 1.00 31.34 226 SER C O 1
ATOM 6311 N N . SER C 1 247 ? -9.413 60.719 45.911 1.00 33.70 227 SER C N 1
ATOM 6312 C CA . SER C 1 247 ? -10.390 61.711 46.328 1.00 35.19 227 SER C CA 1
ATOM 6313 C C . SER C 1 247 ? -11.451 61.893 45.267 1.00 37.18 227 SER C C 1
ATOM 6314 O O . SER C 1 247 ? -12.520 62.441 45.541 1.00 39.73 227 SER C O 1
ATOM 6317 N N . GLY C 1 248 ? -11.188 61.424 44.057 1.00 38.31 228 GLY C N 1
ATOM 6318 C CA . GLY C 1 248 ? -12.124 61.610 42.976 1.00 39.77 228 GLY C CA 1
ATOM 6319 C C . GLY C 1 248 ? -11.832 62.904 42.245 1.00 41.10 228 GLY C C 1
ATOM 6320 O O . GLY C 1 248 ? -12.410 63.168 41.196 1.00 41.57 228 GLY C O 1
ATOM 6321 N N . THR C 1 249 ? -10.918 63.712 42.781 1.00 42.07 229 THR C N 1
ATOM 6322 C CA . THR C 1 249 ? -10.490 64.924 42.091 1.00 42.80 229 THR C CA 1
ATOM 6323 C C . THR C 1 249 ? -9.104 64.746 41.464 1.00 43.48 229 THR C C 1
ATOM 6324 O O . THR C 1 249 ? -8.403 63.759 41.750 1.00 44.20 229 THR C O 1
ATOM 6328 N N . ASP C 1 250 ? -8.701 65.686 40.614 1.00 42.29 230 ASP C N 1
ATOM 6329 C CA . ASP C 1 250 ? -7.341 65.672 40.120 1.00 42.12 230 ASP C CA 1
ATOM 6330 C C . ASP C 1 250 ? -6.702 67.047 40.254 1.00 42.05 230 ASP C C 1
ATOM 6331 O O . ASP C 1 250 ? -7.396 68.054 40.491 1.00 41.93 230 ASP C O 1
ATOM 6336 N N . VAL C 1 251 ? -5.381 67.071 40.103 1.00 41.24 231 VAL C N 1
ATOM 6337 C CA . VAL C 1 251 ? -4.631 68.298 40.235 1.00 41.56 231 VAL C CA 1
ATOM 6338 C C . VAL C 1 251 ? -3.874 68.587 38.929 1.00 40.90 231 VAL C C 1
ATOM 6339 O O . VAL C 1 251 ? -3.426 67.657 38.237 1.00 40.41 231 VAL C O 1
ATOM 6343 N N . ALA C 1 252 ? -3.752 69.868 38.584 1.00 40.33 232 ALA C N 1
ATOM 6344 C CA . ALA C 1 252 ? -2.895 70.278 37.470 1.00 39.81 232 ALA C CA 1
ATOM 6345 C C . ALA C 1 252 ? -1.416 70.127 37.857 1.00 39.51 232 ALA C C 1
ATOM 6346 O O . ALA C 1 252 ? -1.030 70.378 39.006 1.00 39.36 232 ALA C O 1
ATOM 6348 N N . ILE C 1 253 ? -0.603 69.671 36.916 1.00 39.21 233 ILE C N 1
ATOM 6349 C CA . ILE C 1 253 ? 0.836 69.548 37.154 1.00 39.15 233 ILE C CA 1
ATOM 6350 C C . ILE C 1 253 ? 1.465 70.867 37.585 1.00 39.58 233 ILE C C 1
ATOM 6351 O O . ILE C 1 253 ? 2.349 70.867 38.457 1.00 40.31 233 ILE C O 1
ATOM 6356 N N . LYS C 1 254 ? 0.996 71.986 37.025 1.00 39.55 234 LYS C N 1
ATOM 6357 C CA . LYS C 1 254 ? 1.335 73.316 37.552 1.00 40.13 234 LYS C CA 1
ATOM 6358 C C . LYS C 1 254 ? 1.080 73.486 39.069 1.00 40.50 234 LYS C C 1
ATOM 6359 O O . LYS C 1 254 ? 1.901 74.050 39.785 1.00 40.64 234 LYS C O 1
ATOM 6361 N N . GLU C 1 255 ? -0.033 72.967 39.577 1.00 41.45 235 GLU C N 1
ATOM 6362 C CA . GLU C 1 255 ? -0.332 73.101 41.007 1.00 42.51 235 GLU C CA 1
ATOM 6363 C C . GLU C 1 255 ? 0.635 72.295 41.850 1.00 41.30 235 GLU C C 1
ATOM 6364 O O . GLU C 1 255 ? 1.047 72.725 42.929 1.00 41.12 235 GLU C O 1
ATOM 6370 N N . LEU C 1 256 ? 0.992 71.121 41.344 1.00 41.42 236 LEU C N 1
ATOM 6371 C CA . LEU C 1 256 ? 2.018 70.282 41.977 1.00 40.96 236 LEU C CA 1
ATOM 6372 C C . LEU C 1 256 ? 3.366 70.989 42.015 1.00 40.29 236 LEU C C 1
ATOM 6373 O O . LEU C 1 256 ? 4.006 71.090 43.054 1.00 39.84 236 LEU C O 1
ATOM 6378 N N . TYR C 1 257 ? 3.784 71.472 40.861 1.00 40.57 237 TYR C N 1
ATOM 6379 C CA . TYR C 1 257 ? 5.003 72.253 40.760 1.00 41.24 237 TYR C CA 1
ATOM 6380 C C . TYR C 1 257 ? 5.007 73.447 41.727 1.00 41.18 237 TYR C C 1
ATOM 6381 O O . TYR C 1 257 ? 5.993 73.645 42.461 1.00 41.18 237 TYR C O 1
ATOM 6390 N N . ASP C 1 258 ? 3.919 74.228 41.714 1.00 40.91 238 ASP C N 1
ATOM 6391 C CA . ASP C 1 258 ? 3.745 75.364 42.642 1.00 41.30 238 ASP C CA 1
ATOM 6392 C C . ASP C 1 258 ? 3.894 75.002 44.107 1.00 40.42 238 ASP C C 1
ATOM 6393 O O . ASP C 1 258 ? 4.531 75.733 44.851 1.00 40.62 238 ASP C O 1
ATOM 6398 N N . ALA C 1 259 ? 3.284 73.882 44.515 1.00 40.16 239 ALA C N 1
ATOM 6399 C CA . ALA C 1 259 ? 3.436 73.338 45.886 1.00 39.58 239 ALA C CA 1
ATOM 6400 C C . ALA C 1 259 ? 4.876 72.976 46.230 1.00 39.01 239 ALA C C 1
ATOM 6401 O O . ALA C 1 259 ? 5.318 73.166 47.367 1.00 39.41 239 ALA C O 1
ATOM 6403 N N . VAL C 1 260 ? 5.599 72.420 45.259 1.00 39.03 240 VAL C N 1
ATOM 6404 C CA . VAL C 1 260 ? 7.009 72.073 45.469 1.00 39.52 240 VAL C CA 1
ATOM 6405 C C . VAL C 1 260 ? 7.829 73.333 45.684 1.00 40.47 240 VAL C C 1
ATOM 6406 O O . VAL C 1 260 ? 8.601 73.393 46.626 1.00 40.06 240 VAL C O 1
ATOM 6410 N N . VAL C 1 261 ? 7.649 74.335 44.821 1.00 42.56 241 VAL C N 1
ATOM 6411 C CA . VAL C 1 261 ? 8.419 75.577 44.977 1.00 45.43 241 VAL C CA 1
ATOM 6412 C C . VAL C 1 261 ? 8.075 76.278 46.292 1.00 46.53 241 VAL C C 1
ATOM 6413 O O . VAL C 1 261 ? 8.964 76.779 46.949 1.00 47.27 241 VAL C O 1
ATOM 6417 N N . GLU C 1 262 ? 6.802 76.250 46.691 1.00 48.56 242 GLU C N 1
ATOM 6418 C CA . GLU C 1 262 ? 6.355 76.856 47.956 1.00 50.41 242 GLU C CA 1
ATOM 6419 C C . GLU C 1 262 ? 7.020 76.239 49.187 1.00 51.19 242 GLU C C 1
ATOM 6420 O O . GLU C 1 262 ? 7.472 76.965 50.083 1.00 51.89 242 GLU C O 1
ATOM 6426 N N . ALA C 1 263 ? 7.093 74.906 49.228 1.00 51.69 243 ALA C N 1
ATOM 6427 C CA . ALA C 1 263 ? 7.718 74.191 50.352 1.00 52.06 243 ALA C CA 1
ATOM 6428 C C . ALA C 1 263 ? 9.227 74.348 50.359 1.00 52.42 243 ALA C C 1
ATOM 6429 O O . ALA C 1 263 ? 9.872 74.308 51.420 1.00 52.91 243 ALA C O 1
ATOM 6431 N N . MET C 1 264 ? 9.798 74.509 49.172 1.00 52.70 244 MET C N 1
ATOM 6432 C CA . MET C 1 264 ? 11.246 74.596 49.053 1.00 52.82 244 MET C CA 1
ATOM 6433 C C . MET C 1 264 ? 11.773 75.889 49.632 1.00 54.37 244 MET C C 1
ATOM 6434 O O . MET C 1 264 ? 12.967 75.993 49.917 1.00 54.09 244 MET C O 1
ATOM 6439 N N . ALA C 1 265 ? 10.863 76.851 49.815 1.00 56.18 245 ALA C N 1
ATOM 6440 C CA . ALA C 1 265 ? 11.146 78.110 50.490 1.00 57.90 245 ALA C CA 1
ATOM 6441 C C . ALA C 1 265 ? 12.231 78.797 49.669 1.00 59.23 245 ALA C C 1
ATOM 6442 O O . ALA C 1 265 ? 13.390 78.969 50.101 1.00 58.92 245 ALA C O 1
ATOM 6444 N N . LEU C 1 266 ? 11.837 79.130 48.446 1.00 60.75 246 LEU C N 1
ATOM 6445 C CA . LEU C 1 266 ? 12.763 79.669 47.464 1.00 62.57 246 LEU C CA 1
ATOM 6446 C C . LEU C 1 266 ? 12.713 81.208 47.441 1.00 63.79 246 LEU C C 1
ATOM 6447 O O . LEU C 1 266 ? 11.633 81.808 47.623 1.00 63.85 246 LEU C O 1
ATOM 6452 N N . PRO C 1 267 ? 13.882 81.849 47.212 1.00 64.94 247 PRO C N 1
ATOM 6453 C CA . PRO C 1 267 ? 13.925 83.314 47.075 1.00 65.80 247 PRO C CA 1
ATOM 6454 C C . PRO C 1 267 ? 13.472 83.727 45.671 1.00 66.29 247 PRO C C 1
ATOM 6455 O O . PRO C 1 267 ? 13.905 84.770 45.167 1.00 66.98 247 PRO C O 1
ATOM 6459 N N . SER C 1 268 ? 12.591 82.927 45.065 1.00 65.93 248 SER C N 1
ATOM 6460 C CA . SER C 1 268 ? 12.523 82.826 43.609 1.00 65.56 248 SER C CA 1
ATOM 6461 C C . SER C 1 268 ? 11.267 83.382 42.945 1.00 65.49 248 SER C C 1
ATOM 6462 O O . SER C 1 268 ? 11.277 84.491 42.389 1.00 66.09 248 SER C O 1
ATOM 6465 N N . TYR C 1 269 ? 10.181 82.635 43.120 1.00 64.54 249 TYR C N 1
ATOM 6466 C CA . TYR C 1 269 ? 9.378 82.105 41.998 1.00 63.60 249 TYR C CA 1
ATOM 6467 C C . TYR C 1 269 ? 10.096 81.832 40.658 1.00 62.94 249 TYR C C 1
ATOM 6468 O O . TYR C 1 269 ? 10.298 82.754 39.873 1.00 63.26 249 TYR C O 1
ATOM 6477 N N . PRO C 1 270 ? 10.474 80.566 40.398 1.00 62.17 250 PRO C N 1
ATOM 6478 C CA . PRO C 1 270 ? 10.981 80.245 39.077 1.00 61.83 250 PRO C CA 1
ATOM 6479 C C . PRO C 1 270 ? 9.853 79.838 38.123 1.00 61.61 250 PRO C C 1
ATOM 6480 O O . PRO C 1 270 ? 9.275 78.756 38.268 1.00 61.84 250 PRO C O 1
ATOM 6484 N N . GLU C 1 271 ? 9.526 80.709 37.169 1.00 60.94 251 GLU C N 1
ATOM 6485 C CA . GLU C 1 271 ? 8.471 80.421 36.201 1.00 60.02 251 GLU C CA 1
ATOM 6486 C C . GLU C 1 271 ? 8.920 79.234 35.354 1.00 59.19 251 GLU C C 1
ATOM 6487 O O . GLU C 1 271 ? 10.024 79.256 34.827 1.00 59.47 251 GLU C O 1
ATOM 6489 N N . PRO C 1 272 ? 8.089 78.169 35.270 1.00 58.34 252 PRO C N 1
ATOM 6490 C CA . PRO C 1 272 ? 8.439 76.963 34.505 1.00 57.44 252 PRO C CA 1
ATOM 6491 C C . PRO C 1 272 ? 8.165 77.111 33.022 1.00 57.17 252 PRO C C 1
ATOM 6492 O O . PRO C 1 272 ? 7.628 78.129 32.603 1.00 56.96 252 PRO C O 1
ATOM 6496 N N . GLU C 1 273 ? 8.512 76.095 32.240 1.00 56.76 253 GLU C N 1
ATOM 6497 C CA . GLU C 1 273 ? 8.194 76.063 30.817 1.00 56.94 253 GLU C CA 1
ATOM 6498 C C . GLU C 1 273 ? 6.872 75.312 30.567 1.00 56.90 253 GLU C C 1
ATOM 6499 O O . GLU C 1 273 ? 6.863 74.092 30.478 1.00 56.45 253 GLU C O 1
ATOM 6505 N N . ILE C 1 274 ? 5.760 76.040 30.462 1.00 57.49 254 ILE C N 1
ATOM 6506 C CA . ILE C 1 274 ? 4.475 75.417 30.157 1.00 58.28 254 ILE C CA 1
ATOM 6507 C C . ILE C 1 274 ? 4.597 74.691 28.825 1.00 58.96 254 ILE C C 1
ATOM 6508 O O . ILE C 1 274 ? 5.164 75.219 27.864 1.00 59.51 254 ILE C O 1
ATOM 6510 N N . ARG C 1 275 ? 4.066 73.475 28.789 1.00 59.70 255 ARG C N 1
ATOM 6511 C CA . ARG C 1 275 ? 4.279 72.507 27.713 1.00 60.26 255 ARG C CA 1
ATOM 6512 C C . ARG C 1 275 ? 2.916 71.938 27.308 1.00 61.09 255 ARG C C 1
ATOM 6513 O O . ARG C 1 275 ? 2.139 71.553 28.172 1.00 61.10 255 ARG C O 1
ATOM 6521 N N . GLU C 1 276 ? 2.604 71.911 26.012 1.00 62.23 256 GLU C N 1
ATOM 6522 C CA . GLU C 1 276 ? 1.280 71.425 25.577 1.00 63.19 256 GLU C CA 1
ATOM 6523 C C . GLU C 1 276 ? 1.229 69.891 25.617 1.00 63.76 256 GLU C C 1
ATOM 6524 O O . GLU C 1 276 ? 2.283 69.220 25.586 1.00 63.67 256 GLU C O 1
ATOM 6526 N N . LEU C 1 277 ? 0.009 69.349 25.710 1.00 64.23 257 LEU C N 1
ATOM 6527 C CA . LEU C 1 277 ? -0.189 67.899 25.862 1.00 64.45 257 LEU C CA 1
ATOM 6528 C C . LEU C 1 277 ? 0.187 67.142 24.588 1.00 64.65 257 LEU C C 1
ATOM 6529 O O . LEU C 1 277 ? -0.003 67.647 23.481 1.00 64.76 257 LEU C O 1
ATOM 6531 N N . GLY C 1 278 ? 0.742 65.944 24.760 1.00 65.01 258 GLY C N 1
ATOM 6532 C CA . GLY C 1 278 ? 1.053 65.053 23.641 1.00 65.49 258 GLY C CA 1
ATOM 6533 C C . GLY C 1 278 ? 1.215 63.614 24.100 1.00 65.78 258 GLY C C 1
ATOM 6534 O O . GLY C 1 278 ? 2.155 63.281 24.838 1.00 65.65 258 GLY C O 1
ATOM 6535 N N . ALA C 1 282 ? -3.930 61.441 27.967 1.00 41.55 262 ALA C N 1
ATOM 6536 C CA . ALA C 1 282 ? -5.180 62.101 28.353 1.00 41.58 262 ALA C CA 1
ATOM 6537 C C . ALA C 1 282 ? -4.929 63.470 29.014 1.00 41.03 262 ALA C C 1
ATOM 6538 O O . ALA C 1 282 ? -3.913 63.643 29.680 1.00 41.81 262 ALA C O 1
ATOM 6540 N N . PRO C 1 283 ? -5.824 64.466 28.797 1.00 40.67 263 PRO C N 1
ATOM 6541 C CA . PRO C 1 283 ? -5.706 65.751 29.519 1.00 40.08 263 PRO C CA 1
ATOM 6542 C C . PRO C 1 283 ? -5.956 65.663 31.033 1.00 39.96 263 PRO C C 1
ATOM 6543 O O . PRO C 1 283 ? -5.380 66.428 31.803 1.00 40.36 263 PRO C O 1
ATOM 6547 N N . SER C 1 284 ? -6.846 64.759 31.432 1.00 39.16 264 SER C N 1
ATOM 6548 C CA . SER C 1 284 ? -7.229 64.560 32.806 1.00 38.62 264 SER C CA 1
ATOM 6549 C C . SER C 1 284 ? -7.479 63.060 33.032 1.00 38.35 264 SER C C 1
ATOM 6550 O O . SER C 1 284 ? -8.098 62.372 32.196 1.00 37.83 264 SER C O 1
ATOM 6553 N N . ILE C 1 285 ? -7.004 62.544 34.158 1.00 37.83 265 ILE C N 1
ATOM 6554 C CA . ILE C 1 285 ? -7.386 61.183 34.539 1.00 37.42 265 ILE C CA 1
ATOM 6555 C C . ILE C 1 285 ? -7.992 61.192 35.947 1.00 37.23 265 ILE C C 1
ATOM 6556 O O . ILE C 1 285 ? -7.286 61.164 36.943 1.00 37.48 265 ILE C O 1
ATOM 6561 N N . LEU C 1 286 ? -9.314 61.235 36.002 1.00 36.38 266 LEU C N 1
ATOM 6562 C CA . LEU C 1 286 ? -10.035 61.108 37.241 1.00 36.68 266 LEU C CA 1
ATOM 6563 C C . LEU C 1 286 ? -10.341 59.615 37.478 1.00 35.05 266 LEU C C 1
ATOM 6564 O O . LEU C 1 286 ? -10.857 58.919 36.584 1.00 35.04 266 LEU C O 1
ATOM 6569 N N . LEU C 1 287 ? -10.030 59.140 38.675 1.00 33.19 267 LEU C N 1
ATOM 6570 C CA . LEU C 1 287 ? -10.492 57.839 39.126 1.00 32.43 267 LEU C CA 1
ATOM 6571 C C . LEU C 1 287 ? -11.816 58.017 39.889 1.00 31.64 267 LEU C C 1
ATOM 6572 O O . LEU C 1 287 ? -11.897 58.828 40.795 1.00 32.94 267 LEU C O 1
ATOM 6577 N N . ASP C 1 288 ? -12.844 57.274 39.506 1.00 31.40 268 ASP C N 1
ATOM 6578 C CA . ASP C 1 288 ? -14.143 57.297 40.233 1.00 31.49 268 ASP C CA 1
ATOM 6579 C C . ASP C 1 288 ? -14.051 56.568 41.571 1.00 31.39 268 ASP C C 1
ATOM 6580 O O . ASP C 1 288 ? -13.862 55.368 41.610 1.00 31.46 268 ASP C O 1
ATOM 6585 N N . PRO C 1 289 ? -14.204 57.301 42.677 1.00 31.79 269 PRO C N 1
ATOM 6586 C CA . PRO C 1 289 ? -14.048 56.776 44.025 1.00 31.08 269 PRO C CA 1
ATOM 6587 C C . PRO C 1 289 ? -15.368 56.323 44.668 1.00 29.85 269 PRO C C 1
ATOM 6588 O O . PRO C 1 289 ? -15.384 56.078 45.883 1.00 28.96 269 PRO C O 1
ATOM 6592 N N . SER C 1 290 ? -16.440 56.204 43.875 1.00 28.24 270 SER C N 1
ATOM 6593 C CA . SER C 1 290 ? -17.775 55.865 44.423 1.00 27.65 270 SER C CA 1
ATOM 6594 C C . SER C 1 290 ? -17.780 54.612 45.305 1.00 26.91 270 SER C C 1
ATOM 6595 O O . SER C 1 290 ? -18.324 54.645 46.390 1.00 26.01 270 SER C O 1
ATOM 6598 N N . ARG C 1 291 ? -17.109 53.538 44.885 1.00 27.11 271 ARG C N 1
ATOM 6599 C CA . ARG C 1 291 ? -17.116 52.314 45.682 1.00 26.84 271 ARG C CA 1
ATOM 6600 C C . ARG C 1 291 ? -16.288 52.435 46.954 1.00 26.56 271 ARG C C 1
ATOM 6601 O O . ARG C 1 291 ? -16.560 51.767 47.956 1.00 26.53 271 ARG C O 1
ATOM 6609 N N . THR C 1 292 ? -15.288 53.306 46.910 1.00 26.12 272 THR C N 1
ATOM 6610 C CA . THR C 1 292 ? -14.407 53.554 48.048 1.00 26.47 272 THR C CA 1
ATOM 6611 C C . THR C 1 292 ? -15.135 54.398 49.106 1.00 27.00 272 THR C C 1
ATOM 6612 O O . THR C 1 292 ? -15.007 54.180 50.293 1.00 27.37 272 THR C O 1
ATOM 6616 N N . ILE C 1 293 ? -15.870 55.390 48.655 1.00 28.18 273 ILE C N 1
ATOM 6617 C CA . ILE C 1 293 ? -16.730 56.167 49.548 1.00 29.76 273 ILE C CA 1
ATOM 6618 C C . ILE C 1 293 ? -17.815 55.285 50.181 1.00 28.14 273 ILE C C 1
ATOM 6619 O O . ILE C 1 293 ? -18.045 55.338 51.369 1.00 27.41 273 ILE C O 1
ATOM 6624 N N . GLN C 1 294 ? -18.419 54.435 49.368 1.00 28.50 274 GLN C N 1
ATOM 6625 C CA . GLN C 1 294 ? -19.368 53.450 49.845 1.00 28.78 274 GLN C CA 1
ATOM 6626 C C . GLN C 1 294 ? -18.875 52.566 50.989 1.00 29.56 274 GLN C C 1
ATOM 6627 O O . GLN C 1 294 ? -19.567 52.417 51.995 1.00 29.51 274 GLN C O 1
ATOM 6633 N N . ASP C 1 295 ? -17.695 51.961 50.841 1.00 30.01 275 ASP C N 1
ATOM 6634 C CA . ASP C 1 295 ? -17.216 50.995 51.852 1.00 30.25 275 ASP C CA 1
ATOM 6635 C C . ASP C 1 295 ? -16.251 51.546 52.896 1.00 30.78 275 ASP C C 1
ATOM 6636 O O . ASP C 1 295 ? -16.221 51.035 54.003 1.00 32.60 275 ASP C O 1
ATOM 6641 N N . PHE C 1 296 ? -15.435 52.542 52.543 1.00 30.96 276 PHE C N 1
ATOM 6642 C CA . PHE C 1 296 ? -14.478 53.149 53.496 1.00 31.49 276 PHE C CA 1
ATOM 6643 C C . PHE C 1 296 ? -14.993 54.466 54.086 1.00 32.80 276 PHE C C 1
ATOM 6644 O O . PHE C 1 296 ? -14.341 55.068 54.970 1.00 33.07 276 PHE C O 1
ATOM 6652 N N . GLY C 1 297 ? -16.141 54.927 53.585 1.00 33.38 277 GLY C N 1
ATOM 6653 C CA . GLY C 1 297 ? -16.750 56.136 54.106 1.00 36.05 277 GLY C CA 1
ATOM 6654 C C . GLY C 1 297 ? -16.166 57.360 53.450 1.00 38.04 277 GLY C C 1
ATOM 6655 O O . GLY C 1 297 ? -15.273 57.253 52.581 1.00 38.16 277 GLY C O 1
ATOM 6656 N N . LYS C 1 298 ? -16.661 58.530 53.848 1.00 39.31 278 LYS C N 1
ATOM 6657 C CA . LYS C 1 298 ? -16.131 59.793 53.319 1.00 40.10 278 LYS C CA 1
ATOM 6658 C C . LYS C 1 298 ? -14.816 60.138 54.009 1.00 39.97 278 LYS C C 1
ATOM 6659 O O . LYS C 1 298 ? -14.825 60.654 55.114 1.00 40.35 278 LYS C O 1
ATOM 6661 N N . ILE C 1 299 ? -13.696 59.824 53.359 1.00 39.85 279 ILE C N 1
ATOM 6662 C CA . ILE C 1 299 ? -12.352 60.085 53.896 1.00 39.28 279 ILE C CA 1
ATOM 6663 C C . ILE C 1 299 ? -11.967 61.571 53.705 1.00 40.15 279 ILE C C 1
ATOM 6664 O O . ILE C 1 299 ? -12.333 62.225 52.697 1.00 39.82 279 ILE C O 1
ATOM 6669 N N . GLU C 1 300 ? -11.244 62.097 54.689 1.00 40.77 280 GLU C N 1
ATOM 6670 C CA . GLU C 1 300 ? -10.704 63.434 54.620 1.00 40.98 280 GLU C CA 1
ATOM 6671 C C . GLU C 1 300 ? -9.263 63.260 54.164 1.00 41.39 280 GLU C C 1
ATOM 6672 O O . GLU C 1 300 ? -8.410 62.769 54.929 1.00 42.20 280 GLU C O 1
ATOM 6674 N N . PHE C 1 301 ? -9.022 63.625 52.904 1.00 40.44 281 PHE C N 1
ATOM 6675 C CA . PHE C 1 301 ? -7.730 63.543 52.269 1.00 38.91 281 PHE C CA 1
ATOM 6676 C C . PHE C 1 301 ? -6.907 64.763 52.606 1.00 39.57 281 PHE C C 1
ATOM 6677 O O . PHE C 1 301 ? -7.396 65.910 52.510 1.00 40.10 281 PHE C O 1
ATOM 6685 N N . THR C 1 302 ? -5.643 64.520 52.964 1.00 39.09 282 THR C N 1
ATOM 6686 C CA . THR C 1 302 ? -4.710 65.573 53.330 1.00 38.78 282 THR C CA 1
ATOM 6687 C C . THR C 1 302 ? -4.609 66.588 52.177 1.00 39.57 282 THR C C 1
ATOM 6688 O O . THR C 1 302 ? -4.603 66.186 51.019 1.00 39.72 282 THR C O 1
ATOM 6692 N N . PRO C 1 303 ? -4.582 67.906 52.490 1.00 40.27 283 PRO C N 1
ATOM 6693 C CA . PRO C 1 303 ? -4.448 68.916 51.424 1.00 40.57 283 PRO C CA 1
ATOM 6694 C C . PRO C 1 303 ? -3.095 68.827 50.685 1.00 40.52 283 PRO C C 1
ATOM 6695 O O . PRO C 1 303 ? -2.083 68.465 51.298 1.00 39.92 283 PRO C O 1
ATOM 6699 N N . LEU C 1 304 ? -3.105 69.146 49.388 1.00 40.48 284 LEU C N 1
ATOM 6700 C CA . LEU C 1 304 ? -1.923 69.043 48.543 1.00 41.12 284 LEU C CA 1
ATOM 6701 C C . LEU C 1 304 ? -0.665 69.721 49.077 1.00 41.66 284 LEU C C 1
ATOM 6702 O O . LEU C 1 304 ? 0.431 69.164 48.968 1.00 42.48 284 LEU C O 1
ATOM 6707 N N . LYS C 1 305 ? -0.803 70.922 49.638 1.00 42.37 285 LYS C N 1
ATOM 6708 C CA . LYS C 1 305 ? 0.353 71.639 50.149 1.00 42.47 285 LYS C CA 1
ATOM 6709 C C . LYS C 1 305 ? 1.035 70.871 51.285 1.00 42.47 285 LYS C C 1
ATOM 6710 O O . LYS C 1 305 ? 2.274 70.801 51.360 1.00 42.80 285 LYS C O 1
ATOM 6712 N N . GLU C 1 306 ? 0.230 70.292 52.166 1.00 42.63 286 GLU C N 1
ATOM 6713 C CA . GLU C 1 306 ? 0.750 69.577 53.328 1.00 43.49 286 GLU C CA 1
ATOM 6714 C C . GLU C 1 306 ? 1.427 68.275 52.912 1.00 41.86 286 GLU C C 1
ATOM 6715 O O . GLU C 1 306 ? 2.491 67.932 53.435 1.00 42.00 286 GLU C O 1
ATOM 6721 N N . THR C 1 307 ? 0.809 67.565 51.967 1.00 40.57 287 THR C N 1
ATOM 6722 C CA . THR C 1 307 ? 1.392 66.363 51.335 1.00 39.15 287 THR C CA 1
ATOM 6723 C C . THR C 1 307 ? 2.783 66.667 50.756 1.00 38.36 287 THR C C 1
ATOM 6724 O O . THR C 1 307 ? 3.750 65.915 50.976 1.00 37.96 287 THR C O 1
ATOM 6728 N N . VAL C 1 308 ? 2.867 67.778 50.024 1.00 37.85 288 VAL C N 1
ATOM 6729 C CA . VAL C 1 308 ? 4.104 68.189 49.339 1.00 37.45 288 VAL C CA 1
ATOM 6730 C C . VAL C 1 308 ? 5.116 68.726 50.324 1.00 37.79 288 VAL C C 1
ATOM 6731 O O . VAL C 1 308 ? 6.317 68.491 50.175 1.00 39.49 288 VAL C O 1
ATOM 6735 N N . ALA C 1 309 ? 4.650 69.401 51.366 1.00 38.02 289 ALA C N 1
ATOM 6736 C CA . ALA C 1 309 ? 5.570 69.869 52.422 1.00 37.59 289 ALA C CA 1
ATOM 6737 C C . ALA C 1 309 ? 6.296 68.708 53.077 1.00 37.19 289 ALA C C 1
ATOM 6738 O O . ALA C 1 309 ? 7.527 68.761 53.263 1.00 37.33 289 ALA C O 1
ATOM 6740 N N . ALA C 1 310 ? 5.535 67.652 53.407 1.00 36.20 290 ALA C N 1
ATOM 6741 C CA . ALA C 1 310 ? 6.109 66.443 54.001 1.00 35.21 290 ALA C CA 1
ATOM 6742 C C . ALA C 1 310 ? 7.088 65.724 53.072 1.00 34.67 290 ALA C C 1
ATOM 6743 O O . ALA C 1 310 ? 8.126 65.259 53.528 1.00 34.79 290 ALA C O 1
ATOM 6745 N N . ALA C 1 311 ? 6.761 65.639 51.780 1.00 34.61 291 ALA C N 1
ATOM 6746 C CA . ALA C 1 311 ? 7.672 65.056 50.782 1.00 34.90 291 ALA C CA 1
ATOM 6747 C C . ALA C 1 311 ? 9.003 65.844 50.688 1.00 35.18 291 ALA C C 1
ATOM 6748 O O . ALA C 1 311 ? 10.095 65.261 50.708 1.00 34.75 291 ALA C O 1
ATOM 6750 N N . VAL C 1 312 ? 8.894 67.167 50.633 1.00 35.90 292 VAL C N 1
ATOM 6751 C CA . VAL C 1 312 ? 10.063 68.068 50.527 1.00 36.77 292 VAL C CA 1
ATOM 6752 C C . VAL C 1 312 ? 10.971 68.074 51.768 1.00 37.00 292 VAL C C 1
ATOM 6753 O O . VAL C 1 312 ? 12.188 68.034 51.636 1.00 37.45 292 VAL C O 1
ATOM 6757 N N . ALA C 1 313 ? 10.380 68.093 52.963 1.00 37.73 293 ALA C N 1
ATOM 6758 C CA . ALA C 1 313 ? 11.139 67.924 54.208 1.00 37.73 293 ALA C CA 1
ATOM 6759 C C . ALA C 1 313 ? 11.914 66.604 54.246 1.00 38.08 293 ALA C C 1
ATOM 6760 O O . ALA C 1 313 ? 12.990 66.528 54.838 1.00 37.92 293 ALA C O 1
ATOM 6762 N N . TYR C 1 314 ? 11.363 65.559 53.616 1.00 37.54 294 TYR C N 1
ATOM 6763 C CA . TYR C 1 314 ? 12.076 64.298 53.517 1.00 37.32 294 TYR C CA 1
ATOM 6764 C C . TYR C 1 314 ? 13.257 64.407 52.542 1.00 38.42 294 TYR C C 1
ATOM 6765 O O . TYR C 1 314 ? 14.330 63.893 52.839 1.00 38.72 294 TYR C O 1
ATOM 6774 N N . PHE C 1 315 ? 13.051 65.040 51.379 1.00 39.51 295 PHE C N 1
ATOM 6775 C CA . PHE C 1 315 ? 14.147 65.271 50.407 1.00 41.86 295 PHE C CA 1
ATOM 6776 C C . PHE C 1 315 ? 15.315 66.094 50.999 1.00 43.48 295 PHE C C 1
ATOM 6777 O O . PHE C 1 315 ? 16.456 65.715 50.843 1.00 43.98 295 PHE C O 1
ATOM 6785 N N . ARG C 1 316 ? 15.009 67.211 51.660 1.00 45.78 296 ARG C N 1
ATOM 6786 C CA . ARG C 1 316 ? 16.009 68.016 52.385 1.00 48.54 296 ARG C CA 1
ATOM 6787 C C . ARG C 1 316 ? 16.879 67.179 53.324 1.00 50.30 296 ARG C C 1
ATOM 6788 O O . ARG C 1 316 ? 18.097 67.354 53.376 1.00 51.44 296 ARG C O 1
ATOM 6796 N N . GLU C 1 317 ? 16.236 66.280 54.065 1.00 52.80 297 GLU C N 1
ATOM 6797 C CA . GLU C 1 317 ? 16.889 65.501 55.111 1.00 55.22 297 GLU C CA 1
ATOM 6798 C C . GLU C 1 317 ? 17.683 64.321 54.564 1.00 55.81 297 GLU C C 1
ATOM 6799 O O . GLU C 1 317 ? 18.797 64.074 55.011 1.00 56.54 297 GLU C O 1
ATOM 6805 N N . TYR C 1 318 ? 17.110 63.609 53.599 1.00 57.10 298 TYR C N 1
ATOM 6806 C CA . TYR C 1 318 ? 17.810 62.546 52.867 1.00 58.43 298 TYR C CA 1
ATOM 6807 C C . TYR C 1 318 ? 18.110 63.073 51.467 1.00 58.72 298 TYR C C 1
ATOM 6808 O O . TYR C 1 318 ? 18.697 64.157 51.324 1.00 59.43 298 TYR C O 1
ATOM 6817 N N . GLY C 1 319 ? 17.717 62.333 50.437 1.00 58.65 299 GLY C N 1
ATOM 6818 C CA . GLY C 1 319 ? 17.756 62.857 49.070 1.00 58.60 299 GLY C CA 1
ATOM 6819 C C . GLY C 1 319 ? 16.690 62.244 48.176 1.00 58.39 299 GLY C C 1
ATOM 6820 O O . GLY C 1 319 ? 16.825 62.282 46.941 1.00 58.17 299 GLY C O 1
#

Foldseek 3Di:
DFAEEEEQCQALQNLLLVVVCVVVPYQYEYEDQPPPGDPVSHDDDPRYHYDYDALLPLVVLLVVCVVRLGLEYEYDDADDPDQVCLVVRQSRLPSSLLSNLVSCLVSVRQEYEAEAEPCQLPQDDPDVQDEPPRDGDQPPTSNSVSNVNSVVSNVVSPHFYEYEYEHAEAAFNHRDDVLQVLLVCVVVVHAAEFEAAKEFYAYSNLVSVVVVVSSVPFDGYYAYDTPQDIGGSVVLSVLLCVLVVDPDDDDHHYDYQDPSHGHHHGHDHVVVCVGVNDDDTDDSSVRSNRHSVNCVPPND/DEFEEEEEQCQFLQNVLLVVVNQVVHYAYEYEYQPPPGDPVSHDDDPRYHYDYDALLPLVVLLCRCVVRLGLEYEYEDADDPDQVCLPRRCSRLPSSLLSNLVSCLVSVRQEYEAEAEPCQLPQAFPDVAAEPPRDGDQPPTSNSVSRVNSVVSNVVSPHFYEYAYEHAEAFFRDRDDVLLVLLVCVVVVHAAEFEQAKTFYAYSNLVSVVVVVRSVPFDGYYFHPGPQGTGGSVVLSVLLCVLVPPVDDDDHHYDYDSGDRYHGHDRVVVCVTVNNGDTDDSSVRSNRHSVNCVPPND/DAFEEEEEQCQFLQNLLLVVVSVVVPHQYEYEDQPPPGDPVSHDDDPRYHYDYDALLPLVVLLVVCVVRLGLEYEYDDADDPDQPCLPRRCSRLPSSLLSNLQSCLVSVRQEYEAEAEPCQLPPAFPDVADEPPRDGDQPPTSRSVSNVNSVVSNVVSPHFYEYAYEHEEFFFRHPDDLVVLLVCVVVVHAAEFEQAWTFYAYSNLVSVVVVVSSVPFDGYYFHPGLQDTGGSVVLSVLLVVLVVDPDPDDHHYDYDPPRYHGHDGVVVCVGVNNDDTDDSSVRSNRHNVNVVVPD

Sequence (895 aa):
MKKVFITGICGQIGSHIAELLLERGDKVVGIDNFATGRREHLKDHPNLTFVEGSIADHALVNQLIGDLQPDAVVHTAASYKDPDDWYNDTLTNCVGGSNVVQAAKKNNVGRFVYFQTALCYGVKPIQQPVRLDHPRNPANSSYAISKSANEDYLEYSGLDFVTFRLANVVGPRNVSGPLPIFFQRLSEGKKCFVTKARRDFVFVKDLARATVRAVDGVGHGAYHFSSGTDVAIKELYDAVVEAMALPSYPEPEIRELGPDDAPSILLDPSRTIQDFGKIEFTPLKETVAAAVAYFRREYGVHMKKVFITGICGQIGSHIAELLLERGDKVVGIDNFATGRREHLKDHPNLTFVEGSIADHALVNQLIGDLQPDAVVHTAASYKDPDDWYNDTLTNCVGGSNVVQAAKKNNVGRFVYFQTALCYGVKPIQQPVRLDHPRNPANSSYAISKSANEDYLEYSGLDFVTFRLANVVGPRNVSGPLPIFFQRLSEGKKCFVTKARRDFVFVKDLARATVRAVDGVGHGAYHFSSGTDVAIKELYDAVVEAMALPSYPEPEIRELDDAPSILLDPSRTIQDFGKIEFTPLKETVAAAVAYFREYGVHMKKVFITGICGQIGSHIAELLLERGDKVVGIDNFATGRREHLKDHPNLTFVEGSIADHALVNQLIGDLQPDAVVHTAASYKDPDDWYNDTLTNCVGGSNVVQAAKKNNVGRFVYFQTALCYGVKPIQQPVRLDHPRNPANSSYAISKSANEDYLEYSGLDFVTFRLANVVGPRNSGPLPIFFQRLSEGKKCFVTKARRDFVFVKDLARATVRAVDGVGHGAYHFSSGTDVAIKELYDAVVEAMALPSYPEPEIRELGAPSILLDPSRTIQDFGKIEFTPLKETVAAAVAYFREYG

InterPro domains:
  IPR001509 NAD-dependent epimerase/dehydratase [PF01370] (4-216)
  IPR036291 NAD(P)-binding domain superfamily [SSF51735] (1-299)
  IPR050177 Bifunctional lipid A modification and metabolic enzymes [PTHR43245] (1-297)

Radius of gyration: 31.63 Å; Cα contacts (8 Å, |Δi|>4): 1868; chains: 3; bounding box: 58×102×76 Å

Secondary structure (DSSP, 8-state):
--EEEEETTTSHHHHHHHHHHHHTT-EEEEEE--SS--GGGS---TTEEEEE--TT-HHHHHHHHHHH--SEEEE-----S-TT-HHHHHIIIIIIHHHHHHHHHHTT-SEEEEEEEGGGG-S---SSSBPTTSPP--TT-HHHHHHHHHHHHHHHHT--EEEEEESEEESTT--SSHHHHHHHHHHTT---EEEE-EE-EEEHHHHHHHHHHHHTT---EEEE-S-S--EEHHHHHHHHHHHTT-SS--PPEEEEPPTTSPP---B--HHHHHHH----PPPHHHHHHHHHHHHHHH--/---EEEEESTTSHHHHHHHHHHHHTT-EEEEEE--SS--GGGS---TTEEEEE--TT-HHHHHHHHHHH--SEEEE-----S-TT-HHHHHIIIIIIHHHHHHHHHHTT-SEEEEEEEGGGG-SS-SSSSBPTTSPP--TTSHHHHHHHHHHHHHHHH---EEEEEESEEESTT--SSHHHHHHHHHHHTPPPEEES-EE-EEEHHHHHHHHHHHHTT---EEEE-S-S--EEHHHHHHHHHHHHT-SS--PPEEEP----SB--B--HHHHHHH----PPPHHHHHHHHHHHHHHH--/---EEEEETTTSHHHHHHHHHHHHTT-EEEEEE--SS--GGGS---TTEEEEE--TT-HHHHHHHHHHH--SEEEE-----S-TT-HHHHIIIIIIIHHHHHHHHHHTT-SEEEEEEEGGGG-SS-SSSSBPTTPPP--TT-HHHHHHHHHHHHHHHH---EEEEEES-EESTT---HHHHHHHHHHTT---EEES-EE--EEHHHHHHHHHHHHTT---EEEE-S-S--EEHHHHHHHHHHHHT-S-----EEE-----B--B--HHHHHHH-S--PPPHHHHHHHHHHHHHH--

Solvent-accessible surface area: 36543 Å² total; per-residue (Å²): 166,68,67,0,0,0,0,7,0,0,20,24,29,0,0,9,0,0,62,67,0,11,127,100,30,4,85,0,8,0,1,12,69,60,74,48,12,63,87,92,2,6,76,123,65,133,59,20,65,45,42,118,18,36,6,22,66,100,73,39,0,46,104,22,0,26,107,13,84,7,55,0,0,0,1,24,16,24,15,69,76,73,92,127,41,173,157,64,1,61,59,17,1,27,70,0,0,24,15,0,4,123,2,0,63,76,27,135,7,43,21,0,0,1,10,3,13,10,36,0,5,6,74,93,39,100,63,174,68,3,25,52,118,12,86,88,75,34,90,47,39,14,64,0,86,0,8,1,28,1,0,72,112,0,85,191,24,68,15,55,26,0,0,0,15,14,32,44,19,6,0,16,38,8,48,53,30,43,0,4,94,8,23,28,29,16,69,108,71,79,68,4,27,3,19,128,11,116,42,9,30,3,17,0,84,4,0,0,119,5,0,19,91,0,1,66,34,43,9,106,16,16,0,0,0,2,39,32,90,50,26,24,8,74,79,0,2,46,17,0,10,106,25,18,80,53,139,88,91,46,122,10,39,103,30,118,64,16,147,147,52,39,36,58,30,28,2,40,24,66,79,4,89,132,50,8,31,96,47,93,64,37,92,46,138,46,4,0,49,29,0,2,59,14,3,138,132,81,29,92,204,78,71,66,0,0,0,0,9,0,0,18,23,26,0,0,8,0,0,60,47,0,10,139,99,23,5,70,0,11,0,1,12,70,60,41,43,9,74,90,98,0,5,82,123,56,129,43,21,64,46,32,123,16,38,8,14,67,73,72,37,0,34,87,14,0,24,109,12,86,6,62,1,0,0,0,23,17,25,15,65,136,64,83,104,40,9,68,64,1,0,38,18,2,0,0,0,0,0,3,0,0,38,2,0,49,105,20,132,7,44,21,1,0,1,10,3,13,13,64,0,3,3,56,110,21,142,26,97,60,1,118,53,109,11,71,80,92,19,32,39,22,1,63,0,1,0,8,3,3,2,1,16,0,0,80,76,18,72,20,58,22,0,0,0,16,12,34,46,20,4,0,17,27,4,56,49,36,42,0,3,92,6,20,76,79,16,69,92,74,97,98,2,111,2,32,115,14,96,46,4,28,4,12,0,82,3,0,0,115,5,0,18,106,0,3,64,34,40,8,106,17,14,0,0,0,1,44,19,82,14,28,22,20,79,75,0,1,44,14,0,12,134,27,15,82,46,142,86,88,46,118,10,80,81,121,123,85,110,68,8,94,28,23,42,0,31,24,63,77,4,91,136,47,7,32,97,50,92,53,27,84,41,66,104,3,0,49,25,0,3,46,12,4,143,141,76,34,89,190,107,46,64,0,0,0,0,8,0,2,20,22,27,0,0,8,0,0,67,69,0,10,91,106,31,4,79,0,10,0,1,13,73,65,60,64,12,48,63,118,8,21,73,151,58,132,54,28,59,67,1,92,18,39,8,12,20,74,58,3,0,42,60,13,0,26,65,15,86,6,48,0,0,0,0,24,16,24,14,79,111,66,83,104,40,15,66,64,1,0,39,18,0,0,0,0,0,0,3,0,0,36,1,0,60,90,24,133,6,44,23,1,0,1,10,3,13,14,62,0,3,6,92,61,26,139,23,96,57,0,121,52,104,11,73,75,90,19,30,38,21,0,66,0,1,0,7,3,3,2,0,17,0,0,77,77,13,70,18,58,23,0,0,0,14,12,30,46,22,4,0,18,49,33,78,30,42,0,26,99,10,24,62,94,15,62,103,70,96,84,2,121,6,39,72,15,96,54,4,29,3,14,0,85,4,0,1,123,3,0,17,94,0,4,65,33,42,8,102,16,15,0,0,0,2,42,18,89,19,22,20,15,45,74,0,2,60,13,0,12,141,36,3,87,57,138,66,122,38,76,39,102,92,108,94,67,128,53,101,30,24,43,0,30,20,67,80,3,92,126,52,5,34,99,49,94,57,26,85,48,62,104,4,0,46,31,0,4,60,30,7,133,144,107,90

CATH classification: 3.40.50.720

Organism: Bordetella bronchiseptica (NCBI:txid518)

B-factor: mean 29.12, std 8.85, range [11.46, 66.98]